Protein AF-A0AAD9E5N6-F1 (afdb_monomer)

Radius of gyration: 44.53 Å; Cα contacts (8 Å, |Δi|>4): 702; chains: 1; bounding box: 110×128×141 Å

Solvent-accessible surface area (backbone atoms only — not comparable to full-atom values): 47507 Å² total; per-residue (Å²): 130,77,87,18,58,93,46,45,48,34,84,58,50,34,49,53,54,46,55,50,48,50,50,35,47,52,30,32,50,51,29,61,43,59,57,91,50,70,55,59,18,37,56,52,35,18,59,31,52,51,59,58,53,55,43,47,52,35,30,52,54,26,56,55,38,31,45,54,27,62,51,44,62,48,45,33,20,45,28,42,34,27,27,60,63,50,24,56,66,78,46,68,76,58,49,74,67,39,30,74,62,33,60,42,58,73,58,40,62,39,76,46,59,68,67,80,68,79,72,92,52,104,54,45,58,60,42,69,66,47,45,66,55,50,76,72,47,68,91,49,98,65,80,85,73,59,65,77,57,57,53,43,66,79,59,60,77,81,59,87,88,46,96,79,74,76,71,83,75,70,80,73,39,66,50,66,26,58,39,91,85,55,32,51,10,40,45,23,26,34,48,62,53,75,42,32,62,66,45,50,43,61,46,21,50,52,46,44,54,51,50,42,52,51,51,49,49,51,53,50,50,49,46,53,50,54,53,49,37,33,75,72,65,78,36,69,71,76,66,47,43,67,47,69,75,40,47,69,61,56,41,53,48,44,49,55,46,54,50,59,59,40,44,44,47,54,45,18,34,28,33,32,46,71,67,50,95,55,42,72,60,56,41,51,53,29,52,53,52,44,48,50,50,51,54,48,54,48,44,52,44,50,47,60,48,43,73,67,55,76,55,40,47,77,46,76,42,85,38,38,36,33,31,30,63,34,60,48,91,84,73,42,83,37,81,34,80,41,47,48,90,73,53,62,96,66,81,71,94,51,61,69,80,50,74,45,86,43,77,43,77,40,83,43,59,74,54,88,84,60,69,52,74,71,69,30,60,73,54,38,75,76,41,31,78,70,28,40,44,32,24,68,92,36,40,66,48,58,49,61,48,51,53,48,39,50,56,49,17,43,29,43,14,50,21,54,91,39,43,67,63,19,43,55,48,42,30,54,49,41,47,53,49,37,57,50,43,62,75,58,59,43,41,42,19,67,66,47,36,43,46,60,42,51,49,47,30,50,42,48,34,50,44,34,55,58,49,56,63,36,36,73,92,64,67,58,55,71,68,62,42,44,52,55,40,50,51,45,51,51,49,51,48,53,44,53,53,51,50,53,54,48,35,55,56,26,39,53,52,33,52,53,63,68,50,66,87,48,87,84,65,65,70,96,48,44,73,55,52,52,56,50,52,54,53,47,56,63,36,65,71,60,58,81,80,76,77,78,78,52,86,85,74,48,76,85,71,72,73,81,68,89,74,81,78,76,89,70,86,79,79,74,84,56,82,78,79,77,74,82,91,77,89,84,85,87,87,83,84,86,86,92,85,82,87,87,87,87,85,91,83,84,91,87,83,82,88,80,85,93,76,90,89,88,86,81,90,79,91,77,82,98,82,87,89,75,87,86,73,83,92,72,87,53,80,65,57,56,64,49,48,55,59,47,64,69,53,71,78,65,88,78,93,85,88,84,88,87,84,84,88,85,88,81,90,88,87,92,80,90,86,93,86,87,86,85,89,82,90,86,84,89,84,89,88,84,90,85,89,88,86,92,88,83,88,88,91,80,90,86,82,86,86,86,88,90,87,87,84,88,82,91,90,84,83,85,90,83,84,89,84,87,84,88,82,90,92,85,89,83,83,85,88,87,79,89,85,91,86,84,85,90,86,84,83,88,83,89,83,90,87,85,88,85,84,90,88,83,85,85,134

Sequence (761 aa):
MRNGNSFSHPAAISSILGVFTLAAILASVATAIYGVSITHIRTHYAHSLSVLVIFETFQTVFFSGALSVDWPSVLPAWWSNFGWAAGMIYSKQMVDSIDGFAGVTGNASQVGGAGSTVINTGGGIVQQIYGRSFDSLSDTPIEVAPLPQIAKLAVRELNTSNPYEYYWSGSPVAPGMPTPGKWIGFAGDLSALGIPAADAFTIGLVWWLVAIGLVAVSITVLKFSLDGMARFKLMNEDRFLYFRNHLGGYLAAGVLRTLLVAFFSLMTLALFQFNIRAPAGPTAIAAIFFLILLVGVGGIAAYACFFRLRLGKYEMGPDTIVFEQGKLLSSVPAVAATRASNLGEKETTAKRYGSMPFFKIRYVDDDPNRTTVHKDEAYIKRFGWLAARYRRTRWWFFACWLGYQFIRACFVGGGARNPLAQVFGLFIWEIIAFLVFIKLNPFEGQRNNSLAIWMLGIAKVATAGFSIAFLPAFAIGRILSTVFGIIIIVVQGFLVVAVLVLIVLGCISSWMSLNRNREQFPEKLDGLRIRYYEHMAAKADDLPPPPKPDPSQLPPREPPQPYFNVTSVRRARKIEDEHEAGEMEDVIRPVNASVVQFAPGTKTRNRANSASSRYSVNSLPRRARANSHRASWSSADFAEWDKQVTRERSGSLTHRNGHQRNGSFRQVSHSESQPDLGRGSNNNTPLPERSASTNELRRIMTPTEEVPEEHIMTPGAMVADEKRDSKSDESTISPIHEGDEDKYFKTKGDVSPIQEKDQKA

InterPro domains:
  IPR010308 TRP, C-terminal [PF06011] (13-523)
  IPR040241 Transient receptor potential channel Flc/Pkd2-like [PTHR31145] (1-692)

pLDDT: mean 70.59, std 23.83, range [27.36, 97.56]

Foldseek 3Di:
DQPQQVQADQVPLLVVLVVLLVLLVVLLVLLCLFDDDNLNSLLSSLQFADSLLSLVLLVLLQLLLLFQFFAFSNSLRNNLNRVVSLLLADDPVVQVVCCVVFLLDDDLLEAFPPDSPPPPDPDHPCCVVCVVVVVVCVVDPDPDDPPVVVVCVVVPDDDPVDPPPDDPDDHGARGQAHHPRGQGGPSNSSVSSSHHLSCSLVSSVVSLVVVLVVQLVVLVVVLVVVVVCVVVVVDDPPGSVVCNVPSVLVSVLRSLLSLSSNLLSNLLSLLQNVVDPTDPRSNVVSVVVNCCSCCVNLVLLVCLVCVVQVQWDWDKDKWKFWFWFDDDPNHRTDTDRDIVVVDDPDDDPTDTPDIDIDIDTDTDGPDPPDDQCSRDPVSCSRCVSQQSFWASVQSSVSNVVSVLSNVLSCLSNNVNVPSVCSLVVQLVSLVVVLVVLVVCLTGLHPLNSCLNRPLSSVLSNLSSVLVVCRHVVNVDDSVVSVVSSVVNSVSSVVSSVSSSVSSVVSSVSSVLVNCVPPPDDPPVCVVVSVVVVVSSVVSRNVDDDDPDPDCVPPDVDPPPPPDPPCPDDDDDDDPVNPPDDDDDDDDDDDDDDDDDDDDDDDDDDDYDDDDDDDDDDDDDDDDDDDDPDDPDDDPVVVVVVVVVVVVVPDDDDDDDDDDDDDYDDDDDDDDDDDDDDDDDDDDDDDDDDDDDDDDDDDDDDDDDDDDDDDDDDDDDDDDDDDDDDDDDDDDDDDDDDDDDDDDDDDDDDDDDDDDDDDDDD

Organism: NCBI:txid1836956

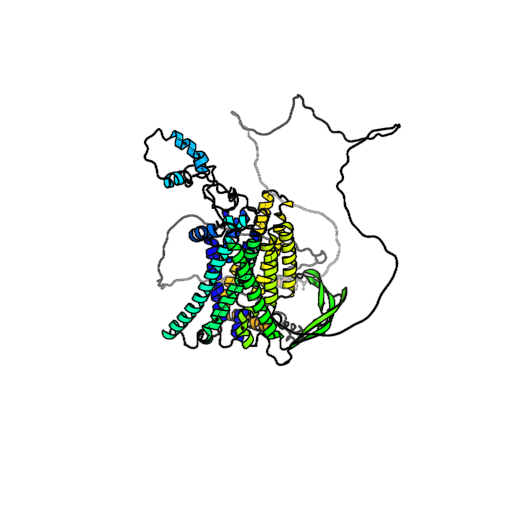Secondary structure (DSSP, 8-state):
--TTGGG--HHHHHHHHHHHHHHHHHHHHHHHH--SSHHHHHHHHHHS--HHHHHHHHHHHHTTTTSSSB--THHHHHHGGGGGGGT----HHHHHHHHHHHT--S-TTS-TT--S----SSS-HHHHHHHHHHTTTTTS------HHHHHHHHT----TT-TT----SPPP--TTPPPTT--BHHHHHHHHHT--TTTHHHHHHHHHHHHHHHHHHHHHHHHHHHHHHHHTTSS-TTTTHHHHH-HHHHHHHHHHHHHHHHHHHHHHHHHHHHHTT--HHHHHHHHHHHHHHHHHHHHHHHHHHHHHHTTEEEEEEEEEEEEEEEEETTTEEEEEEEEGGG--S----SPEEEEEEEEEEEEEESSTTPPPTTT-HHHHHHHHHHHTTB-TT-TTHHHHHHHHHHHHHIIIIITTT-HHHHHHHHHHHHHHHHHHHHHH--BSSHHHHIIIIIIHHHHHHHHHHHHGGGSGGG---HHHHHHHHHHHHHHHHHHHHHHHHHHHHHHHHHHHHHGGG-S---HHHHHHHHHHHHHHHHHHT-PPPPPPPPTTTS------------S---PPPPGGGGS------------------------------------------S---S--------HHHHHHHHHHHTTTTS---------------------------------------------------------------------------------------------------------------

Structure (mmCIF, N/CA/C/O backbone):
data_AF-A0AAD9E5N6-F1
#
_entry.id   AF-A0AAD9E5N6-F1
#
loop_
_atom_site.group_PDB
_atom_site.id
_atom_site.type_symbol
_atom_site.label_atom_id
_atom_site.label_alt_id
_atom_site.label_comp_id
_atom_site.label_asym_id
_atom_site.label_entity_id
_atom_site.label_seq_id
_atom_site.pdbx_PDB_ins_code
_atom_site.Cartn_x
_atom_site.Cartn_y
_atom_site.Cartn_z
_atom_site.occupancy
_atom_site.B_iso_or_equiv
_atom_site.auth_seq_id
_atom_site.auth_comp_id
_atom_site.auth_asym_id
_atom_site.auth_atom_id
_atom_site.pdbx_PDB_model_num
ATOM 1 N N . MET A 1 1 ? 23.806 -15.069 -19.807 1.00 39.00 1 MET A N 1
ATOM 2 C CA . MET A 1 1 ? 24.047 -15.779 -18.526 1.00 39.00 1 ME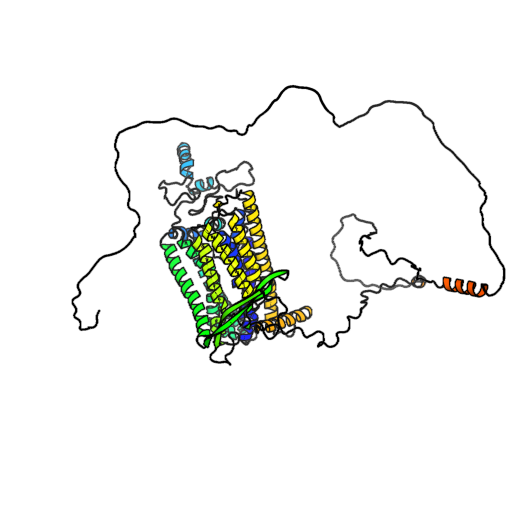T A CA 1
ATOM 3 C C . MET A 1 1 ? 22.965 -15.374 -17.523 1.00 39.00 1 MET A C 1
ATOM 5 O O . MET A 1 1 ? 22.791 -14.178 -17.321 1.00 39.00 1 MET A O 1
ATOM 9 N N . ARG A 1 2 ? 22.196 -16.321 -16.958 1.00 51.62 2 ARG A N 1
ATOM 10 C CA . ARG A 1 2 ? 21.077 -16.061 -16.016 1.00 51.62 2 ARG A CA 1
ATOM 11 C C . ARG A 1 2 ? 21.464 -16.413 -14.568 1.00 51.62 2 ARG A C 1
ATOM 13 O O . ARG A 1 2 ? 20.889 -17.308 -13.959 1.00 51.62 2 ARG A O 1
ATOM 20 N N . ASN A 1 3 ? 22.441 -15.709 -14.000 1.00 54.44 3 ASN A N 1
ATOM 21 C CA . ASN A 1 3 ? 22.979 -16.042 -12.669 1.00 54.44 3 ASN A CA 1
ATOM 22 C C . ASN A 1 3 ? 22.021 -15.688 -11.507 1.00 54.44 3 ASN A C 1
ATOM 24 O O . ASN A 1 3 ? 22.273 -16.079 -10.374 1.00 54.44 3 ASN A O 1
ATOM 28 N N . GLY A 1 4 ? 20.922 -14.971 -11.773 1.00 57.81 4 GLY A N 1
ATOM 29 C CA . GLY A 1 4 ? 19.893 -14.636 -10.780 1.00 57.81 4 GLY A CA 1
ATOM 30 C C . GLY A 1 4 ? 18.869 -15.741 -10.480 1.00 57.81 4 GLY A C 1
ATOM 31 O O . GLY A 1 4 ? 18.026 -15.538 -9.613 1.00 57.81 4 GLY A O 1
ATOM 32 N N . ASN A 1 5 ? 18.907 -16.896 -11.161 1.00 66.94 5 ASN A N 1
ATOM 33 C CA . ASN A 1 5 ? 17.824 -17.893 -11.095 1.00 66.94 5 ASN A CA 1
ATOM 34 C C . ASN A 1 5 ? 17.544 -18.427 -9.672 1.00 66.94 5 ASN A C 1
ATOM 36 O O . ASN A 1 5 ? 16.406 -18.755 -9.361 1.00 66.94 5 ASN A O 1
ATOM 40 N N . SER A 1 6 ? 18.550 -18.439 -8.790 1.00 76.44 6 SER A N 1
ATOM 41 C CA . SER A 1 6 ? 18.428 -18.825 -7.372 1.00 76.44 6 SER A CA 1
ATOM 42 C C . SER A 1 6 ? 17.610 -17.853 -6.505 1.00 76.44 6 SER A C 1
ATOM 44 O O . SER A 1 6 ? 17.355 -18.150 -5.342 1.00 76.44 6 SER A O 1
ATOM 46 N N . PHE A 1 7 ? 17.232 -16.683 -7.035 1.00 84.75 7 PHE A N 1
ATOM 47 C CA . PHE A 1 7 ? 16.397 -15.691 -6.348 1.00 84.75 7 PHE A CA 1
ATOM 48 C C . PHE A 1 7 ? 14.984 -15.563 -6.940 1.00 84.75 7 PHE A C 1
ATOM 50 O O . PHE A 1 7 ? 14.134 -14.942 -6.305 1.00 84.75 7 PHE A O 1
ATOM 57 N N . SER A 1 8 ? 14.705 -16.147 -8.115 1.00 84.69 8 SER A N 1
ATOM 58 C CA . SER A 1 8 ? 13.376 -16.118 -8.746 1.00 84.69 8 SER A CA 1
ATOM 59 C C . SER A 1 8 ? 12.664 -17.454 -8.555 1.00 84.69 8 SER A C 1
ATOM 61 O O . SER A 1 8 ? 12.874 -18.416 -9.296 1.00 84.69 8 SER A O 1
ATOM 63 N N . HIS A 1 9 ? 11.796 -17.512 -7.546 1.00 87.81 9 HIS A N 1
ATOM 64 C CA . HIS A 1 9 ? 10.934 -18.658 -7.270 1.00 87.81 9 HIS A CA 1
ATOM 65 C C . HIS A 1 9 ? 9.471 -18.215 -7.062 1.00 87.81 9 HIS A C 1
ATOM 67 O O . HIS A 1 9 ? 8.864 -18.596 -6.055 1.00 87.81 9 HIS A O 1
ATOM 73 N N . PRO A 1 10 ? 8.870 -17.432 -7.989 1.00 84.12 10 PRO A N 1
ATOM 74 C CA . PRO A 1 10 ? 7.558 -16.816 -7.782 1.00 84.12 10 PRO A CA 1
ATOM 75 C C . PRO A 1 10 ? 6.471 -17.854 -7.480 1.00 84.12 10 PRO A C 1
ATOM 77 O O . PRO A 1 10 ? 5.723 -17.694 -6.521 1.00 84.12 10 PRO A O 1
ATOM 80 N N . ALA A 1 11 ? 6.450 -18.988 -8.188 1.00 85.75 11 ALA A N 1
ATOM 81 C CA . ALA A 1 11 ? 5.481 -20.060 -7.943 1.00 85.75 11 ALA A CA 1
ATOM 82 C C . ALA A 1 11 ? 5.467 -20.572 -6.483 1.00 85.75 11 ALA A C 1
ATOM 84 O O . ALA A 1 11 ? 4.405 -20.922 -5.971 1.00 85.75 11 ALA A O 1
ATOM 85 N N . ALA A 1 12 ? 6.613 -20.577 -5.791 1.00 89.62 12 ALA A N 1
ATOM 86 C CA . ALA A 1 12 ? 6.708 -20.978 -4.388 1.00 89.62 12 ALA A CA 1
ATOM 87 C C . ALA A 1 12 ? 6.556 -19.779 -3.436 1.00 89.62 12 ALA A C 1
ATOM 89 O O . ALA A 1 12 ? 5.706 -19.791 -2.545 1.00 89.62 12 ALA A O 1
ATOM 90 N N . ILE A 1 13 ? 7.353 -18.725 -3.635 1.00 92.12 13 ILE A N 1
ATOM 91 C CA . ILE A 1 13 ? 7.416 -17.576 -2.726 1.00 92.12 13 ILE A CA 1
ATOM 92 C C . ILE A 1 13 ? 6.114 -16.772 -2.786 1.00 92.12 13 ILE A C 1
ATOM 94 O O . ILE A 1 13 ? 5.527 -16.510 -1.738 1.00 92.12 13 ILE A O 1
ATOM 98 N N . SER A 1 14 ? 5.599 -16.441 -3.975 1.00 92.19 14 SER A N 1
ATOM 99 C CA . SER A 1 14 ? 4.329 -15.715 -4.113 1.00 92.19 14 SER A CA 1
ATOM 100 C C . SER A 1 14 ? 3.151 -16.509 -3.544 1.00 92.19 14 SER A C 1
ATOM 102 O O . SER A 1 14 ? 2.292 -15.918 -2.895 1.00 92.19 14 SER A O 1
ATOM 104 N N . SER A 1 15 ? 3.137 -17.840 -3.694 1.00 93.19 15 SER A N 1
ATOM 105 C CA . SER A 1 15 ? 2.105 -18.707 -3.100 1.00 93.19 15 SER A CA 1
ATOM 106 C C . SER A 1 15 ? 2.145 -18.694 -1.570 1.00 93.19 15 SER A C 1
ATOM 108 O O . SER A 1 15 ? 1.108 -18.522 -0.930 1.00 93.19 15 SER A O 1
ATOM 110 N N . ILE A 1 16 ? 3.336 -18.806 -0.967 1.00 94.81 16 ILE A N 1
ATOM 111 C CA . ILE A 1 16 ? 3.508 -18.708 0.491 1.00 94.81 16 ILE A CA 1
ATOM 112 C C . ILE A 1 16 ? 3.058 -17.324 0.979 1.00 94.81 16 ILE A C 1
ATOM 114 O O . ILE A 1 16 ? 2.207 -17.235 1.865 1.00 94.81 16 ILE A O 1
ATOM 118 N N . LEU A 1 17 ? 3.560 -16.242 0.373 1.00 95.88 17 LEU A N 1
ATOM 119 C CA . LEU A 1 17 ? 3.148 -14.874 0.712 1.00 95.88 17 LEU A CA 1
ATOM 120 C C . LEU A 1 17 ? 1.625 -14.699 0.570 1.00 95.88 17 LEU A C 1
ATOM 122 O O . LEU A 1 17 ? 0.993 -14.137 1.463 1.00 95.88 17 LEU A O 1
ATOM 126 N N . GLY A 1 18 ? 1.022 -15.246 -0.489 1.00 94.19 18 GLY A N 1
ATOM 127 C CA . GLY A 1 18 ? -0.420 -15.268 -0.727 1.00 94.19 18 GLY A CA 1
ATOM 128 C C . GLY A 1 18 ? -1.203 -15.917 0.417 1.00 94.19 18 GLY A C 1
ATOM 129 O O . GLY A 1 18 ? -2.089 -15.276 0.981 1.00 94.19 18 GLY A O 1
ATOM 130 N N . VAL A 1 19 ? -0.827 -17.128 0.846 1.00 95.81 19 VAL A N 1
ATOM 131 C CA . VAL A 1 19 ? -1.463 -17.824 1.985 1.00 95.81 19 VAL A CA 1
ATOM 132 C C . VAL A 1 19 ? -1.359 -17.005 3.278 1.00 95.81 19 VAL A C 1
ATOM 134 O O . VAL A 1 19 ? -2.352 -16.850 3.994 1.00 95.81 19 VAL A O 1
ATOM 137 N N . PHE A 1 20 ? -0.196 -16.410 3.561 1.00 96.38 20 PHE A N 1
ATOM 138 C CA . PHE A 1 20 ? -0.029 -15.545 4.733 1.00 96.38 20 PHE A CA 1
ATOM 139 C C . PHE A 1 20 ? -0.855 -14.246 4.631 1.00 96.38 20 PHE A C 1
ATOM 141 O O . PHE A 1 20 ? -1.469 -13.842 5.622 1.00 96.38 20 PHE A O 1
ATOM 148 N N . THR A 1 21 ? -0.956 -13.601 3.461 1.00 95.25 21 THR A N 1
ATOM 149 C CA . THR A 1 21 ? -1.842 -12.426 3.307 1.00 95.25 21 THR A CA 1
ATOM 150 C C . THR A 1 21 ? -3.315 -12.784 3.436 1.00 95.25 21 THR A C 1
ATOM 152 O O . THR A 1 21 ? -4.044 -12.043 4.089 1.00 95.25 21 THR A O 1
ATOM 155 N N . LEU A 1 22 ? -3.751 -13.932 2.912 1.00 95.38 22 LEU A N 1
ATOM 156 C CA . LEU A 1 22 ? -5.118 -14.423 3.066 1.00 95.38 22 LEU A CA 1
ATOM 157 C C . LEU A 1 22 ? -5.449 -14.662 4.546 1.00 95.38 22 LEU A C 1
ATOM 159 O O . LEU A 1 22 ? -6.480 -14.187 5.024 1.00 95.38 22 LEU A O 1
ATOM 163 N N . ALA A 1 23 ? -4.543 -15.281 5.310 1.00 95.69 23 ALA A N 1
ATOM 164 C CA . ALA A 1 23 ? -4.689 -15.417 6.760 1.00 95.69 23 ALA A CA 1
ATOM 165 C C . ALA A 1 23 ? -4.774 -14.049 7.474 1.00 95.69 23 ALA A C 1
ATOM 167 O O . ALA A 1 23 ? -5.629 -13.853 8.340 1.00 95.69 23 ALA A O 1
ATOM 168 N N . ALA A 1 24 ? -3.951 -13.071 7.077 1.00 95.00 24 ALA A N 1
ATOM 169 C CA . ALA A 1 24 ? -3.994 -11.710 7.620 1.00 95.00 24 ALA A CA 1
ATOM 170 C C . ALA A 1 24 ? -5.299 -10.961 7.280 1.00 95.00 24 ALA A C 1
ATOM 172 O O . ALA A 1 24 ? -5.840 -10.243 8.126 1.00 95.00 24 ALA A O 1
ATOM 173 N N . ILE A 1 25 ? -5.821 -11.144 6.062 1.00 94.81 25 ILE A N 1
ATOM 174 C CA . ILE A 1 25 ? -7.108 -10.600 5.614 1.00 94.81 25 ILE A CA 1
ATOM 175 C C . ILE A 1 25 ? -8.233 -11.201 6.454 1.00 94.81 25 ILE A C 1
ATOM 177 O O . ILE A 1 25 ? -8.980 -10.441 7.065 1.00 94.81 25 ILE A O 1
ATOM 181 N N . LEU A 1 26 ? -8.316 -12.531 6.568 1.00 93.69 26 LEU A N 1
ATOM 182 C CA . LEU A 1 26 ? -9.334 -13.206 7.382 1.00 93.69 26 LEU A CA 1
ATOM 183 C C . LEU A 1 26 ? -9.274 -12.768 8.854 1.00 93.69 26 LEU A C 1
ATOM 185 O O . LEU A 1 26 ? -10.305 -12.440 9.438 1.00 93.69 26 LEU A O 1
ATOM 189 N N . ALA A 1 27 ? -8.077 -12.671 9.439 1.00 92.75 27 ALA A N 1
ATOM 190 C CA . ALA A 1 27 ? -7.880 -12.204 10.812 1.00 92.75 27 ALA A CA 1
ATOM 191 C C . ALA A 1 27 ? -8.341 -10.743 11.028 1.00 92.75 27 ALA A C 1
ATOM 193 O O . ALA A 1 27 ? -8.942 -10.415 12.058 1.00 92.75 27 ALA A O 1
ATOM 194 N N . SER A 1 28 ? -8.116 -9.859 10.048 1.00 92.12 28 SER A N 1
ATOM 195 C CA . SER A 1 28 ? -8.554 -8.457 10.121 1.00 92.12 28 SER A CA 1
ATOM 196 C C . SER A 1 28 ? -10.045 -8.271 9.792 1.00 92.12 28 SER A C 1
ATOM 198 O O . SER A 1 28 ? -10.707 -7.420 10.385 1.00 92.12 28 SER A O 1
ATOM 200 N N . VAL A 1 29 ? -10.611 -9.099 8.908 1.00 91.50 29 VAL A N 1
ATOM 201 C CA . VAL A 1 29 ? -12.054 -9.142 8.611 1.00 91.50 29 VAL A CA 1
ATOM 202 C C . VAL A 1 29 ? -12.835 -9.658 9.821 1.00 91.50 29 VAL A C 1
ATOM 204 O O . VAL A 1 29 ? -13.804 -9.024 10.231 1.00 91.50 29 VAL A O 1
ATOM 207 N N . ALA A 1 30 ? -12.378 -10.737 10.464 1.00 90.69 30 ALA A N 1
ATOM 208 C CA . ALA A 1 30 ? -13.019 -11.281 11.659 1.00 90.69 30 ALA A CA 1
ATOM 209 C C . ALA A 1 30 ? -13.045 -10.265 12.819 1.00 90.69 30 ALA A C 1
ATOM 211 O O . ALA A 1 30 ? -14.074 -10.098 13.472 1.00 90.69 30 ALA A O 1
ATOM 212 N N . THR A 1 31 ? -11.957 -9.515 13.033 1.00 89.50 31 THR A N 1
ATOM 213 C CA . THR A 1 31 ? -11.918 -8.437 14.043 1.00 89.50 31 THR A CA 1
ATOM 214 C C . THR A 1 31 ? -12.743 -7.199 13.659 1.00 89.50 31 THR A C 1
ATOM 216 O O . THR A 1 31 ? -13.235 -6.517 14.554 1.00 89.50 31 THR A O 1
ATOM 219 N N . ALA A 1 32 ? -12.981 -6.939 12.367 1.00 87.81 32 ALA A N 1
ATOM 220 C CA . ALA A 1 32 ? -13.887 -5.884 11.885 1.00 87.81 32 ALA A CA 1
ATOM 221 C C . ALA A 1 32 ? -15.388 -6.258 11.923 1.00 87.81 32 ALA A C 1
ATOM 223 O O . ALA A 1 32 ? -16.248 -5.388 11.765 1.00 87.81 32 ALA A O 1
ATOM 224 N N . ILE A 1 33 ? -15.708 -7.542 12.097 1.00 88.31 33 ILE A N 1
ATOM 225 C CA . ILE A 1 33 ? -17.077 -8.086 12.093 1.00 88.31 33 ILE A CA 1
ATOM 226 C C . ILE A 1 33 ? -17.538 -8.499 13.507 1.00 88.31 33 ILE A C 1
ATOM 228 O O . ILE A 1 33 ? -18.735 -8.522 13.790 1.00 88.31 33 ILE A O 1
ATOM 232 N N . TYR A 1 34 ? -16.613 -8.789 14.429 1.00 85.12 34 TYR A N 1
ATOM 233 C CA . TYR A 1 34 ? -16.935 -9.335 15.750 1.00 85.12 34 TYR A CA 1
ATOM 234 C C . TYR A 1 34 ? -17.125 -8.287 16.865 1.00 85.12 34 TYR A C 1
ATOM 236 O O . TYR A 1 34 ? -16.219 -7.990 17.657 1.00 85.12 34 TYR A O 1
ATOM 244 N N . GLY A 1 35 ? -18.353 -7.798 17.034 1.00 79.00 35 GLY A N 1
ATOM 245 C CA . GLY A 1 35 ? -18.732 -7.051 18.234 1.00 79.00 35 GLY A CA 1
ATOM 246 C C . GLY A 1 35 ? -20.197 -6.650 18.311 1.00 79.00 35 GLY A C 1
ATOM 247 O O . GLY A 1 35 ? -20.960 -6.861 17.375 1.00 79.00 35 GLY A O 1
ATOM 248 N N . VAL A 1 36 ? -20.552 -6.089 19.469 1.00 75.25 36 VAL A N 1
ATOM 249 C CA . VAL A 1 36 ? -21.897 -5.579 19.781 1.00 75.25 36 VAL A CA 1
ATOM 250 C C . VAL A 1 36 ? -21.965 -4.069 19.536 1.00 75.25 36 VAL A C 1
ATOM 252 O O . VAL A 1 36 ? -22.881 -3.602 18.871 1.00 75.25 36 VAL A O 1
ATOM 255 N N . SER A 1 37 ? -20.964 -3.310 20.002 1.00 85.06 37 SER A N 1
ATOM 256 C CA . SER A 1 37 ? -20.835 -1.871 19.745 1.00 85.06 37 SER A CA 1
ATOM 257 C C . SER A 1 37 ? -19.704 -1.552 18.767 1.00 85.06 37 SER A C 1
ATOM 259 O O . SER A 1 37 ? -18.645 -2.190 18.741 1.00 85.06 37 SER A O 1
ATOM 261 N N . ILE A 1 38 ? -19.919 -0.515 17.961 1.00 86.44 38 ILE A N 1
ATOM 262 C CA . ILE A 1 38 ? -19.034 -0.134 16.851 1.00 86.44 38 ILE A CA 1
ATOM 263 C C . ILE A 1 38 ? -17.710 0.435 17.363 1.00 86.44 38 ILE A C 1
ATOM 265 O O . ILE A 1 38 ? -16.659 0.231 16.754 1.00 86.44 38 ILE A O 1
ATOM 269 N N . THR A 1 39 ? -17.737 1.082 18.526 1.00 87.44 39 THR A N 1
ATOM 270 C CA . THR A 1 39 ? -16.553 1.597 19.221 1.00 87.44 39 THR A CA 1
ATOM 271 C C . THR A 1 39 ? -15.613 0.478 19.687 1.00 87.44 39 THR A C 1
ATOM 273 O O . THR A 1 39 ? -14.399 0.623 19.536 1.00 87.44 39 THR A O 1
ATOM 276 N N . HIS A 1 40 ? -16.139 -0.664 20.154 1.00 86.12 40 HIS A N 1
ATOM 277 C CA . HIS A 1 40 ? -15.329 -1.855 20.451 1.00 86.12 40 HIS A CA 1
ATOM 278 C C . HIS A 1 40 ? -14.842 -2.564 19.182 1.00 86.12 40 HIS A C 1
ATOM 280 O O . HIS A 1 40 ? -13.688 -2.981 19.122 1.00 86.12 40 HIS A O 1
ATOM 286 N N . ILE A 1 41 ? -15.671 -2.678 18.138 1.00 88.62 41 ILE A N 1
ATOM 287 C CA . ILE A 1 41 ? -15.214 -3.220 16.844 1.00 88.62 41 ILE A CA 1
ATOM 288 C C . ILE A 1 41 ? -14.022 -2.394 16.320 1.00 88.62 41 ILE A C 1
ATOM 290 O O . ILE A 1 41 ? -13.020 -2.959 15.877 1.00 88.62 41 ILE A O 1
ATOM 294 N N . ARG A 1 42 ? -14.081 -1.058 16.453 1.00 91.75 42 ARG A N 1
ATOM 295 C CA . ARG A 1 42 ? -12.997 -0.142 16.070 1.00 91.75 42 ARG A CA 1
ATOM 296 C C . ARG A 1 42 ? -11.685 -0.443 16.802 1.00 91.75 42 ARG A C 1
ATOM 298 O O . ARG A 1 42 ? -10.674 -0.598 16.125 1.00 91.75 42 ARG A O 1
ATOM 305 N N . THR A 1 43 ? -11.677 -0.545 18.137 1.00 89.69 43 THR A N 1
ATOM 306 C CA . THR A 1 43 ? -10.435 -0.778 18.913 1.00 89.69 43 THR A CA 1
ATOM 307 C C . THR A 1 43 ? -9.777 -2.113 18.563 1.00 89.69 43 THR A C 1
ATOM 309 O O . THR A 1 43 ? -8.564 -2.174 18.352 1.00 89.69 43 THR A O 1
ATOM 312 N N . HIS A 1 44 ? -10.562 -3.185 18.427 1.00 89.81 44 HIS A N 1
ATOM 313 C CA . HIS A 1 44 ? -10.028 -4.494 18.049 1.00 89.81 44 HIS A CA 1
ATOM 314 C C . HIS A 1 44 ? -9.474 -4.508 16.613 1.00 89.81 44 HIS A C 1
ATOM 316 O O . HIS A 1 44 ? -8.371 -5.009 16.385 1.00 89.81 44 HIS A O 1
ATOM 322 N N . TYR A 1 45 ? -10.155 -3.866 15.659 1.00 90.25 45 TYR A N 1
ATOM 323 C CA . TYR A 1 45 ? -9.640 -3.687 14.298 1.00 90.25 45 TYR A CA 1
ATOM 324 C C . TYR A 1 45 ? -8.391 -2.778 14.233 1.00 90.25 45 TYR A C 1
ATOM 326 O O . TYR A 1 45 ? -7.484 -3.055 13.442 1.00 90.25 45 TYR A O 1
ATOM 334 N N . ALA A 1 46 ? -8.291 -1.743 15.076 1.00 89.75 46 ALA A N 1
ATOM 335 C CA . ALA A 1 46 ? -7.148 -0.821 15.138 1.00 89.75 46 ALA A CA 1
ATOM 336 C C . ALA A 1 46 ? -5.833 -1.516 15.540 1.00 89.75 46 ALA A C 1
ATOM 338 O O . ALA A 1 46 ? -4.756 -1.189 15.026 1.00 89.75 46 ALA A O 1
ATOM 339 N N . HIS A 1 47 ? -5.937 -2.503 16.435 1.00 89.38 47 HIS A N 1
ATOM 340 C CA . HIS A 1 47 ? -4.827 -3.341 16.891 1.00 89.38 47 HIS A CA 1
ATOM 341 C C . HIS A 1 47 ? -4.623 -4.621 16.054 1.00 89.38 47 HIS A C 1
ATOM 343 O O . HIS A 1 47 ? -3.602 -5.292 16.230 1.00 89.38 47 HIS A O 1
ATOM 349 N N . SER A 1 48 ? -5.533 -4.944 15.124 1.00 90.75 48 SER A N 1
ATOM 350 C CA . SER A 1 48 ? -5.308 -5.968 14.090 1.00 90.75 48 SER A CA 1
ATOM 351 C C . SER A 1 48 ? -4.216 -5.527 13.103 1.00 90.75 48 SER A C 1
ATOM 353 O O . SER A 1 48 ? -3.963 -4.330 12.931 1.00 90.75 48 SER A O 1
ATOM 355 N N . LEU A 1 49 ? -3.545 -6.479 12.446 1.00 91.25 49 LEU A N 1
ATOM 356 C CA . LEU A 1 49 ? -2.462 -6.156 11.513 1.00 91.25 49 LEU A CA 1
ATOM 357 C C . LEU A 1 49 ? -2.999 -5.455 10.253 1.00 91.25 49 LEU A C 1
ATOM 359 O O . LEU A 1 49 ? -3.999 -5.867 9.663 1.00 91.25 49 LEU A O 1
ATOM 363 N N . SER A 1 50 ? -2.328 -4.385 9.826 1.00 92.69 50 SER A N 1
ATOM 364 C CA . SER A 1 50 ? -2.808 -3.556 8.725 1.00 92.69 50 SER A CA 1
ATOM 365 C C . SER A 1 50 ? -2.533 -4.175 7.353 1.00 92.69 50 SER A C 1
ATOM 367 O O . SER A 1 50 ? -1.464 -3.972 6.786 1.00 92.69 50 SER A O 1
ATOM 369 N N . VAL A 1 51 ? -3.541 -4.849 6.785 1.00 93.00 51 VAL A N 1
ATOM 370 C CA . VAL A 1 51 ? -3.541 -5.386 5.403 1.00 93.00 51 VAL A CA 1
ATOM 371 C C . VAL A 1 51 ? -3.001 -4.382 4.375 1.00 93.00 51 VAL A C 1
ATOM 373 O O . VAL A 1 51 ? -2.221 -4.764 3.510 1.00 93.00 51 VAL A O 1
ATOM 376 N N . LEU A 1 52 ? -3.348 -3.095 4.507 1.00 93.62 52 LEU A N 1
ATOM 377 C CA . LEU A 1 52 ? -2.861 -2.038 3.613 1.00 93.62 52 LEU A CA 1
ATOM 378 C C . LEU A 1 52 ? -1.334 -1.943 3.617 1.00 93.62 52 LEU A C 1
ATOM 380 O O . LEU A 1 52 ? -0.730 -1.852 2.557 1.00 93.62 52 LEU A O 1
ATOM 384 N N . VAL A 1 53 ? -0.713 -2.007 4.795 1.00 94.56 53 VAL A N 1
ATOM 385 C CA . VAL A 1 53 ? 0.745 -1.896 4.925 1.00 94.56 53 VAL A CA 1
ATOM 386 C C . VAL A 1 53 ? 1.425 -3.207 4.515 1.00 94.56 53 VAL A C 1
ATOM 388 O O . VAL A 1 53 ? 2.525 -3.171 3.987 1.00 94.56 53 VAL A O 1
ATOM 391 N N . ILE A 1 54 ? 0.768 -4.366 4.667 1.00 96.25 54 ILE A N 1
ATOM 392 C CA . ILE A 1 54 ? 1.285 -5.636 4.125 1.00 96.25 54 ILE A CA 1
ATOM 393 C C . ILE A 1 54 ? 1.425 -5.539 2.599 1.00 96.25 54 ILE A C 1
ATOM 395 O O . ILE A 1 54 ? 2.524 -5.729 2.081 1.00 96.25 54 ILE A O 1
ATOM 399 N N . PHE A 1 55 ? 0.354 -5.166 1.889 1.00 96.25 55 PHE A N 1
ATOM 400 C CA . PHE A 1 55 ? 0.418 -4.958 0.438 1.00 96.25 55 PHE A CA 1
ATOM 401 C C . PHE A 1 55 ? 1.414 -3.861 0.059 1.00 96.25 55 PHE A C 1
ATOM 403 O O . PHE A 1 55 ? 2.204 -4.060 -0.858 1.00 96.25 55 PHE A O 1
ATOM 410 N N . GLU A 1 56 ? 1.459 -2.755 0.804 1.00 95.62 56 GLU A N 1
ATOM 411 C CA . GLU A 1 56 ? 2.447 -1.698 0.587 1.00 95.62 56 GLU A CA 1
ATOM 412 C C . GLU A 1 56 ? 3.895 -2.200 0.734 1.00 95.62 56 GLU A C 1
ATOM 414 O O . GLU A 1 56 ? 4.750 -1.774 -0.040 1.00 95.62 56 GLU A O 1
ATOM 419 N N . THR A 1 57 ? 4.203 -3.111 1.672 1.00 96.31 57 THR A N 1
ATOM 420 C CA . THR A 1 57 ? 5.559 -3.687 1.768 1.00 96.31 57 THR A CA 1
ATOM 421 C C . THR A 1 57 ? 5.925 -4.465 0.507 1.00 96.31 57 THR A C 1
ATOM 423 O O . THR A 1 57 ? 7.018 -4.279 -0.021 1.00 96.31 57 THR A O 1
ATOM 426 N N . PHE A 1 58 ? 5.007 -5.273 -0.030 1.00 96.75 58 PHE A N 1
ATOM 427 C CA . PHE A 1 58 ? 5.265 -6.095 -1.215 1.00 96.75 58 PHE A CA 1
ATOM 428 C C . PHE A 1 58 ? 5.302 -5.254 -2.496 1.00 96.75 58 PHE A C 1
ATOM 430 O O . PHE A 1 58 ? 6.208 -5.419 -3.307 1.00 96.75 58 PHE A O 1
ATOM 437 N N . GLN A 1 59 ? 4.399 -4.280 -2.634 1.00 96.50 59 GLN A N 1
ATOM 438 C CA . GLN A 1 59 ? 4.443 -3.275 -3.700 1.00 96.50 59 GLN A CA 1
ATOM 439 C C . GLN A 1 59 ? 5.718 -2.427 -3.622 1.00 96.50 59 GLN A C 1
ATOM 441 O O . GLN A 1 59 ? 6.304 -2.114 -4.648 1.00 96.50 59 GLN A O 1
ATOM 446 N N . THR A 1 60 ? 6.184 -2.068 -2.424 1.00 95.94 60 THR A N 1
ATOM 447 C CA . THR A 1 60 ? 7.449 -1.340 -2.232 1.00 95.94 60 THR A CA 1
ATOM 448 C C . THR A 1 60 ? 8.648 -2.163 -2.680 1.00 95.94 60 THR A C 1
ATOM 450 O O . THR A 1 60 ? 9.529 -1.615 -3.337 1.00 95.94 60 THR A O 1
ATOM 453 N N . VAL A 1 61 ? 8.680 -3.456 -2.347 1.00 96.56 61 VAL A N 1
ATOM 454 C CA . VAL A 1 61 ? 9.723 -4.374 -2.815 1.00 96.56 61 VAL A CA 1
ATOM 455 C C . VAL A 1 61 ? 9.676 -4.484 -4.340 1.00 96.56 61 VAL A C 1
ATOM 457 O O . VAL A 1 61 ? 10.682 -4.199 -4.972 1.00 96.56 61 VAL A O 1
ATOM 460 N N . PHE A 1 62 ? 8.515 -4.774 -4.935 1.00 96.56 62 PHE A N 1
ATOM 461 C CA . PHE A 1 62 ? 8.367 -4.893 -6.391 1.00 96.56 62 PHE A CA 1
ATOM 462 C C . PHE A 1 62 ? 8.725 -3.597 -7.141 1.00 96.56 62 PHE A C 1
ATOM 464 O O . PHE A 1 62 ? 9.695 -3.555 -7.888 1.00 96.56 62 PHE A O 1
ATOM 471 N N . PHE A 1 63 ? 8.034 -2.486 -6.861 1.00 96.25 63 PHE A N 1
ATOM 472 C CA . PHE A 1 63 ? 8.286 -1.194 -7.514 1.00 96.25 63 PHE A CA 1
ATOM 473 C C . PHE A 1 63 ? 9.648 -0.560 -7.157 1.00 96.25 63 PHE A C 1
ATOM 475 O O . PHE A 1 63 ? 9.950 0.527 -7.646 1.00 96.25 63 PHE A O 1
ATOM 482 N N . SER A 1 64 ? 10.504 -1.224 -6.368 1.00 95.06 64 SER A N 1
ATOM 483 C CA . SER A 1 64 ? 11.932 -0.881 -6.323 1.00 95.06 64 SER A CA 1
ATOM 484 C C . SER A 1 64 ? 12.587 -1.069 -7.696 1.00 95.06 64 SER A C 1
ATOM 486 O O . SER A 1 64 ? 13.405 -0.241 -8.084 1.00 95.06 64 SER A O 1
ATOM 488 N N . GLY A 1 65 ? 12.174 -2.081 -8.470 1.00 92.06 65 GLY A N 1
ATOM 489 C CA . GLY A 1 65 ? 12.674 -2.318 -9.826 1.00 92.06 65 GLY A CA 1
ATOM 490 C C . GLY A 1 65 ? 12.285 -1.253 -10.846 1.00 92.06 65 GLY A C 1
ATOM 491 O O . GLY A 1 65 ? 12.940 -1.133 -11.879 1.00 92.06 65 GLY A O 1
ATOM 492 N N . ALA A 1 66 ? 11.288 -0.419 -10.543 1.00 93.75 66 ALA A N 1
ATOM 493 C CA . ALA A 1 66 ? 10.802 0.603 -11.463 1.00 93.75 66 ALA A CA 1
ATOM 494 C C . ALA A 1 66 ? 11.716 1.839 -11.607 1.00 93.75 66 ALA A C 1
ATOM 496 O O . ALA A 1 66 ? 11.493 2.657 -12.499 1.00 93.75 66 ALA A O 1
ATOM 497 N N . LEU A 1 67 ? 12.759 1.974 -10.778 1.00 94.12 67 LEU A N 1
ATOM 498 C CA . LEU A 1 67 ? 13.758 3.039 -10.927 1.00 94.12 67 LEU A CA 1
ATOM 499 C C . LEU A 1 67 ? 14.621 2.796 -12.171 1.00 94.12 67 LEU A C 1
ATOM 501 O O . LEU A 1 67 ? 15.059 1.677 -12.421 1.00 94.12 67 LEU A O 1
ATOM 505 N N . SER A 1 68 ? 14.892 3.850 -12.937 1.00 91.19 68 SER A N 1
ATOM 506 C CA . SER A 1 68 ? 15.469 3.791 -14.289 1.00 91.19 68 SER A CA 1
ATOM 507 C C . SER A 1 68 ? 16.995 3.661 -14.275 1.00 91.19 68 SER A C 1
ATOM 509 O O . SER A 1 68 ? 17.716 4.513 -14.790 1.00 91.19 68 SER A O 1
ATOM 511 N N . VAL A 1 69 ? 17.481 2.598 -13.638 1.00 91.75 69 VAL A N 1
ATOM 512 C CA . VAL A 1 69 ? 18.901 2.290 -13.420 1.00 91.75 69 VAL A CA 1
ATOM 513 C C . VAL A 1 69 ? 19.276 0.924 -14.006 1.00 91.75 69 VAL A C 1
ATOM 515 O O . VAL A 1 69 ? 18.402 0.115 -14.327 1.00 91.75 69 VAL A O 1
ATOM 518 N N . ASP A 1 70 ? 20.576 0.664 -14.161 1.00 89.38 70 ASP A N 1
ATOM 519 C CA . ASP A 1 70 ? 21.096 -0.599 -14.698 1.00 89.38 70 ASP A CA 1
ATOM 520 C C . ASP A 1 70 ? 21.190 -1.664 -13.591 1.00 89.38 70 ASP A C 1
ATOM 522 O O . ASP A 1 70 ? 22.195 -1.785 -12.881 1.00 89.38 70 ASP A O 1
ATOM 526 N N . TRP A 1 71 ? 20.124 -2.452 -13.420 1.00 90.44 71 TRP A N 1
ATOM 527 C CA . TRP A 1 71 ? 20.048 -3.433 -12.338 1.00 90.44 71 TRP A CA 1
ATOM 528 C C . TRP A 1 71 ? 20.895 -4.699 -12.602 1.00 90.44 71 TRP A C 1
ATOM 530 O O . TRP A 1 71 ? 20.887 -5.259 -13.703 1.00 90.44 71 TRP A O 1
ATOM 540 N N . PRO A 1 72 ? 21.580 -5.255 -11.583 1.00 90.44 72 PRO A N 1
ATOM 541 C CA . PRO A 1 72 ? 22.157 -6.591 -11.655 1.00 90.44 72 PRO A CA 1
ATOM 542 C C . PRO A 1 72 ? 21.041 -7.643 -11.669 1.00 90.44 72 PRO A C 1
ATOM 544 O O . PRO A 1 72 ? 20.093 -7.563 -10.893 1.00 90.44 72 PRO A O 1
ATOM 547 N N . SER A 1 73 ? 21.197 -8.697 -12.479 1.00 87.25 73 SER A N 1
ATOM 548 C CA . SER A 1 73 ? 20.162 -9.731 -12.711 1.00 87.25 73 SER A CA 1
ATOM 549 C C . SER A 1 73 ? 19.606 -10.454 -11.468 1.00 87.25 73 SER A C 1
ATOM 551 O O . SER A 1 73 ? 18.594 -11.139 -11.571 1.00 87.25 73 SER A O 1
ATOM 553 N N . VAL A 1 74 ? 20.247 -10.318 -10.301 1.00 91.25 74 VAL A N 1
ATOM 554 C CA . VAL A 1 74 ? 19.748 -10.850 -9.020 1.00 91.25 74 VAL A CA 1
ATOM 555 C C . VAL A 1 74 ? 18.550 -10.062 -8.475 1.00 91.25 74 VAL A C 1
ATOM 557 O O . VAL A 1 74 ? 17.725 -10.641 -7.775 1.00 91.25 74 VAL A O 1
ATOM 560 N N . LEU A 1 75 ? 18.428 -8.771 -8.806 1.00 93.25 75 LEU A N 1
ATOM 561 C CA . LEU A 1 75 ? 17.380 -7.903 -8.267 1.00 93.25 75 LEU A CA 1
ATOM 562 C C . LEU A 1 75 ? 16.018 -8.094 -8.963 1.00 93.25 75 LEU A C 1
ATOM 564 O O . LEU A 1 75 ? 15.085 -8.461 -8.253 1.00 93.25 75 LEU A O 1
ATOM 568 N N . PRO A 1 76 ? 15.887 -8.014 -10.306 1.00 91.69 76 PRO A N 1
ATOM 569 C CA . PRO A 1 76 ? 14.670 -8.437 -11.015 1.00 91.69 76 PRO A CA 1
ATOM 570 C C . PRO A 1 76 ? 14.232 -9.867 -10.665 1.00 91.69 76 PRO A C 1
ATOM 572 O O . PRO A 1 76 ? 13.050 -10.152 -10.484 1.00 91.69 76 PRO A O 1
ATOM 575 N N . ALA A 1 77 ? 15.197 -10.779 -10.490 1.00 91.25 77 ALA A N 1
ATOM 576 C CA . ALA A 1 77 ? 14.912 -12.138 -10.048 1.00 91.25 77 ALA A CA 1
ATOM 577 C C . ALA A 1 77 ? 14.253 -12.164 -8.655 1.00 91.25 77 ALA A C 1
ATOM 579 O O . ALA A 1 77 ? 13.227 -12.820 -8.482 1.00 91.25 77 ALA A O 1
ATOM 580 N N . TRP A 1 78 ? 14.778 -11.412 -7.685 1.00 94.44 78 TRP A N 1
ATOM 581 C CA . TRP A 1 78 ? 14.179 -11.271 -6.355 1.00 94.44 78 TRP A CA 1
ATOM 582 C C . TRP A 1 78 ? 12.814 -10.556 -6.374 1.00 94.44 78 TRP A C 1
ATOM 584 O O . TRP A 1 78 ? 11.882 -10.994 -5.694 1.00 94.44 78 TRP A O 1
ATOM 594 N N . TRP A 1 79 ? 12.655 -9.496 -7.166 1.00 95.25 79 TRP A N 1
ATOM 595 C CA . TRP A 1 79 ? 11.421 -8.706 -7.237 1.00 95.25 79 TRP A CA 1
ATOM 596 C C . TRP A 1 79 ? 10.274 -9.423 -7.954 1.00 95.25 79 TRP A C 1
ATOM 598 O O . TRP A 1 79 ? 9.123 -9.272 -7.536 1.00 95.25 79 TRP A O 1
ATOM 608 N N . SER A 1 80 ? 10.570 -10.313 -8.910 1.00 92.44 80 SER A N 1
ATOM 609 C CA . SER A 1 80 ? 9.571 -11.170 -9.572 1.00 92.44 80 SER A CA 1
ATOM 610 C C . SER A 1 80 ? 8.667 -11.941 -8.589 1.00 92.44 80 SER A C 1
ATOM 612 O O . SER A 1 80 ? 7.483 -12.140 -8.851 1.00 92.44 80 SER A O 1
ATOM 614 N N . ASN A 1 81 ? 9.161 -12.283 -7.392 1.00 94.50 81 ASN A N 1
ATOM 615 C CA . ASN A 1 81 ? 8.375 -12.959 -6.350 1.00 94.50 81 ASN A CA 1
ATOM 616 C C . ASN A 1 81 ? 7.222 -12.105 -5.764 1.00 94.50 81 ASN A C 1
ATOM 618 O O . ASN A 1 81 ? 6.359 -12.634 -5.054 1.00 94.50 81 ASN A O 1
ATOM 622 N N . PHE A 1 82 ? 7.196 -10.797 -6.040 1.00 95.88 82 PHE A N 1
ATOM 623 C CA . PHE A 1 82 ? 6.269 -9.820 -5.454 1.00 95.88 82 PHE A CA 1
ATOM 624 C C . PHE A 1 82 ? 5.328 -9.159 -6.477 1.00 95.88 82 PHE A C 1
ATOM 626 O O . PHE A 1 82 ? 4.385 -8.484 -6.064 1.00 95.88 82 PHE A O 1
ATOM 633 N N . GLY A 1 83 ? 5.519 -9.387 -7.785 1.00 93.56 83 GLY A N 1
ATOM 634 C CA . GLY A 1 83 ? 4.740 -8.742 -8.858 1.00 93.56 83 GLY A CA 1
ATOM 635 C C . GLY A 1 83 ? 3.220 -8.911 -8.736 1.00 93.56 83 GLY A C 1
ATOM 636 O O . GLY A 1 83 ? 2.461 -7.977 -9.003 1.00 93.56 83 GLY A O 1
ATOM 637 N N . TRP A 1 84 ? 2.765 -10.052 -8.208 1.00 94.12 84 TRP A N 1
ATOM 638 C CA . TRP A 1 84 ? 1.350 -10.322 -7.931 1.00 94.12 84 TRP A CA 1
ATOM 639 C C . TRP A 1 84 ? 0.688 -9.266 -7.023 1.00 94.12 84 TRP A C 1
ATOM 641 O O . TRP A 1 84 ? -0.476 -8.929 -7.227 1.00 94.12 84 TRP A O 1
ATOM 651 N N . ALA A 1 85 ? 1.423 -8.682 -6.067 1.00 94.19 85 ALA A N 1
ATOM 652 C CA . ALA A 1 85 ? 0.907 -7.663 -5.146 1.00 94.19 85 ALA A CA 1
ATOM 653 C C . ALA A 1 85 ? 0.703 -6.283 -5.812 1.00 94.19 85 ALA A C 1
ATOM 655 O O . ALA A 1 85 ? 0.058 -5.401 -5.236 1.00 94.19 85 ALA A O 1
ATOM 656 N N . ALA A 1 86 ? 1.238 -6.108 -7.024 1.00 93.06 86 ALA A N 1
ATOM 657 C CA . ALA A 1 86 ? 1.019 -4.968 -7.909 1.00 93.06 86 ALA A CA 1
ATOM 658 C C . ALA A 1 86 ? 0.051 -5.276 -9.073 1.00 93.06 86 ALA A C 1
ATOM 660 O O . ALA A 1 86 ? -0.211 -4.393 -9.885 1.00 93.06 86 ALA A O 1
ATOM 661 N N . GLY A 1 87 ? -0.474 -6.506 -9.163 1.00 92.75 87 GLY A N 1
ATOM 662 C CA . GLY A 1 87 ? -1.303 -6.979 -10.280 1.00 92.75 87 GLY A CA 1
ATOM 663 C C . GLY A 1 87 ? -0.517 -7.537 -11.474 1.00 92.75 87 GLY A C 1
ATOM 664 O O . GLY A 1 87 ? -1.122 -7.889 -12.482 1.00 92.75 87 GLY A O 1
ATOM 665 N N . MET A 1 88 ? 0.815 -7.647 -11.386 1.00 94.19 88 MET A N 1
ATOM 666 C CA . MET A 1 88 ? 1.656 -8.208 -12.452 1.00 94.19 88 MET A CA 1
ATOM 667 C C . MET A 1 88 ? 1.651 -9.742 -12.372 1.00 94.19 88 MET A C 1
ATOM 669 O O . MET A 1 88 ? 2.587 -10.360 -11.865 1.00 94.19 88 MET A O 1
ATOM 673 N N . ILE A 1 89 ? 0.556 -10.356 -12.825 1.00 92.25 89 ILE A N 1
ATOM 674 C CA . ILE A 1 89 ? 0.385 -11.813 -12.890 1.00 92.25 89 ILE A CA 1
ATOM 675 C C . ILE A 1 89 ? 0.375 -12.224 -14.363 1.00 92.25 89 ILE A C 1
ATOM 677 O O . ILE A 1 89 ? -0.579 -11.941 -15.088 1.00 92.25 89 ILE A O 1
ATOM 681 N N . TYR A 1 90 ? 1.444 -12.886 -14.809 1.00 89.50 90 TYR A N 1
ATOM 682 C CA . TYR A 1 90 ? 1.565 -13.356 -16.187 1.00 89.50 90 TYR A CA 1
ATOM 683 C C . TYR A 1 90 ? 0.537 -14.450 -16.500 1.00 89.50 90 TYR A C 1
ATOM 685 O O . TYR A 1 90 ? 0.422 -15.447 -15.788 1.00 89.50 90 TYR A O 1
ATOM 693 N N . SER A 1 91 ? -0.172 -14.280 -17.613 1.00 89.62 91 SER A N 1
ATOM 694 C CA . SER A 1 91 ? -0.961 -15.323 -18.262 1.00 89.62 91 SER A CA 1
ATOM 695 C C . SER A 1 91 ? -0.830 -15.129 -19.762 1.00 89.62 91 SER A C 1
ATOM 697 O O . SER A 1 91 ? -1.161 -14.054 -20.264 1.00 89.62 91 SER A O 1
ATOM 699 N N . LYS A 1 92 ? -0.359 -16.156 -20.478 1.00 86.06 92 LYS A N 1
ATOM 700 C CA . LYS A 1 92 ? -0.096 -16.061 -21.919 1.00 86.06 92 LYS A CA 1
ATOM 701 C C . LYS A 1 92 ? -1.327 -15.574 -22.693 1.00 86.06 92 LYS A C 1
ATOM 703 O O . LYS A 1 92 ? -1.235 -14.594 -23.409 1.00 86.06 92 LYS A O 1
ATOM 708 N N . GLN A 1 93 ? -2.489 -16.190 -22.467 1.00 88.50 93 GLN A N 1
ATOM 709 C CA . GLN A 1 93 ? -3.747 -15.824 -23.139 1.00 88.50 93 GLN A CA 1
ATOM 710 C C . GLN A 1 93 ? -4.146 -14.355 -22.932 1.00 88.50 93 GLN A C 1
ATOM 712 O O . GLN A 1 93 ? -4.796 -13.772 -23.792 1.00 88.50 93 GLN A O 1
ATOM 717 N N . MET A 1 94 ? -3.778 -13.767 -21.791 1.00 87.94 94 MET A N 1
ATOM 718 C CA . MET A 1 94 ? -4.058 -12.367 -21.482 1.00 87.94 94 MET A CA 1
ATOM 719 C C . MET A 1 94 ? -3.054 -11.439 -22.178 1.00 87.94 94 MET A C 1
ATOM 721 O O . MET A 1 94 ? -3.482 -10.466 -22.786 1.00 87.94 94 MET A O 1
ATOM 725 N N . VAL A 1 95 ? -1.755 -11.756 -22.136 1.00 87.25 95 VAL A N 1
ATOM 726 C CA . VAL A 1 95 ? -0.701 -10.990 -22.834 1.00 87.25 95 VAL A CA 1
ATOM 727 C C . VAL A 1 95 ? -0.951 -11.011 -24.346 1.00 87.25 95 VAL A C 1
ATOM 729 O O . VAL A 1 95 ? -1.201 -9.959 -24.922 1.00 87.25 95 VAL A O 1
ATOM 732 N N . ASP A 1 96 ? -1.092 -12.201 -24.942 1.00 85.31 96 ASP A N 1
ATOM 733 C CA . ASP A 1 96 ? -1.417 -12.404 -26.364 1.00 85.31 96 ASP A CA 1
ATOM 734 C C . ASP A 1 96 ? -2.680 -11.619 -26.818 1.00 85.31 96 ASP A C 1
ATOM 736 O O . ASP A 1 96 ? -2.819 -11.295 -27.997 1.00 85.31 96 ASP A O 1
ATOM 740 N N . SER A 1 97 ? -3.616 -11.315 -25.902 1.00 87.38 97 SER A N 1
ATOM 741 C CA . SER A 1 97 ? -4.839 -10.536 -26.181 1.00 87.38 97 SER A CA 1
ATOM 742 C C . SER A 1 97 ? -4.697 -9.015 -26.014 1.00 87.38 97 SER A C 1
ATOM 744 O O . SER A 1 97 ? -5.529 -8.268 -26.529 1.00 87.38 97 SER A O 1
ATOM 746 N N . ILE A 1 98 ? -3.673 -8.552 -25.290 1.00 86.56 98 ILE A N 1
ATOM 747 C CA . ILE A 1 98 ? -3.429 -7.134 -24.984 1.00 86.56 98 ILE A CA 1
ATOM 748 C C . ILE A 1 98 ? -2.326 -6.564 -25.886 1.00 86.56 98 ILE A C 1
ATOM 750 O O . ILE A 1 98 ? -2.470 -5.417 -26.310 1.00 86.56 98 ILE A O 1
ATOM 754 N N . ASP A 1 99 ? -1.320 -7.361 -26.268 1.00 84.50 99 ASP A N 1
ATOM 755 C CA . ASP A 1 99 ? -0.166 -6.958 -27.089 1.00 84.50 99 ASP A CA 1
ATOM 756 C C . ASP A 1 99 ? -0.571 -6.065 -28.284 1.00 84.50 99 ASP A C 1
ATOM 758 O O . ASP A 1 99 ? -0.064 -4.954 -28.471 1.00 84.50 99 ASP A O 1
ATOM 762 N N . GLY A 1 100 ? -1.567 -6.504 -29.066 1.00 80.31 100 GLY A N 1
ATOM 763 C CA . GLY A 1 100 ? -2.066 -5.773 -30.238 1.00 80.31 100 GLY A CA 1
ATOM 764 C C . GLY A 1 100 ? -2.737 -4.427 -29.919 1.00 80.31 100 GLY A C 1
ATOM 765 O O . GLY A 1 100 ? -2.650 -3.496 -30.718 1.00 80.31 100 GLY A O 1
ATOM 766 N N . PHE A 1 101 ? -3.356 -4.285 -28.743 1.00 83.94 101 PHE A N 1
ATOM 767 C CA . PHE A 1 101 ? -3.902 -3.015 -28.245 1.00 83.94 101 PHE A CA 1
ATOM 768 C C . PHE A 1 101 ? -2.808 -2.116 -27.640 1.00 83.94 101 PHE A C 1
ATOM 770 O O . PHE A 1 101 ? -2.868 -0.890 -27.760 1.00 83.94 101 PHE A O 1
ATOM 777 N N . ALA A 1 102 ? -1.780 -2.716 -27.036 1.00 78.75 102 ALA A N 1
ATOM 778 C CA . ALA A 1 102 ? -0.607 -2.025 -26.510 1.00 78.75 102 ALA A CA 1
ATOM 779 C C . ALA A 1 102 ? 0.414 -1.612 -27.585 1.00 78.75 102 ALA A C 1
ATOM 781 O O . ALA A 1 102 ? 1.365 -0.888 -27.284 1.00 78.75 102 ALA A O 1
ATOM 782 N N . GLY A 1 103 ? 0.215 -2.023 -28.843 1.00 74.50 103 GLY A N 1
ATOM 783 C CA . GLY A 1 103 ? 1.131 -1.755 -29.957 1.00 74.50 103 GLY A CA 1
ATOM 784 C C . GLY A 1 103 ? 2.379 -2.642 -29.957 1.00 74.50 103 GLY A C 1
ATOM 785 O O . GLY A 1 103 ? 3.303 -2.403 -30.739 1.00 74.50 103 GLY A O 1
ATOM 786 N N . VAL A 1 104 ? 2.400 -3.674 -29.111 1.00 75.38 104 VAL A N 1
ATOM 787 C CA . VAL A 1 104 ? 3.419 -4.722 -29.081 1.00 75.38 104 VAL A CA 1
ATOM 788 C C . VAL A 1 104 ? 3.218 -5.595 -30.317 1.00 75.38 104 VAL A C 1
ATOM 790 O O . VAL A 1 104 ? 2.428 -6.530 -30.358 1.00 75.38 104 VAL A O 1
ATOM 793 N N . THR A 1 105 ? 3.906 -5.209 -31.388 1.00 65.94 105 THR A N 1
ATOM 794 C CA . THR A 1 105 ? 3.784 -5.802 -32.720 1.00 65.94 105 THR A CA 1
ATOM 795 C C . THR A 1 105 ? 5.121 -6.405 -33.135 1.00 65.94 105 THR A C 1
ATOM 797 O O . THR A 1 105 ? 6.160 -5.750 -33.084 1.00 65.94 105 THR A O 1
ATOM 800 N N . GLY A 1 106 ? 5.105 -7.681 -33.519 1.00 60.62 106 GLY A N 1
ATOM 801 C CA . GLY A 1 106 ? 6.300 -8.422 -33.918 1.00 60.62 106 GLY A CA 1
ATOM 802 C C . GLY A 1 106 ? 6.077 -9.930 -33.879 1.00 60.62 106 GLY A C 1
ATOM 803 O O . GLY A 1 106 ? 5.059 -10.411 -33.386 1.00 60.62 106 GLY A O 1
ATOM 804 N N . ASN A 1 107 ? 7.041 -10.690 -34.391 1.00 58.03 107 ASN A N 1
ATOM 805 C CA . ASN A 1 107 ? 7.045 -12.148 -34.310 1.00 58.03 107 ASN A CA 1
ATOM 806 C C . ASN A 1 107 ? 8.118 -12.578 -33.299 1.00 58.03 107 ASN A C 1
ATOM 808 O O . ASN A 1 107 ? 9.267 -12.170 -33.426 1.00 58.03 107 ASN A O 1
ATOM 812 N N . ALA A 1 108 ? 7.782 -13.434 -32.327 1.00 54.25 108 ALA A N 1
ATOM 813 C CA . ALA A 1 108 ? 8.721 -13.887 -31.288 1.00 54.25 108 ALA A CA 1
ATOM 814 C C . ALA A 1 108 ? 9.987 -14.600 -31.831 1.00 54.25 108 ALA A C 1
ATOM 816 O O . ALA A 1 108 ? 10.967 -14.756 -31.110 1.00 54.25 108 ALA A O 1
ATOM 817 N N . SER A 1 109 ? 10.005 -15.005 -33.108 1.00 51.28 109 SER A N 1
ATOM 818 C CA . SER A 1 109 ? 11.212 -15.481 -33.814 1.00 51.28 109 SER A CA 1
ATOM 819 C C . SER A 1 109 ? 12.211 -14.372 -34.211 1.00 51.28 109 SER A C 1
ATOM 821 O O . SER A 1 109 ? 13.242 -14.660 -34.825 1.00 51.28 109 SER A O 1
ATOM 823 N N . GLN A 1 110 ? 11.932 -13.109 -33.878 1.00 49.94 110 GLN A N 1
ATOM 824 C CA . GLN A 1 110 ? 12.834 -11.965 -34.032 1.00 49.94 110 GLN A CA 1
ATOM 825 C C . GLN A 1 110 ? 13.539 -11.686 -32.693 1.00 49.94 110 GLN A C 1
ATOM 827 O O . GLN A 1 110 ? 12.905 -11.589 -31.644 1.00 49.94 110 GLN A O 1
ATOM 832 N N . VAL A 1 111 ? 14.871 -11.580 -32.703 1.00 47.97 111 VAL A N 1
ATOM 833 C CA . VAL A 1 111 ? 15.657 -11.480 -31.463 1.00 47.97 111 VAL A CA 1
ATOM 834 C C . VAL A 1 111 ? 15.629 -10.081 -30.841 1.00 47.97 111 VAL A C 1
ATOM 836 O O . VAL A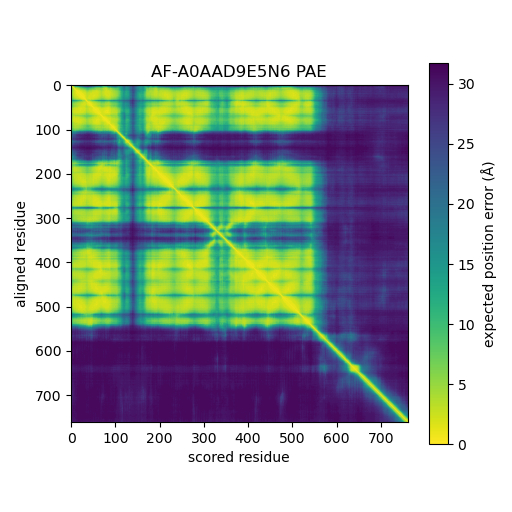 1 111 ? 16.197 -9.137 -31.379 1.00 47.97 111 VAL A O 1
ATOM 839 N N . GLY A 1 112 ? 15.042 -9.999 -29.643 1.00 48.72 112 GLY A N 1
ATOM 840 C CA . GLY A 1 112 ? 15.397 -9.055 -28.577 1.00 48.72 112 GLY A CA 1
ATOM 841 C C . GLY A 1 112 ? 15.408 -7.569 -28.944 1.00 48.72 112 GLY A C 1
ATOM 842 O O . GLY A 1 112 ? 16.472 -6.991 -29.138 1.00 48.72 112 GLY A O 1
ATOM 843 N N . GLY A 1 113 ? 14.243 -6.921 -28.924 1.00 42.62 113 GLY A N 1
ATOM 844 C CA . GLY A 1 113 ? 14.156 -5.457 -28.864 1.00 42.62 113 GLY A CA 1
ATOM 845 C C . GLY A 1 113 ? 14.588 -4.689 -30.120 1.00 42.62 113 GLY A C 1
ATOM 846 O O . GLY A 1 113 ? 14.644 -3.460 -30.071 1.00 42.62 113 GLY A O 1
ATOM 847 N N . ALA A 1 114 ? 14.849 -5.364 -31.246 1.00 39.03 114 ALA A N 1
ATOM 848 C CA . ALA A 1 114 ? 14.751 -4.717 -32.553 1.00 39.03 114 ALA A CA 1
ATOM 849 C C . ALA A 1 114 ? 13.336 -4.116 -32.694 1.00 39.03 114 ALA A C 1
ATOM 851 O O . ALA A 1 114 ? 12.355 -4.747 -32.300 1.00 39.03 114 ALA A O 1
ATOM 852 N N . GLY A 1 115 ? 13.249 -2.864 -33.153 1.00 37.62 115 GLY A N 1
ATOM 853 C CA . GLY A 1 115 ? 12.048 -2.036 -32.988 1.00 37.62 115 GLY A CA 1
ATOM 854 C C . GLY A 1 115 ? 10.822 -2.486 -33.791 1.00 37.62 115 GLY A C 1
ATOM 855 O O . GLY A 1 115 ? 10.896 -3.381 -34.627 1.00 37.62 115 GLY A O 1
ATOM 856 N N . SER A 1 116 ? 9.700 -1.787 -33.585 1.00 35.94 116 SER A N 1
ATOM 857 C CA . SER A 1 116 ? 8.380 -2.022 -34.207 1.00 35.94 116 SER A CA 1
ATOM 858 C C . SER A 1 116 ? 8.309 -1.788 -35.729 1.00 35.94 116 SER A C 1
ATOM 860 O O . SER A 1 116 ? 7.233 -1.592 -36.293 1.00 35.94 116 SER A O 1
ATOM 862 N N . THR A 1 117 ? 9.443 -1.823 -36.427 1.00 36.22 117 THR A N 1
ATOM 863 C CA . THR A 1 117 ? 9.471 -1.991 -37.878 1.00 36.22 117 THR A CA 1
ATOM 864 C C . THR A 1 117 ? 8.994 -3.399 -38.207 1.00 36.22 117 THR A C 1
ATOM 866 O O . THR A 1 117 ? 9.730 -4.368 -38.010 1.00 36.22 117 THR A O 1
ATOM 869 N N . VAL A 1 118 ? 7.781 -3.516 -38.749 1.00 39.59 118 VAL A N 1
ATOM 870 C CA . VAL A 1 118 ? 7.330 -4.750 -39.398 1.00 39.59 118 VAL A CA 1
ATOM 871 C C . VAL A 1 118 ? 8.269 -5.022 -40.573 1.00 39.59 118 VAL A C 1
ATOM 873 O O . VAL A 1 118 ? 8.126 -4.437 -41.646 1.00 39.59 118 VAL A O 1
ATOM 876 N N . ILE A 1 119 ? 9.259 -5.892 -40.361 1.00 39.38 119 ILE A N 1
ATOM 877 C CA . ILE A 1 119 ? 10.105 -6.419 -41.432 1.00 39.38 119 ILE A CA 1
ATOM 878 C C . ILE A 1 119 ? 9.184 -7.263 -42.313 1.00 39.38 119 ILE A C 1
ATOM 880 O O . ILE A 1 119 ? 8.897 -8.416 -41.995 1.00 39.38 119 ILE A O 1
ATOM 884 N N . ASN A 1 120 ? 8.670 -6.657 -43.386 1.00 40.69 120 ASN A N 1
ATOM 885 C CA . ASN A 1 120 ? 7.771 -7.302 -44.335 1.00 40.69 120 ASN A CA 1
ATOM 886 C C . ASN A 1 120 ? 8.570 -8.251 -45.240 1.00 40.69 120 ASN A C 1
ATOM 888 O O . ASN A 1 120 ? 8.888 -7.972 -46.393 1.00 40.69 120 ASN A O 1
ATOM 892 N N . THR A 1 121 ? 8.985 -9.359 -44.646 1.00 41.34 121 THR A N 1
ATOM 893 C CA . THR A 1 121 ? 9.682 -10.477 -45.269 1.00 41.34 121 THR A CA 1
ATOM 894 C C . THR A 1 121 ? 9.127 -11.710 -44.571 1.00 41.34 121 THR A C 1
ATOM 896 O O . THR A 1 121 ? 9.110 -11.748 -43.343 1.00 41.34 121 THR A O 1
ATOM 899 N N . GLY A 1 122 ? 8.597 -12.672 -45.333 1.00 43.03 122 GLY A N 1
ATOM 900 C CA . GLY A 1 122 ? 7.651 -13.704 -44.864 1.00 43.03 122 GLY A CA 1
ATOM 901 C C . GLY A 1 122 ? 8.193 -14.788 -43.919 1.00 43.03 122 GLY A C 1
ATOM 902 O O . GLY A 1 122 ? 7.716 -15.916 -43.957 1.00 43.03 122 GLY A O 1
ATOM 903 N N . GLY A 1 123 ? 9.187 -14.465 -43.097 1.00 45.41 123 GLY A N 1
ATOM 904 C CA . GLY A 1 123 ? 9.802 -15.323 -42.098 1.00 45.41 123 GLY A CA 1
ATOM 905 C C . GLY A 1 123 ? 10.796 -14.526 -41.253 1.00 45.41 123 GLY A C 1
ATOM 906 O O . GLY A 1 123 ? 11.466 -13.626 -41.757 1.00 45.41 123 GLY A O 1
ATOM 907 N N . GLY A 1 124 ? 10.880 -14.837 -39.956 1.00 52.09 124 GLY A N 1
ATOM 908 C CA . GLY A 1 124 ? 11.774 -14.144 -39.021 1.00 52.09 124 GLY A CA 1
ATOM 909 C C . GLY A 1 124 ? 13.262 -14.400 -39.289 1.00 52.09 124 GLY A C 1
ATOM 910 O O . GLY A 1 124 ? 13.643 -15.043 -40.265 1.00 52.09 124 GLY A O 1
ATOM 911 N N . ILE A 1 125 ? 14.127 -13.962 -38.369 1.00 47.22 125 ILE A N 1
ATOM 912 C CA . ILE A 1 125 ? 15.592 -14.112 -38.494 1.00 47.22 125 ILE A CA 1
ATOM 913 C C . ILE A 1 125 ? 16.004 -15.586 -38.677 1.00 47.22 125 ILE A C 1
ATOM 915 O O . ILE A 1 125 ? 16.923 -15.883 -39.436 1.00 47.22 125 ILE A O 1
ATOM 919 N N . VAL A 1 126 ? 15.252 -16.524 -38.090 1.00 48.78 126 VAL A N 1
ATOM 920 C CA . VAL A 1 126 ? 15.396 -17.972 -38.329 1.00 48.78 126 VAL A CA 1
ATOM 921 C C . VAL A 1 126 ? 15.280 -18.322 -39.822 1.00 48.78 126 VAL A C 1
ATOM 923 O O . VAL A 1 126 ? 16.090 -19.088 -40.327 1.00 48.78 126 VAL A O 1
ATOM 926 N N . GLN A 1 127 ? 14.339 -17.736 -40.562 1.00 51.88 127 GLN A N 1
ATOM 927 C CA . GLN A 1 127 ? 14.162 -17.994 -41.997 1.00 51.88 127 GLN A CA 1
ATOM 928 C C . GLN A 1 127 ? 15.138 -17.192 -42.873 1.00 51.88 127 GLN A C 1
ATOM 930 O O . GLN A 1 127 ? 15.442 -17.620 -43.979 1.00 51.88 127 GLN A O 1
ATOM 935 N N . GLN A 1 128 ? 15.707 -16.089 -42.381 1.00 53.34 128 GLN A N 1
ATOM 936 C CA . GLN A 1 128 ? 16.833 -15.427 -43.057 1.00 53.34 128 GLN A CA 1
ATOM 937 C C . GLN A 1 128 ? 18.138 -16.238 -42.940 1.00 53.34 128 GLN A C 1
ATOM 939 O O . GLN A 1 128 ? 18.936 -16.245 -43.875 1.00 53.34 128 GLN A O 1
ATOM 944 N N . ILE A 1 129 ? 18.333 -16.954 -41.826 1.00 53.81 129 ILE A N 1
ATOM 945 C CA . ILE A 1 129 ? 19.486 -17.839 -41.593 1.00 53.81 129 ILE A CA 1
ATOM 946 C C . ILE A 1 129 ? 19.303 -19.188 -42.310 1.00 53.81 129 ILE A C 1
ATOM 948 O O . ILE A 1 129 ? 20.154 -19.582 -43.103 1.00 53.81 129 ILE A O 1
ATOM 952 N N . TYR A 1 130 ? 18.185 -19.882 -42.073 1.00 52.16 130 TYR A N 1
ATOM 953 C CA . TYR A 1 130 ? 17.943 -21.246 -42.568 1.00 52.16 130 TYR A CA 1
ATOM 954 C C . TYR A 1 130 ? 17.157 -21.317 -43.889 1.00 52.16 130 TYR A C 1
ATOM 956 O O . TYR A 1 130 ? 17.080 -22.381 -44.498 1.00 52.16 130 TYR A O 1
ATOM 964 N N . GLY A 1 131 ? 16.595 -20.211 -44.389 1.00 55.03 131 GLY A N 1
ATOM 965 C CA . GLY A 1 131 ? 15.908 -20.196 -45.688 1.00 55.03 131 GLY A CA 1
ATOM 966 C C . GLY A 1 131 ? 16.841 -20.526 -46.855 1.00 55.03 131 GLY A C 1
ATOM 967 O O . GLY A 1 131 ? 16.430 -21.195 -47.794 1.00 55.03 131 GLY A O 1
ATOM 968 N N . ARG A 1 132 ? 18.128 -20.165 -46.752 1.00 50.81 132 ARG A N 1
ATOM 969 C CA . ARG A 1 132 ? 19.146 -20.562 -47.740 1.00 50.81 132 ARG A CA 1
ATOM 970 C C . ARG A 1 132 ? 19.475 -22.056 -47.701 1.00 50.81 132 ARG A C 1
ATOM 972 O O . ARG A 1 132 ? 19.819 -22.606 -48.734 1.00 50.81 132 ARG A O 1
ATOM 979 N N . SER A 1 133 ? 19.346 -22.723 -46.550 1.00 50.22 133 SER A N 1
ATOM 980 C CA . SER A 1 133 ? 19.519 -24.181 -46.474 1.00 50.22 133 SER A CA 1
ATOM 981 C C . SER A 1 133 ? 18.276 -24.957 -46.923 1.00 50.22 133 SER A C 1
ATOM 983 O O . SER A 1 133 ? 18.411 -26.117 -47.290 1.00 50.22 133 SER A O 1
ATOM 985 N N . PHE A 1 134 ? 17.088 -24.338 -46.967 1.00 46.72 134 PHE A N 1
ATOM 986 C CA . PHE A 1 134 ? 15.926 -24.928 -47.651 1.00 46.72 134 PHE A CA 1
ATOM 987 C C . PHE A 1 134 ? 16.158 -25.051 -49.163 1.00 46.72 134 PHE A C 1
ATOM 989 O O . PHE A 1 134 ? 15.865 -26.096 -49.737 1.00 46.72 134 PHE A O 1
ATOM 996 N N . ASP A 1 135 ? 16.782 -24.040 -49.770 1.00 49.31 135 ASP A N 1
ATOM 997 C CA . ASP A 1 135 ? 17.156 -24.003 -51.195 1.00 49.31 135 ASP A CA 1
ATOM 998 C C . ASP A 1 135 ? 18.260 -25.017 -51.578 1.00 49.31 135 ASP A C 1
ATOM 1000 O O . ASP A 1 135 ? 18.613 -25.148 -52.744 1.00 49.31 135 ASP A O 1
ATOM 1004 N N . SER A 1 136 ? 18.826 -25.737 -50.599 1.00 47.28 136 SER A N 1
ATOM 1005 C CA . SER A 1 136 ? 19.784 -26.842 -50.794 1.00 47.28 136 SER A CA 1
ATOM 1006 C C . SER A 1 136 ? 19.291 -28.187 -50.237 1.00 47.28 136 SER A C 1
ATOM 1008 O O . SER A 1 136 ? 20.048 -29.153 -50.207 1.00 47.28 136 SER A O 1
ATOM 1010 N N . LEU A 1 137 ? 18.037 -28.257 -49.777 1.00 47.16 137 LEU A N 1
ATOM 1011 C CA . LEU A 1 137 ? 17.354 -29.496 -49.367 1.00 47.16 137 LEU A CA 1
ATOM 1012 C C . LEU A 1 137 ? 16.231 -29.892 -50.345 1.00 47.16 137 LEU A C 1
ATOM 1014 O O . LEU A 1 137 ? 15.761 -31.030 -50.318 1.00 47.16 137 LEU A O 1
ATOM 1018 N N . SER A 1 138 ? 15.846 -28.970 -51.229 1.00 45.59 138 SER A N 1
ATOM 1019 C CA . SER A 1 138 ? 14.862 -29.111 -52.310 1.00 45.59 138 SER A CA 1
ATOM 1020 C C . SER A 1 138 ? 15.157 -30.244 -53.304 1.00 45.59 138 SER A C 1
ATOM 1022 O O . SER A 1 138 ? 14.214 -30.812 -53.849 1.00 45.59 138 SER A O 1
ATOM 1024 N N . ASP A 1 139 ? 16.424 -30.626 -53.489 1.00 47.59 139 ASP A N 1
ATOM 1025 C CA . ASP A 1 139 ? 16.835 -31.761 -54.337 1.00 47.59 139 ASP A CA 1
ATOM 1026 C C . ASP A 1 139 ? 16.535 -33.147 -53.720 1.00 47.59 139 ASP A C 1
ATOM 1028 O O . ASP A 1 139 ? 16.779 -34.177 -54.352 1.00 47.59 139 ASP A O 1
ATOM 1032 N N . THR A 1 140 ? 15.986 -33.212 -52.498 1.00 48.44 140 THR A N 1
ATOM 1033 C CA . THR A 1 140 ? 15.533 -34.474 -51.887 1.00 48.44 140 THR A CA 1
ATOM 1034 C C . THR A 1 140 ? 14.008 -34.502 -51.721 1.00 48.44 140 THR A C 1
ATOM 1036 O O . THR A 1 140 ? 13.457 -33.617 -51.065 1.00 48.44 140 THR A O 1
ATOM 1039 N N . PRO A 1 141 ? 13.293 -35.514 -52.262 1.00 39.31 141 PRO A N 1
ATOM 1040 C CA . PRO A 1 141 ? 11.833 -35.598 -52.195 1.00 39.31 141 PRO A CA 1
ATOM 1041 C C . PRO A 1 141 ? 11.362 -36.125 -50.829 1.00 39.31 141 PRO A C 1
ATOM 1043 O O . PRO A 1 141 ? 10.796 -37.211 -50.712 1.00 39.31 141 PRO A O 1
ATOM 1046 N N . ILE A 1 142 ? 11.620 -35.348 -49.779 1.00 46.19 142 ILE A N 1
ATOM 1047 C CA . ILE A 1 142 ? 11.057 -35.546 -48.443 1.00 46.19 142 ILE A CA 1
ATOM 1048 C C . ILE A 1 142 ? 9.755 -34.741 -48.372 1.00 46.19 142 ILE A C 1
ATOM 1050 O O . ILE A 1 142 ? 9.721 -33.580 -48.780 1.00 46.19 142 ILE A O 1
ATOM 1054 N N . GLU A 1 143 ? 8.677 -35.351 -47.869 1.00 44.66 143 GLU A N 1
ATOM 1055 C CA . GLU A 1 143 ? 7.383 -34.676 -47.714 1.00 44.66 143 GLU A CA 1
ATOM 1056 C C . GLU A 1 143 ? 7.540 -33.349 -46.958 1.00 44.66 143 GLU A C 1
ATOM 1058 O O . GLU A 1 143 ? 8.250 -33.276 -45.952 1.00 44.66 143 GLU A O 1
ATOM 1063 N N . VAL A 1 144 ? 6.872 -32.294 -47.442 1.00 45.06 144 VAL A N 1
ATOM 1064 C CA . VAL A 1 144 ? 7.028 -30.929 -46.920 1.00 45.06 144 VAL A CA 1
ATOM 1065 C C . VAL A 1 144 ? 6.502 -30.851 -45.485 1.00 45.06 144 VAL A C 1
ATOM 1067 O O . VAL A 1 144 ? 5.322 -30.591 -45.241 1.00 45.06 144 VAL A O 1
ATOM 1070 N N . ALA A 1 145 ? 7.406 -31.073 -44.529 1.00 43.81 145 ALA A N 1
ATOM 1071 C CA . ALA A 1 145 ? 7.137 -31.008 -43.103 1.00 43.81 145 ALA A CA 1
ATOM 1072 C C . ALA A 1 145 ? 6.480 -29.657 -42.766 1.00 43.81 145 ALA A C 1
ATOM 1074 O O . ALA A 1 145 ? 7.087 -28.606 -43.003 1.00 43.81 145 ALA A O 1
ATOM 1075 N N . PRO A 1 146 ? 5.246 -29.634 -42.229 1.00 45.34 146 PRO A N 1
ATOM 1076 C CA . PRO A 1 146 ? 4.525 -28.385 -42.042 1.00 45.34 146 PRO A CA 1
ATOM 1077 C C . PRO A 1 146 ? 5.285 -27.483 -41.066 1.00 45.34 146 PRO A C 1
ATOM 1079 O O . PRO A 1 146 ? 5.680 -27.929 -39.990 1.00 45.34 146 PRO A O 1
ATOM 1082 N N . LEU A 1 147 ? 5.432 -26.201 -41.426 1.00 46.09 147 LEU A N 1
ATOM 1083 C CA . LEU A 1 147 ? 6.096 -25.115 -40.676 1.00 46.09 147 LEU A CA 1
ATOM 1084 C C . LEU A 1 147 ? 6.169 -25.264 -39.132 1.00 46.09 147 LEU A C 1
ATOM 1086 O O . LEU A 1 147 ? 7.268 -25.104 -38.590 1.00 46.09 147 LEU A O 1
ATOM 1090 N N . PRO A 1 148 ? 5.090 -25.598 -38.386 1.00 44.72 148 PRO A N 1
ATOM 1091 C CA . PRO A 1 148 ? 5.165 -25.884 -36.945 1.00 44.72 148 PRO A CA 1
ATOM 1092 C C . PRO A 1 148 ? 6.177 -26.964 -36.505 1.00 44.72 148 PRO A C 1
ATOM 1094 O O . PRO A 1 148 ? 6.627 -26.921 -35.361 1.00 44.72 148 PRO A O 1
ATOM 1097 N N . GLN A 1 149 ? 6.560 -27.926 -37.350 1.00 42.44 149 GLN A N 1
ATOM 1098 C CA . GLN A 1 149 ? 7.612 -28.906 -37.040 1.00 42.44 149 GLN A CA 1
ATOM 1099 C C . GLN A 1 149 ? 9.015 -28.289 -37.141 1.00 42.44 149 GLN A C 1
ATOM 1101 O O . GLN A 1 149 ? 9.848 -28.504 -36.263 1.00 42.44 149 GLN A O 1
ATOM 1106 N N . ILE A 1 150 ? 9.259 -27.445 -38.144 1.00 44.62 150 ILE A N 1
ATOM 1107 C CA . ILE A 1 150 ? 10.536 -26.735 -38.328 1.00 44.62 150 ILE A CA 1
ATOM 1108 C C . ILE A 1 150 ? 10.743 -25.706 -37.204 1.00 44.62 150 ILE A C 1
ATOM 1110 O O . ILE A 1 150 ? 11.842 -25.576 -36.664 1.00 44.62 150 ILE A O 1
ATOM 1114 N N . ALA A 1 151 ? 9.666 -25.056 -36.749 1.00 44.94 151 ALA A N 1
ATOM 1115 C CA . ALA A 1 151 ? 9.694 -24.205 -35.558 1.00 44.94 151 ALA A CA 1
ATOM 1116 C C . ALA A 1 151 ? 10.114 -24.967 -34.280 1.00 44.94 151 ALA A C 1
ATOM 1118 O O . ALA A 1 151 ? 10.804 -24.399 -33.437 1.00 44.94 151 ALA A O 1
ATOM 1119 N N . LYS A 1 152 ? 9.769 -26.259 -34.147 1.00 40.75 152 LYS A N 1
ATOM 1120 C CA . LYS A 1 152 ? 10.240 -27.113 -33.036 1.00 40.75 152 LYS A CA 1
ATOM 1121 C C . LYS A 1 152 ? 11.715 -27.505 -33.161 1.00 40.75 152 LYS A C 1
ATOM 1123 O O . LYS A 1 152 ? 12.367 -27.672 -32.138 1.00 40.75 152 LYS A O 1
ATOM 1128 N N . LEU A 1 153 ? 12.262 -27.609 -34.374 1.00 43.50 153 LEU A N 1
ATOM 1129 C CA . LEU A 1 153 ? 13.704 -27.820 -34.575 1.00 43.50 153 LEU A CA 1
ATOM 1130 C C . LEU A 1 153 ? 14.516 -26.571 -34.188 1.00 43.50 153 LEU A C 1
ATOM 1132 O O . LEU A 1 153 ? 15.584 -26.695 -33.594 1.00 43.50 153 LEU A O 1
ATOM 1136 N N . ALA A 1 154 ? 13.984 -25.373 -34.454 1.00 45.31 154 ALA A N 1
ATOM 1137 C CA . ALA A 1 154 ? 14.582 -24.105 -34.022 1.00 45.31 154 ALA A CA 1
ATOM 1138 C C . ALA A 1 154 ? 14.425 -23.822 -32.510 1.00 45.31 154 ALA A C 1
ATOM 1140 O O . ALA A 1 154 ? 15.191 -23.039 -31.951 1.00 45.31 154 ALA A O 1
ATOM 1141 N N . VAL A 1 155 ? 13.450 -24.453 -31.844 1.00 46.91 155 VAL A N 1
ATOM 1142 C CA . VAL A 1 155 ? 13.208 -24.359 -30.391 1.00 46.91 155 VAL A CA 1
ATOM 1143 C C . VAL A 1 155 ? 13.327 -25.751 -29.763 1.00 46.91 155 VAL A C 1
ATOM 1145 O O . VAL A 1 155 ? 12.404 -26.265 -29.132 1.00 46.91 155 VAL A O 1
ATOM 1148 N N . ARG A 1 156 ? 14.484 -26.386 -29.968 1.00 47.38 156 ARG A N 1
ATOM 1149 C CA . ARG A 1 156 ? 14.806 -27.677 -29.357 1.00 47.38 156 ARG A CA 1
ATOM 1150 C C . ARG A 1 156 ? 15.064 -27.475 -27.862 1.00 47.38 156 ARG A C 1
ATOM 1152 O O . ARG A 1 156 ? 15.998 -26.770 -27.484 1.00 47.38 156 ARG A O 1
ATOM 1159 N N . GLU A 1 157 ? 14.222 -28.064 -27.014 1.00 48.25 157 GLU A N 1
ATOM 1160 C CA . GLU A 1 157 ? 14.413 -28.013 -25.561 1.00 48.25 157 GLU A CA 1
ATOM 1161 C C . GLU A 1 157 ? 15.750 -28.662 -25.176 1.00 48.25 157 GLU A C 1
ATOM 1163 O O . GLU A 1 157 ? 16.144 -29.688 -25.735 1.00 48.25 157 GLU A O 1
ATOM 1168 N N . LEU A 1 158 ? 16.471 -28.029 -24.247 1.00 50.50 158 LEU A N 1
ATOM 1169 C CA . LEU A 1 158 ? 17.851 -28.385 -23.931 1.00 50.50 158 LEU A CA 1
ATOM 1170 C C . LEU A 1 158 ? 17.912 -29.750 -23.235 1.00 50.50 158 LEU A C 1
ATOM 1172 O O . LEU A 1 158 ? 17.587 -29.864 -22.052 1.00 50.50 158 LEU A O 1
ATOM 1176 N N . ASN A 1 159 ? 18.359 -30.778 -23.960 1.00 54.19 159 ASN A N 1
ATOM 1177 C CA . ASN A 1 159 ? 18.529 -32.106 -23.393 1.00 54.19 159 ASN A CA 1
ATOM 1178 C C . ASN A 1 159 ? 19.731 -32.128 -22.437 1.00 54.19 159 ASN A C 1
ATOM 1180 O O . ASN A 1 159 ? 20.883 -32.261 -22.850 1.00 54.19 159 ASN A O 1
ATOM 1184 N N . THR A 1 160 ? 19.451 -32.052 -21.137 1.00 56.88 160 THR A N 1
ATOM 1185 C CA . THR A 1 160 ? 20.458 -32.062 -20.067 1.00 56.88 160 THR A CA 1
ATOM 1186 C C . THR A 1 160 ? 21.291 -33.347 -19.999 1.00 56.88 160 THR A C 1
ATOM 1188 O O . THR A 1 160 ? 22.294 -33.361 -19.287 1.00 56.88 160 THR A O 1
ATOM 1191 N N . SER A 1 161 ? 20.936 -34.405 -20.742 1.00 62.97 161 SER A N 1
ATOM 1192 C CA . SER A 1 161 ? 21.748 -35.622 -20.857 1.00 62.97 161 SER A CA 1
ATOM 1193 C C . SER A 1 161 ? 22.877 -35.536 -21.894 1.00 62.97 161 SER A C 1
ATOM 1195 O O . SER A 1 161 ? 23.705 -36.444 -21.933 1.00 62.97 161 SER A O 1
ATOM 1197 N N . ASN A 1 162 ? 22.911 -34.514 -22.762 1.00 61.19 162 ASN A N 1
ATOM 1198 C CA . ASN A 1 162 ? 23.907 -34.397 -23.832 1.00 61.19 162 ASN A CA 1
ATOM 1199 C C . ASN A 1 162 ? 24.847 -33.193 -23.599 1.00 61.19 162 ASN A C 1
ATOM 1201 O O . ASN A 1 162 ? 24.467 -32.060 -23.900 1.00 61.19 162 ASN A O 1
ATOM 1205 N N . PRO A 1 163 ? 26.093 -33.403 -23.124 1.00 59.22 163 PRO A N 1
ATOM 1206 C CA . PRO A 1 163 ? 27.029 -32.310 -22.843 1.00 59.22 163 PRO A CA 1
ATOM 1207 C C . PRO A 1 163 ? 27.521 -31.562 -24.097 1.00 59.22 163 PRO A C 1
ATOM 1209 O O . PRO A 1 163 ? 28.185 -30.537 -23.956 1.00 59.22 163 PRO A O 1
ATOM 1212 N N . TYR A 1 164 ? 27.197 -32.040 -25.305 1.00 55.19 164 TYR A N 1
ATOM 1213 C CA . TYR A 1 164 ? 27.587 -31.419 -26.574 1.00 55.19 164 TYR A CA 1
ATOM 1214 C C . TYR A 1 164 ? 26.463 -30.609 -27.252 1.00 55.19 164 TYR A C 1
ATOM 1216 O O . TYR A 1 164 ? 26.733 -29.905 -28.223 1.00 55.19 164 TYR A O 1
ATOM 1224 N N . GLU A 1 165 ? 25.221 -30.622 -26.744 1.00 52.72 165 GLU A N 1
ATOM 1225 C CA . GLU A 1 165 ? 24.106 -29.809 -27.280 1.00 52.72 165 GLU A CA 1
ATOM 1226 C C . GLU A 1 165 ? 24.135 -28.349 -26.770 1.00 52.72 165 GLU A C 1
ATOM 1228 O O . GLU A 1 165 ? 23.175 -27.820 -26.206 1.00 52.72 165 GLU A O 1
ATOM 1233 N N . TYR A 1 166 ? 25.267 -27.669 -26.981 1.00 48.28 166 TYR A N 1
ATOM 1234 C CA . TYR A 1 166 ? 25.487 -26.286 -26.548 1.00 48.28 166 TYR A CA 1
ATOM 1235 C C . TYR A 1 166 ? 24.964 -25.259 -27.572 1.00 48.28 166 TYR A C 1
ATOM 1237 O O . TYR A 1 166 ? 25.717 -24.680 -28.357 1.00 48.28 166 TYR A O 1
ATOM 1245 N N . TYR A 1 167 ? 23.654 -25.001 -27.562 1.00 53.88 167 TYR A N 1
ATOM 1246 C CA . TYR A 1 167 ? 23.057 -23.950 -28.394 1.00 53.88 167 TYR A CA 1
ATOM 1247 C C . TYR A 1 167 ? 23.425 -22.541 -27.893 1.00 53.88 167 TYR A C 1
ATOM 1249 O O . TYR A 1 167 ? 22.937 -22.075 -26.864 1.00 53.88 167 TYR A O 1
ATOM 1257 N N . TRP A 1 168 ? 24.252 -21.827 -28.666 1.00 48.16 168 TRP A N 1
ATOM 1258 C CA . TRP A 1 168 ? 24.587 -20.409 -28.440 1.00 48.16 168 TRP A CA 1
ATOM 1259 C C . TRP A 1 168 ? 23.382 -19.471 -28.644 1.00 48.16 168 TRP A C 1
ATOM 1261 O O . TRP A 1 168 ? 23.286 -18.411 -28.022 1.00 48.16 168 TRP A O 1
ATOM 1271 N N . SER A 1 169 ? 22.435 -19.867 -29.498 1.00 48.69 169 SER A N 1
ATOM 1272 C CA . SER A 1 169 ? 21.152 -19.188 -29.680 1.00 48.69 169 SER A CA 1
ATOM 1273 C C . SER A 1 169 ? 20.290 -19.325 -28.422 1.00 48.69 169 SER A C 1
ATOM 1275 O O . SER A 1 169 ? 19.648 -20.353 -28.205 1.00 48.69 169 SER A O 1
ATOM 1277 N N . GLY A 1 170 ? 20.258 -18.278 -27.594 1.00 55.38 170 GLY A N 1
ATOM 1278 C CA . GLY A 1 170 ? 19.306 -18.188 -26.487 1.00 55.38 170 GLY A CA 1
ATOM 1279 C C . GLY A 1 170 ? 17.854 -18.259 -26.974 1.00 55.38 170 GLY A C 1
ATOM 1280 O O . GLY A 1 170 ? 17.556 -17.931 -28.122 1.00 55.38 170 GLY A O 1
ATOM 1281 N N . SER A 1 171 ? 16.946 -18.680 -26.090 1.00 58.53 171 SER A N 1
ATOM 1282 C CA . SER A 1 171 ? 15.530 -18.855 -26.429 1.00 58.53 171 SER A CA 1
ATOM 1283 C C . SER A 1 171 ? 14.901 -17.562 -26.982 1.00 58.53 171 SER A C 1
ATOM 1285 O O . SER A 1 171 ? 15.205 -16.486 -26.450 1.00 58.53 171 SER A O 1
ATOM 1287 N N . PRO A 1 172 ? 13.987 -17.649 -27.970 1.00 59.59 172 PRO A N 1
ATOM 1288 C CA . PRO A 1 172 ? 13.220 -16.497 -28.441 1.00 59.59 172 PRO A CA 1
ATOM 1289 C C . PRO A 1 172 ? 12.519 -15.772 -27.284 1.00 59.59 172 PRO A C 1
ATOM 1291 O O . PRO A 1 172 ? 12.122 -16.385 -26.289 1.00 59.59 172 PRO A O 1
ATOM 1294 N N . VAL A 1 173 ? 12.382 -14.454 -27.416 1.00 65.94 173 VAL A N 1
ATOM 1295 C CA . VAL A 1 173 ? 11.755 -13.576 -26.418 1.00 65.94 173 VAL A CA 1
ATOM 1296 C C . VAL A 1 173 ? 10.453 -13.043 -27.007 1.00 65.94 173 VAL A C 1
ATOM 1298 O O . VAL A 1 173 ? 10.377 -12.815 -28.214 1.00 65.94 173 VAL A O 1
ATOM 1301 N N . ALA A 1 174 ? 9.429 -12.837 -26.177 1.00 70.19 174 ALA A N 1
ATOM 1302 C CA . ALA A 1 174 ? 8.206 -12.175 -26.623 1.00 70.19 174 ALA A CA 1
ATOM 1303 C C . ALA A 1 174 ? 8.508 -10.759 -27.174 1.00 70.19 174 ALA A C 1
ATOM 1305 O O . ALA A 1 174 ? 9.470 -10.125 -26.718 1.00 70.19 174 ALA A O 1
ATOM 1306 N N . PRO A 1 175 ? 7.719 -10.245 -28.138 1.00 69.12 175 PRO A N 1
ATOM 1307 C CA . PRO A 1 175 ? 7.853 -8.870 -28.615 1.00 69.12 175 PRO A CA 1
ATOM 1308 C C . PRO A 1 175 ? 7.725 -7.838 -27.476 1.00 69.12 175 PRO A C 1
ATOM 1310 O O . PRO A 1 175 ? 7.224 -8.133 -26.395 1.00 69.12 175 PRO A O 1
ATOM 1313 N N . GLY A 1 176 ? 8.238 -6.621 -27.683 1.00 73.12 176 GLY A N 1
ATOM 1314 C CA . GLY A 1 176 ? 8.200 -5.546 -26.674 1.00 73.12 176 GLY A CA 1
ATOM 1315 C C . GLY A 1 176 ? 9.118 -5.732 -25.450 1.00 73.12 176 GLY A C 1
ATOM 1316 O O . GLY A 1 176 ? 9.213 -4.832 -24.614 1.00 73.12 176 GLY A O 1
ATOM 1317 N N . MET A 1 177 ? 9.819 -6.864 -25.339 1.00 79.94 177 MET A N 1
ATOM 1318 C CA . MET A 1 177 ? 10.733 -7.181 -24.234 1.00 79.94 177 MET A CA 1
ATOM 1319 C C . MET A 1 177 ? 12.164 -6.650 -24.473 1.00 79.94 177 MET A C 1
ATOM 1321 O O . MET A 1 177 ? 12.613 -6.575 -25.622 1.00 79.94 177 MET A O 1
ATOM 1325 N N . PRO A 1 178 ? 12.925 -6.318 -23.408 1.00 77.88 178 PRO A N 1
ATOM 1326 C CA . PRO A 1 178 ? 14.322 -5.893 -23.520 1.00 77.88 178 PRO A CA 1
ATOM 1327 C C . PRO A 1 178 ? 15.258 -7.021 -23.986 1.00 77.88 178 PRO A C 1
ATOM 1329 O O . PRO A 1 178 ? 14.948 -8.212 -23.897 1.00 77.88 178 PRO A O 1
ATOM 1332 N N . THR A 1 179 ? 16.456 -6.648 -24.447 1.00 72.50 179 THR A N 1
ATOM 1333 C CA . THR A 1 179 ? 17.498 -7.601 -24.852 1.00 72.50 179 THR A CA 1
ATOM 1334 C C . THR A 1 179 ? 17.940 -8.500 -23.684 1.00 72.50 179 THR A C 1
ATOM 1336 O O . THR A 1 179 ? 18.252 -7.991 -22.602 1.00 72.50 179 THR A O 1
ATOM 1339 N N . PRO A 1 180 ? 18.033 -9.836 -23.871 1.00 67.88 180 PRO A N 1
ATOM 1340 C CA . PRO A 1 180 ? 18.438 -10.762 -22.816 1.00 67.88 180 PRO A CA 1
ATOM 1341 C C . PRO A 1 180 ? 19.750 -10.378 -22.121 1.00 67.88 180 PRO A C 1
ATOM 1343 O O . PRO A 1 180 ? 20.829 -10.421 -22.709 1.00 67.88 180 PRO A O 1
ATOM 1346 N N . GLY A 1 181 ? 19.655 -10.056 -20.830 1.00 68.62 181 GLY A N 1
ATOM 1347 C CA . GLY A 1 181 ? 20.793 -9.653 -20.002 1.00 68.62 181 GLY A CA 1
ATOM 1348 C C . GLY A 1 181 ? 20.925 -8.146 -19.760 1.00 68.62 181 GLY A C 1
ATOM 1349 O O . GLY A 1 181 ? 21.764 -7.775 -18.939 1.00 68.62 181 GLY A O 1
ATOM 1350 N N . LYS A 1 182 ? 20.103 -7.296 -20.396 1.00 73.81 182 LYS A N 1
ATOM 1351 C CA . LYS A 1 182 ? 20.055 -5.849 -20.137 1.00 73.81 182 LYS A CA 1
ATOM 1352 C C . LYS A 1 182 ? 18.820 -5.484 -19.303 1.00 73.81 182 LYS A C 1
ATOM 1354 O O . LYS A 1 182 ? 17.711 -5.402 -19.820 1.00 73.81 182 LYS A O 1
ATOM 1359 N N . TRP A 1 183 ? 19.018 -5.254 -18.006 1.00 80.12 183 TRP A N 1
ATOM 1360 C CA . TRP A 1 183 ? 17.938 -5.071 -17.027 1.00 80.12 183 TRP A CA 1
ATOM 1361 C C . TRP A 1 183 ? 17.759 -3.591 -16.641 1.00 80.12 183 TRP A C 1
ATOM 1363 O O . TRP A 1 183 ? 17.942 -3.218 -15.484 1.00 80.12 183 TRP A O 1
ATOM 1373 N N . ILE A 1 184 ? 17.432 -2.736 -17.617 1.00 84.44 184 ILE A N 1
ATOM 1374 C CA . ILE A 1 184 ? 17.166 -1.310 -17.353 1.00 84.44 184 ILE A CA 1
ATOM 1375 C C . ILE A 1 184 ? 15.780 -1.155 -16.722 1.00 84.44 184 ILE A C 1
ATOM 1377 O O . ILE A 1 184 ? 14.766 -1.407 -17.380 1.00 84.44 184 ILE A O 1
ATOM 1381 N N . GLY A 1 185 ? 15.757 -0.688 -15.472 1.00 88.06 185 GLY A N 1
ATOM 1382 C CA . GLY A 1 185 ? 14.559 -0.289 -14.732 1.00 88.06 185 GLY A CA 1
ATOM 1383 C C . GLY A 1 185 ? 13.348 -1.209 -14.884 1.00 88.06 185 GLY A C 1
ATOM 1384 O O . GLY A 1 185 ? 13.480 -2.436 -14.914 1.00 88.06 185 GLY A O 1
ATOM 1385 N N . PHE A 1 186 ? 12.153 -0.615 -14.985 1.00 90.50 186 PHE A N 1
ATOM 1386 C CA . PHE A 1 186 ? 10.909 -1.387 -14.917 1.00 90.50 186 PHE A CA 1
ATOM 1387 C C . PHE A 1 186 ? 10.727 -2.370 -16.080 1.00 90.50 186 PHE A C 1
ATOM 1389 O O . PHE A 1 186 ? 10.178 -3.447 -15.883 1.00 90.50 186 PHE A O 1
ATOM 1396 N N . ALA A 1 187 ? 11.235 -2.052 -17.276 1.00 88.38 187 ALA A N 1
ATOM 1397 C CA . ALA A 1 187 ? 11.226 -2.992 -18.398 1.00 88.38 187 ALA A CA 1
ATOM 1398 C C . ALA A 1 187 ? 12.102 -4.225 -18.109 1.00 88.38 187 ALA A C 1
ATOM 1400 O O . ALA A 1 187 ? 11.728 -5.343 -18.457 1.00 88.38 187 ALA A O 1
ATOM 1401 N N . GLY A 1 188 ? 13.238 -4.040 -17.424 1.00 86.00 188 GLY A N 1
ATOM 1402 C CA . GLY A 1 188 ? 14.053 -5.137 -16.905 1.00 86.00 188 GLY A CA 1
ATOM 1403 C C . GLY A 1 188 ? 13.295 -5.988 -15.884 1.00 86.00 188 GLY A C 1
ATOM 1404 O O . GLY A 1 188 ? 13.254 -7.208 -16.023 1.00 86.00 188 GLY A O 1
ATOM 1405 N N . ASP A 1 189 ? 12.657 -5.357 -14.900 1.00 88.62 189 ASP A N 1
ATOM 1406 C CA . ASP A 1 189 ? 11.900 -6.043 -13.844 1.00 88.62 189 ASP A CA 1
ATOM 1407 C C . ASP A 1 189 ? 10.710 -6.857 -14.395 1.00 88.62 189 ASP A C 1
ATOM 1409 O O . ASP A 1 189 ? 10.613 -8.067 -14.183 1.00 88.62 189 ASP A O 1
ATOM 1413 N N . LEU A 1 190 ? 9.872 -6.235 -15.230 1.00 90.12 190 LEU A N 1
ATOM 1414 C CA . LEU A 1 190 ? 8.759 -6.897 -15.919 1.00 90.12 190 LEU A CA 1
ATOM 1415 C C . LEU A 1 190 ? 9.221 -8.033 -16.847 1.00 90.12 190 LEU A C 1
ATOM 1417 O O . LEU A 1 190 ? 8.537 -9.053 -16.962 1.00 90.12 190 LEU A O 1
ATOM 1421 N N . SER A 1 191 ? 10.413 -7.924 -17.448 1.00 86.25 191 SER A N 1
ATOM 1422 C CA . SER A 1 191 ? 10.954 -8.999 -18.289 1.00 86.25 191 SER A CA 1
ATOM 1423 C C . SER A 1 191 ? 11.309 -10.273 -17.511 1.00 86.25 191 SER A C 1
ATOM 1425 O O . SER A 1 191 ? 11.303 -11.358 -18.093 1.00 86.25 191 SER A O 1
ATOM 1427 N N . ALA A 1 192 ? 11.540 -10.181 -16.193 1.00 85.88 192 ALA A N 1
ATOM 1428 C CA . ALA A 1 192 ? 11.673 -11.351 -15.321 1.00 85.88 192 ALA A CA 1
ATOM 1429 C C . ALA A 1 192 ? 10.320 -12.041 -15.042 1.00 85.88 192 ALA A C 1
ATOM 1431 O O . ALA A 1 192 ? 10.299 -13.219 -14.692 1.00 85.88 192 ALA A O 1
ATOM 1432 N N . LEU A 1 193 ? 9.200 -11.333 -15.239 1.00 87.69 193 LEU A N 1
ATOM 1433 C CA . LEU A 1 193 ? 7.831 -11.863 -15.169 1.00 87.69 193 LEU A CA 1
ATOM 1434 C C . LEU A 1 193 ? 7.274 -12.312 -16.531 1.00 87.69 193 LEU A C 1
ATOM 1436 O O . LEU A 1 193 ? 6.199 -12.903 -16.569 1.00 87.69 193 LEU A O 1
ATOM 1440 N N . GLY A 1 194 ? 7.969 -12.040 -17.640 1.00 86.06 194 GLY A N 1
ATOM 1441 C CA . GLY A 1 194 ? 7.472 -12.331 -18.991 1.00 86.06 194 GLY A CA 1
ATOM 1442 C C . GLY A 1 194 ? 6.435 -11.330 -19.520 1.00 86.06 194 GLY A C 1
ATOM 1443 O O . GLY A 1 194 ? 5.732 -11.649 -20.473 1.00 86.06 194 GLY A O 1
ATOM 1444 N N . ILE A 1 195 ? 6.317 -10.150 -18.902 1.00 89.69 195 ILE A N 1
ATOM 1445 C CA . ILE A 1 195 ? 5.343 -9.108 -19.264 1.00 89.69 195 ILE A CA 1
ATOM 1446 C C . ILE A 1 195 ? 6.071 -7.988 -20.034 1.00 89.69 195 ILE A C 1
ATOM 1448 O O . ILE A 1 195 ? 7.068 -7.477 -19.516 1.00 89.69 195 ILE A O 1
ATOM 1452 N N . PRO A 1 196 ? 5.613 -7.564 -21.229 1.00 88.44 196 PRO A N 1
ATOM 1453 C CA . PRO A 1 196 ? 6.206 -6.420 -21.914 1.00 88.44 196 PRO A CA 1
ATOM 1454 C C . PRO A 1 196 ? 5.844 -5.094 -21.221 1.00 88.44 196 PRO A C 1
ATOM 1456 O O . PRO A 1 196 ? 4.838 -4.964 -20.519 1.00 88.44 196 PRO A O 1
ATOM 1459 N N . ALA A 1 197 ? 6.686 -4.074 -21.400 1.00 87.94 197 ALA A N 1
ATOM 1460 C CA . ALA A 1 197 ? 6.569 -2.827 -20.637 1.00 87.94 197 ALA A CA 1
ATOM 1461 C C . ALA A 1 197 ? 5.334 -1.974 -20.993 1.00 87.94 197 ALA A C 1
ATOM 1463 O O . ALA A 1 197 ? 4.925 -1.145 -20.182 1.00 87.94 197 ALA A O 1
ATOM 1464 N N . ALA A 1 198 ? 4.746 -2.161 -22.180 1.00 85.69 198 ALA A N 1
ATOM 1465 C CA . ALA A 1 198 ? 3.573 -1.412 -22.637 1.00 85.69 198 ALA A CA 1
ATOM 1466 C C . ALA A 1 198 ? 2.253 -1.941 -22.042 1.00 85.69 198 ALA A C 1
ATOM 1468 O O . ALA A 1 198 ? 1.309 -1.170 -21.864 1.00 85.69 198 ALA A O 1
ATOM 1469 N N . ASP A 1 199 ? 2.205 -3.230 -21.702 1.00 89.06 199 ASP A N 1
ATOM 1470 C CA . ASP A 1 199 ? 1.015 -3.957 -21.243 1.00 89.06 199 ASP A CA 1
ATOM 1471 C C . ASP A 1 199 ? 0.836 -3.909 -19.725 1.00 89.06 199 ASP A C 1
ATOM 1473 O O . ASP A 1 199 ? -0.248 -4.198 -19.213 1.00 89.06 199 ASP A O 1
ATOM 1477 N N . ALA A 1 200 ? 1.890 -3.537 -18.994 1.00 91.62 200 ALA A N 1
ATOM 1478 C CA . ALA A 1 200 ? 1.932 -3.552 -17.536 1.00 91.62 200 ALA A CA 1
ATOM 1479 C C . ALA A 1 200 ? 0.769 -2.776 -16.896 1.00 91.62 200 ALA A C 1
ATOM 1481 O O . ALA A 1 200 ? 0.139 -3.269 -15.961 1.00 91.62 200 ALA A O 1
ATOM 1482 N N . PHE A 1 201 ? 0.424 -1.593 -17.419 1.00 93.44 201 PHE A N 1
ATOM 1483 C CA . PHE A 1 201 ? -0.720 -0.832 -16.913 1.00 93.44 201 PHE A CA 1
ATOM 1484 C C . PHE A 1 201 ? -2.054 -1.565 -17.134 1.00 93.44 201 PHE A C 1
ATOM 1486 O O . PHE A 1 201 ? -2.835 -1.722 -16.195 1.00 93.44 201 PHE A O 1
ATOM 1493 N N . THR A 1 202 ? -2.312 -2.045 -18.352 1.00 92.69 202 THR A N 1
ATOM 1494 C CA . THR A 1 202 ? -3.558 -2.739 -18.716 1.00 92.69 202 THR A CA 1
ATOM 1495 C C . THR A 1 202 ? -3.721 -4.064 -17.971 1.00 92.69 202 THR A C 1
ATOM 1497 O O . THR A 1 202 ? -4.795 -4.336 -17.440 1.00 92.69 202 THR A O 1
ATOM 1500 N N . ILE A 1 203 ? -2.646 -4.844 -17.835 1.00 93.38 203 ILE A N 1
ATOM 1501 C CA . ILE A 1 203 ? -2.612 -6.094 -17.063 1.00 93.38 203 ILE A CA 1
ATOM 1502 C C . ILE A 1 203 ? -2.883 -5.828 -15.576 1.00 93.38 203 ILE A C 1
ATOM 1504 O O . ILE A 1 203 ? -3.727 -6.493 -14.971 1.00 93.38 203 ILE A O 1
ATOM 1508 N N . GLY A 1 204 ? -2.221 -4.823 -14.989 1.00 93.81 204 GLY A N 1
ATOM 1509 C CA . GLY A 1 204 ? -2.432 -4.441 -13.590 1.00 93.81 204 GLY A CA 1
ATOM 1510 C C . GLY A 1 204 ? -3.855 -3.957 -13.308 1.00 93.81 204 GLY A C 1
ATOM 1511 O O . GLY A 1 204 ? -4.429 -4.297 -12.273 1.00 93.81 204 GLY A O 1
ATOM 1512 N N . LEU A 1 205 ? -4.451 -3.216 -14.247 1.00 94.62 205 LEU A N 1
ATOM 1513 C CA . LEU A 1 205 ? -5.838 -2.760 -14.176 1.00 94.62 205 LEU A CA 1
ATOM 1514 C C . LEU A 1 205 ? -6.828 -3.933 -14.237 1.00 94.62 205 LEU A C 1
ATOM 1516 O O . LEU A 1 205 ? -7.739 -3.993 -13.410 1.00 94.62 205 LEU A O 1
ATOM 1520 N N . VAL A 1 206 ? -6.635 -4.889 -15.154 1.00 94.69 206 VAL A N 1
ATOM 1521 C CA . VAL A 1 206 ? -7.485 -6.090 -15.276 1.00 94.69 206 VAL A CA 1
ATOM 1522 C C . VAL A 1 206 ? -7.448 -6.914 -13.986 1.00 94.69 206 VAL A C 1
ATOM 1524 O O . VAL A 1 206 ? -8.500 -7.189 -13.403 1.00 94.69 206 VAL A O 1
ATOM 1527 N N . TRP A 1 207 ? -6.257 -7.242 -13.473 1.00 94.31 207 TRP A N 1
ATOM 1528 C CA . TRP A 1 207 ? -6.131 -8.003 -12.224 1.00 94.31 207 TRP A CA 1
ATOM 1529 C C . TRP A 1 207 ? -6.659 -7.254 -10.999 1.00 94.31 207 TRP A C 1
ATOM 1531 O O . TRP A 1 207 ? -7.185 -7.881 -10.078 1.00 94.31 207 TRP A O 1
ATOM 1541 N N . TRP A 1 208 ? -6.593 -5.922 -10.987 1.00 94.00 208 TRP A N 1
ATOM 1542 C CA . TRP A 1 208 ? -7.205 -5.125 -9.928 1.00 94.00 208 TRP A CA 1
ATOM 1543 C C . TRP A 1 208 ? -8.742 -5.141 -9.969 1.00 94.00 208 TRP A C 1
ATOM 1545 O O . TRP A 1 208 ? -9.374 -5.297 -8.921 1.00 94.00 208 TRP A O 1
ATOM 1555 N N . LEU A 1 209 ? -9.358 -5.049 -11.153 1.00 95.00 209 LEU A N 1
ATOM 1556 C CA . LEU A 1 209 ? -10.812 -5.197 -11.300 1.00 95.00 209 LEU A CA 1
ATOM 1557 C C . LEU A 1 209 ? -11.274 -6.596 -10.855 1.00 95.00 209 LEU A C 1
ATOM 1559 O O . LEU A 1 209 ? -12.252 -6.716 -10.111 1.00 95.00 209 LEU A O 1
ATOM 1563 N N . VAL A 1 210 ? -10.520 -7.642 -11.214 1.00 95.56 210 VAL A N 1
ATOM 1564 C CA . VAL A 1 210 ? -10.734 -9.013 -10.716 1.00 95.56 210 VAL A CA 1
ATOM 1565 C C . VAL A 1 210 ? -10.611 -9.074 -9.187 1.00 95.56 210 VAL A C 1
ATOM 1567 O O . VAL A 1 210 ? -11.454 -9.691 -8.537 1.00 95.56 210 VAL A O 1
ATOM 1570 N N . ALA A 1 211 ? -9.630 -8.395 -8.584 1.00 94.44 211 ALA A N 1
ATOM 1571 C CA . ALA A 1 211 ? -9.459 -8.353 -7.130 1.00 94.44 211 ALA A CA 1
ATOM 1572 C C . ALA A 1 211 ? -10.619 -7.644 -6.400 1.00 94.44 211 ALA A C 1
ATOM 1574 O O . ALA A 1 211 ? -11.040 -8.111 -5.338 1.00 94.44 211 ALA A O 1
ATOM 1575 N N . ILE A 1 212 ? -11.185 -6.567 -6.964 1.00 94.88 212 ILE A N 1
ATOM 1576 C CA . ILE A 1 212 ? -12.416 -5.945 -6.439 1.00 94.88 212 ILE A CA 1
ATOM 1577 C C . ILE A 1 212 ? -13.577 -6.941 -6.486 1.00 94.88 212 ILE A C 1
ATOM 1579 O O . ILE A 1 212 ? -14.257 -7.137 -5.474 1.00 94.88 212 ILE A O 1
ATOM 1583 N N 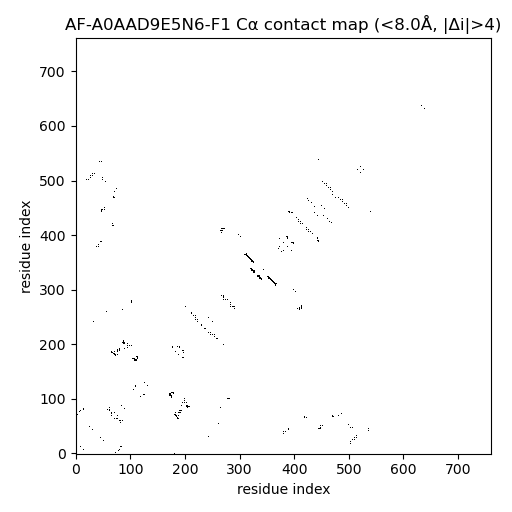. GLY A 1 213 ? -13.793 -7.580 -7.642 1.00 95.88 213 GLY A N 1
ATOM 1584 C CA . GLY A 1 213 ? -14.856 -8.568 -7.829 1.00 95.88 213 GLY A CA 1
ATOM 1585 C C . GLY A 1 213 ? -14.742 -9.719 -6.830 1.00 95.88 213 GLY A C 1
ATOM 1586 O O . GLY A 1 213 ? -15.701 -10.026 -6.124 1.00 95.88 213 GLY A O 1
ATOM 1587 N N . LEU A 1 214 ? -13.540 -10.281 -6.682 1.00 95.25 214 LEU A N 1
ATOM 1588 C CA . LEU A 1 214 ? -13.236 -11.347 -5.730 1.00 95.25 214 LEU A CA 1
ATOM 1589 C C . LEU A 1 214 ? -13.522 -10.928 -4.281 1.00 95.25 214 LEU A C 1
ATOM 1591 O O . LEU A 1 214 ? -14.089 -11.719 -3.528 1.00 95.25 214 LEU A O 1
ATOM 1595 N N . VAL A 1 215 ? -13.197 -9.696 -3.875 1.00 94.88 215 VAL A N 1
ATOM 1596 C CA . VAL A 1 215 ? -13.493 -9.200 -2.518 1.00 94.88 215 VAL A CA 1
ATOM 1597 C C . VAL A 1 215 ? -14.994 -8.969 -2.302 1.00 94.88 215 VAL A C 1
ATOM 1599 O O . VAL A 1 215 ? -15.512 -9.342 -1.247 1.00 94.88 215 VAL A O 1
ATOM 1602 N N . ALA A 1 216 ? -15.722 -8.436 -3.286 1.00 95.31 216 ALA A N 1
ATOM 1603 C CA . ALA A 1 216 ? -17.177 -8.279 -3.201 1.00 95.31 216 ALA A CA 1
ATOM 1604 C C . ALA A 1 216 ? -17.904 -9.641 -3.125 1.00 95.31 216 ALA A C 1
ATOM 1606 O O . ALA A 1 216 ? -18.785 -9.836 -2.279 1.00 95.31 216 ALA A O 1
ATOM 1607 N N . VAL A 1 217 ? -17.482 -10.614 -3.940 1.00 95.75 217 VAL A N 1
ATOM 1608 C CA . VAL A 1 217 ? -17.960 -12.006 -3.879 1.00 95.75 217 VAL A CA 1
ATOM 1609 C C . VAL A 1 217 ? -17.600 -12.642 -2.533 1.00 95.75 217 VAL A C 1
ATOM 1611 O O . VAL A 1 217 ? -18.464 -13.219 -1.884 1.00 95.75 217 VAL A O 1
ATOM 1614 N N . SER A 1 218 ? -16.376 -12.465 -2.031 1.00 94.31 218 SER A N 1
ATOM 1615 C CA . SER A 1 218 ? -15.959 -13.024 -0.734 1.00 94.31 218 SER A CA 1
ATOM 1616 C C . SER A 1 218 ? -16.797 -12.496 0.439 1.00 94.31 218 SER A C 1
ATOM 1618 O O . SER A 1 218 ? -17.179 -13.263 1.320 1.00 94.31 218 SER A O 1
ATOM 1620 N N . ILE A 1 219 ? -17.126 -11.198 0.454 1.00 94.00 219 ILE A N 1
ATOM 1621 C CA . ILE A 1 219 ? -17.948 -10.582 1.512 1.00 94.00 219 ILE A CA 1
ATOM 1622 C C . ILE A 1 219 ? -19.405 -11.071 1.444 1.00 94.00 219 ILE A C 1
ATOM 1624 O O . ILE A 1 219 ? -20.011 -11.348 2.483 1.00 94.00 219 ILE A O 1
ATOM 1628 N N . THR A 1 220 ? -19.969 -11.213 0.242 1.00 93.62 220 THR A N 1
ATOM 1629 C CA . THR A 1 220 ? -21.342 -11.719 0.061 1.00 93.62 220 THR A CA 1
ATOM 1630 C C . THR A 1 220 ? -21.447 -13.212 0.380 1.00 93.62 220 THR A C 1
ATOM 1632 O O . THR A 1 220 ? -22.326 -13.600 1.150 1.00 93.62 220 THR A O 1
ATOM 1635 N N . VAL A 1 221 ? -20.507 -14.038 -0.093 1.00 94.81 221 VAL A N 1
ATOM 1636 C CA . VAL A 1 221 ? -20.406 -15.469 0.251 1.00 94.81 221 VAL A CA 1
ATOM 1637 C C . VAL A 1 221 ? -20.237 -15.664 1.759 1.00 94.81 221 VAL A C 1
ATOM 1639 O O . VAL A 1 221 ? -20.926 -16.508 2.334 1.00 94.81 221 VAL A O 1
ATOM 1642 N N . LEU A 1 222 ? -19.414 -14.852 2.438 1.00 92.38 222 LEU A N 1
ATOM 1643 C CA . LEU A 1 222 ? -19.283 -14.889 3.901 1.00 92.38 222 LEU A CA 1
ATOM 1644 C C . LEU A 1 222 ? -20.626 -14.616 4.598 1.00 92.38 222 LEU A C 1
ATOM 1646 O O . LEU A 1 222 ? -20.999 -15.345 5.515 1.00 92.38 222 LEU A O 1
ATOM 1650 N N . LYS A 1 223 ? -21.388 -13.613 4.144 1.00 91.19 223 LYS A N 1
ATOM 1651 C CA . LYS A 1 223 ? -22.719 -13.301 4.690 1.00 91.19 223 LYS A CA 1
ATOM 1652 C C . LYS A 1 223 ? -23.697 -14.465 4.510 1.00 91.19 223 LYS A C 1
ATOM 1654 O O . LYS A 1 223 ? -24.316 -14.877 5.489 1.00 91.19 223 LYS A O 1
ATOM 1659 N N . PHE A 1 224 ? -23.799 -15.033 3.307 1.00 91.69 224 PHE A N 1
ATOM 1660 C CA . PHE A 1 224 ? -24.667 -16.192 3.059 1.00 91.69 224 PHE A CA 1
ATOM 1661 C C . PHE A 1 224 ? -24.232 -17.438 3.847 1.00 91.69 224 PHE A C 1
ATOM 1663 O O . PHE A 1 224 ? -25.083 -18.163 4.357 1.00 91.69 224 PHE A O 1
ATOM 1670 N N . SER A 1 225 ? -22.925 -17.645 4.032 1.00 90.94 225 SER A N 1
ATOM 1671 C CA . SER A 1 225 ? -22.377 -18.744 4.840 1.00 90.94 225 SER A CA 1
ATOM 1672 C C . SER A 1 225 ? -22.756 -18.620 6.319 1.00 90.94 225 SER A C 1
ATOM 1674 O O . SER A 1 225 ? -23.144 -19.608 6.940 1.00 90.94 225 SER A O 1
ATOM 1676 N N . LEU A 1 226 ? -22.697 -17.409 6.888 1.00 89.25 226 LEU A N 1
ATOM 1677 C CA . LEU A 1 226 ? -23.096 -17.154 8.278 1.00 89.25 226 LEU A CA 1
ATOM 1678 C C . LEU A 1 226 ? -24.618 -17.291 8.477 1.00 89.25 226 LEU A C 1
ATOM 1680 O O . LEU A 1 226 ? -25.045 -17.842 9.490 1.00 89.25 226 LEU A O 1
ATOM 1684 N N . ASP A 1 227 ? -25.433 -16.860 7.508 1.00 88.06 227 ASP A N 1
ATOM 1685 C CA . ASP A 1 227 ? -26.887 -17.085 7.533 1.00 88.06 227 ASP A CA 1
ATOM 1686 C C . ASP A 1 227 ? -27.253 -18.572 7.416 1.00 88.06 227 ASP A C 1
ATOM 1688 O O . ASP A 1 227 ? -28.131 -19.046 8.138 1.00 88.06 227 ASP A O 1
ATOM 1692 N N . GLY A 1 228 ? -26.568 -19.325 6.549 1.00 87.75 228 GLY A N 1
ATOM 1693 C CA . GLY A 1 228 ? -26.731 -20.777 6.442 1.00 87.75 228 GLY A CA 1
ATOM 1694 C C . GLY A 1 228 ? -26.361 -21.489 7.745 1.00 87.75 228 GLY A C 1
ATOM 1695 O O . GLY A 1 228 ? -27.138 -22.292 8.253 1.00 87.75 228 GLY A O 1
ATOM 1696 N N . MET A 1 229 ? -25.221 -21.134 8.342 1.00 88.56 229 MET A N 1
ATOM 1697 C CA . MET A 1 229 ? -24.758 -21.680 9.623 1.00 88.56 229 MET A CA 1
ATOM 1698 C C . MET A 1 229 ? -25.754 -21.432 10.770 1.00 88.56 229 MET A C 1
ATOM 1700 O O . MET A 1 229 ? -25.964 -22.322 11.595 1.00 88.56 229 MET A O 1
ATOM 1704 N N . ALA A 1 230 ? -26.399 -20.260 10.803 1.00 85.88 230 ALA A N 1
ATOM 1705 C CA . ALA A 1 230 ? -27.468 -19.967 11.757 1.00 85.88 230 ALA A CA 1
ATOM 1706 C C . ALA A 1 230 ? -28.720 -20.829 11.495 1.00 85.88 230 ALA A C 1
ATOM 1708 O O . ALA A 1 230 ? -29.229 -21.464 12.415 1.00 85.88 230 ALA A O 1
ATOM 1709 N N . ARG A 1 231 ? -29.169 -20.943 10.232 1.00 86.00 231 ARG A N 1
ATOM 1710 C CA . ARG A 1 231 ? -30.317 -21.792 9.841 1.00 86.00 231 ARG A CA 1
ATOM 1711 C C . ARG A 1 231 ? -30.118 -23.272 10.188 1.00 86.00 231 ARG A C 1
ATOM 1713 O O . ARG A 1 231 ? -31.057 -23.920 10.635 1.00 86.00 231 ARG A O 1
ATOM 1720 N N . PHE A 1 232 ? -28.898 -23.792 10.043 1.00 88.31 232 PHE A N 1
ATOM 1721 C CA . PHE A 1 232 ? -28.533 -25.155 10.454 1.00 88.31 232 PHE A CA 1
ATOM 1722 C C . PHE A 1 232 ? -28.280 -25.307 11.969 1.00 88.31 232 PHE A C 1
ATOM 1724 O O . PHE A 1 232 ? -27.814 -26.356 12.404 1.00 88.31 232 PHE A O 1
ATOM 1731 N N . LYS A 1 233 ? -28.559 -24.278 12.787 1.00 83.31 233 LYS A N 1
ATOM 1732 C CA . LYS A 1 233 ? -28.352 -24.241 14.251 1.00 83.31 233 LYS A CA 1
ATOM 1733 C C . LYS A 1 233 ? -26.916 -24.539 14.720 1.00 83.31 233 LYS A C 1
ATOM 1735 O O . LYS A 1 233 ? -26.679 -24.723 15.910 1.00 83.31 233 LYS A O 1
ATOM 1740 N N . LEU A 1 234 ? -25.935 -24.479 13.815 1.00 79.75 234 LEU A N 1
ATOM 1741 C CA . LEU A 1 234 ? -24.500 -24.563 14.127 1.00 79.75 234 LEU A CA 1
ATOM 1742 C C . LEU A 1 234 ? -24.001 -23.317 14.889 1.00 79.75 234 LEU A C 1
ATOM 1744 O O . LEU A 1 234 ? -22.881 -23.291 15.405 1.00 79.75 234 LEU A O 1
ATOM 1748 N N . MET A 1 235 ? -24.815 -22.259 14.949 1.00 79.00 235 MET A N 1
ATOM 1749 C CA . MET A 1 235 ? -24.485 -21.003 15.606 1.00 79.00 235 MET A CA 1
ATOM 1750 C C . MET A 1 235 ? -25.722 -20.285 16.155 1.00 79.00 235 MET A C 1
ATOM 1752 O O . MET A 1 235 ? -26.701 -20.113 15.436 1.00 79.00 235 MET A O 1
ATOM 1756 N N . ASN A 1 236 ? -25.629 -19.800 17.401 1.00 76.94 236 ASN A N 1
ATOM 1757 C CA . ASN A 1 236 ? -26.599 -18.890 18.019 1.00 76.94 236 ASN A CA 1
ATOM 1758 C C . ASN A 1 236 ? -26.837 -17.665 17.121 1.00 76.94 236 ASN A C 1
ATOM 1760 O O . ASN A 1 236 ? -25.872 -17.063 16.640 1.00 76.94 236 ASN A O 1
ATOM 1764 N N . GLU A 1 237 ? -28.096 -17.270 16.942 1.00 73.25 237 GLU A N 1
ATOM 1765 C CA . GLU A 1 237 ? -28.493 -16.271 15.942 1.00 73.25 237 GLU A CA 1
ATOM 1766 C C . GLU A 1 237 ? -27.906 -14.871 16.200 1.00 73.25 237 GLU A C 1
ATOM 1768 O O . GLU A 1 237 ? -27.600 -14.152 15.245 1.00 73.25 237 GLU A O 1
ATOM 1773 N N . ASP A 1 238 ? -27.641 -14.531 17.466 1.00 72.69 238 ASP A N 1
ATOM 1774 C CA . ASP A 1 238 ? -27.031 -13.264 17.895 1.00 72.69 238 ASP A CA 1
ATOM 1775 C C . ASP A 1 238 ? -25.611 -13.052 17.343 1.00 72.69 238 ASP A C 1
ATOM 1777 O O . ASP A 1 238 ? -25.127 -11.918 17.227 1.00 72.69 238 ASP A O 1
ATOM 1781 N N . ARG A 1 239 ? -24.894 -14.135 17.006 1.00 76.75 239 ARG A N 1
ATOM 1782 C CA . ARG A 1 239 ? -23.505 -14.027 16.549 1.00 76.75 239 ARG A CA 1
ATOM 1783 C C . ARG A 1 239 ? -23.445 -13.363 15.172 1.00 76.75 239 ARG A C 1
ATOM 1785 O O . ARG A 1 239 ? -24.037 -13.817 14.195 1.00 76.75 239 ARG A O 1
ATOM 1792 N N . PHE A 1 240 ? -22.668 -12.279 15.109 1.00 80.44 240 PHE A N 1
ATOM 1793 C CA . PHE A 1 240 ? -22.443 -11.446 13.920 1.00 80.44 240 PHE A CA 1
ATOM 1794 C C . PHE A 1 240 ? -23.688 -10.721 13.369 1.00 80.44 240 PHE A C 1
ATOM 1796 O O . PHE A 1 240 ? -23.653 -10.230 12.239 1.00 80.44 240 PHE A O 1
ATOM 1803 N N . LEU A 1 241 ? -24.759 -10.591 14.161 1.00 82.25 241 LEU A N 1
ATOM 1804 C CA . LEU A 1 241 ? -26.031 -9.971 13.760 1.00 82.25 241 LEU A CA 1
ATOM 1805 C C . LEU A 1 241 ? -25.856 -8.572 13.129 1.00 82.25 241 LEU A C 1
ATOM 1807 O O . LEU A 1 241 ? -26.450 -8.286 12.089 1.00 82.25 241 LEU A O 1
ATOM 1811 N N . TYR A 1 242 ? -24.960 -7.733 13.666 1.00 82.75 242 TYR A N 1
ATOM 1812 C CA . TYR A 1 242 ? -24.666 -6.412 13.089 1.00 82.75 242 TYR A CA 1
ATOM 1813 C C . TYR A 1 242 ? -24.143 -6.483 11.639 1.00 82.75 242 TYR A C 1
ATOM 1815 O O . TYR A 1 242 ? -24.589 -5.709 10.793 1.00 82.75 242 TYR A O 1
ATOM 1823 N N . PHE A 1 243 ? -23.240 -7.422 11.328 1.00 86.31 243 PHE A N 1
ATOM 1824 C CA . PHE A 1 243 ? -22.708 -7.627 9.972 1.00 86.31 243 PHE A CA 1
ATOM 1825 C C . PHE A 1 243 ? -23.765 -8.205 9.027 1.00 86.31 243 PHE A C 1
ATOM 1827 O O . PHE A 1 243 ? -23.928 -7.707 7.914 1.00 86.31 243 PHE A O 1
ATOM 1834 N N . ARG A 1 244 ? -24.515 -9.215 9.493 1.00 85.12 244 ARG A N 1
ATOM 1835 C CA . ARG A 1 244 ? -25.573 -9.889 8.720 1.00 85.12 244 ARG A CA 1
ATOM 1836 C C . ARG A 1 244 ? -26.634 -8.893 8.227 1.00 85.12 244 ARG A C 1
ATOM 1838 O O . ARG A 1 244 ? -27.067 -8.996 7.079 1.00 85.12 244 ARG A O 1
ATOM 1845 N N . ASN A 1 245 ? -26.953 -7.889 9.049 1.00 87.38 245 ASN A N 1
ATOM 1846 C CA . ASN A 1 245 ? -27.937 -6.844 8.746 1.00 87.38 245 ASN A CA 1
ATOM 1847 C C . ASN A 1 245 ? -27.380 -5.666 7.913 1.00 87.38 245 ASN A C 1
ATOM 1849 O O . ASN A 1 245 ? -28.151 -5.001 7.229 1.00 87.38 245 ASN A O 1
ATOM 1853 N N . HIS A 1 246 ? -26.065 -5.400 7.925 1.00 88.88 246 HIS A N 1
ATOM 1854 C CA . HIS A 1 246 ? -25.456 -4.209 7.293 1.00 88.88 246 HIS A CA 1
ATOM 1855 C C . HIS A 1 246 ? -24.513 -4.525 6.114 1.00 88.88 246 HIS A C 1
ATOM 1857 O O . HIS A 1 246 ? -23.556 -3.787 5.858 1.00 88.88 246 HIS A O 1
ATOM 1863 N N . LEU A 1 247 ? -24.786 -5.605 5.370 1.00 89.19 247 LEU A N 1
ATOM 1864 C CA . LEU A 1 247 ? -23.951 -6.106 4.266 1.00 89.19 247 LEU A CA 1
ATOM 1865 C C . LEU A 1 247 ? -23.461 -5.010 3.300 1.00 89.19 247 LEU A C 1
ATOM 1867 O O . LEU A 1 247 ? -22.271 -4.960 3.001 1.00 89.19 247 LEU A O 1
ATOM 1871 N N . GLY A 1 248 ? -24.341 -4.109 2.846 1.00 89.31 248 GLY A N 1
ATOM 1872 C CA . GLY A 1 248 ? -23.981 -3.057 1.883 1.00 89.31 248 GLY A CA 1
ATOM 1873 C C . GLY A 1 248 ? -22.888 -2.103 2.383 1.00 89.31 248 GLY A C 1
ATOM 1874 O O . GLY A 1 248 ? -21.984 -1.751 1.628 1.00 89.31 248 GLY A O 1
ATOM 1875 N N . GLY A 1 249 ? -22.905 -1.754 3.675 1.00 89.44 249 GLY A N 1
ATOM 1876 C CA . GLY A 1 249 ? -21.867 -0.920 4.288 1.00 89.44 249 GLY A CA 1
ATOM 1877 C C . GLY A 1 249 ? -20.517 -1.635 4.367 1.00 89.44 249 GLY A C 1
ATOM 1878 O O . GLY A 1 249 ? -19.481 -1.039 4.075 1.00 89.44 249 GLY A O 1
ATOM 1879 N N . TYR A 1 250 ? -20.524 -2.931 4.688 1.00 91.06 250 TYR A N 1
ATOM 1880 C CA . TYR A 1 250 ? -19.313 -3.755 4.701 1.00 91.06 250 TYR A CA 1
ATOM 1881 C C . TYR A 1 250 ? -18.758 -4.025 3.296 1.00 91.06 250 TYR A C 1
ATOM 1883 O O . TYR A 1 250 ? -17.541 -4.011 3.126 1.00 91.06 250 TYR A O 1
ATOM 1891 N N . LEU A 1 251 ? -19.622 -4.209 2.292 1.00 92.88 251 LEU A N 1
ATOM 1892 C CA . LEU A 1 251 ? -19.236 -4.380 0.889 1.00 92.88 251 LEU A CA 1
ATOM 1893 C C . LEU A 1 251 ? -18.580 -3.101 0.354 1.00 92.88 251 LEU A C 1
ATOM 1895 O O . LEU A 1 251 ? -17.439 -3.155 -0.106 1.00 92.88 251 LEU A O 1
ATOM 1899 N N . ALA A 1 252 ? -19.231 -1.942 0.504 1.00 93.00 252 ALA A N 1
ATOM 1900 C CA . ALA A 1 252 ? -18.664 -0.650 0.111 1.00 93.00 252 ALA A CA 1
ATOM 1901 C C . ALA A 1 252 ? -17.326 -0.378 0.822 1.00 93.00 252 ALA A C 1
ATOM 1903 O O . ALA A 1 252 ? -16.330 -0.042 0.183 1.00 93.00 252 ALA A O 1
ATOM 1904 N N . ALA A 1 253 ? -17.257 -0.615 2.136 1.00 91.88 253 ALA A N 1
ATOM 1905 C CA . ALA A 1 253 ? -16.026 -0.480 2.911 1.00 91.88 253 ALA A CA 1
ATOM 1906 C C . ALA A 1 253 ? -14.954 -1.542 2.571 1.00 91.88 253 ALA A C 1
ATOM 1908 O O . ALA A 1 253 ? -13.792 -1.371 2.946 1.00 91.88 253 ALA A O 1
ATOM 1909 N N . GLY A 1 254 ? -15.309 -2.639 1.898 1.00 92.69 254 GLY A N 1
ATOM 1910 C CA . GLY A 1 254 ? -14.375 -3.606 1.319 1.00 92.69 254 GLY A CA 1
ATOM 1911 C C . GLY A 1 254 ? -13.775 -3.079 0.017 1.00 92.69 254 GLY A C 1
ATOM 1912 O O . GLY A 1 254 ? -12.560 -2.914 -0.073 1.00 92.69 254 GLY A O 1
ATOM 1913 N N . VAL A 1 255 ? -14.636 -2.714 -0.939 1.00 93.81 255 VAL A N 1
ATOM 1914 C CA . VAL A 1 255 ? -14.254 -2.165 -2.254 1.00 93.81 255 VAL A CA 1
ATOM 1915 C C . VAL A 1 255 ? -13.397 -0.900 -2.112 1.00 93.81 255 VAL A C 1
ATOM 1917 O O . VAL A 1 255 ? -12.350 -0.772 -2.749 1.00 93.81 255 VAL A O 1
ATOM 1920 N N . LEU A 1 256 ? -13.773 0.005 -1.206 1.00 93.50 256 LEU A N 1
ATOM 1921 C CA . LEU A 1 256 ? -13.014 1.225 -0.917 1.00 93.50 256 LEU A CA 1
ATOM 1922 C C . LEU A 1 256 ? -11.645 0.944 -0.259 1.00 93.50 256 LEU A C 1
ATOM 1924 O O . LEU A 1 256 ? -10.698 1.703 -0.460 1.00 93.50 256 LEU A O 1
ATOM 1928 N N . ARG A 1 257 ? -11.479 -0.174 0.467 1.00 93.62 257 ARG A N 1
ATOM 1929 C CA . ARG A 1 257 ? -10.155 -0.608 0.955 1.00 93.62 257 ARG A CA 1
ATOM 1930 C C . ARG A 1 257 ? -9.297 -1.201 -0.164 1.00 93.62 257 ARG A C 1
ATOM 1932 O O . ARG A 1 257 ? -8.113 -0.885 -0.211 1.00 93.62 257 ARG A O 1
ATOM 1939 N N . THR A 1 258 ? -9.852 -2.008 -1.073 1.00 93.38 258 THR A N 1
ATOM 1940 C CA . THR A 1 258 ? -9.105 -2.500 -2.253 1.00 93.38 258 THR A CA 1
ATOM 1941 C C . THR A 1 258 ? -8.698 -1.368 -3.199 1.00 93.38 258 THR A C 1
ATOM 1943 O O . THR A 1 258 ? -7.622 -1.420 -3.789 1.00 93.38 258 THR A O 1
ATOM 1946 N N . LEU A 1 259 ? -9.510 -0.310 -3.283 1.00 93.69 259 LEU A N 1
ATOM 1947 C CA . LEU A 1 259 ? -9.198 0.930 -3.995 1.00 93.69 259 LEU A CA 1
ATOM 1948 C C . LEU A 1 259 ? -7.984 1.655 -3.376 1.00 93.69 259 LEU A C 1
ATOM 1950 O O . LEU A 1 259 ? -7.062 2.018 -4.099 1.00 93.69 259 LEU A O 1
ATOM 1954 N N . LEU A 1 260 ? -7.918 1.790 -2.041 1.00 93.56 260 LEU A N 1
ATOM 1955 C CA . LEU A 1 260 ? -6.735 2.340 -1.351 1.00 93.56 260 LEU A CA 1
ATOM 1956 C C . LEU A 1 260 ? -5.478 1.479 -1.522 1.00 93.56 260 LEU A C 1
ATOM 1958 O O . LEU A 1 260 ? -4.389 2.019 -1.687 1.00 93.56 260 LEU A O 1
ATOM 1962 N N . VAL A 1 261 ? -5.617 0.153 -1.449 1.00 94.62 261 VAL A N 1
ATOM 1963 C CA . VAL A 1 261 ? -4.487 -0.788 -1.562 1.00 94.62 261 VAL A CA 1
ATOM 1964 C C . VAL A 1 261 ? -3.842 -0.737 -2.948 1.00 94.62 261 VAL A C 1
ATOM 1966 O O . VAL A 1 261 ? -2.628 -0.881 -3.056 1.00 94.62 261 VAL A O 1
ATOM 1969 N N . ALA A 1 262 ? -4.626 -0.494 -3.997 1.00 94.19 262 ALA A N 1
ATOM 1970 C CA . ALA A 1 262 ? -4.121 -0.359 -5.360 1.00 94.19 262 ALA A CA 1
ATOM 1971 C C . ALA A 1 262 ? -3.801 1.086 -5.773 1.00 94.19 262 ALA A C 1
ATOM 1973 O O . ALA A 1 262 ? -3.270 1.297 -6.861 1.00 94.19 262 ALA A O 1
ATOM 1974 N N . PHE A 1 263 ? -4.097 2.087 -4.932 1.00 95.19 263 PHE A N 1
ATOM 1975 C CA . PHE A 1 263 ? -3.868 3.496 -5.264 1.00 95.19 263 PHE A CA 1
ATOM 1976 C C . PHE A 1 263 ? -2.405 3.751 -5.643 1.00 95.19 263 PHE A C 1
ATOM 1978 O O . PHE A 1 263 ? -2.144 4.304 -6.704 1.00 95.19 263 PHE A O 1
ATOM 1985 N N . PHE A 1 264 ? -1.443 3.286 -4.835 1.00 95.50 264 PHE A N 1
ATOM 1986 C CA . PHE A 1 264 ? -0.017 3.452 -5.142 1.00 95.50 264 PHE A CA 1
ATOM 1987 C C . PHE A 1 264 ? 0.397 2.728 -6.435 1.00 95.50 264 PHE A C 1
ATOM 1989 O O . PHE A 1 264 ? 1.076 3.321 -7.276 1.00 95.50 264 PHE A O 1
ATOM 1996 N N . SER A 1 265 ? -0.016 1.468 -6.618 1.00 95.31 265 SER A N 1
ATOM 1997 C CA . SER A 1 265 ? 0.397 0.660 -7.771 1.00 95.31 265 SER A CA 1
ATOM 1998 C C . SER A 1 265 ? -0.187 1.180 -9.084 1.00 95.31 265 SER A C 1
ATOM 2000 O O . SER A 1 265 ? 0.559 1.385 -10.036 1.00 95.31 265 SER A O 1
ATOM 2002 N N . LEU A 1 266 ? -1.490 1.469 -9.136 1.00 95.56 266 LEU A N 1
ATOM 2003 C CA . LEU A 1 266 ? -2.148 1.975 -10.345 1.00 95.56 266 LEU A CA 1
ATOM 2004 C C . LEU A 1 266 ? -1.710 3.403 -10.687 1.00 95.56 266 LEU A C 1
ATOM 2006 O O . LEU A 1 266 ? -1.526 3.705 -11.862 1.00 95.56 266 LEU A O 1
ATOM 2010 N N . MET A 1 267 ? -1.473 4.259 -9.686 1.00 96.25 267 MET A N 1
ATOM 2011 C CA . MET A 1 267 ? -0.911 5.597 -9.905 1.00 96.25 267 MET A CA 1
ATOM 2012 C C . MET A 1 267 ? 0.494 5.514 -10.517 1.00 96.25 267 MET A C 1
ATOM 2014 O O . MET A 1 267 ? 0.790 6.209 -11.485 1.00 96.25 267 MET A O 1
ATOM 2018 N N . THR A 1 268 ? 1.339 4.618 -9.995 1.00 95.56 268 THR A N 1
ATOM 2019 C CA . THR A 1 268 ? 2.699 4.384 -10.506 1.00 95.56 268 THR A CA 1
ATOM 2020 C C . THR A 1 268 ? 2.670 3.837 -11.935 1.00 95.56 268 THR A C 1
ATOM 2022 O O . THR A 1 268 ? 3.380 4.355 -12.794 1.00 95.56 268 THR A O 1
ATOM 2025 N N . LEU A 1 269 ? 1.813 2.847 -12.217 1.00 95.19 269 LEU A N 1
ATOM 2026 C CA . LEU A 1 269 ? 1.660 2.262 -13.553 1.00 95.19 269 LEU A CA 1
ATOM 2027 C C . LEU A 1 269 ? 1.099 3.264 -14.576 1.00 95.19 269 LEU A C 1
ATOM 2029 O O . LEU A 1 269 ? 1.596 3.314 -15.696 1.00 95.19 269 LEU A O 1
ATOM 2033 N N . ALA A 1 270 ? 0.118 4.096 -14.210 1.00 95.00 270 ALA A N 1
ATOM 2034 C CA . ALA A 1 270 ? -0.430 5.111 -15.115 1.00 95.00 270 ALA A CA 1
ATOM 2035 C C . ALA A 1 270 ? 0.605 6.202 -15.449 1.00 95.00 270 ALA A C 1
ATOM 2037 O O . ALA A 1 270 ? 0.800 6.536 -16.616 1.00 95.00 270 ALA A O 1
ATOM 2038 N N . LEU A 1 271 ? 1.334 6.699 -14.441 1.00 94.31 271 LEU A N 1
ATOM 2039 C CA . LEU A 1 271 ? 2.423 7.665 -14.634 1.00 94.31 271 LEU A CA 1
ATOM 2040 C C . LEU A 1 271 ? 3.580 7.091 -15.468 1.00 94.31 271 LEU A C 1
ATOM 2042 O O . LEU A 1 271 ? 4.189 7.813 -16.258 1.00 94.31 271 LEU A O 1
ATOM 2046 N N . PHE A 1 272 ? 3.857 5.793 -15.335 1.00 92.12 272 PHE A N 1
ATOM 2047 C CA . PHE A 1 272 ? 4.802 5.078 -16.191 1.00 92.12 272 PHE A CA 1
ATOM 2048 C C . PHE A 1 272 ? 4.286 4.957 -17.640 1.00 92.12 272 PHE A C 1
ATOM 2050 O O . PHE A 1 272 ? 5.041 5.216 -18.580 1.00 92.12 272 PHE A O 1
ATOM 2057 N N . GLN A 1 273 ? 2.990 4.684 -17.837 1.00 91.94 273 GLN A N 1
ATOM 2058 C CA . GLN A 1 273 ? 2.363 4.631 -19.164 1.00 91.94 273 GLN A CA 1
ATOM 2059 C C . GLN A 1 273 ? 2.451 5.972 -19.912 1.00 91.94 273 GLN A C 1
ATOM 2061 O O . GLN A 1 273 ? 2.669 5.978 -21.120 1.00 91.94 273 GLN A O 1
ATOM 2066 N N . PHE A 1 274 ? 2.343 7.110 -19.211 1.00 91.00 274 PHE A N 1
ATOM 2067 C CA . PHE A 1 274 ? 2.537 8.447 -19.804 1.00 91.00 274 PHE A CA 1
ATOM 2068 C C . PHE A 1 274 ? 4.001 8.741 -20.181 1.00 91.00 274 PHE A C 1
ATOM 2070 O O . PHE A 1 274 ? 4.277 9.644 -20.980 1.00 91.00 274 PHE A O 1
ATOM 2077 N N . ASN A 1 275 ? 4.956 8.007 -19.600 1.00 86.44 275 ASN A N 1
ATOM 2078 C CA . ASN A 1 275 ? 6.376 8.156 -19.897 1.00 86.44 275 ASN A CA 1
ATOM 2079 C C . ASN A 1 275 ? 6.811 7.365 -21.139 1.00 86.44 275 ASN A C 1
ATOM 2081 O O . ASN A 1 275 ? 7.608 7.894 -21.925 1.00 86.44 275 ASN A O 1
ATOM 2085 N N . ILE A 1 276 ? 6.269 6.161 -21.351 1.00 81.81 276 ILE A N 1
ATOM 2086 C CA . ILE A 1 276 ? 6.481 5.372 -22.576 1.00 81.81 276 ILE A CA 1
ATOM 2087 C C . ILE A 1 276 ? 5.803 6.060 -23.774 1.00 81.81 276 ILE A C 1
ATOM 2089 O O .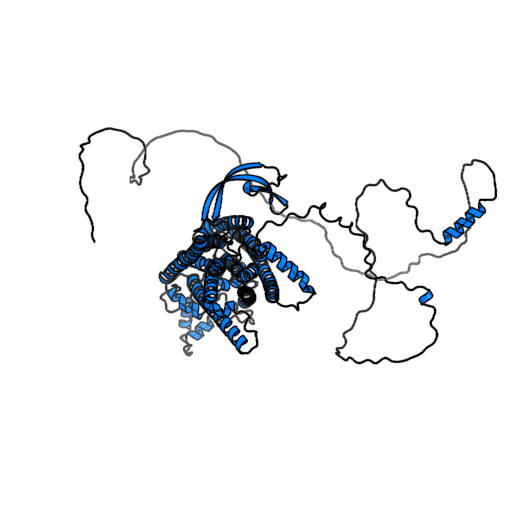 ILE A 1 276 ? 4.737 6.657 -23.651 1.00 81.81 276 ILE A O 1
ATOM 2093 N N . ARG A 1 277 ? 6.389 5.934 -24.972 1.00 66.38 277 ARG A N 1
ATOM 2094 C CA . ARG A 1 277 ? 5.731 6.278 -26.250 1.00 66.38 277 ARG A CA 1
ATOM 2095 C C . ARG A 1 277 ? 4.734 5.182 -26.676 1.00 66.38 277 ARG A C 1
ATOM 2097 O O . ARG A 1 277 ? 4.872 4.605 -27.750 1.00 66.38 277 ARG A O 1
ATOM 2104 N N . ALA A 1 278 ? 3.791 4.844 -25.799 1.00 66.94 278 ALA A N 1
ATOM 2105 C CA . ALA A 1 278 ? 2.775 3.821 -26.048 1.00 66.94 278 ALA A CA 1
ATOM 2106 C C . ALA A 1 278 ? 1.625 4.373 -26.925 1.00 66.94 278 ALA A C 1
ATOM 2108 O O . ALA A 1 278 ? 1.453 5.593 -26.996 1.00 66.94 278 ALA A O 1
ATOM 2109 N N . PRO A 1 279 ? 0.818 3.517 -27.585 1.00 79.62 279 PRO A N 1
ATOM 2110 C CA . PRO A 1 279 ? -0.305 3.964 -28.407 1.00 79.62 279 PRO A CA 1
ATOM 2111 C C . PRO A 1 279 ? -1.371 4.748 -27.630 1.00 79.62 279 PRO A C 1
ATOM 2113 O O . PRO A 1 279 ? -1.484 4.665 -26.403 1.00 79.62 279 PRO A O 1
ATOM 2116 N N . ALA A 1 280 ? -2.216 5.462 -28.378 1.00 84.50 280 ALA A N 1
ATOM 2117 C CA . ALA A 1 280 ? -3.299 6.285 -27.837 1.00 84.50 280 ALA A CA 1
ATOM 2118 C C . ALA A 1 280 ? -4.318 5.498 -26.983 1.00 84.50 280 ALA A C 1
ATOM 2120 O O . ALA A 1 280 ? -4.883 6.052 -26.046 1.00 84.50 280 ALA A O 1
ATOM 2121 N N . GLY A 1 281 ? -4.538 4.207 -27.267 1.00 86.38 281 GLY A N 1
ATOM 2122 C CA . GLY A 1 281 ? -5.494 3.361 -26.538 1.00 86.38 281 GLY A CA 1
ATOM 2123 C C . GLY A 1 281 ? -5.142 3.179 -25.052 1.00 86.38 281 GLY A C 1
ATOM 2124 O O . GLY A 1 281 ? -5.856 3.703 -24.192 1.00 86.38 281 GLY A O 1
ATOM 2125 N N . PRO A 1 282 ? -4.042 2.477 -24.712 1.00 88.75 282 PRO A N 1
ATOM 2126 C CA . PRO A 1 282 ? -3.635 2.271 -23.321 1.00 88.75 282 PRO A CA 1
ATOM 2127 C C . PRO A 1 282 ? -3.382 3.578 -22.563 1.00 88.75 282 PRO A C 1
ATOM 2129 O O . PRO A 1 282 ? -3.688 3.668 -21.376 1.00 88.75 282 PRO A O 1
ATOM 2132 N N . THR A 1 283 ? -2.842 4.598 -23.238 1.00 90.81 283 THR A N 1
ATOM 2133 C CA . THR A 1 283 ? -2.548 5.904 -22.626 1.00 90.81 283 THR A CA 1
ATOM 2134 C C . THR A 1 283 ? -3.819 6.692 -22.294 1.00 90.81 283 THR A C 1
ATOM 2136 O O . THR A 1 283 ? -3.887 7.287 -21.219 1.00 90.81 283 THR A O 1
ATOM 2139 N N . ALA A 1 284 ? -4.866 6.630 -23.127 1.00 92.38 284 ALA A N 1
ATOM 2140 C CA . ALA A 1 284 ? -6.173 7.209 -22.809 1.00 92.38 284 ALA A CA 1
ATOM 2141 C C . ALA A 1 284 ? -6.858 6.495 -21.630 1.00 92.38 284 ALA A C 1
ATOM 2143 O O . ALA A 1 284 ? -7.372 7.162 -20.730 1.00 92.38 284 ALA A O 1
ATOM 2144 N N . ILE A 1 285 ? -6.815 5.155 -21.570 1.00 93.25 285 ILE A N 1
ATOM 2145 C CA . ILE A 1 285 ? -7.336 4.407 -20.409 1.00 93.25 285 ILE A CA 1
ATOM 2146 C C . ILE A 1 285 ? -6.548 4.784 -19.144 1.00 93.25 285 ILE A C 1
ATOM 2148 O O . ILE A 1 285 ? -7.155 5.052 -18.104 1.00 93.25 285 ILE A O 1
ATOM 2152 N N . ALA A 1 286 ? -5.218 4.884 -19.231 1.00 94.25 286 ALA A N 1
ATOM 2153 C CA . ALA A 1 286 ? -4.380 5.341 -18.125 1.00 94.25 286 ALA A CA 1
ATOM 2154 C C . ALA A 1 286 ? -4.752 6.754 -17.653 1.00 94.25 286 ALA A C 1
ATOM 2156 O O . ALA A 1 286 ? -4.863 6.965 -16.449 1.00 94.25 286 ALA A O 1
ATOM 2157 N N . ALA A 1 287 ? -5.026 7.696 -18.561 1.00 94.69 287 ALA A N 1
ATOM 2158 C CA . ALA A 1 287 ? -5.447 9.055 -18.214 1.00 94.69 287 ALA A CA 1
ATOM 2159 C C . ALA A 1 287 ? -6.803 9.080 -17.486 1.00 94.69 287 ALA A C 1
ATOM 2161 O O . ALA A 1 287 ? -6.939 9.727 -16.446 1.00 94.69 287 ALA A O 1
ATOM 2162 N N . ILE A 1 288 ? -7.788 8.325 -17.984 1.00 95.06 288 ILE A N 1
ATOM 2163 C CA . ILE A 1 288 ? -9.123 8.226 -17.378 1.00 95.06 288 ILE A CA 1
ATOM 2164 C C . ILE A 1 288 ? -9.034 7.623 -15.969 1.00 95.06 288 ILE A C 1
ATOM 2166 O O . ILE A 1 288 ? -9.537 8.213 -15.011 1.00 95.06 288 ILE A O 1
ATOM 2170 N N . PHE A 1 289 ? -8.354 6.484 -15.807 1.00 94.88 289 PHE A N 1
ATOM 2171 C CA . PHE A 1 289 ? -8.230 5.834 -14.499 1.00 94.88 289 PHE A CA 1
ATOM 2172 C C . PHE A 1 289 ? -7.327 6.612 -13.531 1.00 94.88 289 PHE A C 1
ATOM 2174 O O . PHE A 1 289 ? -7.632 6.652 -12.341 1.00 94.88 289 PHE A O 1
ATOM 2181 N N . PHE A 1 290 ? -6.282 7.294 -14.009 1.00 95.75 290 PHE A N 1
ATOM 2182 C CA . PHE A 1 290 ? -5.478 8.223 -13.207 1.00 95.75 290 PHE A CA 1
ATOM 2183 C C . PHE A 1 290 ? -6.351 9.326 -12.596 1.00 95.75 290 PHE A C 1
ATOM 2185 O O . PHE A 1 290 ? -6.315 9.528 -11.382 1.00 95.75 290 PHE A O 1
ATOM 2192 N N . LEU A 1 291 ? -7.188 9.989 -13.404 1.00 95.69 291 LEU A N 1
ATOM 2193 C CA . LEU A 1 291 ? -8.092 11.039 -12.927 1.00 95.69 291 LEU A CA 1
ATOM 2194 C C . LEU A 1 291 ? -9.161 10.490 -11.971 1.00 95.69 291 LEU A C 1
ATOM 2196 O O . LEU A 1 291 ? -9.374 11.071 -10.907 1.00 95.69 291 LEU A O 1
ATOM 2200 N N . ILE A 1 292 ? -9.785 9.349 -12.291 1.00 94.88 292 ILE A N 1
ATOM 2201 C CA . ILE A 1 292 ? -10.781 8.700 -11.419 1.00 94.88 292 ILE A CA 1
ATOM 2202 C C . ILE A 1 292 ? -10.169 8.312 -10.066 1.00 94.88 292 ILE A C 1
ATOM 2204 O O . ILE A 1 292 ? -10.794 8.531 -9.028 1.00 94.88 292 ILE A O 1
ATOM 2208 N N . LEU A 1 293 ? -8.947 7.773 -10.039 1.00 94.50 293 LEU A N 1
ATOM 2209 C CA . LEU A 1 293 ? -8.267 7.418 -8.792 1.00 94.50 293 LEU A CA 1
ATOM 2210 C C . LEU A 1 293 ? -7.835 8.659 -8.008 1.00 94.50 293 LEU A C 1
ATOM 2212 O O . LEU A 1 293 ? -8.073 8.724 -6.803 1.00 94.50 293 LEU A O 1
ATOM 2216 N N . LEU A 1 294 ? -7.236 9.652 -8.667 1.00 95.12 294 LEU A N 1
ATOM 2217 C CA . LEU A 1 294 ? -6.736 10.861 -8.014 1.00 95.12 294 LEU A CA 1
ATOM 2218 C C . LEU A 1 294 ? -7.878 11.703 -7.427 1.00 95.12 294 LEU A C 1
ATOM 2220 O O . LEU A 1 294 ? -7.867 12.012 -6.235 1.00 95.12 294 LEU A O 1
ATOM 2224 N N . VAL A 1 295 ? -8.889 12.020 -8.240 1.00 95.38 295 VAL A N 1
ATOM 2225 C CA . VAL A 1 295 ? -10.038 12.845 -7.837 1.00 95.38 295 VAL A CA 1
ATOM 2226 C C . VAL A 1 295 ? -11.017 12.045 -6.977 1.00 95.38 295 VAL A C 1
ATOM 2228 O O . VAL A 1 295 ? -11.529 12.573 -5.995 1.00 95.38 295 VAL A O 1
ATOM 2231 N N . GLY A 1 296 ? -11.242 10.762 -7.273 1.00 93.62 296 GLY A N 1
ATOM 2232 C CA . GLY A 1 296 ? -12.138 9.905 -6.494 1.00 93.62 296 GLY A CA 1
ATOM 2233 C C . GLY A 1 296 ? -11.590 9.584 -5.103 1.00 93.62 296 GLY A C 1
ATOM 2234 O O . GLY A 1 296 ? -12.231 9.895 -4.101 1.00 93.62 296 GLY A O 1
ATOM 2235 N N . VAL A 1 297 ? -10.389 9.004 -5.005 1.00 93.31 297 VAL A N 1
ATOM 2236 C CA . VAL A 1 297 ? -9.797 8.637 -3.703 1.00 93.31 297 VAL A CA 1
ATOM 2237 C C . VAL A 1 297 ? -9.387 9.884 -2.919 1.00 93.31 297 VAL A C 1
ATOM 2239 O O . VAL A 1 297 ? -9.669 9.974 -1.721 1.00 93.31 297 VAL A O 1
ATOM 2242 N N . GLY A 1 298 ? -8.785 10.873 -3.590 1.00 94.00 298 GLY A N 1
ATOM 2243 C CA . GLY A 1 298 ? -8.435 12.160 -2.988 1.00 94.00 298 GLY A CA 1
ATOM 2244 C C . GLY A 1 298 ? -9.665 12.941 -2.521 1.00 94.00 298 GLY A C 1
ATOM 2245 O O . GLY A 1 298 ? -9.686 13.423 -1.391 1.00 94.00 298 GLY A O 1
ATOM 2246 N N . GLY A 1 299 ? -10.724 12.994 -3.333 1.00 94.31 299 GLY A N 1
ATOM 2247 C CA . GLY A 1 299 ? -11.992 13.643 -2.997 1.00 94.31 299 GLY A CA 1
ATOM 2248 C C . GLY A 1 299 ? -12.729 12.962 -1.845 1.00 94.31 299 GLY A C 1
ATOM 2249 O O . GLY A 1 299 ? -13.207 13.644 -0.942 1.00 94.31 299 GLY A O 1
ATOM 2250 N N . ILE A 1 300 ? -12.753 11.625 -1.794 1.00 93.88 300 ILE A N 1
ATOM 2251 C CA . ILE A 1 300 ? -13.319 10.873 -0.661 1.00 93.88 300 ILE A CA 1
ATOM 2252 C C . ILE A 1 300 ? -12.520 11.131 0.627 1.00 93.88 300 ILE A C 1
ATOM 2254 O O . ILE A 1 300 ? -13.117 11.313 1.690 1.00 93.88 300 ILE A O 1
ATOM 2258 N N . ALA A 1 301 ? -11.187 11.202 0.553 1.00 94.06 301 ALA A N 1
ATOM 2259 C CA . ALA A 1 301 ? -10.345 11.545 1.699 1.00 94.06 301 ALA A CA 1
ATOM 2260 C C . ALA A 1 301 ? -10.553 13.003 2.159 1.00 94.06 301 ALA A C 1
ATOM 2262 O O . ALA A 1 301 ? -10.725 13.255 3.353 1.00 94.06 301 ALA A O 1
ATOM 2263 N N . ALA A 1 302 ? -10.614 13.957 1.227 1.00 93.44 302 ALA A N 1
ATOM 2264 C CA . ALA A 1 302 ? -10.915 15.356 1.517 1.00 93.44 302 ALA A CA 1
ATOM 2265 C C . ALA A 1 302 ? -12.312 15.517 2.142 1.00 93.44 302 ALA A C 1
ATOM 2267 O O . ALA A 1 302 ? -12.457 16.205 3.152 1.00 93.44 302 ALA A O 1
ATOM 2268 N N . TYR A 1 303 ? -13.320 14.812 1.620 1.00 94.00 303 TYR A N 1
ATOM 2269 C CA . TYR A 1 303 ? -14.678 14.787 2.167 1.00 94.00 303 TYR A CA 1
ATOM 2270 C C . TYR A 1 303 ? -14.736 14.164 3.570 1.00 94.00 303 TYR A C 1
ATOM 2272 O O . TYR A 1 303 ? -15.427 14.691 4.440 1.00 94.00 303 TYR A O 1
ATOM 2280 N N . ALA A 1 304 ? -13.971 13.099 3.838 1.00 92.19 304 ALA A N 1
ATOM 2281 C CA . ALA A 1 304 ? -13.858 12.504 5.173 1.00 92.19 304 ALA A CA 1
ATOM 2282 C C . ALA A 1 304 ? -13.251 13.476 6.202 1.00 92.19 304 ALA A C 1
ATOM 2284 O O . ALA A 1 304 ? -13.682 13.503 7.358 1.00 92.19 304 ALA A O 1
ATOM 2285 N N . CYS A 1 305 ? -12.275 14.292 5.789 1.00 90.62 305 CYS A N 1
ATOM 2286 C CA . CYS A 1 305 ? -11.730 15.375 6.605 1.00 90.62 305 CYS A CA 1
ATOM 2287 C C . CYS A 1 305 ? -12.763 16.497 6.810 1.00 90.62 305 CYS A C 1
ATOM 2289 O O . CYS A 1 305 ? -13.107 16.818 7.950 1.00 90.62 305 CYS A O 1
ATOM 2291 N N . PHE A 1 306 ? -13.313 17.039 5.721 1.00 90.62 306 PHE A N 1
ATOM 2292 C CA . PHE A 1 306 ? -14.306 18.117 5.731 1.00 90.62 306 PHE A CA 1
ATOM 2293 C C . PHE A 1 306 ? -15.541 17.773 6.574 1.00 90.62 306 PHE A C 1
ATOM 2295 O O . PHE A 1 306 ? -15.967 18.576 7.400 1.00 90.62 306 PHE A O 1
ATOM 2302 N N . PHE A 1 307 ? -16.086 16.558 6.450 1.00 89.62 307 PHE A N 1
ATOM 2303 C CA . PHE A 1 307 ? -17.277 16.132 7.188 1.00 89.62 307 PHE A CA 1
ATOM 2304 C C . PHE A 1 307 ? -17.126 16.276 8.711 1.00 89.62 307 PHE A C 1
ATOM 2306 O O . PHE A 1 307 ? -18.107 16.608 9.386 1.00 89.62 307 PHE A O 1
ATOM 2313 N N . ARG A 1 308 ? -15.915 16.052 9.250 1.00 85.50 308 ARG A N 1
ATOM 2314 C CA . ARG A 1 308 ? -15.615 16.225 10.679 1.00 85.50 308 ARG A CA 1
ATOM 2315 C C . ARG A 1 308 ? -15.243 17.668 11.034 1.00 85.50 308 ARG A C 1
ATOM 2317 O O . ARG A 1 308 ? -15.711 18.127 12.075 1.00 85.50 308 ARG A O 1
ATOM 2324 N N . LEU A 1 309 ? -14.447 18.332 10.188 1.00 85.88 309 LEU A N 1
ATOM 2325 C CA . LEU A 1 309 ? -13.837 19.656 10.417 1.00 85.88 309 LEU A CA 1
ATOM 2326 C C . LEU A 1 309 ? -14.756 20.854 10.102 1.00 85.88 309 LEU A C 1
ATOM 2328 O O . LEU A 1 309 ? -14.453 21.970 10.493 1.00 85.88 309 LEU A O 1
ATOM 2332 N N . ARG A 1 310 ? -15.889 20.650 9.422 1.00 84.19 310 ARG A N 1
ATOM 2333 C CA . ARG A 1 310 ? -16.875 21.704 9.091 1.00 84.19 310 ARG A CA 1
ATOM 2334 C C . ARG A 1 310 ? -17.723 22.221 10.274 1.00 84.19 310 ARG A C 1
ATOM 2336 O O . ARG A 1 310 ? -18.692 22.929 10.032 1.00 84.19 310 ARG A O 1
ATOM 2343 N N . LEU A 1 311 ? -17.443 21.786 11.506 1.00 79.25 311 LEU A N 1
ATOM 2344 C CA . LEU A 1 311 ? -18.224 22.077 12.727 1.00 79.25 311 LEU A CA 1
ATOM 2345 C C . LEU A 1 311 ? -17.311 22.609 13.848 1.00 79.25 311 LEU A C 1
ATOM 2347 O O . LEU A 1 311 ? -17.415 22.213 15.010 1.00 79.25 311 LEU A O 1
ATOM 2351 N N . GLY A 1 312 ? -16.340 23.426 13.457 1.00 75.94 312 GLY A N 1
ATOM 2352 C CA . GLY A 1 312 ? -15.356 24.007 14.349 1.00 75.94 312 GLY A CA 1
ATOM 2353 C C . GLY A 1 312 ? -14.483 25.024 13.633 1.00 75.94 312 GLY A C 1
ATOM 2354 O O . GLY A 1 312 ? -14.462 25.111 12.402 1.00 75.94 312 GLY A O 1
ATOM 2355 N N . LYS A 1 313 ? -13.752 25.803 14.424 1.00 79.44 313 LYS A N 1
ATOM 2356 C CA . LYS 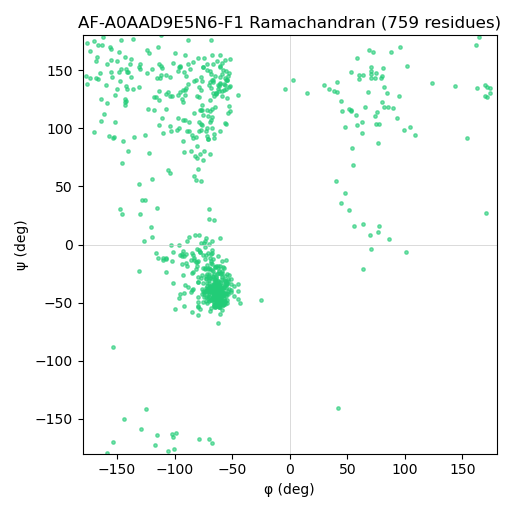A 1 313 ? -12.945 26.935 13.970 1.00 79.44 313 LYS A CA 1
ATOM 2357 C C . LYS A 1 313 ? -11.455 26.634 14.122 1.00 79.44 313 LYS A C 1
ATOM 2359 O O . LYS A 1 313 ? -11.036 25.866 14.990 1.00 79.44 313 LYS A O 1
ATOM 2364 N N . TYR A 1 314 ? -10.648 27.254 13.266 1.00 79.00 314 TYR A N 1
ATOM 2365 C CA . TYR A 1 314 ? -9.192 27.215 13.362 1.00 79.00 314 TYR A CA 1
ATOM 2366 C C . TYR A 1 314 ? -8.697 28.459 14.099 1.00 79.00 314 TYR A C 1
ATOM 2368 O O . TYR A 1 314 ? -8.598 29.537 13.520 1.00 79.00 314 TYR A O 1
ATOM 2376 N N . GLU A 1 315 ? -8.379 28.304 15.379 1.00 77.25 315 GLU A N 1
ATOM 2377 C CA . GLU A 1 315 ? -7.706 29.336 16.161 1.00 77.25 315 GLU A CA 1
ATOM 2378 C C . GLU A 1 315 ? -6.218 29.364 15.796 1.00 77.25 315 GLU A C 1
ATOM 2380 O O . GLU A 1 315 ? -5.560 28.321 15.767 1.00 77.25 315 GLU A O 1
ATOM 2385 N N . MET A 1 316 ? -5.667 30.552 15.550 1.00 75.12 316 MET A N 1
ATOM 2386 C CA . MET A 1 316 ? -4.228 30.755 15.368 1.00 75.12 316 MET A CA 1
ATOM 2387 C C . MET A 1 316 ? -3.674 31.515 16.571 1.00 75.12 316 MET A C 1
ATOM 2389 O O . MET A 1 316 ? -3.763 32.737 16.636 1.00 75.12 316 MET A O 1
ATOM 2393 N N . GLY A 1 317 ? -3.125 30.780 17.539 1.00 75.25 317 GLY A N 1
ATOM 2394 C CA . GLY A 1 317 ? -2.476 31.363 18.717 1.00 75.25 317 GLY A CA 1
ATOM 2395 C C . GLY A 1 317 ? -0.955 31.474 18.550 1.00 75.25 317 GLY A C 1
ATOM 2396 O O . GLY A 1 317 ? -0.366 30.651 17.842 1.00 75.25 317 GLY A O 1
ATOM 2397 N N . PRO A 1 318 ? -0.285 32.432 19.212 1.00 80.06 318 PRO A N 1
ATOM 2398 C CA . PRO A 1 318 ? 1.169 32.413 19.338 1.00 80.06 318 PRO A CA 1
ATOM 2399 C C . PRO A 1 318 ? 1.619 31.218 20.200 1.00 80.06 318 PRO A C 1
ATOM 2401 O O . PRO A 1 318 ? 0.993 30.881 21.203 1.00 80.06 318 PRO A O 1
ATOM 2404 N N . ASP A 1 319 ? 2.713 30.570 19.808 1.00 77.12 319 ASP A N 1
ATOM 2405 C CA . ASP A 1 319 ? 3.371 29.478 20.539 1.00 77.12 319 ASP A CA 1
ATOM 2406 C C . ASP A 1 319 ? 4.875 29.554 20.253 1.00 77.12 319 ASP A C 1
ATOM 2408 O O . ASP A 1 319 ? 5.279 29.973 19.170 1.00 77.12 319 ASP A O 1
ATOM 2412 N N . THR A 1 320 ? 5.732 29.163 21.190 1.00 79.50 320 THR A N 1
ATOM 2413 C CA . THR A 1 320 ? 7.186 29.211 20.979 1.00 79.50 320 THR A CA 1
ATOM 2414 C C . THR A 1 320 ? 7.742 27.812 20.757 1.00 79.50 320 THR A C 1
ATOM 2416 O O . THR A 1 320 ? 7.459 26.870 21.497 1.00 79.50 320 THR A O 1
ATOM 2419 N N . ILE A 1 321 ? 8.549 27.653 19.710 1.00 78.50 321 ILE A N 1
ATOM 2420 C CA . ILE A 1 321 ? 9.356 26.451 19.509 1.00 78.50 321 ILE A CA 1
ATOM 2421 C C . ILE A 1 321 ? 10.625 26.634 20.334 1.00 78.50 321 ILE A C 1
ATOM 2423 O O . ILE A 1 321 ? 11.436 27.507 20.036 1.00 78.50 321 ILE A O 1
ATOM 2427 N N . VAL A 1 322 ? 10.788 25.820 21.372 1.00 80.31 322 VAL A N 1
ATOM 2428 C CA . VAL A 1 322 ? 11.990 25.767 22.203 1.00 80.31 322 VAL A CA 1
ATOM 2429 C C . VAL A 1 322 ? 12.917 24.696 21.635 1.00 80.31 322 VAL A C 1
ATOM 2431 O O . VAL A 1 322 ? 12.494 23.583 21.322 1.00 80.31 322 VAL A O 1
ATOM 2434 N N . PHE A 1 323 ? 14.194 25.030 21.490 1.00 79.25 323 PHE A N 1
ATOM 2435 C CA . PHE A 1 323 ? 15.227 24.100 21.050 1.00 79.25 323 PHE A CA 1
ATOM 2436 C C . PHE A 1 323 ? 15.963 23.551 22.275 1.00 79.25 323 PHE A C 1
ATOM 2438 O O . PHE A 1 323 ? 16.851 24.206 22.816 1.00 79.25 323 PHE A O 1
ATOM 2445 N N . GLU A 1 324 ? 15.591 22.356 22.734 1.00 77.75 324 GLU A N 1
ATOM 2446 C CA . GLU A 1 324 ? 16.184 21.714 23.917 1.00 77.75 324 GLU A CA 1
ATOM 2447 C C . GLU A 1 324 ? 17.211 20.636 23.535 1.00 77.75 324 GLU A C 1
ATOM 2449 O O . GLU A 1 324 ? 17.167 20.059 22.443 1.00 77.75 324 GLU A O 1
ATOM 2454 N N . GLN A 1 325 ? 18.150 20.335 24.436 1.00 67.94 325 GLN A N 1
ATOM 2455 C CA . GLN A 1 325 ? 19.116 19.250 24.256 1.00 67.94 325 GLN A CA 1
ATOM 2456 C C . GLN A 1 325 ? 18.439 17.873 24.382 1.00 67.94 325 GLN A C 1
ATOM 2458 O O . GLN A 1 325 ? 18.344 17.293 25.464 1.00 67.94 325 GLN A O 1
ATOM 2463 N N . GLY A 1 326 ? 17.969 17.337 23.256 1.00 63.47 326 GLY A N 1
ATOM 2464 C CA . GLY A 1 326 ? 17.361 16.015 23.163 1.00 63.47 326 GLY A CA 1
ATOM 2465 C C . GLY A 1 326 ? 18.359 14.885 22.898 1.00 63.47 326 GLY A C 1
ATOM 2466 O O . GLY A 1 326 ? 19.554 15.092 22.664 1.00 63.47 326 GLY A O 1
ATOM 2467 N N . LYS A 1 327 ? 17.833 13.655 22.890 1.00 63.12 327 LYS A N 1
ATOM 2468 C CA . LYS A 1 327 ? 18.549 12.455 22.438 1.00 63.12 327 LYS A CA 1
ATOM 2469 C C . LYS A 1 327 ? 17.776 11.763 21.320 1.00 63.12 327 LYS A C 1
ATOM 2471 O O . LYS A 1 327 ? 16.675 11.258 21.543 1.00 63.12 327 LYS A O 1
ATOM 2476 N N . LEU A 1 328 ? 18.366 11.701 20.132 1.00 46.41 328 LEU A N 1
ATOM 2477 C CA . LEU A 1 328 ? 17.900 10.852 19.042 1.00 46.41 328 LEU A CA 1
ATOM 2478 C C . LEU A 1 328 ? 18.366 9.410 19.308 1.00 46.41 328 LEU A C 1
ATOM 2480 O O . LEU A 1 328 ? 19.507 9.185 19.709 1.00 46.41 328 LEU A O 1
ATOM 2484 N N . LEU A 1 329 ? 17.472 8.431 19.120 1.00 49.94 329 LEU A N 1
ATOM 2485 C CA . LEU A 1 329 ? 17.763 6.997 19.306 1.00 49.94 329 LEU A CA 1
ATOM 2486 C C . LEU A 1 329 ? 18.486 6.671 20.635 1.00 49.94 329 LEU A C 1
ATOM 2488 O O . LEU A 1 329 ? 19.441 5.905 20.674 1.00 49.94 329 LEU A O 1
ATOM 2492 N N . SER A 1 330 ? 18.020 7.270 21.739 1.00 49.94 330 SER A N 1
ATOM 2493 C CA . SER A 1 330 ? 18.525 7.112 23.121 1.00 49.94 330 SER A CA 1
ATOM 2494 C C . SER A 1 330 ? 19.966 7.574 23.404 1.00 49.94 330 SER A C 1
ATOM 2496 O O . SER A 1 330 ? 20.278 7.844 24.567 1.00 49.94 330 SER A O 1
ATOM 2498 N N . SER A 1 331 ? 20.823 7.694 22.389 1.00 56.31 331 SER A N 1
ATOM 2499 C CA . SER A 1 331 ? 22.280 7.815 22.563 1.00 56.31 331 SER A CA 1
ATOM 2500 C C . SER A 1 331 ? 22.926 8.956 21.774 1.00 56.31 331 SER A C 1
ATOM 2502 O O . SER A 1 331 ? 23.992 9.416 22.170 1.00 56.31 331 SER A O 1
ATOM 2504 N N . VAL A 1 332 ? 22.305 9.445 20.696 1.00 61.47 332 VAL A N 1
ATOM 2505 C CA . VAL A 1 332 ? 22.868 10.523 19.864 1.00 61.47 332 VAL A CA 1
ATOM 2506 C C . VAL A 1 332 ? 22.354 11.878 20.368 1.00 61.47 332 VAL A C 1
ATOM 2508 O O . VAL A 1 332 ? 21.136 12.063 20.414 1.00 61.47 332 VAL A O 1
ATOM 2511 N N . PRO A 1 333 ? 23.216 12.842 20.748 1.00 60.28 333 PRO A N 1
ATOM 2512 C CA . PRO A 1 333 ? 22.765 14.184 21.112 1.00 60.28 333 PRO A CA 1
ATOM 2513 C C . PRO A 1 333 ? 22.169 14.883 19.883 1.00 60.28 333 PRO A C 1
ATOM 2515 O O . PRO A 1 333 ? 22.796 14.931 18.827 1.00 60.28 333 PRO A O 1
ATOM 2518 N N . ALA A 1 334 ? 20.952 15.411 20.007 1.00 69.19 334 ALA A N 1
ATOM 2519 C CA . ALA A 1 334 ? 20.245 16.053 18.901 1.00 69.19 334 ALA A CA 1
ATOM 2520 C C . ALA A 1 334 ? 19.355 17.190 19.409 1.00 69.19 334 ALA A C 1
ATOM 2522 O O . ALA A 1 334 ? 18.697 17.056 20.441 1.00 69.19 334 ALA A O 1
ATOM 2523 N N . VAL A 1 335 ? 19.293 18.300 18.671 1.00 71.56 335 VAL A N 1
ATOM 2524 C CA . VAL A 1 335 ? 18.443 19.438 19.041 1.00 71.56 335 VAL A CA 1
ATOM 2525 C C . VAL A 1 335 ? 16.971 19.054 18.871 1.00 71.56 335 VAL A C 1
ATOM 2527 O O . VAL A 1 335 ? 16.497 18.793 17.763 1.00 71.56 335 VAL A O 1
ATOM 2530 N N . ALA A 1 336 ? 16.237 19.006 19.979 1.00 65.94 336 ALA A N 1
ATOM 2531 C CA . ALA A 1 336 ? 14.816 18.710 20.003 1.00 65.94 336 ALA A CA 1
ATOM 2532 C C . ALA A 1 336 ? 14.018 20.015 19.955 1.00 65.94 336 ALA A C 1
ATOM 2534 O O . ALA A 1 336 ? 13.934 20.739 20.941 1.00 65.94 336 ALA A O 1
ATOM 2535 N N . ALA A 1 337 ? 13.405 20.290 18.804 1.00 69.69 337 ALA A N 1
ATOM 2536 C CA . ALA A 1 337 ? 12.389 21.328 18.667 1.00 69.69 337 ALA A CA 1
ATOM 2537 C C . ALA A 1 337 ? 11.086 20.869 19.352 1.00 69.69 337 ALA A C 1
ATOM 2539 O O . ALA A 1 337 ? 10.278 20.150 18.752 1.00 69.69 337 ALA A O 1
ATOM 2540 N N . THR A 1 338 ? 10.903 21.244 20.616 1.00 65.38 338 THR A N 1
ATOM 2541 C CA . THR A 1 338 ? 9.662 21.065 21.380 1.00 65.38 338 THR A CA 1
ATOM 2542 C C . THR A 1 338 ? 8.824 22.343 21.300 1.00 65.38 338 THR A C 1
ATOM 2544 O O . THR A 1 338 ? 9.341 23.431 21.072 1.00 65.38 338 THR A O 1
ATOM 2547 N N . ARG A 1 339 ? 7.498 22.237 21.434 1.00 66.94 339 ARG A N 1
ATOM 2548 C CA . ARG A 1 339 ? 6.635 23.423 21.574 1.00 66.94 339 ARG A CA 1
ATOM 2549 C C . ARG A 1 339 ? 6.492 23.743 23.051 1.00 66.94 339 ARG A C 1
ATOM 2551 O O . ARG A 1 339 ? 6.195 22.823 23.814 1.00 66.94 339 ARG A O 1
ATOM 2558 N N . ALA A 1 340 ? 6.629 25.009 23.432 1.00 64.44 340 ALA A N 1
ATOM 2559 C CA . ALA A 1 340 ? 6.386 25.465 24.795 1.00 64.44 340 ALA A CA 1
ATOM 2560 C C . ALA A 1 340 ? 4.985 25.055 25.257 1.00 64.44 340 ALA A C 1
ATOM 2562 O O . ALA A 1 340 ? 4.849 24.484 26.326 1.00 64.44 340 ALA A O 1
ATOM 2563 N N . SER A 1 341 ? 3.962 25.173 24.403 1.00 65.81 341 SER A N 1
ATOM 2564 C CA . SER A 1 341 ? 2.601 24.730 24.740 1.00 65.81 341 SER A CA 1
ATOM 2565 C C . SER A 1 341 ? 2.378 23.203 24.837 1.00 65.81 341 SER A C 1
ATOM 2567 O O . SER A 1 341 ? 1.250 22.775 25.089 1.00 65.81 341 SER A O 1
ATOM 2569 N N . ASN A 1 342 ? 3.414 22.380 24.619 1.00 62.00 342 ASN A N 1
ATOM 2570 C CA . ASN A 1 342 ? 3.446 20.945 24.948 1.00 62.00 342 ASN A CA 1
ATOM 2571 C C . ASN A 1 342 ? 4.355 20.640 26.158 1.00 62.00 342 ASN A C 1
ATOM 2573 O O . ASN A 1 342 ? 4.314 19.526 26.686 1.00 62.00 342 ASN A O 1
ATOM 2577 N N . LEU A 1 343 ? 5.173 21.603 26.589 1.00 60.00 343 LEU A N 1
ATOM 2578 C CA . LEU A 1 343 ? 5.806 21.615 27.901 1.00 60.00 343 LEU A CA 1
ATOM 2579 C C . LEU A 1 343 ? 4.721 22.040 28.903 1.00 60.00 343 LEU A C 1
ATOM 2581 O O . LEU A 1 343 ? 4.323 23.199 28.957 1.00 60.00 343 LEU A O 1
ATOM 2585 N N . GLY A 1 344 ? 4.191 21.084 29.667 1.00 54.66 344 GLY A N 1
ATOM 2586 C CA . GLY A 1 344 ? 3.405 21.425 30.857 1.00 54.66 344 GLY A CA 1
ATOM 2587 C C . GLY A 1 344 ? 4.304 22.005 31.955 1.00 54.66 344 GLY A C 1
ATOM 2588 O O . GLY A 1 344 ? 5.491 22.232 31.740 1.00 54.66 344 GLY A O 1
ATOM 2589 N N . GLU A 1 345 ? 3.780 22.111 33.175 1.00 51.94 345 GLU A N 1
ATOM 2590 C CA . GLU A 1 345 ? 4.477 22.593 34.390 1.00 51.94 345 GLU A CA 1
ATOM 2591 C C . GLU A 1 345 ? 5.718 21.764 34.806 1.00 51.94 345 GLU A C 1
ATOM 2593 O O . GLU A 1 345 ? 6.317 21.983 35.854 1.00 51.94 345 GLU A O 1
ATOM 2598 N N . LYS A 1 346 ? 6.126 20.784 33.993 1.00 51.28 346 LYS A N 1
ATOM 2599 C CA . LYS A 1 346 ? 7.341 19.995 34.183 1.00 51.28 346 LYS A CA 1
ATOM 2600 C C . LYS A 1 346 ? 8.524 20.733 33.578 1.00 51.28 346 LYS A C 1
ATOM 2602 O O . LYS A 1 346 ? 8.816 20.570 32.393 1.00 51.28 346 LYS A O 1
ATOM 2607 N N . GLU A 1 347 ? 9.218 21.497 34.414 1.00 54.00 347 GLU A N 1
ATOM 2608 C CA . GLU A 1 347 ? 10.510 22.084 34.072 1.00 54.00 347 GLU A CA 1
ATOM 2609 C C . GLU A 1 347 ? 11.481 21.002 33.579 1.00 54.00 347 GLU A C 1
ATOM 2611 O O . GLU A 1 347 ? 11.895 20.100 34.312 1.00 54.00 347 GLU A O 1
ATOM 2616 N N . THR A 1 348 ? 11.841 21.069 32.300 1.00 55.69 348 THR A N 1
ATOM 2617 C CA . THR A 1 348 ? 12.850 20.198 31.708 1.00 55.69 348 THR A CA 1
ATOM 2618 C C . THR A 1 348 ? 14.237 20.685 32.115 1.00 55.69 348 THR A C 1
ATOM 2620 O O . THR A 1 348 ? 14.688 21.746 31.695 1.00 55.69 348 THR A O 1
ATOM 2623 N N . THR A 1 349 ? 14.973 19.874 32.877 1.00 54.09 349 THR A N 1
ATOM 2624 C CA . THR A 1 349 ? 16.371 20.129 33.288 1.00 54.09 349 THR A CA 1
ATOM 2625 C C . THR A 1 349 ? 17.391 20.021 32.136 1.00 54.09 349 THR A C 1
ATOM 2627 O O . THR A 1 349 ? 18.584 19.805 32.352 1.00 54.09 349 THR A O 1
ATOM 2630 N N . ALA A 1 350 ? 16.936 20.162 30.888 1.00 62.22 350 ALA A N 1
ATOM 2631 C CA . ALA A 1 350 ? 17.752 20.124 29.683 1.00 62.22 350 ALA A CA 1
ATOM 2632 C C . ALA A 1 350 ? 18.251 21.529 29.317 1.00 62.22 350 ALA A C 1
ATOM 2634 O O . ALA A 1 350 ? 17.533 22.519 29.455 1.00 62.22 350 ALA A O 1
ATOM 2635 N N . LYS A 1 351 ? 19.473 21.629 28.780 1.00 65.56 351 LYS A N 1
ATOM 2636 C CA . LYS A 1 351 ? 19.973 22.906 28.254 1.00 65.56 351 LYS A CA 1
ATOM 2637 C C . LYS A 1 351 ? 19.126 23.348 27.056 1.00 65.56 351 LYS A C 1
ATOM 2639 O O . LYS A 1 351 ? 18.916 22.574 26.120 1.00 65.56 351 LYS A O 1
ATOM 2644 N N . ARG A 1 352 ? 18.664 24.599 27.092 1.00 73.81 352 ARG A N 1
ATOM 2645 C CA . ARG A 1 352 ? 17.959 25.271 25.993 1.00 73.81 352 ARG A CA 1
ATOM 2646 C C . ARG A 1 352 ? 18.977 26.008 25.124 1.00 73.81 352 ARG A C 1
ATOM 2648 O O . ARG A 1 352 ? 19.793 26.759 25.647 1.00 73.81 352 ARG A O 1
ATOM 2655 N N . TYR A 1 353 ? 18.927 25.784 23.815 1.00 71.88 353 TYR A N 1
ATOM 2656 C CA . TYR A 1 353 ? 19.790 26.430 22.818 1.00 71.88 353 TYR A CA 1
ATOM 2657 C C . TYR A 1 353 ? 19.157 27.683 22.195 1.00 71.88 353 TYR A C 1
ATOM 2659 O O . TYR A 1 353 ? 19.862 28.487 21.597 1.00 71.88 353 TYR A O 1
ATOM 2667 N N . GLY A 1 354 ? 17.840 27.861 22.329 1.00 76.31 354 GLY A N 1
ATOM 2668 C CA . GLY A 1 354 ? 17.123 29.043 21.855 1.00 76.31 354 GLY A CA 1
ATOM 2669 C C . GLY A 1 354 ? 15.613 28.822 21.798 1.00 76.31 354 GLY A C 1
ATOM 2670 O O . GLY A 1 354 ? 15.122 27.722 22.069 1.00 76.31 354 GLY A O 1
ATOM 2671 N N . SER A 1 355 ? 14.877 29.862 21.411 1.00 81.00 355 SER A N 1
ATOM 2672 C CA . SER A 1 355 ? 13.433 29.799 21.169 1.00 81.00 355 SER A CA 1
ATOM 2673 C C . SER A 1 355 ? 13.039 30.637 19.956 1.00 81.00 355 SER A C 1
ATOM 2675 O O . SER A 1 355 ? 13.457 31.787 19.852 1.00 81.00 355 SER A O 1
ATOM 2677 N N . MET A 1 356 ? 12.205 30.086 19.075 1.00 82.06 356 MET A N 1
ATOM 2678 C CA . MET A 1 356 ? 11.668 30.769 17.894 1.00 82.06 356 MET A CA 1
ATOM 2679 C C . MET A 1 356 ? 10.149 30.968 18.043 1.00 82.06 356 MET A C 1
ATOM 2681 O O . MET A 1 356 ? 9.456 30.007 18.394 1.00 82.06 356 MET A O 1
ATOM 2685 N N . PRO A 1 357 ? 9.601 32.171 17.785 1.00 80.81 357 PRO A N 1
ATOM 2686 C CA . PRO A 1 357 ? 8.156 32.383 17.752 1.00 80.81 357 PRO A CA 1
ATOM 2687 C C . PRO A 1 357 ? 7.522 31.638 16.570 1.00 80.81 357 PRO A C 1
ATOM 2689 O O . PRO A 1 357 ? 8.094 31.560 15.483 1.00 80.81 357 PRO A O 1
ATOM 2692 N N . PHE A 1 358 ? 6.335 31.077 16.785 1.00 80.69 358 PHE A N 1
ATOM 2693 C CA . PHE A 1 358 ? 5.606 30.276 15.808 1.00 80.69 358 PHE A CA 1
ATOM 2694 C C . PHE A 1 358 ? 4.087 30.437 15.993 1.00 80.69 358 PHE A C 1
ATOM 2696 O O . PHE A 1 358 ? 3.613 30.914 17.024 1.00 80.69 358 PHE A O 1
ATOM 2703 N N . PHE A 1 359 ? 3.302 30.012 15.001 1.00 73.56 359 PHE A N 1
ATOM 2704 C CA . PHE A 1 359 ? 1.840 30.077 15.051 1.00 73.56 359 PHE A CA 1
ATOM 2705 C C . PHE A 1 359 ? 1.235 28.681 15.240 1.00 73.56 359 PHE A C 1
ATOM 2707 O O . PHE A 1 359 ? 1.366 27.783 14.403 1.00 73.56 359 PHE A O 1
ATOM 2714 N N . LYS A 1 360 ? 0.555 28.480 16.369 1.00 77.62 360 LYS A N 1
ATOM 2715 C CA . LYS A 1 360 ? -0.176 27.257 16.698 1.00 77.62 360 LYS A CA 1
ATOM 2716 C C . LYS A 1 360 ? -1.587 27.344 16.136 1.00 77.62 360 LYS A C 1
ATOM 2718 O O . LYS A 1 360 ? -2.489 27.880 16.773 1.00 77.62 360 LYS A O 1
ATOM 2723 N N . ILE A 1 361 ? -1.776 26.733 14.969 1.00 77.00 361 ILE A N 1
ATOM 2724 C CA . ILE A 1 361 ? -3.106 26.391 14.463 1.00 77.00 361 ILE A CA 1
ATOM 2725 C C . ILE A 1 361 ? -3.698 25.306 15.378 1.00 77.00 361 ILE A C 1
ATOM 2727 O O . ILE A 1 361 ? -3.157 24.198 15.472 1.00 77.00 361 ILE A O 1
ATOM 2731 N N . ARG A 1 362 ? -4.804 25.620 16.054 1.00 71.94 362 ARG A N 1
ATOM 2732 C CA . ARG A 1 362 ? -5.621 24.699 16.851 1.00 71.94 362 ARG A CA 1
ATOM 2733 C C . ARG A 1 362 ? -7.003 24.601 16.212 1.00 71.94 362 ARG A C 1
ATOM 2735 O O . ARG A 1 362 ? -7.659 25.612 16.007 1.00 71.94 362 ARG A O 1
ATOM 2742 N N . TYR A 1 363 ? -7.462 23.384 15.938 1.00 75.94 363 TYR A N 1
ATOM 2743 C CA . TYR A 1 363 ? -8.878 23.154 15.659 1.00 75.94 363 TYR A CA 1
ATOM 2744 C C . TYR A 1 363 ? -9.648 23.092 16.983 1.00 75.94 363 TYR A C 1
ATOM 2746 O O . TYR A 1 363 ? -9.275 22.321 17.876 1.00 75.94 363 TYR A O 1
ATOM 2754 N N . VAL A 1 364 ? -10.706 23.887 17.094 1.00 74.56 364 VAL A N 1
ATOM 2755 C CA . VAL A 1 364 ? -11.663 23.886 18.204 1.00 74.56 364 VAL A CA 1
ATOM 2756 C C . VAL A 1 364 ? -13.026 23.514 17.624 1.00 74.56 364 VAL A C 1
ATOM 2758 O O . VAL A 1 364 ? -13.537 24.231 16.771 1.00 74.56 364 VAL A O 1
ATOM 2761 N N . ASP A 1 365 ? -13.583 22.371 18.042 1.00 77.38 365 ASP A N 1
ATOM 2762 C CA . ASP A 1 365 ? -14.977 22.005 17.734 1.00 77.38 365 ASP A CA 1
ATOM 2763 C C . ASP A 1 365 ? -15.904 23.053 18.380 1.00 77.38 365 ASP A C 1
ATOM 2765 O O . ASP A 1 365 ? -15.674 23.435 19.527 1.00 77.38 365 ASP A O 1
ATOM 2769 N N . ASP A 1 366 ? -16.943 23.503 17.667 1.00 78.44 366 ASP A N 1
ATOM 2770 C CA . ASP A 1 366 ? -17.886 24.512 18.188 1.00 78.44 366 ASP A CA 1
ATOM 2771 C C . ASP A 1 366 ? -18.671 23.997 19.415 1.00 78.44 366 ASP A C 1
ATOM 2773 O O . ASP A 1 366 ? -19.039 24.769 20.298 1.00 78.44 366 ASP A O 1
ATOM 2777 N N . ASP A 1 367 ? -18.863 22.676 19.497 1.00 79.12 367 ASP A N 1
ATOM 2778 C CA . ASP A 1 367 ? -19.451 21.962 20.632 1.00 79.12 367 ASP A CA 1
ATOM 2779 C C . ASP A 1 367 ? -18.351 21.386 21.558 1.00 79.12 367 ASP A C 1
ATOM 2781 O O . ASP A 1 367 ? -17.740 20.363 21.215 1.00 79.12 367 ASP A O 1
ATOM 2785 N N . PRO A 1 368 ? -18.123 21.920 22.776 1.00 74.19 368 PRO A N 1
ATOM 2786 C CA . PRO A 1 368 ? -17.081 21.412 23.681 1.00 74.19 368 PRO A CA 1
ATOM 2787 C C . PRO A 1 368 ? -17.356 19.989 24.200 1.00 74.19 368 PRO A C 1
ATOM 2789 O O . PRO A 1 368 ? -16.426 19.267 24.556 1.00 74.19 368 PRO A O 1
ATOM 2792 N N . ASN A 1 369 ? -18.622 19.557 24.197 1.00 80.88 369 ASN A N 1
ATOM 2793 C CA . ASN A 1 369 ? -19.048 18.214 24.610 1.00 80.88 369 ASN A CA 1
ATOM 2794 C C . ASN A 1 369 ? -19.053 17.187 23.456 1.00 80.88 369 ASN A C 1
ATOM 2796 O O . ASN A 1 369 ? -19.470 16.041 23.649 1.00 80.88 369 ASN A O 1
ATOM 2800 N N . ARG A 1 370 ? -18.624 17.564 22.240 1.00 80.38 370 ARG A N 1
ATOM 2801 C CA . ARG A 1 370 ? -18.720 16.702 21.051 1.00 80.38 370 ARG A CA 1
ATOM 2802 C C . ARG A 1 370 ? -17.868 15.441 21.194 1.00 80.38 370 ARG A C 1
ATOM 2804 O O . ARG A 1 370 ? -16.670 15.489 21.471 1.00 80.38 370 ARG A O 1
ATOM 2811 N N . THR A 1 371 ? -18.465 14.281 20.924 1.00 83.25 371 THR A N 1
ATOM 2812 C CA . THR A 1 371 ? -17.750 13.001 21.007 1.00 83.25 371 THR A CA 1
ATOM 2813 C C . THR A 1 371 ? -16.574 12.954 20.027 1.00 83.25 371 THR A C 1
ATOM 2815 O O . THR A 1 371 ? -16.664 13.369 18.867 1.00 83.25 371 THR A O 1
ATOM 2818 N N . THR A 1 372 ? -15.429 12.451 20.499 1.00 84.81 372 THR A N 1
ATOM 2819 C CA . THR A 1 372 ? -14.216 12.299 19.677 1.00 84.81 372 THR A CA 1
ATOM 2820 C C . THR A 1 372 ? -14.460 11.360 18.492 1.00 84.81 372 THR A C 1
ATOM 2822 O O . THR A 1 372 ? -15.250 10.428 18.617 1.00 84.81 372 THR A O 1
ATOM 2825 N N . VAL A 1 373 ? -13.705 11.519 17.400 1.00 85.81 373 VAL A N 1
ATOM 2826 C CA . VAL A 1 373 ? -13.779 10.709 16.158 1.00 85.81 373 VAL A CA 1
ATOM 2827 C C . VAL A 1 373 ? -13.870 9.189 16.399 1.00 85.81 373 VAL A C 1
ATOM 2829 O O . VAL A 1 373 ? -14.570 8.480 15.685 1.00 85.81 373 VAL A O 1
ATOM 2832 N N . HIS A 1 374 ? -13.212 8.691 17.449 1.00 87.38 374 HIS A N 1
ATOM 2833 C CA . HIS A 1 374 ? -13.164 7.271 17.826 1.00 87.38 374 HIS A CA 1
ATOM 2834 C C . HIS A 1 374 ? -14.334 6.770 18.691 1.00 87.38 374 HIS A C 1
ATOM 2836 O O . HIS A 1 374 ? -14.427 5.564 18.940 1.00 87.38 374 HIS A O 1
ATOM 2842 N N . LYS A 1 375 ? -15.207 7.678 19.144 1.00 88.19 375 LYS A N 1
ATOM 2843 C CA . LYS A 1 375 ? -16.457 7.421 19.887 1.00 88.19 375 LYS A CA 1
ATOM 2844 C C . LYS A 1 375 ? -17.713 7.842 19.087 1.00 88.19 375 LYS A C 1
ATOM 2846 O O . LYS A 1 375 ? -18.817 7.459 19.451 1.00 88.19 375 LYS A O 1
ATOM 2851 N N . ASP A 1 376 ? -17.540 8.582 17.990 1.00 89.56 376 ASP A N 1
ATOM 2852 C CA . ASP A 1 376 ? -18.571 9.012 17.035 1.00 89.56 376 ASP A CA 1
ATOM 2853 C C . ASP A 1 376 ? -18.969 7.859 16.087 1.00 89.56 376 ASP A C 1
ATOM 2855 O O . ASP A 1 376 ? -18.287 7.570 15.099 1.00 89.56 376 ASP A O 1
ATOM 2859 N N . GLU A 1 377 ? -20.077 7.167 16.380 1.00 89.75 377 GLU A N 1
ATOM 2860 C CA . GLU A 1 377 ? -20.533 6.043 15.549 1.00 89.75 377 GLU A CA 1
ATOM 2861 C C . GLU A 1 377 ? -20.875 6.441 14.109 1.00 89.75 377 GLU A C 1
ATOM 2863 O O . GLU A 1 377 ? -20.665 5.643 13.194 1.00 89.75 377 GLU A O 1
ATOM 2868 N N . ALA A 1 378 ? -21.414 7.643 13.886 1.00 89.62 378 ALA A N 1
ATOM 2869 C CA . ALA A 1 378 ? -21.818 8.089 12.555 1.00 89.62 378 ALA A CA 1
ATOM 2870 C C . ALA A 1 378 ? -20.591 8.297 11.657 1.00 89.62 378 ALA A C 1
ATOM 2872 O O . ALA A 1 378 ? -20.599 7.895 10.489 1.00 89.62 378 ALA A O 1
ATOM 2873 N N . TYR A 1 379 ? -19.510 8.842 12.222 1.00 90.44 379 TYR A N 1
ATOM 2874 C CA . TYR A 1 379 ? -18.219 8.922 11.552 1.00 90.44 379 TYR A CA 1
ATOM 2875 C C . TYR A 1 379 ? -17.613 7.534 11.307 1.00 90.44 379 TYR A C 1
ATOM 2877 O O . TYR A 1 379 ? -17.202 7.241 10.183 1.00 90.44 379 TYR A O 1
ATOM 2885 N N . ILE A 1 380 ? -17.597 6.642 12.307 1.00 90.81 380 ILE A N 1
ATOM 2886 C CA . ILE A 1 380 ? -16.996 5.303 12.160 1.00 90.81 380 ILE A CA 1
ATOM 2887 C C . ILE A 1 380 ? -17.747 4.460 11.113 1.00 90.81 380 ILE A C 1
ATOM 2889 O O . ILE A 1 380 ? -17.095 3.818 10.288 1.00 90.81 380 ILE A O 1
ATOM 2893 N N . LYS A 1 381 ? -19.090 4.514 11.072 1.00 88.94 381 LYS A N 1
ATOM 2894 C CA . LYS A 1 381 ? -19.920 3.836 10.052 1.00 88.94 381 LYS A CA 1
ATOM 2895 C C . LYS A 1 381 ? -19.553 4.257 8.621 1.00 88.94 381 LYS A C 1
ATOM 2897 O O . LYS A 1 381 ? -19.571 3.416 7.728 1.00 88.94 381 LYS A O 1
ATOM 2902 N N . ARG A 1 382 ? -19.208 5.534 8.396 1.00 90.50 382 ARG A N 1
ATOM 2903 C CA . ARG A 1 382 ? -18.914 6.098 7.060 1.00 90.50 382 ARG A CA 1
ATOM 2904 C C . ARG A 1 382 ? -17.434 6.044 6.669 1.00 90.50 382 ARG A C 1
ATOM 2906 O O . ARG A 1 382 ? -17.115 5.732 5.526 1.00 90.50 382 ARG A O 1
ATOM 2913 N N . PHE A 1 383 ? -16.531 6.339 7.604 1.00 92.44 383 PHE A N 1
ATOM 2914 C CA . PHE A 1 383 ? -15.107 6.593 7.340 1.00 92.44 383 PHE A CA 1
ATOM 2915 C C . PHE A 1 383 ? -14.151 5.727 8.172 1.00 92.44 383 PHE A C 1
ATOM 2917 O O . PHE A 1 383 ? -12.933 5.841 8.033 1.00 92.44 383 PHE A O 1
ATOM 2924 N N . GLY A 1 384 ? -14.658 4.804 8.998 1.00 87.38 384 GLY A N 1
ATOM 2925 C CA . GLY A 1 384 ? -13.826 3.888 9.787 1.00 87.38 384 GLY A CA 1
ATOM 2926 C C . GLY A 1 384 ? -12.900 3.001 8.941 1.00 87.38 384 GLY A C 1
ATOM 2927 O O . GLY A 1 384 ? -11.858 2.565 9.419 1.00 87.38 384 GLY A O 1
ATOM 2928 N N . TRP A 1 385 ? -13.214 2.775 7.663 1.00 90.75 385 TRP A N 1
ATOM 2929 C CA . TRP A 1 385 ? -12.335 2.054 6.736 1.00 90.75 385 TRP A CA 1
ATOM 2930 C C . TRP A 1 385 ? -11.030 2.806 6.414 1.00 90.75 385 TRP A C 1
ATOM 2932 O O . TRP A 1 385 ? -10.009 2.144 6.226 1.00 90.75 385 TRP A O 1
ATOM 2942 N N . LEU A 1 386 ? -11.050 4.148 6.443 1.00 91.31 386 LEU A N 1
ATOM 2943 C CA . LEU A 1 386 ? -9.874 5.029 6.399 1.00 91.31 386 LEU A CA 1
ATOM 2944 C C . LEU A 1 386 ? -9.275 5.232 7.799 1.00 91.31 386 LEU A C 1
ATOM 2946 O O . LEU A 1 386 ? -8.105 4.941 8.036 1.00 91.31 386 LEU A O 1
ATOM 2950 N N . ALA A 1 387 ? -10.077 5.742 8.738 1.00 90.81 387 ALA A N 1
ATOM 2951 C CA . ALA A 1 387 ? -9.564 6.362 9.960 1.00 90.81 387 ALA A CA 1
ATOM 2952 C C . ALA A 1 387 ? -9.255 5.384 11.111 1.00 90.81 387 ALA A C 1
ATOM 2954 O O . ALA A 1 387 ? -8.430 5.696 11.969 1.00 90.81 387 ALA A O 1
ATOM 2955 N N . ALA A 1 388 ? -9.886 4.203 11.167 1.00 89.50 388 ALA A N 1
ATOM 2956 C CA . ALA A 1 388 ? -9.941 3.405 12.402 1.00 89.50 388 ALA A CA 1
ATOM 2957 C C . ALA A 1 388 ? -8.610 2.793 12.879 1.00 89.50 388 ALA A C 1
ATOM 2959 O O . ALA A 1 388 ? -8.555 2.339 14.014 1.00 89.50 388 ALA A O 1
ATOM 2960 N N . ARG A 1 389 ? -7.553 2.745 12.052 1.00 91.50 389 ARG A N 1
ATOM 2961 C CA . ARG A 1 389 ? -6.220 2.246 12.468 1.00 91.50 389 ARG A CA 1
ATOM 2962 C C . ARG A 1 389 ? -5.285 3.343 12.991 1.00 91.50 389 ARG A C 1
ATOM 2964 O O . ARG A 1 389 ? -4.215 3.029 13.524 1.00 91.50 389 ARG A O 1
ATOM 2971 N N . TYR A 1 390 ? -5.669 4.606 12.832 1.00 92.62 390 TYR A N 1
ATOM 2972 C CA . TYR A 1 390 ? -4.898 5.758 13.284 1.00 92.62 390 TYR A CA 1
ATOM 2973 C C . TYR A 1 390 ? -5.372 6.222 14.659 1.00 92.62 390 TYR A C 1
ATOM 2975 O O . TYR A 1 390 ? -6.521 6.018 15.036 1.00 92.62 390 TYR A O 1
ATOM 2983 N N . ARG A 1 391 ? -4.470 6.845 15.414 1.00 91.00 391 ARG A N 1
ATOM 2984 C CA . ARG A 1 391 ? -4.729 7.369 16.758 1.00 91.00 391 ARG A CA 1
ATOM 2985 C C . ARG A 1 391 ? -5.816 8.438 16.772 1.00 91.00 391 ARG A C 1
ATOM 2987 O O . ARG A 1 391 ? -5.938 9.225 15.832 1.00 91.00 391 ARG A O 1
ATOM 2994 N N . ARG A 1 392 ? -6.498 8.562 17.913 1.00 87.94 392 ARG A N 1
ATOM 2995 C CA . ARG A 1 392 ? -7.552 9.557 18.170 1.00 87.94 392 ARG A CA 1
ATOM 2996 C C . ARG A 1 392 ? -7.133 10.997 17.832 1.00 87.94 392 ARG A C 1
ATOM 2998 O O . ARG A 1 392 ? -7.943 11.734 17.281 1.00 87.94 392 ARG A O 1
ATOM 3005 N N . THR A 1 393 ? -5.888 11.400 18.109 1.00 84.31 393 THR A N 1
ATOM 3006 C CA . THR A 1 393 ? -5.382 12.754 17.781 1.00 84.31 393 THR A CA 1
ATOM 3007 C C . THR A 1 393 ? -4.927 12.937 16.324 1.00 84.31 393 THR A C 1
ATOM 3009 O O . THR A 1 393 ? -4.740 14.067 15.875 1.00 84.31 393 THR A O 1
ATOM 3012 N N . ARG A 1 394 ? -4.733 11.845 15.569 1.00 89.44 394 ARG A N 1
ATOM 3013 C CA . ARG A 1 394 ? -4.075 11.823 14.242 1.00 89.44 394 ARG A CA 1
ATOM 3014 C C . ARG A 1 394 ? -4.900 11.076 13.192 1.00 89.44 394 ARG A C 1
ATOM 3016 O O . ARG A 1 394 ? -4.362 10.561 12.216 1.00 89.44 394 ARG A O 1
ATOM 3023 N N . TRP A 1 395 ? -6.216 11.037 13.392 1.00 89.00 395 TRP A N 1
ATOM 3024 C CA . TRP A 1 395 ? -7.190 10.359 12.534 1.00 89.00 395 TRP A CA 1
ATOM 3025 C C . TRP A 1 395 ? -7.098 10.784 11.058 1.00 89.00 395 TRP A C 1
ATOM 3027 O O . TRP A 1 395 ? -7.322 9.960 10.181 1.00 89.00 395 TRP A O 1
ATOM 3037 N N . TRP A 1 396 ? -6.709 12.036 10.793 1.00 90.62 396 TRP A N 1
ATOM 3038 C CA . TRP A 1 396 ? -6.519 12.639 9.466 1.00 90.62 396 TRP A CA 1
ATOM 3039 C C . TRP A 1 396 ? -5.289 12.125 8.698 1.00 90.62 396 TRP A C 1
ATOM 3041 O O . TRP A 1 396 ? -5.123 12.455 7.523 1.00 90.62 396 TRP A O 1
ATOM 3051 N N . PHE A 1 397 ? -4.418 11.317 9.317 1.00 93.00 397 PHE A N 1
ATOM 3052 C CA . PHE A 1 397 ? -3.163 10.877 8.696 1.00 93.00 397 PHE A CA 1
ATOM 3053 C C . PHE A 1 397 ? -3.365 10.120 7.371 1.00 93.00 397 PHE A C 1
ATOM 3055 O O . PHE A 1 397 ? -2.479 10.165 6.521 1.00 93.00 397 PHE A O 1
ATOM 3062 N N . PHE A 1 398 ? -4.530 9.499 7.133 1.00 93.44 398 PHE A N 1
ATOM 3063 C CA . PHE A 1 398 ? -4.843 8.870 5.842 1.00 93.44 398 PHE A CA 1
ATOM 3064 C C . PHE A 1 398 ? -4.721 9.833 4.645 1.00 93.44 398 PHE A C 1
ATOM 3066 O O . PHE A 1 398 ? -4.357 9.399 3.555 1.00 93.44 398 PHE A O 1
ATOM 3073 N N . ALA A 1 399 ? -4.987 11.132 4.829 1.00 94.06 399 ALA A N 1
ATOM 3074 C CA . ALA A 1 399 ? -4.893 12.122 3.758 1.00 94.06 399 ALA A CA 1
ATOM 3075 C C . ALA A 1 399 ? -3.425 12.446 3.431 1.00 94.06 399 ALA A C 1
ATOM 3077 O O . ALA A 1 399 ? -3.020 12.408 2.270 1.00 94.06 399 ALA A O 1
ATOM 3078 N N . CYS A 1 400 ? -2.597 12.662 4.458 1.00 94.00 400 CYS A N 1
ATOM 3079 C CA . CYS A 1 400 ? -1.149 12.833 4.294 1.00 94.00 400 CYS A CA 1
ATOM 3080 C C . CYS A 1 400 ? -0.479 11.567 3.745 1.00 94.00 400 CYS A C 1
ATOM 3082 O O . CYS A 1 400 ? 0.469 11.655 2.971 1.00 94.00 400 CYS A O 1
ATOM 3084 N N . TRP A 1 401 ? -0.995 10.392 4.105 1.00 94.19 401 TRP A N 1
ATOM 3085 C CA . TRP A 1 401 ? -0.562 9.109 3.570 1.00 94.19 401 TRP A CA 1
ATOM 3086 C C . TRP A 1 401 ? -0.867 8.961 2.075 1.00 94.19 401 TRP A C 1
ATOM 3088 O O . TRP A 1 401 ? 0.012 8.566 1.316 1.00 94.19 401 TRP A O 1
ATOM 3098 N N . LEU A 1 402 ? -2.075 9.327 1.632 1.00 95.1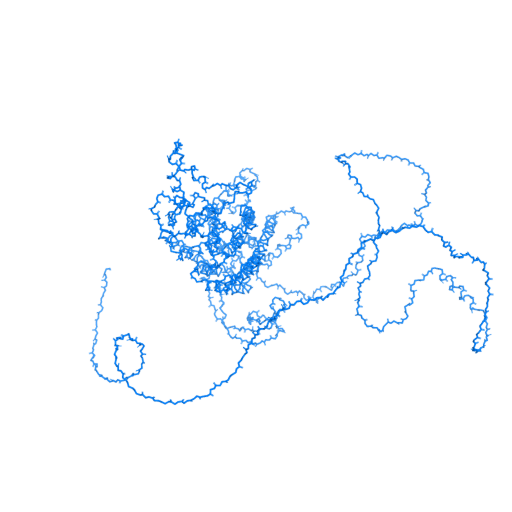9 402 LEU A N 1
ATOM 3099 C CA . LEU A 1 402 ? -2.431 9.350 0.208 1.00 95.19 402 LEU A CA 1
ATOM 3100 C C . LEU A 1 402 ? -1.565 10.340 -0.579 1.00 95.19 402 LEU A C 1
ATOM 3102 O O . LEU A 1 402 ? -1.026 9.970 -1.620 1.00 95.19 402 LEU A O 1
ATOM 3106 N N . GLY A 1 403 ? -1.354 11.551 -0.051 1.00 95.81 403 GLY A N 1
ATOM 3107 C CA . GLY A 1 403 ? -0.424 12.522 -0.637 1.00 95.81 403 GLY A CA 1
ATOM 3108 C C . GLY A 1 403 ? 1.007 11.981 -0.739 1.00 95.81 403 GLY A C 1
ATOM 3109 O O . GLY A 1 403 ? 1.656 12.140 -1.769 1.00 95.81 403 GLY A O 1
ATOM 3110 N N . TYR A 1 404 ? 1.474 11.258 0.284 1.00 96.00 404 TYR A N 1
ATOM 3111 C CA . TYR A 1 404 ? 2.774 10.589 0.263 1.00 96.00 404 TYR A CA 1
ATOM 3112 C C . TYR A 1 404 ? 2.874 9.502 -0.813 1.00 96.00 404 TYR A C 1
ATOM 3114 O O . TYR A 1 404 ? 3.847 9.504 -1.566 1.00 96.00 404 TYR A O 1
ATOM 3122 N N . GLN A 1 405 ? 1.876 8.619 -0.938 1.00 96.19 405 GLN A N 1
ATOM 3123 C CA . GLN A 1 405 ? 1.871 7.592 -1.987 1.00 96.19 405 GLN A CA 1
ATOM 3124 C C . GLN A 1 405 ? 1.769 8.209 -3.391 1.00 96.19 405 GLN A C 1
ATOM 3126 O O . GLN A 1 405 ? 2.391 7.696 -4.317 1.00 96.19 405 GLN A O 1
ATOM 3131 N N . PHE A 1 406 ? 1.047 9.323 -3.555 1.00 96.88 406 PHE A N 1
ATOM 3132 C CA . PHE A 1 406 ? 0.975 10.052 -4.823 1.00 96.88 406 PHE A CA 1
ATOM 3133 C C . PHE A 1 406 ? 2.332 10.658 -5.214 1.00 96.88 406 PHE A C 1
ATOM 3135 O O . PHE A 1 406 ? 2.841 10.356 -6.287 1.00 96.88 406 PHE A O 1
ATOM 3142 N N . ILE A 1 407 ? 2.976 11.426 -4.326 1.00 96.88 407 ILE A N 1
ATOM 3143 C CA . ILE A 1 407 ? 4.307 12.012 -4.586 1.00 96.88 407 ILE A CA 1
ATOM 3144 C C . ILE A 1 407 ? 5.347 10.908 -4.844 1.00 96.88 407 ILE A C 1
ATOM 3146 O O . ILE A 1 407 ? 6.180 11.022 -5.743 1.00 96.88 407 ILE A O 1
ATOM 3150 N N . ARG A 1 408 ? 5.258 9.791 -4.116 1.00 96.69 408 ARG A N 1
ATOM 3151 C CA . ARG A 1 408 ? 6.090 8.605 -4.336 1.00 96.69 408 ARG A CA 1
ATOM 3152 C C . ARG A 1 408 ? 5.867 7.987 -5.721 1.00 96.69 408 ARG A C 1
ATOM 3154 O O . ARG A 1 408 ? 6.843 7.665 -6.391 1.00 96.69 408 ARG A O 1
ATOM 3161 N N . ALA A 1 409 ? 4.620 7.870 -6.181 1.00 96.44 409 ALA A N 1
ATOM 3162 C CA . ALA A 1 409 ? 4.297 7.422 -7.537 1.00 96.44 409 ALA A CA 1
ATOM 3163 C C . ALA A 1 409 ? 4.797 8.408 -8.615 1.00 96.44 409 ALA A C 1
ATOM 3165 O O . ALA A 1 409 ? 5.276 7.973 -9.663 1.00 96.44 409 ALA A O 1
ATOM 3166 N N . CYS A 1 410 ? 4.784 9.719 -8.344 1.00 95.69 410 CYS A N 1
ATOM 3167 C CA . CYS A 1 410 ? 5.385 10.733 -9.217 1.00 95.69 410 CYS A CA 1
ATOM 3168 C C . CYS A 1 410 ? 6.897 10.539 -9.391 1.00 95.69 410 CYS A C 1
ATOM 3170 O O . CYS A 1 410 ? 7.380 10.652 -10.513 1.00 95.69 410 CYS A O 1
ATOM 3172 N N . PHE A 1 411 ? 7.644 10.166 -8.347 1.00 95.69 411 PHE A N 1
ATOM 3173 C CA . PHE A 1 411 ? 9.052 9.788 -8.519 1.00 95.69 411 PHE A CA 1
ATOM 3174 C C . PHE A 1 411 ? 9.209 8.431 -9.222 1.00 95.69 411 PHE A C 1
ATOM 3176 O O . PHE A 1 411 ? 9.941 8.334 -10.205 1.00 95.69 411 PHE A O 1
ATOM 3183 N N . VAL A 1 412 ? 8.520 7.383 -8.762 1.00 95.00 412 VAL A N 1
ATOM 3184 C CA . VAL A 1 412 ? 8.748 5.999 -9.225 1.00 95.00 412 VAL A CA 1
ATOM 3185 C C . VAL A 1 412 ? 8.233 5.749 -10.651 1.00 95.00 412 VAL A C 1
ATOM 3187 O O . VAL A 1 412 ? 8.955 5.176 -11.457 1.00 95.00 412 VAL A O 1
ATOM 3190 N N . GLY A 1 413 ? 7.023 6.199 -10.991 1.00 92.12 413 GLY A N 1
ATOM 3191 C CA . GLY A 1 413 ? 6.453 6.064 -12.340 1.00 92.12 413 GLY A CA 1
ATOM 3192 C C . GLY A 1 413 ? 6.672 7.305 -13.207 1.00 92.12 413 GLY A C 1
ATOM 3193 O O . GLY A 1 413 ? 7.038 7.198 -14.377 1.00 92.12 413 GLY A O 1
ATOM 3194 N N . GLY A 1 414 ? 6.488 8.495 -12.626 1.00 91.31 414 GLY A N 1
ATOM 3195 C CA . GLY A 1 414 ? 6.595 9.777 -13.337 1.00 91.31 414 GLY A CA 1
ATOM 3196 C C . GLY A 1 414 ? 8.033 10.226 -13.634 1.00 91.31 414 GLY A C 1
ATOM 3197 O O . GLY A 1 414 ? 8.264 10.904 -14.632 1.00 91.31 414 GLY A O 1
ATOM 3198 N N . GLY A 1 415 ? 9.017 9.803 -12.836 1.00 89.56 415 GLY A N 1
ATOM 3199 C CA . GLY A 1 415 ? 10.423 10.193 -12.992 1.00 89.56 415 GLY A CA 1
ATOM 3200 C C . GLY A 1 415 ? 11.196 9.461 -14.097 1.00 89.56 415 GLY A C 1
ATOM 3201 O O . GLY A 1 415 ? 12.348 9.806 -14.346 1.00 89.56 415 GLY A O 1
ATOM 3202 N N . ALA A 1 416 ? 10.596 8.475 -14.774 1.00 86.50 416 ALA A N 1
ATOM 3203 C CA . ALA A 1 416 ? 11.318 7.484 -15.584 1.00 86.50 416 ALA A CA 1
ATOM 3204 C C . ALA A 1 416 ? 12.153 8.044 -16.763 1.00 86.50 416 ALA A C 1
ATOM 3206 O O . ALA A 1 416 ? 13.054 7.373 -17.258 1.00 86.50 416 ALA A O 1
ATOM 3207 N N . ARG A 1 417 ? 11.897 9.282 -17.210 1.00 87.06 417 ARG A N 1
ATOM 3208 C CA . ARG A 1 417 ? 12.703 9.960 -18.247 1.00 87.06 417 ARG A CA 1
ATOM 3209 C C . ARG A 1 417 ? 14.007 10.585 -17.729 1.00 87.06 417 ARG A C 1
ATOM 3211 O O . ARG A 1 417 ? 14.861 10.920 -18.542 1.00 87.06 417 ARG A O 1
ATOM 3218 N N . ASN A 1 418 ? 14.177 10.758 -16.416 1.00 91.44 418 ASN A N 1
ATOM 3219 C CA . ASN A 1 418 ? 15.383 11.336 -15.813 1.00 91.44 418 ASN A CA 1
ATOM 3220 C C . ASN A 1 418 ? 15.820 10.510 -14.583 1.00 91.44 418 ASN A C 1
ATOM 3222 O O . ASN A 1 418 ? 15.368 10.789 -13.468 1.00 91.44 418 ASN A O 1
ATOM 3226 N N . PRO A 1 419 ? 16.724 9.523 -14.761 1.00 91.69 419 PRO A N 1
ATOM 3227 C CA . PRO A 1 419 ? 17.200 8.658 -13.681 1.00 91.69 419 PRO A CA 1
ATOM 3228 C C . PRO A 1 419 ? 17.760 9.412 -12.469 1.00 91.69 419 PRO A C 1
ATOM 3230 O O . PRO A 1 419 ? 17.484 9.033 -11.333 1.00 91.69 419 PRO A O 1
ATOM 3233 N N . LEU A 1 420 ? 18.508 10.500 -12.694 1.00 92.56 420 LEU A N 1
ATOM 3234 C CA . LEU A 1 420 ? 19.121 11.293 -11.623 1.00 92.56 420 LEU A CA 1
ATOM 3235 C C . LEU A 1 420 ? 18.044 11.942 -10.743 1.00 92.56 420 LEU A C 1
ATOM 3237 O O . LEU A 1 420 ? 18.042 11.754 -9.526 1.00 92.56 420 LEU A O 1
ATOM 3241 N N . ALA A 1 421 ? 17.095 12.653 -11.359 1.00 92.94 421 ALA A N 1
ATOM 3242 C CA . ALA A 1 421 ? 15.997 13.302 -10.642 1.00 92.94 421 ALA A CA 1
ATOM 3243 C C . ALA A 1 421 ? 15.065 12.282 -9.963 1.00 92.94 421 ALA A C 1
ATOM 3245 O O . ALA A 1 421 ? 14.611 12.515 -8.843 1.00 92.94 421 ALA A O 1
ATOM 3246 N N . GLN A 1 422 ? 14.823 11.136 -10.606 1.00 95.19 422 GLN A N 1
ATOM 3247 C CA . GLN A 1 422 ? 14.040 10.035 -10.049 1.00 95.19 422 GLN A CA 1
ATOM 3248 C C . GLN A 1 422 ? 14.674 9.460 -8.775 1.00 95.19 422 GLN A C 1
ATOM 3250 O O . GLN A 1 422 ? 14.006 9.377 -7.745 1.00 95.19 422 GLN A O 1
ATOM 3255 N N . VAL A 1 423 ? 15.950 9.070 -8.829 1.00 95.62 423 VAL A N 1
ATOM 3256 C CA . VAL A 1 423 ? 16.615 8.349 -7.733 1.00 95.62 423 VAL A CA 1
ATOM 3257 C C . VAL A 1 423 ? 16.961 9.277 -6.567 1.00 95.62 423 VAL A C 1
ATOM 3259 O O . VAL A 1 423 ? 16.594 8.982 -5.429 1.00 95.62 423 VAL A O 1
ATOM 3262 N N . PHE A 1 424 ? 17.600 10.426 -6.823 1.00 95.62 424 PHE A N 1
ATOM 3263 C CA . PHE A 1 424 ? 17.916 11.380 -5.751 1.00 95.62 424 PHE A CA 1
ATOM 3264 C C . PHE A 1 424 ? 16.651 12.018 -5.165 1.00 95.62 424 PHE A C 1
ATOM 3266 O O . PHE A 1 424 ? 16.551 12.161 -3.945 1.00 95.62 424 PHE A O 1
ATOM 3273 N N . GLY A 1 425 ? 15.659 12.337 -6.005 1.00 95.81 425 GLY A N 1
ATOM 3274 C CA . GLY A 1 425 ? 14.370 12.865 -5.561 1.00 95.81 425 GLY A CA 1
ATOM 3275 C C . GLY A 1 425 ? 13.620 11.888 -4.656 1.00 95.81 425 GLY A C 1
ATOM 3276 O O . GLY A 1 425 ? 13.184 12.277 -3.572 1.00 95.81 425 GLY A O 1
ATOM 3277 N N . LEU A 1 426 ? 13.556 10.603 -5.029 1.00 96.88 426 LEU A N 1
ATOM 3278 C CA . LEU A 1 426 ? 12.961 9.568 -4.182 1.00 96.88 426 LEU A CA 1
ATOM 3279 C C . LEU A 1 426 ? 13.735 9.372 -2.871 1.00 96.88 426 LEU A C 1
ATOM 3281 O O . LEU A 1 426 ? 13.112 9.256 -1.821 1.00 96.88 426 LEU A O 1
ATOM 3285 N N . PHE A 1 427 ? 15.071 9.357 -2.898 1.00 97.56 427 PHE A N 1
ATOM 3286 C CA . PHE A 1 427 ? 15.881 9.194 -1.685 1.00 97.56 427 PHE A CA 1
ATOM 3287 C C . PHE A 1 427 ? 15.652 10.332 -0.678 1.00 97.56 427 PHE A C 1
ATOM 3289 O O . PHE A 1 427 ? 15.392 10.075 0.500 1.00 97.56 427 PHE A O 1
ATOM 3296 N N . ILE A 1 428 ? 15.658 11.584 -1.149 1.00 97.06 428 ILE A N 1
ATOM 3297 C CA . ILE A 1 428 ? 15.340 12.763 -0.331 1.00 97.06 428 ILE A CA 1
ATOM 3298 C C . ILE A 1 428 ? 13.894 12.682 0.186 1.00 97.06 428 ILE A C 1
ATOM 3300 O O . ILE A 1 428 ? 13.649 12.921 1.371 1.00 97.06 428 ILE A O 1
ATOM 3304 N N . TRP A 1 429 ? 12.942 12.294 -0.669 1.00 97.19 429 TRP A N 1
ATOM 3305 C CA . TRP A 1 429 ? 11.533 12.158 -0.297 1.00 97.19 429 TRP A CA 1
ATOM 3306 C C . TRP A 1 429 ? 11.302 11.111 0.798 1.00 97.19 429 TRP A C 1
ATOM 3308 O O . TRP A 1 429 ? 10.632 11.401 1.790 1.00 97.19 429 TRP A O 1
ATOM 3318 N N . GLU A 1 430 ? 11.889 9.918 0.670 1.00 97.31 430 GLU A N 1
ATOM 3319 C CA . GLU A 1 430 ? 11.743 8.843 1.657 1.00 97.31 430 GLU A CA 1
ATOM 3320 C C . GLU A 1 430 ? 12.415 9.208 2.995 1.00 97.31 430 GLU A C 1
ATOM 3322 O O . GLU A 1 430 ? 11.865 8.887 4.048 1.00 97.31 430 GLU A O 1
ATOM 3327 N N . ILE A 1 431 ? 13.536 9.950 2.996 1.00 97.00 431 ILE A N 1
ATOM 3328 C CA . ILE A 1 431 ? 14.148 10.483 4.231 1.00 97.00 431 ILE A CA 1
ATOM 3329 C C . ILE A 1 431 ? 13.208 11.475 4.929 1.00 97.00 431 ILE A C 1
ATOM 3331 O O . ILE A 1 431 ? 12.962 11.352 6.133 1.00 97.00 431 ILE A O 1
ATOM 3335 N N . ILE A 1 432 ? 12.667 12.450 4.191 1.00 96.12 432 ILE A N 1
ATOM 3336 C CA . ILE A 1 432 ? 11.753 13.460 4.746 1.00 96.12 432 ILE A CA 1
ATOM 3337 C C . ILE A 1 432 ? 10.489 12.779 5.288 1.00 96.12 432 ILE A C 1
ATOM 3339 O O . ILE A 1 432 ? 10.101 13.024 6.434 1.00 96.12 432 ILE A O 1
ATOM 3343 N N . ALA A 1 433 ? 9.887 11.873 4.513 1.00 95.44 433 ALA A N 1
ATOM 3344 C CA . ALA A 1 433 ? 8.712 11.110 4.920 1.00 95.44 433 ALA A CA 1
ATOM 3345 C C . ALA A 1 433 ? 8.983 10.258 6.171 1.00 95.44 433 ALA A C 1
ATOM 3347 O O . ALA A 1 433 ? 8.196 10.297 7.115 1.00 95.44 433 ALA A O 1
ATOM 3348 N N . PHE A 1 434 ? 10.117 9.553 6.239 1.00 95.88 434 PHE A N 1
ATOM 3349 C CA . PHE A 1 434 ? 10.513 8.747 7.397 1.00 95.88 434 PHE A CA 1
ATOM 3350 C C . PHE A 1 434 ? 10.660 9.593 8.673 1.00 95.88 434 PHE A C 1
ATOM 3352 O O . PHE A 1 434 ? 10.079 9.254 9.708 1.00 95.88 434 PHE A O 1
ATOM 3359 N N . LEU A 1 435 ? 11.349 10.739 8.603 1.00 93.69 435 LEU A N 1
ATOM 3360 C CA . LEU A 1 435 ? 11.501 11.660 9.738 1.00 93.69 435 LEU A CA 1
ATOM 3361 C C . LEU A 1 435 ? 10.157 12.256 10.195 1.00 93.69 435 LEU A C 1
ATOM 3363 O O . LEU A 1 435 ? 9.900 12.364 11.400 1.00 93.69 435 LEU A O 1
ATOM 3367 N N . VAL A 1 436 ? 9.279 12.607 9.251 1.00 92.00 436 VAL A N 1
ATOM 3368 C CA . VAL A 1 436 ? 7.918 13.088 9.536 1.00 92.00 436 VAL A CA 1
ATOM 3369 C C . VAL A 1 436 ? 7.071 11.984 10.175 1.00 92.00 436 VAL A C 1
ATOM 3371 O O . VAL A 1 436 ? 6.420 12.226 11.193 1.00 92.00 436 VAL A O 1
ATOM 3374 N N . PHE A 1 437 ? 7.110 10.754 9.659 1.00 92.81 437 PHE A N 1
ATOM 3375 C CA . PHE A 1 437 ? 6.331 9.631 10.186 1.00 92.81 437 PHE A CA 1
ATOM 3376 C C . PHE A 1 437 ? 6.816 9.178 11.571 1.00 92.81 437 PHE A C 1
ATOM 3378 O O . PHE A 1 437 ? 5.977 8.881 12.423 1.00 92.81 437 PHE A O 1
ATOM 3385 N N . ILE A 1 438 ? 8.126 9.217 11.857 1.00 91.62 438 ILE A N 1
ATOM 3386 C CA . ILE A 1 438 ? 8.665 9.001 13.214 1.00 91.62 438 ILE A CA 1
ATOM 3387 C C . ILE A 1 438 ? 8.066 10.008 14.203 1.00 91.62 438 ILE A C 1
ATOM 3389 O O . ILE A 1 438 ? 7.566 9.602 15.255 1.00 91.62 438 ILE A O 1
ATOM 3393 N N . LYS A 1 439 ? 8.077 11.308 13.865 1.00 87.25 439 LYS A N 1
ATOM 3394 C CA . LYS A 1 439 ? 7.506 12.362 14.724 1.00 87.25 439 LYS A CA 1
ATOM 3395 C C . LYS A 1 439 ? 5.987 12.236 14.868 1.00 87.25 439 LYS A C 1
ATOM 3397 O O . LYS A 1 439 ? 5.463 12.463 15.957 1.00 87.25 439 LYS A O 1
ATOM 3402 N N . LEU A 1 440 ? 5.279 11.861 13.801 1.00 86.50 440 LEU A N 1
ATOM 3403 C CA . LEU A 1 440 ? 3.822 11.723 13.821 1.00 86.50 440 LEU A CA 1
ATOM 3404 C C . LEU A 1 440 ? 3.341 10.458 14.541 1.00 86.50 440 LEU A C 1
ATOM 3406 O O . LEU A 1 440 ? 2.284 10.521 15.156 1.00 86.50 440 LEU A O 1
ATOM 3410 N N . ASN A 1 441 ? 4.062 9.329 14.498 1.00 88.75 441 ASN A N 1
ATOM 3411 C CA . ASN A 1 441 ? 3.680 8.069 15.167 1.00 88.75 441 ASN A CA 1
ATOM 3412 C C . ASN A 1 441 ? 2.154 7.775 15.054 1.00 88.75 441 ASN A C 1
ATOM 3414 O O . ASN A 1 441 ? 1.463 7.738 16.075 1.00 88.75 441 ASN A O 1
ATOM 3418 N N . PRO A 1 442 ? 1.568 7.740 13.838 1.00 90.88 442 PRO A N 1
ATOM 3419 C CA . PRO A 1 442 ? 0.121 7.877 13.641 1.00 90.88 442 PRO A CA 1
ATOM 3420 C C . PRO A 1 442 ? -0.718 6.642 13.993 1.00 90.88 442 PRO A C 1
ATOM 3422 O O . PRO A 1 442 ? -1.921 6.790 14.187 1.00 90.88 442 PRO A O 1
ATOM 3425 N N . PHE A 1 443 ? -0.144 5.438 14.059 1.00 91.19 443 PHE A N 1
ATOM 3426 C CA . PHE A 1 443 ? -0.915 4.204 14.268 1.00 91.19 443 PHE A CA 1
ATOM 3427 C C . PHE A 1 443 ? -1.252 3.963 15.749 1.00 91.19 443 PHE A C 1
ATOM 3429 O O . PHE A 1 443 ? -0.422 4.192 16.629 1.00 91.19 443 PHE A O 1
ATOM 3436 N N . GLU A 1 444 ? -2.464 3.465 16.015 1.00 90.06 444 GLU A N 1
ATOM 3437 C CA . GLU A 1 444 ? -2.948 3.129 17.368 1.00 90.06 444 GLU A CA 1
ATOM 3438 C C . GLU A 1 444 ? -2.261 1.850 17.894 1.00 90.06 444 GLU A C 1
ATOM 3440 O O . GLU A 1 444 ? -1.665 1.832 18.973 1.00 90.06 444 GLU A O 1
ATOM 3445 N N . GLY A 1 445 ? -2.233 0.794 17.072 1.00 86.62 445 GLY A N 1
ATOM 3446 C CA . GLY A 1 445 ? -1.520 -0.446 17.376 1.00 86.62 445 GLY A CA 1
ATOM 3447 C C . GLY A 1 445 ? 0.001 -0.338 17.190 1.00 86.62 445 GLY A C 1
ATOM 3448 O O . GLY A 1 445 ? 0.485 -0.170 16.069 1.00 86.62 445 GLY A O 1
ATOM 3449 N N . GLN A 1 446 ? 0.774 -0.563 18.263 1.00 87.25 446 GLN A N 1
ATOM 3450 C CA . GLN A 1 446 ? 2.252 -0.538 18.265 1.00 87.25 446 GLN A CA 1
ATOM 3451 C C . GLN A 1 446 ? 2.891 -1.403 17.160 1.00 87.25 446 GLN A C 1
ATOM 3453 O O . GLN A 1 446 ? 3.929 -1.040 16.611 1.00 87.25 446 GLN A O 1
ATOM 3458 N N . ARG A 1 447 ? 2.267 -2.531 16.806 1.00 90.06 447 ARG A N 1
ATOM 3459 C CA . ARG A 1 447 ? 2.755 -3.454 15.768 1.00 90.06 447 ARG A CA 1
ATOM 3460 C C . ARG A 1 447 ? 2.598 -2.892 14.352 1.00 90.06 447 ARG A C 1
ATOM 3462 O O . ARG A 1 447 ? 3.528 -3.001 13.560 1.00 90.06 447 ARG A O 1
ATOM 3469 N N . ASN A 1 448 ? 1.484 -2.210 14.072 1.00 91.88 448 ASN A N 1
ATOM 3470 C CA . ASN A 1 448 ? 1.304 -1.448 12.832 1.00 91.88 448 ASN A CA 1
ATOM 3471 C C . ASN A 1 448 ? 2.307 -0.286 12.766 1.00 91.88 448 ASN A C 1
ATOM 3473 O O . ASN A 1 448 ? 2.934 -0.077 11.735 1.00 91.88 448 ASN A O 1
ATOM 3477 N N . ASN A 1 449 ? 2.531 0.406 13.889 1.00 92.12 449 ASN A N 1
ATOM 3478 C CA . ASN A 1 449 ? 3.510 1.491 13.989 1.00 92.12 449 ASN A CA 1
ATOM 3479 C C . ASN A 1 449 ? 4.962 1.019 13.754 1.00 92.12 449 ASN A C 1
ATOM 3481 O O . ASN A 1 449 ? 5.745 1.711 13.111 1.00 92.12 449 ASN A O 1
ATOM 3485 N N . SER A 1 450 ? 5.328 -0.158 14.270 1.00 92.25 450 SER A N 1
ATOM 3486 C CA . SER A 1 450 ? 6.644 -0.775 14.055 1.00 92.25 450 SER A CA 1
ATOM 3487 C C . SER A 1 450 ? 6.853 -1.165 12.589 1.00 92.25 450 SER A C 1
ATOM 3489 O O . SER A 1 450 ? 7.855 -0.767 12.001 1.00 92.25 450 SER A O 1
ATOM 3491 N N . LEU A 1 451 ? 5.892 -1.870 11.984 1.00 94.50 451 LEU A N 1
ATOM 3492 C CA . LEU A 1 451 ? 5.983 -2.336 10.599 1.00 94.50 451 LEU A CA 1
ATOM 3493 C C . LEU A 1 451 ? 5.993 -1.163 9.604 1.00 94.50 451 LEU A C 1
ATOM 3495 O O . LEU A 1 451 ? 6.908 -1.066 8.792 1.00 94.50 451 LEU A O 1
ATOM 3499 N N . ALA A 1 452 ? 5.016 -0.254 9.696 1.00 93.31 452 ALA A N 1
ATOM 3500 C CA . ALA A 1 452 ? 4.806 0.810 8.712 1.00 93.31 452 ALA A CA 1
ATOM 3501 C C . ALA A 1 452 ? 5.866 1.919 8.744 1.00 93.31 452 ALA A C 1
ATOM 3503 O O . ALA A 1 452 ? 6.202 2.474 7.703 1.00 93.31 452 ALA A O 1
ATOM 3504 N N . ILE A 1 453 ? 6.367 2.270 9.933 1.00 92.50 453 ILE A N 1
ATOM 3505 C CA . ILE A 1 453 ? 7.268 3.420 10.098 1.00 92.50 453 ILE A CA 1
ATOM 3506 C C . ILE A 1 453 ? 8.711 2.954 10.182 1.00 92.50 453 ILE A C 1
ATOM 3508 O O . ILE A 1 453 ? 9.541 3.407 9.406 1.00 92.50 453 ILE A O 1
ATOM 3512 N N . TRP A 1 454 ? 9.017 2.048 11.113 1.00 94.25 454 TRP A N 1
ATOM 3513 C CA . TRP A 1 454 ? 10.397 1.653 11.377 1.00 94.25 454 TRP A CA 1
ATOM 3514 C C . TRP A 1 454 ? 10.891 0.646 10.344 1.00 94.25 454 TRP A C 1
ATOM 3516 O O . TRP A 1 454 ? 11.820 0.955 9.608 1.00 94.25 454 TRP A O 1
ATOM 3526 N N . MET A 1 455 ? 10.254 -0.523 10.237 1.00 95.50 455 MET A N 1
ATOM 3527 C CA . MET A 1 455 ? 10.743 -1.591 9.355 1.00 95.50 455 MET A CA 1
ATOM 3528 C C . MET A 1 455 ? 10.673 -1.170 7.882 1.00 95.50 455 MET A C 1
ATOM 3530 O O . MET A 1 455 ? 11.680 -1.207 7.177 1.00 95.50 455 MET A O 1
ATOM 3534 N N . LEU A 1 456 ? 9.500 -0.717 7.427 1.00 96.06 456 LEU A N 1
ATOM 3535 C CA . LEU A 1 456 ? 9.295 -0.299 6.043 1.00 96.06 456 LEU A CA 1
ATOM 3536 C C . LEU A 1 456 ? 10.015 1.016 5.709 1.00 96.06 456 LEU A C 1
ATOM 3538 O O . LEU A 1 456 ? 10.589 1.121 4.630 1.00 96.06 456 LEU A O 1
ATOM 3542 N N . GLY A 1 457 ? 10.028 2.000 6.614 1.00 95.56 457 GLY A N 1
ATOM 3543 C CA . GLY A 1 457 ? 10.710 3.278 6.379 1.00 95.56 457 GLY A CA 1
ATOM 3544 C C . GLY A 1 457 ? 12.227 3.128 6.262 1.00 95.56 457 GLY A C 1
ATOM 3545 O O . GLY A 1 457 ? 12.814 3.635 5.309 1.00 95.56 457 GLY A O 1
ATOM 3546 N N . ILE A 1 458 ? 12.857 2.349 7.154 1.00 95.94 458 ILE A N 1
ATOM 3547 C CA . ILE A 1 458 ? 14.290 2.024 7.050 1.00 95.94 458 ILE A CA 1
ATOM 3548 C C . ILE A 1 458 ? 14.567 1.263 5.749 1.00 95.94 458 ILE A C 1
ATOM 3550 O O . ILE A 1 458 ? 15.497 1.619 5.030 1.00 95.94 458 ILE A O 1
ATOM 3554 N N . ALA A 1 459 ? 13.753 0.259 5.404 1.00 97.19 459 ALA A N 1
ATOM 3555 C CA . ALA A 1 459 ? 13.940 -0.512 4.175 1.00 97.19 459 ALA A CA 1
ATOM 3556 C C . ALA A 1 459 ? 13.793 0.342 2.900 1.00 97.19 459 ALA A C 1
ATOM 3558 O O . ALA A 1 459 ? 14.561 0.153 1.957 1.00 97.19 459 ALA A O 1
ATOM 3559 N N . LYS A 1 460 ? 12.861 1.307 2.878 1.00 96.50 460 LYS A N 1
ATOM 3560 C CA . LYS A 1 460 ? 12.692 2.281 1.785 1.00 96.50 460 LYS A CA 1
ATOM 3561 C C . LYS A 1 460 ? 13.900 3.201 1.651 1.00 96.50 460 LYS A C 1
ATOM 3563 O O . LYS A 1 460 ? 14.492 3.254 0.578 1.00 96.50 460 LYS A O 1
ATOM 3568 N N . VAL A 1 461 ? 14.303 3.866 2.738 1.00 97.31 461 VAL A N 1
ATOM 3569 C CA . VAL A 1 461 ? 15.459 4.781 2.746 1.00 97.31 461 VAL A CA 1
ATOM 3570 C C . VAL A 1 461 ? 16.750 4.044 2.374 1.00 97.31 461 VAL A C 1
ATOM 3572 O O . VAL A 1 461 ? 17.523 4.549 1.565 1.00 97.31 461 VAL A O 1
ATOM 3575 N N . ALA A 1 462 ? 16.964 2.830 2.890 1.00 97.12 462 ALA A N 1
ATOM 3576 C CA . ALA A 1 462 ? 18.120 2.008 2.541 1.00 97.12 462 ALA A CA 1
ATOM 3577 C C . ALA A 1 462 ? 18.091 1.551 1.072 1.00 97.12 462 ALA A C 1
ATOM 3579 O O . ALA A 1 462 ? 19.098 1.685 0.383 1.00 97.12 462 ALA A O 1
ATOM 3580 N N . THR A 1 463 ? 16.950 1.065 0.564 1.00 96.56 463 THR A N 1
ATOM 3581 C CA . THR A 1 463 ? 16.822 0.662 -0.852 1.00 96.56 463 THR A CA 1
ATOM 3582 C C . THR A 1 463 ? 17.069 1.851 -1.781 1.00 96.56 463 THR A C 1
ATOM 3584 O O . THR A 1 463 ? 17.857 1.735 -2.716 1.00 96.56 463 THR A O 1
ATOM 3587 N N . ALA A 1 464 ? 16.458 3.008 -1.506 1.00 96.00 464 ALA A N 1
ATOM 3588 C CA . ALA A 1 464 ? 16.664 4.222 -2.291 1.00 96.00 464 ALA A CA 1
ATOM 3589 C C . ALA A 1 464 ? 18.125 4.709 -2.213 1.00 96.00 464 ALA A C 1
ATOM 3591 O O . ALA A 1 464 ? 18.713 5.034 -3.241 1.00 96.00 464 ALA A O 1
ATOM 3592 N N . GLY A 1 465 ? 18.749 4.665 -1.031 1.00 95.75 465 GLY A N 1
ATOM 3593 C CA . GLY A 1 465 ? 20.159 5.020 -0.847 1.00 95.75 465 GLY A CA 1
ATOM 3594 C C . GLY A 1 465 ? 21.112 4.119 -1.634 1.00 95.75 465 GLY A C 1
ATOM 3595 O O . GLY A 1 465 ? 21.974 4.619 -2.350 1.00 95.75 465 GLY A O 1
ATOM 3596 N N . PHE A 1 466 ? 20.925 2.796 -1.586 1.00 95.38 466 PHE A N 1
ATOM 3597 C CA . PHE A 1 466 ? 21.718 1.873 -2.405 1.00 95.38 466 PHE A CA 1
ATOM 3598 C C . PHE A 1 466 ? 21.383 1.968 -3.902 1.00 95.38 466 PHE A C 1
ATOM 3600 O O . PHE A 1 466 ? 22.267 1.726 -4.720 1.00 95.38 466 PHE A O 1
ATOM 3607 N N . SER A 1 467 ? 20.167 2.378 -4.290 1.00 94.12 467 SER A N 1
ATOM 3608 C CA . SER A 1 467 ? 19.803 2.564 -5.706 1.00 94.12 467 SER A CA 1
ATOM 3609 C C . SER A 1 467 ? 20.625 3.656 -6.413 1.00 94.12 467 SER A C 1
ATOM 3611 O O . SER A 1 467 ? 20.862 3.550 -7.615 1.00 94.12 467 SER A O 1
ATOM 3613 N N . ILE A 1 468 ? 21.155 4.637 -5.665 1.00 94.44 468 ILE A N 1
ATOM 3614 C CA . ILE A 1 468 ? 22.075 5.673 -6.174 1.00 94.44 468 ILE A CA 1
ATOM 3615 C C . ILE A 1 468 ? 23.304 5.041 -6.845 1.00 94.44 468 ILE A C 1
ATOM 3617 O O . ILE A 1 468 ? 23.738 5.518 -7.889 1.00 94.44 468 ILE A O 1
ATOM 3621 N N . ALA A 1 469 ? 23.828 3.933 -6.307 1.00 92.44 469 ALA A N 1
ATOM 3622 C CA . ALA A 1 469 ? 25.012 3.255 -6.840 1.00 92.44 469 ALA A CA 1
ATOM 3623 C C . ALA A 1 469 ? 24.807 2.657 -8.250 1.00 92.44 469 ALA A C 1
ATOM 3625 O O . ALA A 1 469 ? 25.779 2.398 -8.955 1.00 92.44 469 ALA A O 1
ATOM 3626 N N . PHE A 1 470 ? 23.559 2.451 -8.680 1.00 92.44 470 PHE A N 1
ATOM 3627 C CA . PHE A 1 470 ? 23.220 1.877 -9.989 1.00 92.44 470 PHE A CA 1
ATOM 3628 C C . PHE A 1 470 ? 22.919 2.941 -11.055 1.00 92.44 470 PHE A C 1
ATOM 3630 O O . PHE A 1 470 ? 22.630 2.597 -12.202 1.00 92.44 470 PHE A O 1
ATOM 3637 N N . LEU A 1 471 ? 22.988 4.232 -10.705 1.00 91.88 471 LEU A N 1
ATOM 3638 C CA . LEU A 1 471 ? 22.845 5.315 -11.676 1.00 91.88 471 LEU A CA 1
ATOM 3639 C C . LEU A 1 471 ? 23.919 5.191 -12.775 1.00 91.88 471 LEU A C 1
ATOM 3641 O O . LEU A 1 471 ? 25.102 5.076 -12.438 1.00 91.88 471 LEU A O 1
ATOM 3645 N N . PRO A 1 472 ? 23.553 5.292 -14.072 1.00 85.50 472 PRO A N 1
ATOM 3646 C CA . PRO A 1 472 ? 24.493 5.098 -15.182 1.00 85.50 472 PRO A CA 1
ATOM 3647 C C . PRO A 1 472 ? 25.760 5.966 -15.107 1.00 85.50 472 PRO A C 1
ATOM 3649 O O . PRO A 1 472 ? 26.828 5.539 -15.537 1.00 85.50 472 PRO A O 1
ATOM 3652 N N . ALA A 1 473 ? 25.662 7.152 -14.495 1.00 86.19 473 ALA A N 1
ATOM 3653 C CA . ALA A 1 473 ? 26.772 8.084 -14.293 1.00 86.19 473 ALA A CA 1
ATOM 3654 C C . ALA A 1 473 ? 27.930 7.536 -13.431 1.00 86.19 473 ALA A C 1
ATOM 3656 O O . ALA A 1 473 ? 29.046 8.032 -13.554 1.00 86.19 473 ALA A O 1
ATOM 3657 N N . PHE A 1 474 ? 27.700 6.529 -12.576 1.00 86.38 474 PHE A N 1
ATOM 3658 C CA . PHE A 1 474 ? 28.757 5.922 -11.753 1.00 86.38 474 PHE A CA 1
ATOM 3659 C C . PHE A 1 474 ? 29.410 4.685 -12.390 1.00 86.38 474 PHE A C 1
ATOM 3661 O O . PHE A 1 474 ? 30.412 4.207 -11.863 1.00 86.38 474 PHE A O 1
ATOM 3668 N N . ALA A 1 475 ? 28.852 4.158 -13.491 1.00 83.69 475 ALA A N 1
ATOM 3669 C CA . ALA A 1 475 ? 29.412 3.066 -14.302 1.00 83.69 475 ALA A CA 1
ATOM 3670 C C . ALA A 1 475 ? 29.981 1.861 -13.504 1.00 83.69 475 ALA A C 1
ATOM 3672 O O . ALA A 1 475 ? 30.991 1.263 -13.884 1.00 83.69 475 ALA A O 1
ATOM 3673 N N . ILE A 1 476 ? 29.354 1.507 -12.372 1.00 86.44 476 ILE A N 1
ATOM 3674 C CA . ILE A 1 476 ? 29.956 0.608 -11.377 1.00 86.44 476 ILE A CA 1
ATOM 3675 C C . ILE A 1 476 ? 30.192 -0.804 -11.935 1.00 86.44 476 ILE A C 1
ATOM 3677 O O . ILE A 1 476 ? 29.290 -1.464 -12.456 1.00 86.44 476 ILE A O 1
ATOM 3681 N N . GLY A 1 477 ? 31.417 -1.304 -11.743 1.00 86.62 477 GLY A N 1
ATOM 3682 C CA . GLY A 1 477 ? 31.837 -2.634 -12.180 1.00 86.62 477 GLY A CA 1
ATOM 3683 C C . GLY A 1 477 ? 30.928 -3.762 -11.673 1.00 86.62 477 GLY A C 1
ATOM 3684 O O . GLY A 1 477 ? 30.485 -3.772 -10.521 1.00 86.62 477 GLY A O 1
ATOM 3685 N N . ARG A 1 478 ? 30.687 -4.758 -12.539 1.00 85.19 478 ARG A N 1
ATOM 3686 C CA . ARG A 1 478 ? 29.684 -5.830 -12.359 1.00 85.19 478 ARG A CA 1
ATOM 3687 C C . ARG A 1 478 ? 29.729 -6.525 -10.989 1.00 85.19 478 ARG A C 1
ATOM 3689 O O . ARG A 1 478 ? 28.676 -6.860 -10.459 1.00 85.19 478 ARG A O 1
ATOM 3696 N N . ILE A 1 479 ? 30.919 -6.712 -10.413 1.00 86.56 479 ILE A N 1
ATOM 3697 C CA . ILE A 1 479 ? 31.111 -7.339 -9.094 1.00 86.56 479 ILE A CA 1
ATOM 3698 C C . ILE A 1 479 ? 30.489 -6.475 -7.984 1.00 86.56 479 ILE A C 1
ATOM 3700 O O . ILE A 1 479 ? 29.630 -6.953 -7.243 1.00 86.56 479 ILE A O 1
ATOM 3704 N N . LEU A 1 480 ? 30.855 -5.191 -7.904 1.00 89.25 480 LEU A N 1
ATOM 3705 C CA . LEU A 1 480 ? 30.314 -4.254 -6.911 1.00 89.25 480 LEU A CA 1
ATOM 3706 C C . LEU A 1 480 ? 28.801 -4.060 -7.090 1.00 89.25 480 LEU A C 1
ATOM 3708 O O . LEU A 1 480 ? 28.065 -4.082 -6.106 1.00 89.25 480 LEU A O 1
ATOM 3712 N N . SER A 1 481 ? 28.329 -3.983 -8.339 1.00 89.12 481 SER A N 1
ATOM 3713 C CA . SER A 1 481 ? 26.898 -3.984 -8.672 1.00 89.12 481 SER A CA 1
ATOM 3714 C C . SER A 1 481 ? 26.176 -5.203 -8.066 1.00 89.12 481 SER A C 1
ATOM 3716 O O . SER A 1 481 ? 25.181 -5.044 -7.356 1.00 89.12 481 SER A O 1
ATOM 3718 N N . THR A 1 482 ? 26.711 -6.424 -8.218 1.00 90.12 482 THR A N 1
ATOM 3719 C CA . THR A 1 482 ? 26.118 -7.611 -7.570 1.00 90.12 482 THR A CA 1
ATOM 3720 C C . THR A 1 482 ? 26.187 -7.590 -6.039 1.00 90.12 482 THR A C 1
ATOM 3722 O O . THR A 1 482 ? 25.240 -8.049 -5.404 1.00 90.12 482 THR A O 1
ATOM 3725 N N . VAL A 1 483 ? 27.237 -7.021 -5.431 1.00 92.12 483 VAL A N 1
ATOM 3726 C CA . VAL A 1 483 ? 27.349 -6.897 -3.964 1.00 92.12 483 VAL A CA 1
ATOM 3727 C C . VAL A 1 483 ? 26.281 -5.951 -3.407 1.00 92.12 483 VAL A C 1
ATOM 3729 O O . VAL A 1 483 ? 25.541 -6.341 -2.503 1.00 92.12 483 VAL A O 1
ATOM 3732 N N . PHE A 1 484 ? 26.123 -4.752 -3.976 1.00 93.38 484 PHE A N 1
ATOM 3733 C CA . PHE A 1 484 ? 25.049 -3.833 -3.577 1.00 93.38 484 PHE A CA 1
ATOM 3734 C C . PHE A 1 484 ? 23.655 -4.426 -3.837 1.00 93.38 484 PHE A C 1
ATOM 3736 O O . PHE A 1 484 ? 22.746 -4.234 -3.028 1.00 93.38 484 PHE A O 1
ATOM 3743 N N . GLY A 1 485 ? 23.496 -5.217 -4.905 1.00 93.44 485 GLY A N 1
ATOM 3744 C CA . GLY A 1 485 ? 22.257 -5.946 -5.180 1.00 93.44 485 GLY A CA 1
ATOM 3745 C C . GLY A 1 485 ? 21.908 -6.946 -4.077 1.00 93.44 485 GLY A C 1
ATOM 3746 O O . GLY A 1 485 ? 20.784 -6.949 -3.581 1.00 93.44 485 GLY A O 1
ATOM 3747 N N . ILE A 1 486 ? 22.881 -7.739 -3.619 1.00 94.50 486 ILE A N 1
ATOM 3748 C CA . ILE A 1 486 ? 22.695 -8.678 -2.501 1.00 94.50 486 ILE A CA 1
ATOM 3749 C C . ILE A 1 486 ? 22.360 -7.932 -1.198 1.00 94.50 486 ILE A C 1
ATOM 3751 O O . ILE A 1 486 ? 21.492 -8.384 -0.454 1.00 94.50 486 ILE A O 1
ATOM 3755 N N . ILE A 1 487 ? 22.968 -6.769 -0.935 1.00 96.25 487 ILE A N 1
ATOM 3756 C CA . ILE A 1 487 ? 22.641 -5.948 0.247 1.00 96.25 487 ILE A CA 1
ATOM 3757 C C . ILE A 1 487 ? 21.171 -5.492 0.217 1.00 96.25 487 ILE A C 1
ATOM 3759 O O . ILE A 1 487 ? 20.476 -5.616 1.228 1.00 96.25 487 ILE A O 1
ATOM 3763 N N . ILE A 1 488 ? 20.661 -5.039 -0.936 1.00 96.62 488 ILE A N 1
ATOM 3764 C CA . ILE A 1 488 ? 19.238 -4.693 -1.104 1.00 96.62 488 ILE A CA 1
ATOM 3765 C C . ILE A 1 488 ? 18.342 -5.923 -0.859 1.00 96.62 488 ILE A C 1
ATOM 3767 O O . ILE A 1 488 ? 17.368 -5.818 -0.111 1.00 96.62 488 ILE A O 1
ATOM 3771 N N . ILE A 1 489 ? 18.691 -7.096 -1.407 1.00 95.94 489 ILE A N 1
ATOM 3772 C CA . ILE A 1 489 ? 17.948 -8.352 -1.180 1.00 95.94 489 ILE A CA 1
ATOM 3773 C C . ILE A 1 489 ? 17.912 -8.713 0.313 1.00 95.94 489 ILE A C 1
ATOM 3775 O O . ILE A 1 489 ? 16.857 -9.087 0.817 1.00 95.94 489 ILE A O 1
ATOM 3779 N N . VAL A 1 490 ? 19.014 -8.555 1.054 1.00 96.94 490 VAL A N 1
ATOM 3780 C CA . VAL A 1 490 ? 19.061 -8.834 2.503 1.00 96.94 490 VAL A CA 1
ATOM 3781 C C . VAL A 1 490 ? 18.170 -7.870 3.296 1.00 96.94 490 VAL A C 1
ATOM 3783 O O . VAL A 1 490 ? 17.398 -8.314 4.149 1.00 96.94 490 VAL A O 1
ATOM 3786 N N . VAL A 1 491 ? 18.212 -6.567 2.994 1.00 97.50 491 VAL A N 1
ATOM 3787 C CA . VAL A 1 491 ? 17.356 -5.552 3.642 1.00 97.50 491 VAL A CA 1
ATOM 3788 C C . VAL A 1 491 ? 15.871 -5.835 3.390 1.00 97.50 491 VAL A C 1
ATOM 3790 O O . VAL A 1 491 ? 15.059 -5.809 4.319 1.00 97.50 491 VAL A O 1
ATOM 3793 N N . GLN A 1 492 ? 15.507 -6.146 2.146 1.00 97.50 492 GLN A N 1
ATOM 3794 C CA . GLN A 1 492 ? 14.126 -6.435 1.760 1.00 97.50 492 GLN A CA 1
ATOM 3795 C C . GLN A 1 492 ? 13.653 -7.806 2.269 1.00 97.50 492 GLN A C 1
ATOM 3797 O O . GLN A 1 492 ? 12.523 -7.930 2.738 1.00 97.50 492 GLN A O 1
ATOM 3802 N N . GLY A 1 493 ? 14.517 -8.821 2.266 1.00 96.31 493 GLY A N 1
ATOM 3803 C CA . GLY A 1 493 ? 14.239 -10.140 2.831 1.00 96.31 493 GLY A CA 1
ATOM 3804 C C . GLY A 1 493 ? 13.959 -10.079 4.333 1.00 96.31 493 GLY A C 1
ATOM 3805 O O . GLY A 1 493 ? 12.980 -10.663 4.798 1.00 96.31 493 GLY A O 1
ATOM 3806 N N . PHE A 1 494 ? 14.738 -9.299 5.091 1.00 97.06 494 PHE A N 1
ATOM 3807 C CA . PHE A 1 494 ? 14.486 -9.072 6.517 1.00 97.06 494 PHE A CA 1
ATOM 3808 C C . PHE A 1 494 ? 13.137 -8.379 6.772 1.00 97.06 494 PHE A C 1
ATOM 3810 O O . PHE A 1 494 ? 12.392 -8.799 7.661 1.00 97.06 494 PHE A O 1
ATOM 3817 N N . LEU A 1 495 ? 12.774 -7.375 5.960 1.00 97.44 495 LEU A N 1
ATOM 3818 C CA . LEU A 1 495 ? 11.443 -6.757 6.002 1.00 97.44 495 LEU A CA 1
ATOM 3819 C C . LEU A 1 495 ? 10.335 -7.798 5.769 1.00 97.44 495 LEU A C 1
ATOM 3821 O O . LEU A 1 495 ? 9.390 -7.866 6.552 1.00 97.44 495 LEU A O 1
ATOM 3825 N N . VAL A 1 496 ? 10.453 -8.628 4.729 1.00 96.69 496 VAL A N 1
ATOM 3826 C CA . VAL A 1 496 ? 9.440 -9.636 4.367 1.00 96.69 496 VAL A CA 1
ATOM 3827 C C . VAL A 1 496 ? 9.299 -10.714 5.449 1.00 96.69 496 VAL A C 1
ATOM 3829 O O . VAL A 1 496 ? 8.178 -11.048 5.835 1.00 96.69 496 VAL A O 1
ATOM 3832 N N . VAL A 1 497 ? 10.404 -11.199 6.024 1.00 96.75 497 VAL A N 1
ATOM 3833 C CA . VAL A 1 497 ? 10.374 -12.132 7.165 1.00 96.75 497 VAL A CA 1
ATOM 3834 C C . VAL A 1 497 ? 9.708 -11.488 8.388 1.00 96.75 497 VAL A C 1
ATOM 3836 O O . VAL A 1 497 ? 8.872 -12.121 9.036 1.00 96.75 497 VAL A O 1
ATOM 3839 N N . ALA A 1 498 ? 9.993 -10.217 8.682 1.00 96.19 498 ALA A N 1
ATOM 3840 C CA . ALA A 1 498 ? 9.339 -9.501 9.776 1.00 96.19 498 ALA A CA 1
ATOM 3841 C C . ALA A 1 498 ? 7.829 -9.299 9.541 1.00 96.19 498 ALA A C 1
ATOM 3843 O O . ALA A 1 498 ? 7.044 -9.419 10.485 1.00 96.19 498 ALA A O 1
ATOM 3844 N N . VAL A 1 499 ? 7.404 -9.050 8.295 1.00 96.69 499 VAL A N 1
ATOM 3845 C CA . VAL A 1 499 ? 5.984 -9.015 7.903 1.00 96.69 499 VAL A CA 1
ATOM 3846 C C . VAL A 1 499 ? 5.325 -10.372 8.169 1.00 96.69 499 VAL A C 1
ATOM 3848 O O . VAL A 1 499 ? 4.279 -10.409 8.813 1.00 96.69 499 VAL A O 1
ATOM 3851 N N . LEU A 1 500 ? 5.950 -11.487 7.772 1.00 96.62 500 LEU A N 1
ATOM 3852 C CA . LEU A 1 500 ? 5.432 -12.844 8.010 1.00 96.62 500 LEU A CA 1
ATOM 3853 C C . LEU A 1 500 ? 5.296 -13.177 9.507 1.00 96.62 500 LEU A C 1
ATOM 3855 O O . LEU A 1 500 ? 4.233 -13.621 9.947 1.00 96.62 500 LEU A O 1
ATOM 3859 N N . VAL A 1 501 ? 6.318 -12.889 10.319 1.00 96.19 501 VAL A N 1
ATOM 3860 C CA . VAL A 1 501 ? 6.255 -13.061 11.786 1.00 96.19 501 VAL A CA 1
ATOM 3861 C C . VAL A 1 501 ? 5.135 -12.206 12.389 1.00 96.19 501 VAL A C 1
ATOM 3863 O O . VAL A 1 501 ? 4.374 -12.668 13.245 1.00 96.19 501 VAL A O 1
ATOM 3866 N N . LEU A 1 502 ? 4.970 -10.968 11.915 1.00 95.31 502 LEU A N 1
ATOM 3867 C CA . LEU A 1 502 ? 3.886 -10.099 12.364 1.00 95.31 502 LEU A CA 1
ATOM 3868 C C . LEU A 1 502 ? 2.505 -10.576 11.894 1.00 95.31 502 LEU A C 1
ATOM 3870 O O . LEU A 1 502 ? 1.549 -10.353 12.637 1.00 95.31 502 LEU A O 1
ATOM 3874 N N . ILE A 1 503 ? 2.379 -11.268 10.757 1.00 95.94 503 ILE A N 1
ATOM 3875 C CA . ILE A 1 503 ? 1.134 -11.930 10.328 1.00 95.94 503 ILE A CA 1
ATOM 3876 C C . ILE A 1 503 ? 0.760 -13.061 11.291 1.00 95.94 503 ILE A C 1
ATOM 3878 O O . ILE A 1 503 ? -0.378 -13.082 11.765 1.00 95.94 503 ILE A O 1
ATOM 3882 N N . VAL A 1 504 ? 1.701 -13.938 11.665 1.00 95.62 504 VAL A N 1
ATOM 3883 C CA . VAL A 1 504 ? 1.457 -15.021 12.646 1.00 95.62 504 VAL A CA 1
ATOM 3884 C C . VAL A 1 504 ? 0.980 -14.444 13.978 1.00 95.62 504 VAL A C 1
ATOM 3886 O O . VAL A 1 504 ? -0.102 -14.783 14.465 1.00 95.62 504 VAL A O 1
ATOM 3889 N N . LEU A 1 505 ? 1.720 -13.474 14.524 1.00 92.94 505 LEU A N 1
ATOM 3890 C CA . LEU A 1 505 ? 1.324 -12.748 15.734 1.00 92.94 505 LEU A CA 1
ATOM 3891 C C . LEU A 1 505 ? -0.020 -12.014 15.563 1.00 92.94 505 LEU A C 1
ATOM 3893 O O . LEU A 1 505 ? -0.699 -11.726 16.545 1.00 92.94 505 LEU A O 1
ATOM 3897 N N . GLY A 1 506 ? -0.407 -11.662 14.330 1.00 91.88 506 GLY A N 1
ATOM 3898 C CA . GLY A 1 506 ? -1.659 -10.982 13.978 1.00 91.88 506 GLY A CA 1
ATOM 3899 C C . GLY A 1 506 ? -2.860 -11.913 14.054 1.00 91.88 506 GLY A C 1
ATOM 3900 O O . GLY A 1 506 ? -3.893 -11.548 14.623 1.00 91.88 506 GLY A O 1
ATOM 3901 N N . CYS A 1 507 ? -2.686 -13.135 13.556 1.00 93.56 507 CYS A N 1
ATOM 3902 C CA . CYS A 1 507 ? -3.655 -14.216 13.668 1.00 93.56 507 CYS A CA 1
ATOM 3903 C C . CYS A 1 507 ? -3.859 -14.602 15.141 1.00 93.56 507 CYS A C 1
ATOM 3905 O O . CYS A 1 507 ? -4.998 -14.642 15.598 1.00 93.56 507 CYS A O 1
ATOM 3907 N N . ILE A 1 508 ? -2.776 -14.749 15.918 1.00 90.75 508 ILE A N 1
ATOM 3908 C CA . ILE A 1 508 ? -2.840 -15.041 17.363 1.00 90.75 508 ILE A CA 1
ATOM 3909 C C . ILE A 1 508 ? -3.578 -13.926 18.126 1.00 90.75 508 ILE A C 1
ATOM 3911 O O . ILE A 1 508 ? -4.495 -14.211 18.896 1.00 90.75 508 ILE A O 1
ATOM 3915 N N . SER A 1 509 ? -3.253 -12.648 17.886 1.00 87.56 509 SER A N 1
ATOM 3916 C CA . SER A 1 509 ? -3.966 -11.534 18.534 1.00 87.56 509 SER A CA 1
ATOM 3917 C C . SER A 1 509 ? -5.441 -11.446 18.130 1.00 87.56 509 SER A C 1
ATOM 3919 O O . SER A 1 509 ? -6.286 -11.130 18.966 1.00 87.56 509 SER A O 1
ATOM 3921 N N . SER A 1 510 ? -5.774 -11.780 16.880 1.00 89.00 510 SER A N 1
ATOM 3922 C CA . SER A 1 510 ? -7.167 -11.814 16.415 1.00 89.00 510 SER A CA 1
ATOM 3923 C C . SER A 1 510 ? -7.936 -12.982 17.038 1.00 89.00 510 SER A C 1
ATOM 3925 O O . SER A 1 510 ? -9.062 -12.794 17.481 1.00 89.00 510 SER A O 1
ATOM 3927 N N . TRP A 1 511 ? -7.318 -14.158 17.178 1.00 89.31 511 TRP A N 1
ATOM 3928 C CA . TRP A 1 511 ? -7.895 -15.310 17.879 1.00 89.31 511 TRP A CA 1
ATOM 3929 C C . TRP A 1 511 ? -8.180 -15.005 19.358 1.00 89.31 511 TRP A C 1
ATOM 3931 O O . TRP A 1 511 ? -9.289 -15.260 19.829 1.00 89.31 511 TRP A O 1
ATOM 3941 N N . MET A 1 512 ? -7.246 -14.359 20.070 1.00 84.94 512 MET A N 1
ATOM 3942 C CA . MET A 1 512 ? -7.500 -13.862 21.433 1.00 84.94 512 MET A CA 1
ATOM 3943 C C . MET A 1 512 ? -8.652 -12.845 21.456 1.00 84.94 512 MET A C 1
ATOM 3945 O O . MET A 1 512 ? -9.552 -12.959 22.283 1.00 84.94 512 MET A O 1
ATOM 3949 N N . SER A 1 513 ? -8.687 -11.911 20.498 1.00 84.50 513 SER A N 1
ATOM 3950 C CA . SER A 1 513 ? -9.758 -10.914 20.365 1.00 84.50 513 SER A CA 1
ATOM 3951 C C . SER A 1 513 ? -11.144 -11.516 20.084 1.00 84.50 513 SER A C 1
ATOM 3953 O O . SER A 1 513 ? -12.147 -10.937 20.503 1.00 84.50 513 SER A O 1
ATOM 3955 N N . LEU A 1 514 ? -11.221 -12.645 19.373 1.00 83.94 514 LEU A N 1
ATOM 3956 C CA . LEU A 1 514 ? -12.467 -13.375 19.111 1.00 83.94 514 LEU A CA 1
ATOM 3957 C C . LEU A 1 514 ? -12.914 -14.160 20.355 1.00 83.94 514 LEU A C 1
ATOM 3959 O O . LEU A 1 514 ? -14.078 -14.111 20.751 1.00 83.94 514 LEU A O 1
ATOM 3963 N N . ASN A 1 515 ? -11.979 -14.808 21.048 1.00 82.81 515 ASN A N 1
ATOM 3964 C CA . ASN A 1 515 ? -12.264 -15.562 22.270 1.00 82.81 515 ASN A CA 1
ATOM 3965 C C . ASN A 1 515 ? -12.547 -14.684 23.504 1.00 82.81 515 ASN A C 1
ATOM 3967 O O . ASN A 1 515 ? -12.780 -15.227 24.579 1.00 82.81 515 ASN A O 1
ATOM 3971 N N . ARG A 1 516 ? -12.582 -13.344 23.387 1.00 76.44 516 ARG A N 1
ATOM 3972 C CA . ARG A 1 516 ? -12.770 -12.435 24.536 1.00 76.44 516 ARG A CA 1
ATOM 3973 C C . ARG A 1 516 ? -14.029 -12.730 25.370 1.00 76.44 516 ARG A C 1
ATOM 3975 O O . ARG A 1 516 ? -13.964 -12.560 26.579 1.00 76.44 516 ARG A O 1
ATOM 3982 N N . ASN A 1 517 ? -15.112 -13.193 24.732 1.00 75.38 517 ASN A N 1
ATOM 3983 C CA . ASN A 1 517 ? -16.402 -13.538 25.347 1.00 75.38 517 ASN A CA 1
ATOM 3984 C C . ASN A 1 517 ? -16.467 -14.997 25.866 1.00 75.38 517 ASN A C 1
ATOM 3986 O O . ASN A 1 517 ? -17.548 -15.454 26.222 1.00 75.38 517 ASN A O 1
ATOM 3990 N N . ARG A 1 518 ? -15.364 -15.762 25.856 1.00 76.94 518 ARG A N 1
ATOM 3991 C CA . ARG A 1 518 ? -15.323 -17.118 26.427 1.00 76.94 518 ARG A CA 1
ATOM 3992 C C . ARG A 1 518 ? -14.802 -17.074 27.862 1.00 76.94 518 ARG A C 1
ATOM 3994 O O . ARG A 1 518 ? -13.752 -16.481 28.123 1.00 76.94 518 ARG A O 1
ATOM 4001 N N . GLU A 1 519 ? -15.534 -17.742 28.747 1.00 69.06 519 GLU A N 1
ATOM 4002 C CA . GLU A 1 519 ? -15.162 -17.994 30.144 1.00 69.06 519 GLU A CA 1
ATOM 4003 C C . GLU A 1 519 ? -14.006 -19.001 30.213 1.00 69.06 519 GLU A C 1
ATOM 4005 O O . GLU A 1 519 ? -12.973 -18.735 30.818 1.00 69.06 519 GLU A O 1
ATOM 4010 N N . GLN A 1 520 ? -14.133 -20.121 29.494 1.00 71.56 520 GLN A N 1
ATOM 4011 C CA . GLN A 1 520 ? -13.069 -21.113 29.354 1.00 71.56 520 GLN A CA 1
ATOM 4012 C C . GLN A 1 520 ? -11.979 -20.608 28.394 1.00 71.56 520 GLN A C 1
ATOM 4014 O O . GLN A 1 520 ? -12.186 -20.506 27.179 1.00 71.56 520 GLN A O 1
ATOM 4019 N N . PHE A 1 521 ? -10.798 -20.319 28.941 1.00 78.12 521 PHE A N 1
ATOM 4020 C CA . PHE A 1 521 ? -9.593 -19.933 28.205 1.00 78.12 521 PHE A CA 1
ATOM 4021 C C . PHE A 1 521 ? -8.352 -20.593 28.841 1.00 78.12 521 PHE A C 1
ATOM 4023 O O . PHE A 1 521 ? -8.355 -20.815 30.051 1.00 78.12 521 PHE A O 1
ATOM 4030 N N . PRO A 1 522 ? -7.288 -20.936 28.084 1.00 82.31 522 PRO A N 1
ATOM 4031 C CA . PRO A 1 522 ? -6.121 -21.604 28.661 1.00 82.31 522 PRO A CA 1
ATOM 4032 C C . PRO A 1 522 ? -5.383 -20.706 29.665 1.00 82.31 522 PRO A C 1
ATOM 4034 O O . PRO A 1 522 ? -4.825 -19.680 29.279 1.00 82.31 522 PRO A O 1
ATOM 4037 N N . GLU A 1 523 ? -5.311 -21.129 30.930 1.00 80.25 523 GLU A N 1
ATOM 4038 C CA . GLU A 1 523 ? -4.731 -20.371 32.059 1.00 80.25 523 GLU A CA 1
ATOM 4039 C C . GLU A 1 523 ? -3.350 -19.773 31.743 1.00 80.25 523 GLU A C 1
ATOM 4041 O O . GLU A 1 523 ? -3.096 -18.591 31.973 1.00 80.25 523 GLU A O 1
ATOM 4046 N N . LYS A 1 524 ? -2.474 -20.572 31.113 1.00 83.81 524 LYS A N 1
ATOM 4047 C CA . LYS A 1 524 ? -1.110 -20.183 30.697 1.00 83.81 524 LYS A CA 1
ATOM 4048 C C . LYS A 1 524 ? -1.064 -18.969 29.757 1.00 83.81 524 LYS A C 1
ATOM 4050 O O . LYS A 1 524 ? -0.007 -18.361 29.605 1.00 83.81 524 LYS A O 1
ATOM 4055 N N . LEU A 1 525 ? -2.177 -18.635 29.102 1.00 83.75 525 LEU A N 1
ATOM 4056 C CA . LEU A 1 525 ? -2.316 -17.496 28.197 1.00 83.75 525 LEU A CA 1
ATOM 4057 C C . LEU A 1 525 ? -3.154 -16.356 28.789 1.00 83.75 525 LEU A C 1
ATOM 4059 O O . LEU A 1 525 ? -3.151 -15.265 28.219 1.00 83.75 525 LEU A O 1
ATOM 4063 N N . ASP A 1 526 ? -3.866 -16.548 29.901 1.00 83.12 526 ASP A N 1
ATOM 4064 C CA . ASP A 1 526 ? -4.825 -15.542 30.371 1.00 83.12 526 ASP A CA 1
ATOM 4065 C C . ASP A 1 526 ? -4.124 -14.280 30.906 1.00 83.12 526 ASP A C 1
ATOM 4067 O O . ASP A 1 526 ? -4.447 -13.161 30.510 1.00 83.12 526 ASP A O 1
ATOM 4071 N N . GLY A 1 527 ? -3.015 -14.447 31.635 1.00 84.50 527 GLY A N 1
ATOM 4072 C CA . GLY A 1 527 ? -2.132 -13.334 32.014 1.00 84.50 527 GLY A CA 1
ATOM 4073 C C . GLY A 1 527 ? -1.478 -12.596 30.828 1.00 84.50 527 GLY A C 1
ATOM 4074 O O . GLY A 1 527 ? -1.040 -11.456 30.983 1.00 84.50 527 GLY A O 1
ATOM 4075 N N . LEU A 1 528 ? -1.424 -13.203 29.633 1.00 85.06 528 LEU A N 1
ATOM 4076 C CA . LEU A 1 528 ? -1.020 -12.529 28.387 1.00 85.06 528 LEU A CA 1
ATOM 4077 C C . LEU A 1 528 ? -2.207 -11.795 27.736 1.00 85.06 528 LEU A C 1
ATOM 4079 O O . LEU A 1 528 ? -2.035 -10.680 27.242 1.00 85.06 528 LEU A O 1
ATOM 4083 N N . ARG A 1 529 ? -3.407 -12.390 27.773 1.00 85.62 529 ARG A N 1
ATOM 4084 C CA . ARG A 1 529 ? -4.679 -11.823 27.287 1.00 85.62 529 ARG A CA 1
ATOM 4085 C C . ARG A 1 529 ? -5.073 -10.559 28.057 1.00 85.62 529 ARG A C 1
ATOM 4087 O O . ARG A 1 529 ? -5.383 -9.555 27.419 1.00 85.62 529 ARG A O 1
ATOM 4094 N N . ILE A 1 530 ? -4.989 -10.574 29.389 1.00 86.69 530 ILE A N 1
ATOM 4095 C CA . ILE A 1 530 ? -5.272 -9.414 30.253 1.00 86.69 530 ILE A CA 1
ATOM 4096 C C . ILE A 1 530 ? -4.345 -8.246 29.888 1.00 86.69 530 ILE A C 1
ATOM 4098 O O . ILE A 1 530 ? -4.820 -7.200 29.447 1.00 86.69 530 ILE A O 1
ATOM 4102 N N . ARG A 1 531 ? -3.021 -8.463 29.923 1.00 88.06 531 ARG A N 1
ATOM 4103 C CA . ARG A 1 531 ? -2.007 -7.454 29.549 1.00 88.06 531 ARG A CA 1
ATOM 4104 C C . ARG A 1 531 ? -2.187 -6.909 28.130 1.00 88.06 531 ARG A C 1
ATOM 4106 O O . ARG A 1 531 ? -1.900 -5.741 27.870 1.00 88.06 531 ARG A O 1
ATOM 4113 N N . TYR A 1 532 ? -2.645 -7.745 27.196 1.00 86.81 532 TYR A N 1
ATOM 4114 C CA . TYR A 1 532 ? -2.960 -7.320 25.834 1.00 86.81 532 TYR A CA 1
ATOM 4115 C C . TYR A 1 532 ? -4.157 -6.356 25.806 1.00 86.81 532 TYR A C 1
ATOM 4117 O O . TYR A 1 532 ? -4.047 -5.292 25.198 1.00 86.81 532 TYR A O 1
ATOM 4125 N N . TYR A 1 533 ? -5.257 -6.665 26.500 1.00 88.19 533 TYR A N 1
ATOM 4126 C CA . TYR A 1 533 ? -6.427 -5.780 26.573 1.00 88.19 533 TYR A CA 1
ATOM 4127 C C . TYR A 1 533 ? -6.155 -4.484 27.350 1.00 88.19 533 TYR A C 1
ATOM 4129 O O . TYR A 1 533 ? -6.557 -3.418 26.885 1.00 88.19 533 TYR A O 1
ATOM 4137 N N . GLU A 1 534 ? -5.422 -4.542 28.465 1.00 88.19 534 GLU A N 1
ATOM 4138 C CA . GLU A 1 534 ? -4.960 -3.357 29.207 1.00 88.19 534 GLU A CA 1
ATOM 4139 C C . GLU A 1 534 ? -4.157 -2.417 28.298 1.00 88.19 534 GLU A C 1
ATOM 4141 O O . GLU A 1 534 ? -4.436 -1.218 28.214 1.00 88.19 534 GLU A O 1
ATOM 4146 N N . HIS A 1 535 ? -3.197 -2.969 27.545 1.00 87.38 535 HIS A N 1
ATOM 4147 C CA . HIS A 1 535 ? -2.409 -2.196 26.589 1.00 87.38 535 HIS A CA 1
ATOM 4148 C C . HIS A 1 535 ? -3.280 -1.620 25.463 1.00 87.38 535 HIS A C 1
ATOM 4150 O O . HIS A 1 535 ? -3.046 -0.491 25.041 1.00 87.38 535 HIS A O 1
ATOM 4156 N N . MET A 1 536 ? -4.283 -2.352 24.966 1.00 87.31 536 MET A N 1
ATOM 4157 C CA . MET A 1 536 ? -5.219 -1.827 23.964 1.00 87.31 536 MET A CA 1
ATOM 4158 C C . MET A 1 536 ? -6.034 -0.648 24.501 1.00 87.31 536 MET A C 1
ATOM 4160 O O . MET A 1 536 ? -6.082 0.396 23.854 1.00 87.31 536 MET A O 1
ATOM 4164 N N . ALA A 1 537 ? -6.628 -0.779 25.690 1.00 86.12 537 ALA A N 1
ATOM 4165 C CA . ALA A 1 537 ? -7.405 0.288 26.318 1.00 86.12 537 ALA A CA 1
ATOM 4166 C C . ALA A 1 537 ? -6.548 1.549 26.528 1.00 86.12 537 ALA A C 1
ATOM 4168 O O . ALA A 1 537 ? -6.906 2.631 26.061 1.00 86.12 537 ALA A O 1
ATOM 4169 N N . ALA A 1 538 ? -5.351 1.390 27.101 1.00 85.06 538 ALA A N 1
ATOM 4170 C CA . ALA A 1 538 ? -4.404 2.483 27.322 1.00 85.06 538 ALA A CA 1
ATOM 4171 C C . ALA A 1 538 ? -3.881 3.145 26.026 1.00 85.06 538 ALA A C 1
ATOM 4173 O O . ALA A 1 538 ? -3.365 4.263 26.076 1.00 85.06 538 ALA A O 1
ATOM 4174 N N . LYS A 1 539 ? -3.987 2.489 24.859 1.00 85.69 539 LYS A N 1
ATOM 4175 C CA . LYS A 1 539 ? -3.670 3.092 23.547 1.00 85.69 539 LYS A CA 1
ATOM 4176 C C . LYS A 1 539 ? -4.874 3.751 22.881 1.00 85.69 539 LYS A C 1
ATOM 4178 O O . LYS A 1 539 ? -4.692 4.784 22.241 1.00 85.69 539 LYS A O 1
ATOM 4183 N N . ALA A 1 540 ? -6.076 3.205 23.054 1.00 83.44 540 ALA A N 1
ATOM 4184 C CA . ALA A 1 540 ? -7.299 3.707 22.428 1.00 83.44 540 ALA A CA 1
ATOM 4185 C C . ALA A 1 540 ? -7.671 5.138 22.864 1.00 83.44 540 ALA A C 1
ATOM 4187 O O . ALA A 1 540 ? -8.226 5.896 22.064 1.00 83.44 540 ALA A O 1
ATOM 4188 N N . ASP A 1 541 ? -7.348 5.525 24.103 1.00 78.19 541 ASP A N 1
ATOM 4189 C CA . ASP A 1 541 ? -7.561 6.893 24.594 1.00 78.19 541 ASP A CA 1
ATOM 4190 C C . ASP A 1 541 ? -6.437 7.881 24.227 1.00 78.19 541 ASP A C 1
ATOM 4192 O O . ASP A 1 541 ? -6.629 9.082 24.391 1.00 78.19 541 ASP A O 1
ATOM 4196 N N . ASP A 1 542 ? -5.305 7.428 23.671 1.00 80.19 542 ASP A N 1
ATOM 4197 C CA . ASP A 1 542 ? -4.230 8.281 23.119 1.00 80.19 542 ASP A CA 1
ATOM 4198 C C . ASP A 1 542 ? -3.717 9.388 24.078 1.00 80.19 542 ASP A C 1
ATOM 4200 O O . ASP A 1 542 ? -3.277 10.457 23.652 1.00 80.19 542 ASP A O 1
ATOM 4204 N N . LEU A 1 543 ? -3.789 9.132 25.388 1.00 75.38 543 LEU A N 1
ATOM 4205 C CA . LEU A 1 543 ? -3.275 9.999 26.450 1.00 75.38 543 LEU A CA 1
ATOM 4206 C C . LEU A 1 543 ? -1.771 9.746 26.692 1.00 75.38 543 LEU A C 1
ATOM 4208 O O . LEU A 1 543 ? -1.265 8.662 26.370 1.00 75.38 543 LEU A O 1
ATOM 4212 N N . PRO A 1 544 ? -1.025 10.712 27.266 1.00 70.56 544 PRO A N 1
ATOM 4213 C CA . PRO A 1 544 ? 0.308 10.426 27.788 1.00 70.56 544 PRO A CA 1
ATOM 4214 C C . PRO A 1 544 ? 0.221 9.334 28.871 1.00 70.56 544 PRO A C 1
ATOM 4216 O O . PRO A 1 544 ? -0.766 9.295 29.610 1.00 70.56 544 PRO A O 1
ATOM 4219 N N . PRO A 1 545 ? 1.234 8.456 29.009 1.00 69.25 545 PRO A N 1
ATOM 4220 C CA . PRO A 1 545 ? 1.286 7.532 30.136 1.00 69.25 545 PRO A CA 1
ATOM 4221 C C . PRO A 1 545 ? 1.210 8.310 31.458 1.00 69.25 545 PRO A C 1
ATOM 4223 O O . PRO A 1 545 ? 1.839 9.373 31.550 1.00 69.25 545 PRO A O 1
ATOM 4226 N N . PRO A 1 546 ? 0.503 7.800 32.484 1.00 69.19 546 PRO A N 1
ATOM 4227 C CA . PRO A 1 546 ? 0.583 8.390 33.813 1.00 69.19 546 PRO A CA 1
ATOM 4228 C C . PRO A 1 546 ? 2.053 8.428 34.267 1.00 69.19 546 PRO A C 1
ATOM 4230 O O . PRO A 1 546 ? 2.845 7.566 33.855 1.00 69.19 546 PRO A O 1
ATOM 4233 N N . PRO A 1 547 ? 2.453 9.415 35.092 1.00 70.69 547 PRO A N 1
ATOM 4234 C CA . PRO A 1 547 ? 3.770 9.378 35.710 1.00 70.69 547 PRO A CA 1
ATOM 4235 C C . PRO A 1 547 ? 3.939 8.043 36.443 1.00 70.69 547 PRO A C 1
ATOM 4237 O O . PRO A 1 547 ? 2.980 7.503 36.999 1.00 70.69 547 PRO A O 1
ATOM 4240 N N . LYS A 1 548 ? 5.160 7.499 36.445 1.00 71.81 548 LYS A N 1
ATOM 4241 C CA . LYS A 1 548 ? 5.470 6.406 37.372 1.00 71.81 548 LYS A CA 1
ATOM 4242 C C . LYS A 1 548 ? 5.193 6.939 38.787 1.00 71.81 548 LYS A C 1
ATOM 4244 O O . LYS A 1 548 ? 5.639 8.056 39.047 1.00 71.81 548 LYS A O 1
ATOM 4249 N N . PRO A 1 549 ? 4.482 6.201 39.658 1.00 65.69 549 PRO A N 1
ATOM 4250 C CA . PRO A 1 549 ? 4.309 6.627 41.041 1.00 65.69 549 PRO A CA 1
ATOM 4251 C C . PRO A 1 549 ? 5.689 6.817 41.668 1.00 65.69 549 PRO A C 1
ATOM 4253 O O . PRO A 1 549 ? 6.598 6.017 41.405 1.00 65.69 549 PRO A O 1
ATOM 4256 N N . ASP A 1 550 ? 5.854 7.884 42.446 1.00 61.75 550 ASP A N 1
ATOM 4257 C CA . ASP A 1 550 ? 7.151 8.193 43.034 1.00 61.75 550 ASP A CA 1
ATOM 4258 C C . ASP A 1 550 ? 7.609 7.047 43.951 1.00 61.75 550 ASP A C 1
ATOM 4260 O O . ASP A 1 550 ? 6.780 6.441 44.641 1.00 61.75 550 ASP A O 1
ATOM 4264 N N . PRO A 1 551 ? 8.919 6.731 44.008 1.00 59.88 551 PRO A N 1
ATOM 4265 C CA . PRO A 1 551 ? 9.430 5.655 44.860 1.00 59.88 551 PRO A CA 1
ATOM 4266 C C . PRO A 1 551 ? 9.085 5.809 46.351 1.00 59.88 551 PRO A C 1
ATOM 4268 O O . PRO A 1 551 ? 9.111 4.822 47.077 1.00 59.88 551 PRO A O 1
ATOM 4271 N N . SER A 1 552 ? 8.756 7.029 46.786 1.00 58.75 552 SER A N 1
ATOM 4272 C CA . SER A 1 552 ? 8.300 7.400 48.130 1.00 58.75 552 SER A CA 1
ATOM 4273 C C . SER A 1 552 ? 6.789 7.248 48.370 1.00 58.75 552 SER A C 1
ATOM 4275 O O . SER A 1 552 ? 6.364 7.307 49.519 1.00 58.75 552 SER A O 1
ATOM 4277 N N . GLN A 1 553 ? 5.976 7.075 47.320 1.00 56.56 553 GLN A N 1
ATOM 4278 C CA . GLN A 1 553 ? 4.517 6.882 47.408 1.00 56.56 553 GLN A CA 1
ATOM 4279 C C . GLN A 1 553 ? 4.089 5.420 47.232 1.00 56.56 553 GLN A C 1
ATOM 4281 O O . GLN A 1 553 ? 2.950 5.060 47.527 1.00 56.56 553 GLN A O 1
ATOM 4286 N N . LEU A 1 554 ? 4.989 4.559 46.753 1.00 56.19 554 LEU A N 1
ATOM 4287 C CA . LEU A 1 554 ? 4.802 3.116 46.858 1.00 56.19 554 LEU A CA 1
ATOM 4288 C C . LEU A 1 554 ? 4.880 2.712 48.343 1.00 56.19 554 LEU A C 1
ATOM 4290 O O . LEU A 1 554 ? 5.745 3.235 49.050 1.00 56.19 554 LEU A O 1
ATOM 4294 N N . PRO A 1 555 ? 4.051 1.762 48.828 1.00 65.19 555 PRO A N 1
ATOM 4295 C CA . PRO A 1 555 ? 4.292 1.158 50.137 1.00 65.19 555 PRO A CA 1
ATOM 4296 C C . PRO A 1 555 ? 5.724 0.603 50.155 1.00 65.19 555 PRO A C 1
ATOM 4298 O O . PRO A 1 555 ? 6.165 0.099 49.113 1.00 65.19 555 PRO A O 1
ATOM 4301 N N . PRO A 1 556 ? 6.462 0.718 51.278 1.00 58.16 556 PRO A N 1
ATOM 4302 C CA . PRO A 1 556 ? 7.891 0.433 51.330 1.00 58.16 556 PRO A CA 1
ATOM 4303 C C . PRO A 1 556 ? 8.144 -0.983 50.832 1.00 58.16 556 PRO A C 1
ATOM 4305 O O . PRO A 1 556 ? 7.849 -1.971 51.503 1.00 58.16 556 PRO A O 1
ATOM 4308 N N . ARG A 1 557 ? 8.636 -1.065 49.595 1.00 54.59 557 ARG A N 1
ATOM 4309 C CA . ARG A 1 557 ? 8.827 -2.326 48.896 1.00 54.59 557 ARG A CA 1
ATOM 4310 C C . ARG A 1 557 ? 9.928 -3.053 49.640 1.00 54.59 557 ARG A C 1
ATOM 4312 O O . ARG A 1 557 ? 11.067 -2.590 49.586 1.00 54.59 557 ARG A O 1
ATOM 4319 N N . GLU A 1 558 ? 9.569 -4.127 50.345 1.00 60.94 558 GLU A N 1
ATOM 4320 C CA . GLU A 1 558 ? 10.526 -4.899 51.135 1.00 60.94 558 GLU A CA 1
ATOM 4321 C C . GLU A 1 558 ? 11.798 -5.118 50.308 1.00 60.94 558 GLU A C 1
ATOM 4323 O O . GLU A 1 558 ? 11.690 -5.523 49.138 1.00 60.94 558 GLU A O 1
ATOM 4328 N N . PRO A 1 559 ? 12.990 -4.797 50.854 1.00 60.88 559 PRO A N 1
ATOM 4329 C CA . PRO A 1 559 ? 14.232 -5.014 50.130 1.00 60.88 559 PRO A CA 1
ATOM 4330 C C . PRO A 1 559 ? 14.241 -6.489 49.732 1.00 60.88 559 PRO A C 1
ATOM 4332 O O . PRO A 1 559 ? 13.994 -7.320 50.608 1.00 60.88 559 PRO A O 1
ATOM 4335 N N . PRO A 1 560 ? 14.426 -6.822 48.438 1.00 57.34 560 PRO A N 1
ATOM 4336 C CA . PRO A 1 560 ? 14.109 -8.145 47.916 1.00 57.34 560 PRO A CA 1
ATOM 4337 C C . PRO A 1 560 ? 14.866 -9.186 48.728 1.00 57.34 560 PRO A C 1
ATOM 4339 O O . PRO A 1 560 ? 16.088 -9.296 48.603 1.00 57.34 560 PRO A O 1
ATOM 4342 N N . GLN A 1 561 ? 14.132 -9.879 49.608 1.00 52.84 561 GLN A N 1
ATOM 4343 C CA . GLN A 1 561 ? 14.739 -10.736 50.616 1.00 52.84 561 GLN A CA 1
ATOM 4344 C C . GLN A 1 561 ? 15.624 -11.752 49.883 1.00 52.84 561 GLN A C 1
ATOM 4346 O O . GLN A 1 561 ? 15.198 -12.237 48.830 1.00 52.84 561 GLN A O 1
ATOM 4351 N N . PRO A 1 562 ? 16.845 -12.057 50.361 1.00 59.09 562 PRO A N 1
ATOM 4352 C CA . PRO A 1 562 ? 17.756 -12.977 49.684 1.00 59.09 562 PRO A CA 1
ATOM 4353 C C . PRO A 1 562 ? 17.210 -14.412 49.758 1.00 59.09 562 PRO A C 1
ATOM 4355 O O . PRO A 1 562 ? 17.631 -15.230 50.574 1.00 59.09 562 PRO A O 1
ATOM 4358 N N . TYR A 1 563 ? 16.221 -14.698 48.911 1.00 64.25 563 TYR A N 1
ATOM 4359 C CA . TYR A 1 563 ? 15.430 -15.915 48.945 1.00 64.25 563 TYR A CA 1
ATOM 4360 C C . TYR A 1 563 ? 16.256 -17.069 48.374 1.00 64.25 563 TYR A C 1
ATOM 4362 O O . TYR A 1 563 ? 16.456 -17.216 47.167 1.00 64.25 563 TYR A O 1
ATOM 4370 N N . PHE A 1 564 ? 16.773 -17.899 49.273 1.00 64.12 564 PHE A N 1
ATOM 4371 C CA . PHE A 1 564 ? 17.523 -19.095 48.922 1.00 64.12 564 PHE A CA 1
ATOM 4372 C C . PHE A 1 564 ? 16.559 -20.183 48.424 1.00 64.12 564 PHE A C 1
ATOM 4374 O O . PHE A 1 564 ? 16.139 -21.062 49.173 1.00 64.12 564 PHE A O 1
ATOM 4381 N N . ASN A 1 565 ? 16.156 -20.092 47.153 1.00 66.75 565 ASN A N 1
ATOM 4382 C CA . ASN A 1 565 ? 15.259 -21.066 46.534 1.00 66.75 565 ASN A CA 1
ATOM 4383 C C . ASN A 1 565 ? 15.991 -22.391 46.270 1.00 66.75 565 ASN A C 1
ATOM 4385 O O . ASN A 1 565 ? 16.685 -22.546 45.262 1.00 66.75 565 ASN A O 1
ATOM 4389 N N . VAL A 1 566 ? 15.829 -23.353 47.179 1.00 63.69 566 VAL A N 1
ATOM 4390 C CA . VAL A 1 566 ? 16.436 -24.682 47.065 1.00 63.69 566 VAL A CA 1
ATOM 4391 C C . VAL A 1 566 ? 15.610 -25.564 46.130 1.00 63.69 566 VAL A C 1
ATOM 4393 O O . VAL A 1 566 ? 14.787 -26.367 46.561 1.00 63.69 566 VAL A O 1
ATOM 4396 N N . THR A 1 567 ? 15.866 -25.443 44.828 1.00 65.12 567 THR A N 1
ATOM 4397 C CA . THR A 1 567 ? 15.184 -26.226 43.783 1.00 65.12 567 THR A CA 1
ATOM 4398 C C . THR A 1 567 ? 15.423 -27.738 43.882 1.00 65.12 567 THR A C 1
ATOM 4400 O O . THR A 1 567 ? 14.620 -28.510 43.362 1.00 65.12 567 THR A O 1
ATOM 4403 N N . SER A 1 568 ? 16.486 -28.184 44.563 1.00 65.75 568 SER A N 1
ATOM 4404 C CA . SER A 1 568 ? 16.678 -29.592 44.938 1.00 65.75 568 SER A CA 1
ATOM 4405 C C . SER A 1 568 ? 17.649 -29.761 46.114 1.00 65.75 568 SER A C 1
ATOM 4407 O O . SER A 1 568 ? 18.825 -29.413 45.995 1.00 65.75 568 SER A O 1
ATOM 4409 N N . VAL A 1 569 ? 17.206 -30.386 47.212 1.00 67.44 569 VAL A N 1
ATOM 4410 C CA . VAL A 1 569 ? 18.109 -30.932 48.243 1.00 67.44 569 VAL A CA 1
ATOM 4411 C C . VAL A 1 569 ? 18.501 -32.350 47.841 1.00 67.44 569 VAL A C 1
ATOM 4413 O O . VAL A 1 569 ? 17.714 -33.283 47.992 1.00 67.44 569 VAL A O 1
ATOM 4416 N N . ARG A 1 570 ? 19.732 -32.546 47.359 1.00 55.28 570 ARG A N 1
ATOM 4417 C CA . ARG A 1 570 ? 20.277 -33.893 47.152 1.00 55.28 570 ARG A CA 1
ATOM 4418 C C . ARG A 1 570 ? 20.972 -34.348 48.434 1.00 55.28 570 ARG A C 1
ATOM 4420 O O . ARG A 1 570 ? 22.117 -33.975 48.670 1.00 55.28 570 ARG A O 1
ATOM 4427 N N . ARG A 1 571 ? 20.277 -35.131 49.268 1.00 69.56 571 ARG A N 1
ATOM 4428 C CA . ARG A 1 571 ? 20.907 -35.789 50.425 1.00 69.56 571 ARG A CA 1
ATOM 4429 C C . ARG A 1 571 ? 22.047 -36.683 49.922 1.00 69.56 571 ARG A C 1
ATOM 4431 O O . ARG A 1 571 ? 21.836 -37.493 49.020 1.00 69.56 571 ARG A O 1
ATOM 4438 N N . ALA A 1 572 ? 23.239 -36.527 50.493 1.00 60.03 572 ALA A N 1
ATOM 4439 C CA . ALA A 1 572 ? 24.226 -37.600 50.475 1.00 60.03 572 ALA A CA 1
ATOM 4440 C C . ALA A 1 572 ? 23.716 -38.731 51.382 1.00 60.03 572 ALA A C 1
ATOM 4442 O O . ALA A 1 572 ? 23.006 -38.449 52.351 1.00 60.03 572 ALA A O 1
ATOM 4443 N N . ARG A 1 573 ? 24.067 -39.985 51.073 1.00 47.75 573 ARG A N 1
ATOM 4444 C CA . ARG A 1 573 ? 23.832 -41.100 52.000 1.00 47.75 573 ARG A CA 1
ATOM 4445 C C . ARG A 1 573 ? 24.589 -40.845 53.301 1.00 47.75 573 ARG A C 1
ATOM 4447 O O . ARG A 1 573 ? 25.731 -40.378 53.264 1.00 47.75 573 ARG A O 1
ATOM 4454 N N . LYS A 1 574 ? 23.960 -41.149 54.430 1.00 59.69 574 LYS A N 1
ATOM 4455 C CA . LYS A 1 574 ? 24.646 -41.321 55.711 1.00 59.69 574 LYS A CA 1
ATOM 4456 C C . LYS A 1 574 ? 25.360 -42.674 55.682 1.00 59.69 574 LYS A C 1
ATOM 4458 O O . LYS A 1 574 ? 24.923 -43.591 54.998 1.00 59.69 574 LYS A O 1
ATOM 4463 N N . ILE A 1 575 ? 26.445 -42.810 56.440 1.00 55.66 575 ILE A N 1
ATOM 4464 C CA . ILE A 1 575 ? 27.171 -44.091 56.555 1.00 55.66 575 ILE A CA 1
ATOM 4465 C C . ILE A 1 575 ? 26.286 -45.150 57.248 1.00 55.66 575 ILE A C 1
ATOM 4467 O O . ILE A 1 575 ? 26.403 -46.338 56.973 1.00 55.66 575 ILE A O 1
ATOM 4471 N N . GLU A 1 576 ? 25.327 -44.702 58.063 1.00 56.59 576 GLU A N 1
ATOM 4472 C CA . GLU A 1 576 ? 24.257 -45.526 58.640 1.00 56.59 576 GLU A CA 1
ATOM 4473 C C . GLU A 1 576 ? 23.338 -46.181 57.582 1.00 56.59 576 GLU A C 1
ATOM 4475 O O . GLU A 1 576 ? 22.769 -47.231 57.859 1.00 56.59 576 GLU A O 1
ATOM 4480 N N . ASP A 1 577 ? 23.223 -45.625 56.366 1.00 54.59 577 ASP A N 1
ATOM 4481 C CA . ASP A 1 577 ? 22.320 -46.127 55.312 1.00 54.59 577 ASP A CA 1
ATOM 4482 C C . ASP A 1 577 ? 22.858 -47.388 54.584 1.00 54.59 577 ASP A C 1
ATOM 4484 O O . ASP A 1 577 ? 22.239 -47.853 53.624 1.00 54.59 577 ASP A O 1
ATOM 4488 N N . GLU A 1 578 ? 24.026 -47.923 54.970 1.00 57.25 578 GLU A N 1
ATOM 4489 C CA . GLU A 1 578 ? 24.687 -49.062 54.298 1.00 57.25 578 GLU A CA 1
ATOM 4490 C C . GLU A 1 578 ? 24.914 -50.282 55.220 1.00 57.25 578 GLU A C 1
ATOM 4492 O O . GLU A 1 578 ? 25.688 -51.180 54.882 1.00 57.25 578 GLU A O 1
ATOM 4497 N N . HIS A 1 579 ? 24.246 -50.340 56.382 1.00 47.84 579 HIS A N 1
ATOM 4498 C CA . HIS A 1 579 ? 24.456 -51.370 57.416 1.00 47.84 579 HIS A CA 1
ATOM 4499 C C . HIS A 1 579 ? 23.192 -52.135 57.853 1.00 47.84 579 HIS A C 1
ATOM 4501 O O . HIS A 1 579 ? 23.079 -52.532 59.007 1.00 47.84 579 HIS A O 1
ATOM 4507 N N . GLU A 1 580 ? 22.289 -52.441 56.918 1.00 46.56 580 GLU A N 1
ATOM 4508 C CA . GLU A 1 580 ? 21.329 -53.539 57.107 1.00 46.56 580 GLU A CA 1
ATOM 4509 C C . GLU A 1 580 ? 21.050 -54.248 55.770 1.00 46.56 580 GLU A C 1
ATOM 4511 O O . GLU A 1 580 ? 20.185 -53.874 54.982 1.00 46.56 580 GLU A O 1
ATOM 4516 N N . ALA A 1 581 ? 21.873 -55.261 55.483 1.00 46.00 581 ALA A N 1
ATOM 4517 C CA . ALA A 1 581 ? 21.737 -56.160 54.340 1.00 46.00 581 ALA A CA 1
ATOM 4518 C C . ALA A 1 581 ? 21.631 -57.595 54.872 1.00 46.00 581 ALA A C 1
ATOM 4520 O O . ALA A 1 581 ? 22.617 -58.331 54.910 1.00 46.00 581 ALA A O 1
ATOM 4521 N N . GLY A 1 582 ? 20.435 -57.954 55.341 1.00 41.41 582 GLY A N 1
ATOM 4522 C CA . GLY A 1 582 ? 20.140 -59.241 55.958 1.00 41.41 582 GLY A CA 1
ATOM 4523 C C . GLY A 1 582 ? 18.753 -59.742 55.568 1.00 41.41 582 GLY A C 1
ATOM 4524 O O . GLY A 1 582 ? 17.762 -59.070 55.822 1.00 41.41 582 GLY A O 1
ATOM 4525 N N . GLU A 1 583 ? 18.736 -60.946 54.997 1.00 38.12 583 GLU A N 1
ATOM 4526 C CA . GLU A 1 583 ? 17.555 -61.780 54.729 1.00 38.12 583 GLU A CA 1
ATOM 4527 C C . GLU A 1 583 ? 16.574 -61.275 53.648 1.00 38.12 583 GLU A C 1
ATOM 4529 O O . GLU A 1 583 ? 16.730 -60.209 53.052 1.00 38.12 583 GLU A O 1
ATOM 4534 N N . MET A 1 584 ? 15.665 -62.169 53.254 1.00 38.75 584 MET A N 1
ATOM 4535 C CA . MET A 1 584 ? 14.892 -62.121 52.007 1.00 38.75 584 MET A CA 1
ATOM 4536 C C . MET A 1 584 ? 13.399 -62.053 52.318 1.00 38.75 584 MET A C 1
ATOM 4538 O O . MET A 1 584 ? 12.972 -62.701 53.265 1.00 38.75 584 MET A O 1
ATOM 4542 N N . GLU A 1 585 ? 12.605 -61.431 51.442 1.00 33.56 585 GLU A N 1
ATOM 4543 C CA . GLU A 1 585 ? 11.443 -62.122 50.862 1.00 33.56 585 GLU A CA 1
ATOM 4544 C C . GLU A 1 585 ? 10.924 -61.426 49.588 1.00 33.56 585 GLU A C 1
ATOM 4546 O O . GLU A 1 585 ? 11.516 -60.465 49.092 1.00 33.56 585 GLU A O 1
ATOM 4551 N N . ASP A 1 586 ? 9.893 -62.023 48.996 1.00 33.66 586 ASP A N 1
ATOM 4552 C CA . ASP A 1 586 ? 9.551 -61.962 47.573 1.00 33.66 586 ASP A CA 1
ATOM 4553 C C . ASP A 1 586 ? 8.436 -60.940 47.220 1.00 33.66 586 ASP A C 1
ATOM 4555 O O . ASP A 1 586 ? 8.045 -60.093 48.020 1.00 33.66 586 ASP A O 1
ATOM 4559 N N . VAL A 1 587 ? 7.843 -61.125 46.028 1.00 34.91 587 VAL A N 1
ATOM 4560 C CA . VAL A 1 587 ? 6.419 -60.861 45.690 1.00 34.91 587 VAL A CA 1
ATOM 4561 C C . VAL A 1 587 ? 6.111 -59.657 44.764 1.00 34.91 587 VAL A C 1
ATOM 4563 O O . VAL A 1 587 ? 5.798 -58.545 45.171 1.00 34.91 587 VAL A O 1
ATOM 4566 N N . ILE A 1 588 ? 6.009 -60.006 43.470 1.00 34.53 588 ILE A N 1
ATOM 4567 C CA . ILE A 1 588 ? 5.072 -59.485 42.444 1.00 34.53 588 ILE A CA 1
ATOM 4568 C C . ILE A 1 588 ? 5.302 -58.070 41.859 1.00 34.53 588 ILE A C 1
ATOM 4570 O O . ILE A 1 588 ? 4.937 -57.031 42.402 1.00 34.53 588 ILE A O 1
ATOM 4574 N N . ARG A 1 589 ? 5.697 -58.075 40.575 1.00 34.66 589 ARG A N 1
ATOM 4575 C CA . ARG A 1 589 ? 5.151 -57.165 39.547 1.00 34.66 589 ARG A CA 1
ATOM 4576 C C . ARG A 1 589 ? 3.908 -57.794 38.907 1.00 34.66 589 ARG A C 1
ATOM 4578 O O . ARG A 1 589 ? 3.900 -59.006 38.699 1.00 34.66 589 ARG A O 1
ATOM 4585 N N . PRO A 1 590 ? 3.003 -56.971 38.359 1.00 39.44 590 PRO A N 1
ATOM 4586 C CA . PRO A 1 590 ? 2.568 -57.207 36.982 1.00 39.44 590 PRO A CA 1
ATOM 4587 C C . PRO A 1 590 ? 2.976 -56.062 36.043 1.00 39.44 590 PRO A C 1
ATOM 4589 O O . PRO A 1 590 ? 2.969 -54.885 36.397 1.00 39.44 590 PRO A O 1
ATOM 4592 N N . VAL A 1 591 ? 3.333 -56.426 34.814 1.00 36.47 591 VAL A N 1
ATOM 4593 C CA . VAL A 1 591 ? 3.544 -55.519 33.674 1.00 36.47 591 VAL A CA 1
ATOM 4594 C C . VAL A 1 591 ? 2.333 -55.651 32.754 1.00 36.47 591 VAL A C 1
ATOM 4596 O O . VAL A 1 591 ? 1.859 -56.770 32.597 1.00 36.47 591 VAL A O 1
ATOM 4599 N N . ASN A 1 592 ? 1.874 -54.565 32.115 1.00 31.38 592 ASN A N 1
ATOM 4600 C CA . ASN A 1 592 ? 1.273 -54.625 30.769 1.00 31.38 592 ASN A CA 1
ATOM 4601 C C . ASN A 1 592 ? 1.052 -53.233 30.142 1.00 31.38 592 ASN A C 1
ATOM 4603 O O . ASN A 1 592 ? 0.032 -52.586 30.356 1.00 31.38 592 ASN A O 1
ATOM 4607 N N . ALA A 1 593 ? 2.004 -52.810 29.308 1.00 33.44 593 ALA A N 1
ATOM 4608 C CA . ALA A 1 593 ? 1.803 -51.875 28.197 1.00 33.44 593 ALA A CA 1
ATOM 4609 C C . ALA A 1 593 ? 2.872 -52.200 27.138 1.00 33.44 593 ALA A C 1
ATOM 4611 O O . ALA A 1 593 ? 4.045 -52.362 27.483 1.00 33.44 593 ALA A O 1
ATOM 4612 N N . SER A 1 594 ? 2.475 -52.396 25.881 1.00 35.38 594 SER A N 1
ATOM 4613 C CA . SER A 1 594 ? 3.245 -53.183 24.910 1.00 35.38 594 SER A CA 1
ATOM 4614 C C . SER A 1 594 ? 3.828 -52.380 23.739 1.00 35.38 594 SER A C 1
ATOM 4616 O O . SER A 1 594 ? 3.180 -51.505 23.183 1.00 35.38 594 SER A O 1
ATOM 4618 N N . VAL A 1 595 ? 5.041 -52.787 23.337 1.00 32.53 595 VAL A N 1
ATOM 4619 C CA . VAL A 1 595 ? 5.555 -52.853 21.950 1.00 32.53 595 VAL A CA 1
ATOM 4620 C C . VAL A 1 595 ? 5.469 -51.594 21.067 1.00 32.53 595 VAL A C 1
ATOM 4622 O O . VAL A 1 595 ? 4.423 -51.272 20.521 1.00 32.53 595 VAL A O 1
ATOM 4625 N N . VAL A 1 596 ? 6.646 -51.060 20.710 1.00 33.19 596 VAL A N 1
ATOM 4626 C CA . VAL A 1 596 ? 7.144 -51.097 19.314 1.00 33.19 596 VAL A CA 1
ATOM 4627 C C . VAL A 1 596 ? 8.633 -51.471 19.350 1.00 33.19 596 VAL A C 1
ATOM 4629 O O . VAL A 1 596 ? 9.389 -50.932 20.155 1.00 33.19 596 VAL A O 1
ATOM 4632 N N . GLN A 1 597 ? 9.059 -52.403 18.495 1.00 33.84 597 GLN A N 1
ATOM 4633 C CA . GLN A 1 597 ? 10.468 -52.772 18.297 1.00 33.84 597 GLN A CA 1
ATOM 4634 C C . GLN A 1 597 ? 11.055 -52.042 17.085 1.00 33.84 597 GLN A C 1
ATOM 4636 O O . GLN A 1 597 ? 10.358 -51.891 16.091 1.00 33.84 597 GLN A O 1
ATOM 4641 N N . PHE A 1 598 ? 12.358 -51.748 17.114 1.00 31.52 598 PHE A N 1
ATOM 4642 C CA . PHE A 1 598 ? 13.271 -52.020 15.992 1.00 31.52 598 PHE A CA 1
ATOM 4643 C C . PHE A 1 598 ? 14.688 -52.292 16.535 1.00 31.52 598 PHE A C 1
ATOM 4645 O O . PHE A 1 598 ? 14.983 -51.973 17.687 1.00 31.52 598 PHE A O 1
ATOM 4652 N N . ALA A 1 599 ? 15.518 -52.989 15.751 1.00 35.16 599 ALA A N 1
ATOM 4653 C CA . ALA A 1 599 ? 16.702 -53.719 16.233 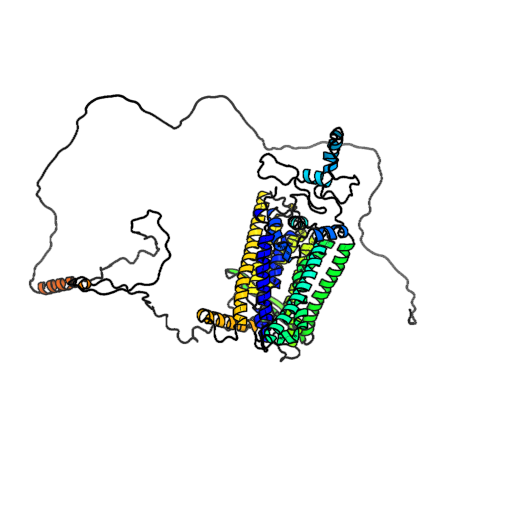1.00 35.16 599 ALA A CA 1
ATOM 4654 C C . ALA A 1 599 ? 18.044 -53.136 15.676 1.00 35.16 599 ALA A C 1
ATOM 4656 O O . ALA A 1 599 ? 18.058 -51.952 15.340 1.00 35.16 599 ALA A O 1
ATOM 4657 N N . PRO A 1 600 ? 19.221 -53.810 15.713 1.00 39.62 600 PRO A N 1
ATOM 4658 C CA . PRO A 1 600 ? 20.383 -53.231 16.401 1.00 39.62 600 PRO A CA 1
ATOM 4659 C C . PRO A 1 600 ? 21.574 -52.847 15.493 1.00 39.62 600 PRO A C 1
ATOM 4661 O O . PRO A 1 600 ? 21.785 -53.439 14.440 1.00 39.62 600 PRO A O 1
ATOM 4664 N N . GLY A 1 601 ? 22.407 -51.890 15.944 1.00 31.27 601 GLY A N 1
ATOM 4665 C CA . GLY A 1 601 ? 23.399 -51.220 15.077 1.00 31.27 601 GLY A CA 1
ATOM 4666 C C . GLY A 1 601 ? 24.738 -50.760 15.688 1.00 31.27 601 GLY A C 1
ATOM 4667 O O . GLY A 1 601 ? 25.319 -49.816 15.176 1.00 31.27 601 GLY A O 1
ATOM 4668 N N . THR A 1 602 ? 25.278 -51.440 16.708 1.00 31.97 602 THR A N 1
ATOM 4669 C CA . THR A 1 602 ? 26.702 -51.379 17.161 1.00 31.97 602 THR A CA 1
ATOM 4670 C C . THR A 1 602 ? 27.329 -50.067 17.715 1.00 31.97 602 THR A C 1
ATOM 4672 O O . THR A 1 602 ? 27.125 -48.970 17.223 1.00 31.97 602 THR A O 1
ATOM 4675 N N . LYS A 1 603 ? 28.250 -50.251 18.684 1.00 33.09 603 LYS A N 1
ATOM 4676 C CA . LYS A 1 603 ? 29.373 -49.359 19.085 1.00 33.09 603 LYS A CA 1
ATOM 4677 C C . LYS A 1 603 ? 29.074 -47.948 19.643 1.00 33.09 603 LYS A C 1
ATOM 4679 O O . LYS A 1 603 ? 29.163 -46.945 18.944 1.00 33.09 603 LYS A O 1
ATOM 4684 N N . THR A 1 604 ? 29.035 -47.848 20.975 1.00 31.38 604 THR A N 1
ATOM 4685 C CA . THR A 1 604 ? 29.940 -46.962 21.758 1.00 31.38 604 THR A CA 1
ATOM 4686 C C . THR A 1 604 ? 29.913 -47.346 23.244 1.00 31.38 604 THR A C 1
ATOM 4688 O O . THR A 1 604 ? 28.892 -47.814 23.745 1.00 31.38 604 THR A O 1
ATOM 4691 N N . ARG A 1 605 ? 31.032 -47.188 23.969 1.00 34.38 605 ARG A N 1
ATOM 4692 C CA . ARG A 1 605 ? 31.106 -47.405 25.429 1.00 34.38 605 ARG A CA 1
ATOM 4693 C C . ARG A 1 605 ? 32.260 -46.594 26.039 1.00 34.38 605 ARG A C 1
ATOM 4695 O O . ARG A 1 605 ? 33.299 -46.476 25.405 1.00 34.38 605 ARG A O 1
ATOM 4702 N N . ASN A 1 606 ? 32.077 -46.158 27.292 1.00 36.03 606 ASN A N 1
ATOM 4703 C CA . ASN A 1 606 ? 33.053 -45.548 28.219 1.00 36.03 606 ASN A CA 1
ATOM 4704 C C . ASN A 1 606 ? 33.481 -44.073 28.000 1.00 36.03 606 ASN A C 1
ATOM 4706 O O . ASN A 1 606 ? 34.188 -43.766 27.056 1.00 36.03 606 ASN A O 1
ATOM 4710 N N . ARG A 1 607 ? 33.102 -43.225 28.985 1.00 34.47 607 ARG A N 1
ATOM 4711 C CA . ARG A 1 607 ? 33.959 -42.467 29.950 1.00 34.47 607 ARG A CA 1
ATOM 4712 C C . ARG A 1 607 ? 35.112 -41.567 29.415 1.00 34.47 607 ARG A C 1
ATOM 4714 O O . ARG A 1 607 ? 35.775 -41.917 28.460 1.00 34.47 607 ARG A O 1
ATOM 4721 N N . ALA A 1 608 ? 35.478 -40.445 30.059 1.00 31.75 608 ALA A N 1
ATOM 4722 C CA . ALA A 1 608 ? 35.075 -39.889 31.368 1.00 31.75 608 ALA A CA 1
ATOM 4723 C C . ALA A 1 608 ? 35.417 -38.381 31.540 1.00 31.75 608 ALA A C 1
ATOM 4725 O O . ALA A 1 608 ? 36.156 -37.808 30.753 1.00 31.75 608 ALA A O 1
ATOM 4726 N N . ASN A 1 609 ? 34.915 -37.806 32.645 1.00 35.38 609 ASN A N 1
ATOM 4727 C CA . ASN A 1 609 ? 35.462 -36.695 33.449 1.00 35.38 609 ASN A CA 1
ATOM 4728 C C . ASN A 1 609 ? 35.958 -35.413 32.746 1.00 35.38 609 ASN A C 1
ATOM 4730 O O . ASN A 1 609 ? 37.119 -35.294 32.366 1.00 35.38 609 ASN A O 1
ATOM 4734 N N . SER A 1 610 ? 35.128 -34.368 32.779 1.00 31.75 610 SER A N 1
ATOM 4735 C CA . SER A 1 610 ? 35.559 -32.976 32.600 1.00 31.75 610 SER A CA 1
ATOM 4736 C C . SER A 1 610 ? 36.184 -32.406 33.883 1.00 31.75 610 SER A C 1
ATOM 4738 O O . SER A 1 610 ? 35.533 -32.399 34.931 1.00 31.75 610 SER A O 1
ATOM 4740 N N . ALA A 1 611 ? 37.397 -31.856 33.793 1.00 33.88 611 ALA A N 1
ATOM 4741 C CA . ALA A 1 611 ? 38.054 -31.124 34.875 1.00 33.88 611 ALA A CA 1
ATOM 4742 C C . ALA A 1 611 ? 38.604 -29.771 34.389 1.00 33.88 611 ALA A C 1
ATOM 4744 O O . ALA A 1 611 ? 38.990 -29.624 33.234 1.00 33.88 611 ALA A O 1
ATOM 4745 N N . SER A 1 612 ? 38.701 -28.817 35.320 1.00 34.16 612 SER A N 1
ATOM 4746 C CA . SER A 1 612 ? 39.277 -27.468 35.173 1.00 34.16 612 SER A CA 1
ATOM 4747 C C . SER A 1 612 ? 38.574 -26.479 34.220 1.00 34.16 612 SER A C 1
ATOM 4749 O O . SER A 1 612 ? 38.555 -26.626 33.005 1.00 34.16 612 SER A O 1
ATOM 4751 N N . SER A 1 613 ? 38.105 -25.369 34.797 1.00 32.97 613 SER A N 1
ATOM 4752 C CA . SER A 1 613 ? 37.974 -24.077 34.112 1.00 32.97 613 SER A CA 1
ATOM 4753 C C . SER A 1 613 ? 38.074 -22.946 35.147 1.00 32.97 613 SER A C 1
ATOM 4755 O O . SER A 1 613 ? 37.087 -22.567 35.777 1.00 32.97 613 SER A O 1
ATOM 4757 N N . ARG A 1 614 ? 39.285 -22.422 35.369 1.00 33.00 614 ARG A N 1
ATOM 4758 C CA . ARG A 1 614 ? 39.531 -21.221 36.188 1.00 33.00 614 ARG A CA 1
ATOM 4759 C C . ARG A 1 614 ? 40.331 -20.205 35.376 1.00 33.00 614 ARG A C 1
ATOM 4761 O O . ARG A 1 614 ? 41.552 -20.255 35.399 1.00 33.00 614 ARG A O 1
ATOM 4768 N N . TYR A 1 615 ? 39.647 -19.267 34.725 1.00 30.75 615 TYR A N 1
ATOM 4769 C CA . TYR A 1 615 ? 40.248 -18.000 34.297 1.00 30.75 615 TYR A CA 1
ATOM 4770 C C . TYR A 1 615 ? 39.191 -16.891 34.241 1.00 30.75 615 TYR A C 1
ATOM 4772 O O . TYR A 1 615 ? 38.372 -16.834 33.332 1.00 30.75 615 TYR A O 1
ATOM 4780 N N . SER A 1 616 ? 39.233 -15.996 35.227 1.00 36.81 616 SER A N 1
ATOM 4781 C CA . SER A 1 616 ? 38.558 -14.694 35.204 1.00 36.81 616 SER A CA 1
ATOM 4782 C C . SER A 1 616 ? 39.333 -13.751 36.129 1.00 36.81 616 SER A C 1
ATOM 4784 O O . SER A 1 616 ? 39.138 -13.746 37.347 1.00 36.81 616 SER A O 1
ATOM 4786 N N . VAL A 1 617 ? 40.290 -13.016 35.565 1.00 33.12 617 VAL A N 1
ATOM 4787 C CA . VAL A 1 617 ? 41.120 -12.060 36.308 1.00 33.12 617 VAL A CA 1
ATOM 4788 C C . VAL A 1 617 ? 40.347 -10.762 36.542 1.00 33.12 617 VAL A C 1
ATOM 4790 O O . VAL A 1 617 ? 40.197 -9.961 35.629 1.00 33.12 617 VAL A O 1
ATOM 4793 N N . ASN A 1 618 ? 39.886 -10.537 37.776 1.00 33.38 618 ASN A N 1
ATOM 4794 C CA . ASN A 1 618 ? 39.356 -9.238 38.199 1.00 33.38 618 ASN A CA 1
ATOM 4795 C C . ASN A 1 618 ? 40.459 -8.399 38.857 1.00 33.38 618 ASN A C 1
ATOM 4797 O O . ASN A 1 618 ? 41.103 -8.828 39.817 1.00 33.38 618 ASN A O 1
ATOM 4801 N N . SER A 1 619 ? 40.658 -7.187 38.346 1.00 40.72 619 SER A N 1
ATOM 4802 C CA . SER A 1 619 ? 41.697 -6.249 38.770 1.00 40.72 619 SER A CA 1
ATOM 4803 C C . SER A 1 619 ? 41.213 -5.316 39.886 1.00 40.72 619 SER A C 1
ATOM 4805 O O . SER A 1 619 ? 40.470 -4.374 39.614 1.00 40.72 619 SER A O 1
ATOM 4807 N N . LEU A 1 620 ? 41.676 -5.523 41.125 1.00 44.09 620 LEU A N 1
ATOM 4808 C CA . LEU A 1 620 ? 41.551 -4.553 42.225 1.00 44.09 620 LEU A CA 1
ATOM 4809 C C . LEU A 1 620 ? 42.852 -4.469 43.062 1.00 44.09 620 LEU A C 1
ATOM 4811 O O . LEU A 1 620 ? 43.642 -5.418 43.045 1.00 44.09 620 LEU A O 1
ATOM 4815 N N . PRO A 1 621 ? 43.129 -3.343 43.759 1.00 37.81 621 PRO A N 1
ATOM 4816 C CA . PRO A 1 621 ? 44.491 -3.017 44.201 1.00 37.81 621 PRO A CA 1
ATOM 4817 C C . PRO A 1 621 ? 45.035 -3.804 45.406 1.00 37.81 621 PRO A C 1
ATOM 4819 O O . PRO A 1 621 ? 44.326 -4.222 46.321 1.00 37.81 621 PRO A O 1
ATOM 4822 N N . ARG A 1 622 ? 46.366 -3.938 45.440 1.00 42.41 622 ARG A N 1
ATOM 4823 C CA . ARG A 1 622 ? 47.145 -4.693 46.437 1.00 42.41 622 ARG A CA 1
ATOM 4824 C C . ARG A 1 622 ? 47.302 -3.923 47.766 1.00 42.41 622 ARG A C 1
ATOM 4826 O O . ARG A 1 622 ? 48.375 -3.386 48.026 1.00 42.41 622 ARG A O 1
ATOM 4833 N N . ARG A 1 623 ? 46.275 -3.886 48.632 1.00 38.81 623 ARG A N 1
ATOM 4834 C CA . ARG A 1 623 ? 46.427 -3.336 50.008 1.00 38.81 623 ARG A CA 1
ATOM 4835 C C . ARG A 1 623 ? 45.602 -3.990 51.135 1.00 38.81 623 ARG A C 1
ATOM 4837 O O . ARG A 1 623 ? 45.350 -3.350 52.146 1.00 38.81 623 ARG A O 1
ATOM 4844 N N . ALA A 1 624 ? 45.230 -5.267 50.997 1.00 38.34 624 ALA A N 1
ATOM 4845 C CA . ALA A 1 624 ? 44.540 -6.032 52.049 1.00 38.34 624 ALA A CA 1
ATOM 4846 C C . ALA A 1 624 ? 44.948 -7.524 52.058 1.00 38.34 624 ALA A C 1
ATOM 4848 O O . ALA A 1 624 ? 44.177 -8.397 51.664 1.00 38.34 624 ALA A O 1
ATOM 4849 N N . ARG A 1 625 ? 46.191 -7.828 52.463 1.00 37.31 625 ARG A N 1
ATOM 4850 C CA . ARG A 1 625 ? 46.655 -9.206 52.734 1.00 37.31 625 ARG A CA 1
ATOM 4851 C C . ARG A 1 625 ? 47.568 -9.268 53.960 1.00 37.31 625 ARG A C 1
ATOM 4853 O O . ARG A 1 625 ? 48.784 -9.353 53.838 1.00 37.31 625 ARG A O 1
ATOM 4860 N N . ALA A 1 626 ? 46.934 -9.274 55.124 1.00 30.86 626 ALA A N 1
ATOM 4861 C CA . ALA A 1 626 ? 47.454 -9.867 56.349 1.00 30.86 626 ALA A CA 1
ATOM 4862 C C . ALA A 1 626 ? 46.347 -10.765 56.932 1.00 30.86 626 ALA A C 1
ATOM 4864 O O . ALA A 1 626 ? 45.168 -10.495 56.712 1.00 30.86 626 ALA A O 1
ATOM 4865 N N . ASN A 1 627 ? 46.733 -11.820 57.650 1.00 32.72 627 ASN A N 1
ATOM 4866 C CA . ASN A 1 627 ? 45.872 -12.646 58.508 1.00 32.72 627 ASN A CA 1
ATOM 4867 C C . ASN A 1 627 ? 44.621 -13.266 57.845 1.00 32.72 627 ASN A C 1
ATOM 4869 O O . ASN A 1 627 ? 43.489 -12.981 58.226 1.00 32.72 627 ASN A O 1
ATOM 4873 N N . SER A 1 628 ? 44.817 -14.220 56.928 1.00 34.78 628 SER A N 1
ATOM 4874 C CA . SER A 1 628 ? 43.773 -15.195 56.566 1.00 34.78 628 SER A CA 1
ATOM 4875 C C . SER A 1 628 ? 43.894 -16.459 57.433 1.00 34.78 628 SER A C 1
ATOM 4877 O O . SER A 1 628 ? 44.459 -17.463 56.994 1.00 34.78 628 SER A O 1
ATOM 4879 N N . HIS A 1 629 ? 43.395 -16.409 58.674 1.00 38.16 629 HIS A N 1
ATOM 4880 C CA . HIS A 1 629 ? 43.292 -17.604 59.526 1.00 38.16 629 HIS A CA 1
ATOM 4881 C C . HIS A 1 629 ? 42.303 -18.626 58.937 1.00 38.16 629 HIS A C 1
ATOM 4883 O O . HIS A 1 629 ? 41.295 -18.274 58.322 1.00 38.16 629 HIS A O 1
ATOM 4889 N N . ARG A 1 630 ? 42.605 -19.916 59.120 1.00 39.00 630 ARG A N 1
ATOM 4890 C CA . ARG A 1 630 ? 41.857 -21.045 58.550 1.00 39.00 630 ARG A CA 1
ATOM 4891 C C . ARG A 1 630 ? 40.617 -21.356 59.398 1.00 39.00 630 ARG A C 1
ATOM 4893 O O . ARG A 1 630 ? 40.694 -22.110 60.361 1.00 39.00 630 ARG A O 1
ATOM 4900 N N . ALA A 1 631 ? 39.479 -20.759 59.050 1.00 45.22 631 ALA A N 1
ATOM 4901 C CA . ALA A 1 631 ? 38.232 -20.868 59.811 1.00 45.22 631 ALA A CA 1
ATOM 4902 C C . ALA A 1 631 ? 37.457 -22.177 59.540 1.00 45.22 631 ALA A C 1
ATOM 4904 O O . ALA A 1 631 ? 36.433 -22.178 58.861 1.00 45.22 631 ALA A O 1
ATOM 4905 N N . SER A 1 632 ? 37.944 -23.294 60.085 1.00 49.09 632 SER A N 1
ATOM 4906 C CA . SER A 1 632 ? 37.186 -24.550 60.206 1.00 49.09 632 SER A CA 1
ATOM 4907 C C . SER A 1 632 ? 37.773 -25.405 61.335 1.00 49.09 632 SER A C 1
ATOM 4909 O O . SER A 1 632 ? 38.739 -26.135 61.108 1.00 49.09 632 SER A O 1
ATOM 4911 N N . TRP A 1 633 ? 37.221 -25.284 62.544 1.00 57.91 633 TRP A N 1
ATOM 4912 C CA . TRP A 1 633 ? 37.586 -26.123 63.690 1.00 57.91 633 TRP A CA 1
ATOM 4913 C C . TRP A 1 633 ? 36.813 -27.445 63.628 1.00 57.91 633 TRP A C 1
ATOM 4915 O O . TRP A 1 633 ? 35.632 -27.463 63.277 1.00 57.91 633 TRP A O 1
ATOM 4925 N N . SER A 1 634 ? 37.476 -28.542 63.972 1.00 68.88 634 SER A N 1
ATOM 4926 C CA . SER A 1 634 ? 36.891 -29.867 64.165 1.00 68.88 634 SER A CA 1
ATOM 4927 C C . SER A 1 634 ? 36.674 -30.154 65.655 1.00 68.88 634 SER A C 1
ATOM 4929 O O . SER A 1 634 ? 37.248 -29.500 66.524 1.00 68.88 634 SER A O 1
ATOM 4931 N N . SER A 1 635 ? 35.872 -31.170 65.975 1.00 60.16 635 SER A N 1
ATOM 4932 C CA . SER A 1 635 ? 35.680 -31.626 67.359 1.00 60.16 635 SER A CA 1
ATOM 4933 C C . SER A 1 635 ? 36.954 -32.201 67.999 1.00 60.16 635 SER A C 1
ATOM 4935 O O . SER A 1 635 ? 37.045 -32.236 69.224 1.00 60.16 635 SER A O 1
ATOM 4937 N N . ALA A 1 636 ? 37.949 -32.607 67.202 1.00 61.09 636 ALA A N 1
ATOM 4938 C CA . ALA A 1 636 ? 39.245 -33.054 67.707 1.00 61.09 636 ALA A CA 1
ATOM 4939 C C . ALA A 1 636 ? 40.088 -31.885 68.249 1.00 61.09 636 ALA A C 1
ATOM 4941 O O . ALA A 1 636 ? 40.717 -32.032 69.295 1.00 61.09 636 ALA A O 1
ATOM 4942 N N . ASP A 1 637 ? 40.039 -30.716 67.598 1.00 71.06 637 ASP A N 1
ATOM 4943 C CA . ASP A 1 637 ? 40.824 -29.535 67.989 1.00 71.06 637 ASP A CA 1
ATOM 4944 C C . ASP A 1 637 ? 40.431 -29.030 69.395 1.00 71.06 637 ASP A C 1
ATOM 4946 O O . ASP A 1 637 ? 41.287 -28.628 70.181 1.00 71.06 637 ASP A O 1
ATOM 4950 N N . PHE A 1 638 ? 39.147 -29.131 69.765 1.00 68.94 638 PHE A N 1
ATOM 4951 C CA . PHE A 1 638 ? 38.671 -28.825 71.124 1.00 68.94 638 PHE A CA 1
ATOM 4952 C C . PHE A 1 638 ? 39.220 -29.799 72.179 1.00 68.94 638 PHE A C 1
ATOM 4954 O O . PHE A 1 638 ? 39.626 -29.377 73.261 1.00 68.94 638 PHE A O 1
ATOM 4961 N N . ALA A 1 639 ? 39.283 -31.095 71.860 1.00 70.31 639 ALA A N 1
ATOM 4962 C CA . ALA A 1 639 ? 39.821 -32.113 72.763 1.00 70.31 639 ALA A CA 1
ATOM 4963 C C . ALA A 1 639 ? 41.353 -32.036 72.919 1.00 70.31 639 ALA A C 1
ATOM 4965 O O . ALA A 1 639 ? 41.903 -32.615 73.858 1.00 70.31 639 ALA A O 1
ATOM 4966 N N . GLU A 1 640 ? 42.051 -31.354 72.007 1.00 66.44 640 GLU A N 1
ATOM 4967 C CA . GLU A 1 640 ? 43.476 -31.035 72.128 1.00 66.44 640 GLU A CA 1
ATOM 4968 C C . GLU A 1 640 ? 43.702 -29.709 72.877 1.00 66.44 640 GLU A C 1
ATOM 4970 O O . GLU A 1 640 ? 44.595 -29.638 73.722 1.00 66.44 640 GLU A O 1
ATOM 4975 N N . TRP A 1 641 ? 42.832 -28.711 72.678 1.00 72.38 641 TRP A N 1
ATOM 4976 C CA . TRP A 1 641 ? 42.824 -27.456 73.439 1.00 72.38 641 TRP A CA 1
ATOM 4977 C C . TRP A 1 641 ? 42.661 -27.681 74.952 1.00 72.38 641 TRP A C 1
ATOM 4979 O O . TRP A 1 641 ? 43.500 -27.225 75.730 1.00 72.38 641 TRP A O 1
ATOM 4989 N N . ASP A 1 642 ? 41.661 -28.455 75.391 1.00 69.94 642 ASP A N 1
ATOM 4990 C CA . ASP A 1 642 ? 41.461 -28.758 76.823 1.00 69.94 642 ASP A CA 1
ATOM 4991 C C . ASP A 1 642 ? 42.659 -29.502 77.442 1.00 69.94 642 ASP A C 1
ATOM 4993 O O . ASP A 1 642 ? 43.025 -29.256 78.596 1.00 69.94 642 ASP A O 1
ATOM 4997 N N . LYS A 1 643 ? 43.326 -30.375 76.673 1.00 62.53 643 LYS A N 1
ATOM 4998 C CA . LYS A 1 643 ? 44.560 -31.069 77.094 1.00 62.53 643 LYS A CA 1
ATOM 4999 C C . LYS A 1 643 ? 45.773 -30.144 77.201 1.00 62.53 643 LYS A C 1
ATOM 5001 O O . LYS A 1 643 ? 46.697 -30.465 77.944 1.00 62.53 643 LYS A O 1
ATOM 5006 N N . GLN A 1 644 ? 45.800 -29.027 76.476 1.00 59.81 644 GLN A N 1
ATOM 5007 C CA . GLN A 1 644 ? 46.828 -27.995 76.641 1.00 59.81 644 GLN A CA 1
ATOM 5008 C C . GLN A 1 644 ? 46.512 -27.108 77.855 1.00 59.81 644 GLN A C 1
ATOM 5010 O O . GLN A 1 644 ? 47.348 -26.984 78.750 1.00 59.81 644 GLN A O 1
ATOM 5015 N N . VAL A 1 645 ? 45.278 -26.602 77.973 1.00 67.06 645 VAL A N 1
ATOM 5016 C CA . VAL A 1 645 ? 44.852 -25.712 79.075 1.00 67.06 645 VAL A CA 1
ATOM 5017 C C . VAL A 1 645 ? 44.974 -26.376 80.455 1.00 67.06 645 VAL A C 1
ATOM 5019 O O . VAL A 1 645 ? 45.382 -25.732 81.423 1.00 67.06 645 VAL A O 1
ATOM 5022 N N . THR A 1 646 ? 44.679 -27.675 80.566 1.00 54.03 646 THR A N 1
ATOM 5023 C CA . THR A 1 646 ? 44.886 -28.439 81.813 1.00 54.03 646 THR A CA 1
ATOM 5024 C C . THR A 1 646 ? 46.360 -28.699 82.141 1.00 54.03 646 THR A C 1
ATOM 5026 O O . THR A 1 646 ? 46.684 -28.919 83.308 1.00 54.03 646 THR A O 1
ATOM 5029 N N . ARG A 1 647 ? 47.267 -28.638 81.157 1.00 51.41 647 ARG A N 1
ATOM 5030 C CA . ARG A 1 647 ? 48.699 -28.945 81.318 1.00 51.41 647 ARG A CA 1
ATOM 5031 C C . ARG A 1 647 ? 49.555 -27.718 81.644 1.00 51.41 647 ARG A C 1
ATOM 5033 O O . ARG A 1 647 ? 50.576 -27.861 82.308 1.00 51.41 647 ARG A O 1
ATOM 5040 N N . GLU A 1 648 ? 49.129 -26.519 81.248 1.00 50.59 648 GLU A N 1
ATOM 5041 C CA . GLU A 1 648 ? 49.837 -25.261 81.550 1.00 50.59 648 GLU A CA 1
ATOM 5042 C C . GLU A 1 648 ? 49.619 -24.741 82.986 1.00 50.59 648 GLU A C 1
ATOM 5044 O O . GLU A 1 648 ? 50.281 -23.797 83.413 1.00 50.59 648 GLU A O 1
ATOM 5049 N N . ARG A 1 649 ? 48.736 -25.365 83.781 1.00 47.66 649 ARG A N 1
ATOM 5050 C CA . ARG A 1 649 ? 48.471 -24.964 85.179 1.00 47.66 649 ARG A CA 1
ATOM 5051 C C . ARG A 1 649 ? 49.465 -25.497 86.224 1.00 47.66 649 ARG A C 1
ATOM 5053 O O . ARG A 1 649 ? 49.242 -25.293 87.416 1.00 47.66 649 ARG A O 1
ATOM 5060 N N . SER A 1 650 ? 50.566 -26.133 85.817 1.00 40.16 650 SER A N 1
ATOM 5061 C CA . SER A 1 650 ? 51.596 -26.650 86.734 1.00 40.16 650 SER A CA 1
ATOM 5062 C C . SER A 1 650 ? 53.021 -26.514 86.182 1.00 40.16 650 SER A C 1
ATOM 5064 O O . SER A 1 650 ? 53.352 -27.141 85.179 1.00 40.16 650 SER A O 1
ATOM 5066 N N . GLY A 1 651 ? 53.884 -25.776 86.890 1.00 39.38 651 GLY A N 1
ATOM 5067 C CA . GLY A 1 651 ? 55.318 -25.633 86.583 1.00 39.38 651 GLY A CA 1
ATOM 5068 C C . GLY A 1 651 ? 55.744 -24.173 86.395 1.00 39.38 651 GLY A C 1
ATOM 5069 O O . GLY A 1 651 ? 55.012 -23.380 85.811 1.00 39.38 651 GLY A O 1
ATOM 5070 N N . SER A 1 652 ? 56.908 -23.790 86.925 1.00 34.47 652 SER A N 1
ATOM 5071 C CA . SER A 1 652 ? 57.333 -22.388 87.038 1.00 34.47 652 SER A CA 1
ATOM 5072 C C . SER A 1 652 ? 58.812 -22.171 86.682 1.00 34.47 652 SER A C 1
ATOM 5074 O O . SER A 1 652 ? 59.612 -23.092 86.775 1.00 34.47 652 SER A O 1
ATOM 5076 N N . LEU A 1 653 ? 59.155 -20.915 86.347 1.00 35.12 653 LEU A N 1
ATOM 5077 C CA . LEU A 1 653 ? 60.495 -20.297 86.446 1.00 35.12 653 LEU A CA 1
ATOM 5078 C C . LEU A 1 653 ? 61.679 -20.958 85.685 1.00 35.12 653 LEU A C 1
ATOM 5080 O O . LEU A 1 653 ? 62.246 -21.936 86.155 1.00 35.12 653 LEU A O 1
ATOM 5084 N N . THR A 1 654 ? 62.213 -20.308 84.631 1.00 37.06 654 THR A N 1
ATOM 5085 C CA . THR A 1 654 ? 63.531 -19.592 84.664 1.00 37.06 654 THR A CA 1
ATOM 5086 C C . THR A 1 654 ? 64.095 -19.128 83.290 1.00 37.06 654 THR A C 1
ATOM 5088 O O . THR A 1 654 ? 64.258 -19.890 82.352 1.00 37.06 654 THR A O 1
ATOM 5091 N N . HIS A 1 655 ? 64.441 -17.833 83.231 1.00 33.94 655 HIS A N 1
ATOM 5092 C CA . HIS A 1 655 ? 65.679 -17.184 82.729 1.00 33.94 655 HIS A CA 1
ATOM 5093 C C . HIS A 1 655 ? 66.428 -17.542 81.395 1.00 33.94 655 HIS A C 1
ATOM 5095 O O . HIS A 1 655 ? 67.075 -18.572 81.278 1.00 33.94 655 HIS A O 1
ATOM 5101 N N . ARG A 1 656 ? 66.587 -16.485 80.563 1.00 32.62 656 ARG A N 1
ATOM 5102 C CA . ARG A 1 656 ? 67.796 -16.001 79.815 1.00 32.62 656 ARG A CA 1
ATOM 5103 C C . ARG A 1 656 ? 68.288 -16.579 78.456 1.00 32.62 656 ARG A C 1
ATOM 5105 O O . ARG A 1 656 ? 68.480 -17.765 78.260 1.00 32.62 656 ARG A O 1
ATOM 5112 N N . ASN A 1 657 ? 68.627 -15.605 77.593 1.00 32.75 657 ASN A N 1
ATOM 5113 C CA . ASN A 1 657 ? 69.561 -15.495 76.448 1.00 32.75 657 ASN A CA 1
ATOM 5114 C C . ASN A 1 657 ? 70.396 -16.698 75.940 1.00 32.75 657 ASN A C 1
ATOM 5116 O O . ASN A 1 657 ? 71.115 -17.335 76.702 1.00 32.75 657 ASN A O 1
ATOM 5120 N N . GLY A 1 658 ? 70.537 -16.779 74.605 1.00 31.75 658 GLY A N 1
ATOM 5121 C CA . GLY A 1 658 ? 71.626 -17.490 73.910 1.00 31.75 658 GLY A CA 1
ATOM 5122 C C . GLY A 1 658 ? 71.710 -17.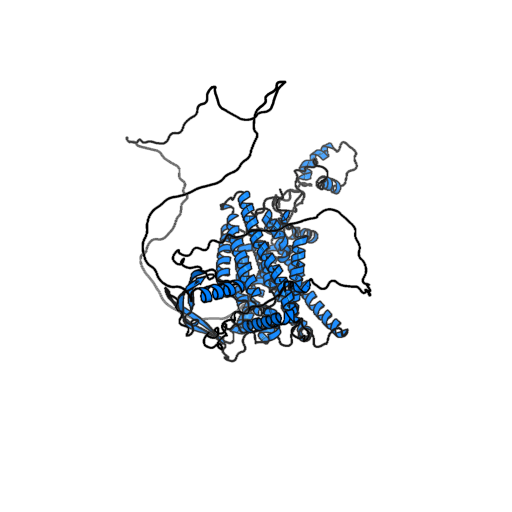179 72.400 1.00 31.75 658 GLY A C 1
ATOM 5123 O O . GLY A 1 658 ? 70.735 -16.739 71.791 1.00 31.75 658 GLY A O 1
ATOM 5124 N N . HIS A 1 659 ? 72.878 -17.392 71.784 1.00 39.16 659 HIS A N 1
ATOM 5125 C CA . HIS A 1 659 ? 73.126 -17.272 70.335 1.00 39.16 659 HIS A CA 1
ATOM 5126 C C . HIS A 1 659 ? 74.111 -18.368 69.870 1.00 39.16 659 HIS A C 1
ATOM 5128 O O . HIS A 1 659 ? 74.890 -18.859 70.677 1.00 39.16 659 HIS A O 1
ATOM 5134 N N . GLN A 1 660 ? 74.137 -18.623 68.552 1.00 35.41 660 GLN A N 1
ATOM 5135 C CA . GLN A 1 660 ? 75.109 -19.422 67.765 1.00 35.41 660 GLN A CA 1
ATOM 5136 C C . GLN A 1 660 ? 74.893 -20.947 67.551 1.00 35.41 660 GLN A C 1
ATOM 5138 O O . GLN A 1 660 ? 74.958 -21.758 68.460 1.00 35.41 660 GLN A O 1
ATOM 5143 N N . ARG A 1 661 ? 74.729 -21.278 66.255 1.00 34.56 661 ARG A N 1
ATOM 5144 C CA . ARG A 1 661 ? 75.377 -22.312 65.403 1.00 34.56 661 ARG A CA 1
ATOM 5145 C C . ARG A 1 661 ? 75.699 -23.758 65.875 1.00 34.56 661 ARG A C 1
ATOM 5147 O O . ARG A 1 661 ? 76.417 -23.981 66.835 1.00 34.56 661 ARG A O 1
ATOM 5154 N N . ASN A 1 662 ? 75.438 -24.653 64.902 1.00 34.56 662 ASN A N 1
ATOM 5155 C CA . ASN A 1 662 ? 76.181 -25.861 64.468 1.00 34.56 662 ASN A CA 1
ATOM 5156 C C . ASN A 1 662 ? 75.852 -27.265 65.039 1.00 34.56 662 ASN A C 1
ATOM 5158 O O . ASN A 1 662 ? 76.360 -27.663 66.077 1.00 34.56 662 ASN A O 1
ATOM 5162 N N . GLY A 1 663 ? 75.244 -28.092 64.168 1.00 32.62 663 GLY A N 1
ATOM 5163 C CA . GLY A 1 663 ? 75.552 -29.527 63.999 1.00 32.62 663 GLY A CA 1
ATOM 5164 C C . GLY A 1 663 ? 74.820 -30.548 64.893 1.00 32.62 663 GLY A C 1
ATOM 5165 O O . GLY A 1 663 ? 74.222 -30.175 65.889 1.00 32.62 663 GLY A O 1
ATOM 5166 N N . SER A 1 664 ? 74.843 -31.860 64.595 1.00 37.03 664 SER A N 1
ATOM 5167 C CA . SER A 1 664 ? 75.133 -32.563 63.319 1.00 37.03 664 SER A CA 1
ATOM 5168 C C . SER A 1 664 ? 74.804 -34.080 63.408 1.00 37.03 664 SER A C 1
ATOM 5170 O O . SER A 1 664 ? 74.554 -34.577 64.499 1.00 37.03 664 SER A O 1
ATOM 5172 N N . PHE A 1 665 ? 74.925 -34.802 62.279 1.00 34.69 665 PHE A N 1
ATOM 5173 C CA . PHE A 1 665 ? 75.026 -36.277 62.117 1.00 34.69 665 PHE A CA 1
ATOM 5174 C C . PHE A 1 665 ? 73.778 -37.184 62.359 1.00 34.69 665 PHE A C 1
ATOM 5176 O O . PHE A 1 665 ? 72.830 -36.749 62.996 1.00 34.69 665 PHE A O 1
ATOM 5183 N N . ARG A 1 666 ? 73.729 -38.482 61.951 1.00 36.75 666 ARG A N 1
ATOM 5184 C CA . ARG A 1 666 ? 74.090 -39.207 60.679 1.00 36.75 666 ARG A CA 1
ATOM 5185 C C . ARG A 1 666 ? 73.947 -40.745 60.841 1.00 36.75 666 ARG A C 1
ATOM 5187 O O . ARG A 1 666 ? 74.583 -41.273 61.739 1.00 36.75 666 ARG A O 1
ATOM 5194 N N . GLN A 1 667 ? 73.267 -41.449 59.918 1.00 33.84 667 GLN A N 1
ATOM 5195 C CA . GLN A 1 667 ? 73.488 -42.858 59.455 1.00 33.84 667 GLN A CA 1
ATOM 5196 C C . GLN A 1 667 ? 72.302 -43.268 58.537 1.00 33.84 667 GLN A C 1
ATOM 5198 O O . GLN A 1 667 ? 71.184 -42.888 58.861 1.00 33.84 667 GLN A O 1
ATOM 5203 N N . VAL A 1 668 ? 72.372 -43.916 57.356 1.00 35.84 668 VAL A N 1
ATOM 5204 C CA . VAL A 1 668 ? 73.395 -44.579 56.493 1.00 35.84 668 VAL A CA 1
ATOM 5205 C C . VAL A 1 668 ? 73.495 -46.119 56.564 1.00 35.84 668 VAL A C 1
ATOM 5207 O O . VAL A 1 668 ? 74.220 -46.660 57.390 1.00 35.84 668 VAL A O 1
ATOM 5210 N N . SER A 1 669 ? 72.855 -46.792 55.594 1.00 32.50 669 SER A N 1
ATOM 5211 C CA . SER A 1 669 ? 73.246 -48.022 54.844 1.00 32.50 669 SER A CA 1
ATOM 5212 C C . SER A 1 669 ? 72.318 -48.065 53.599 1.00 32.50 669 SER A C 1
ATOM 5214 O O . SER A 1 669 ? 71.142 -47.762 53.767 1.00 32.50 669 SER A O 1
ATOM 5216 N N . HIS A 1 670 ? 72.732 -48.154 52.324 1.00 38.41 670 HIS A N 1
ATOM 5217 C CA . HIS A 1 670 ? 73.496 -49.181 51.577 1.00 38.41 670 HIS A CA 1
ATOM 5218 C C . HIS A 1 670 ? 72.732 -50.512 51.389 1.00 38.41 670 HIS A C 1
ATOM 5220 O O . HIS A 1 670 ? 72.185 -51.012 52.365 1.00 38.41 670 HIS A O 1
ATOM 5226 N N . SER A 1 671 ? 72.651 -51.111 50.185 1.00 34.12 671 SER A N 1
ATOM 5227 C CA . SER A 1 671 ? 73.270 -50.806 48.859 1.00 34.12 671 SER A CA 1
ATOM 5228 C C . SER A 1 671 ? 72.383 -51.352 47.678 1.00 34.12 671 SER A C 1
ATOM 5230 O O . SER A 1 671 ? 71.226 -51.664 47.936 1.00 34.12 671 SER A O 1
ATOM 5232 N N . GLU A 1 672 ? 72.724 -51.431 46.369 1.00 30.52 672 GLU A N 1
ATOM 5233 C CA . GLU A 1 672 ? 74.036 -51.323 45.689 1.00 30.52 672 GLU A CA 1
ATOM 5234 C C . GLU A 1 672 ? 74.085 -50.846 44.202 1.00 30.52 672 GLU A C 1
ATOM 5236 O O . GLU A 1 672 ? 74.342 -49.669 43.965 1.00 30.52 672 GLU A O 1
ATOM 5241 N N . SER A 1 673 ? 73.966 -51.750 43.215 1.00 35.81 673 SER A N 1
ATOM 5242 C CA . SER A 1 673 ? 74.559 -51.696 41.851 1.00 35.81 673 SER A CA 1
ATOM 5243 C C . SER A 1 673 ? 73.549 -52.116 40.742 1.00 35.81 673 SER A C 1
ATOM 5245 O O . SER A 1 673 ? 72.411 -52.440 41.068 1.00 35.81 673 SER A O 1
ATOM 5247 N N . GLN A 1 674 ? 73.816 -52.092 39.418 1.00 32.88 674 GLN A N 1
ATOM 5248 C CA . GLN A 1 674 ? 75.077 -52.116 38.640 1.00 32.88 674 GLN A CA 1
ATOM 5249 C C . GLN A 1 674 ? 74.926 -51.462 37.225 1.00 32.88 674 GLN A C 1
ATOM 5251 O O . GLN A 1 674 ? 73.796 -51.401 36.737 1.00 32.88 674 GLN A O 1
ATOM 5256 N N . PRO A 1 675 ? 76.009 -50.995 36.546 1.00 56.12 675 PRO A N 1
ATOM 5257 C CA . PRO A 1 675 ? 75.928 -50.331 35.226 1.00 56.12 675 PRO A CA 1
ATOM 5258 C C . PRO A 1 675 ? 76.771 -50.933 34.057 1.00 56.12 675 PRO A C 1
ATOM 5260 O O . PRO A 1 675 ? 77.729 -51.664 34.281 1.00 56.12 675 PRO A O 1
ATOM 5263 N N . ASP A 1 676 ? 76.457 -50.451 32.840 1.00 31.69 676 ASP A N 1
ATOM 5264 C CA . ASP A 1 676 ? 77.330 -50.126 31.675 1.00 31.69 676 ASP A CA 1
ATOM 5265 C C . ASP A 1 676 ? 77.932 -51.154 30.659 1.00 31.69 676 ASP A C 1
ATOM 5267 O O . ASP A 1 676 ? 78.438 -52.210 31.014 1.00 31.69 676 ASP A O 1
ATOM 5271 N N . LEU A 1 677 ? 77.973 -50.693 29.383 1.00 33.50 677 LEU A N 1
ATOM 5272 C CA . LEU A 1 677 ? 78.869 -51.006 28.222 1.00 33.50 677 LEU A CA 1
ATOM 5273 C C . LEU A 1 677 ? 78.988 -52.444 27.615 1.00 33.50 677 LEU A C 1
ATOM 5275 O O . LEU A 1 677 ? 79.083 -53.427 28.334 1.00 33.50 677 LEU A O 1
ATOM 5279 N N . GLY A 1 678 ? 79.117 -52.586 26.264 1.00 30.94 678 GLY A N 1
ATOM 5280 C CA . GLY A 1 678 ? 79.444 -53.918 25.661 1.00 30.94 678 GLY A CA 1
ATOM 5281 C C . GLY A 1 678 ? 79.404 -54.256 24.134 1.00 30.94 678 GLY A C 1
ATOM 5282 O O . GLY A 1 678 ? 79.189 -55.416 23.815 1.00 30.94 678 GLY A O 1
ATOM 5283 N N . ARG A 1 679 ? 79.585 -53.318 23.185 1.00 29.94 679 ARG A N 1
ATOM 5284 C CA . ARG A 1 679 ? 79.860 -53.470 21.707 1.00 29.94 679 ARG A CA 1
ATOM 5285 C C . ARG A 1 679 ? 80.067 -54.881 21.049 1.00 29.94 679 ARG A C 1
ATOM 5287 O O . ARG A 1 679 ? 80.989 -55.596 21.426 1.00 29.94 679 ARG A O 1
ATOM 5294 N N . GLY A 1 680 ? 79.421 -55.154 19.890 1.00 27.98 680 GLY A N 1
ATOM 5295 C CA . GLY A 1 680 ? 79.748 -56.279 18.964 1.00 27.98 680 GLY A CA 1
ATOM 5296 C C . GLY A 1 680 ? 79.244 -56.130 17.497 1.00 27.98 680 GLY A C 1
ATOM 5297 O O . GLY A 1 680 ? 78.136 -55.668 17.276 1.00 27.98 680 GLY A O 1
ATOM 5298 N N . SER A 1 681 ? 80.080 -56.484 16.509 1.00 33.50 681 SER A N 1
ATOM 5299 C CA . SER A 1 681 ? 80.081 -56.145 15.056 1.00 33.50 681 SER A CA 1
ATOM 5300 C C . SER A 1 681 ? 78.942 -56.576 14.084 1.00 33.50 681 SER A C 1
ATOM 5302 O O . SER A 1 681 ? 78.387 -57.657 14.222 1.00 33.50 681 SER A O 1
ATOM 5304 N N . ASN A 1 682 ? 78.846 -55.821 12.961 1.00 33.22 682 ASN A N 1
ATOM 5305 C CA . ASN A 1 682 ? 78.480 -56.209 11.564 1.00 33.22 682 ASN A CA 1
ATOM 5306 C C . ASN A 1 682 ? 77.007 -56.616 11.229 1.00 33.22 682 ASN A C 1
ATOM 5308 O O . ASN A 1 682 ? 76.343 -57.246 12.035 1.00 33.22 682 ASN A O 1
ATOM 5312 N N . ASN A 1 683 ? 76.433 -56.343 10.035 1.00 32.38 683 ASN A N 1
ATOM 5313 C CA . ASN A 1 683 ? 76.911 -55.584 8.856 1.00 32.38 683 ASN A CA 1
ATOM 5314 C C . ASN A 1 683 ? 75.768 -55.032 7.950 1.00 32.38 683 ASN A C 1
ATOM 5316 O O . ASN A 1 683 ? 74.634 -55.488 8.035 1.00 32.38 683 ASN A O 1
ATOM 5320 N N . ASN A 1 684 ? 76.155 -54.170 6.994 1.00 30.08 684 ASN A N 1
ATOM 5321 C CA . ASN A 1 684 ? 75.458 -53.720 5.765 1.00 30.08 684 ASN A CA 1
ATOM 5322 C C . ASN A 1 684 ? 74.355 -52.623 5.843 1.00 30.08 684 ASN A C 1
ATOM 5324 O O . ASN A 1 684 ? 73.327 -52.742 6.499 1.00 30.08 684 ASN A O 1
ATOM 5328 N N . THR A 1 685 ? 74.614 -51.555 5.076 1.00 35.50 685 THR A N 1
ATOM 5329 C CA . THR A 1 685 ? 73.846 -50.321 4.767 1.00 35.50 685 THR A CA 1
ATOM 5330 C C . THR A 1 685 ? 73.176 -50.425 3.370 1.00 35.50 685 THR A C 1
ATOM 5332 O O . THR A 1 685 ? 73.239 -51.516 2.798 1.00 35.50 685 THR A O 1
ATOM 5335 N N . PRO A 1 686 ? 72.655 -49.351 2.709 1.00 45.09 686 PRO A N 1
ATOM 5336 C CA . PRO A 1 686 ? 72.073 -48.041 3.118 1.00 45.09 686 PRO A CA 1
ATOM 5337 C C . PRO A 1 686 ? 70.552 -47.942 2.740 1.00 45.09 686 PRO A C 1
ATOM 5339 O O . PRO A 1 686 ? 70.040 -48.856 2.108 1.00 45.09 686 PRO A O 1
ATOM 5342 N N . LEU A 1 687 ? 69.689 -46.981 3.133 1.00 35.03 687 LEU A N 1
ATOM 5343 C CA . LEU A 1 687 ? 69.720 -45.502 3.325 1.00 35.03 687 LEU A CA 1
ATOM 5344 C C . LEU A 1 687 ? 69.531 -44.671 2.001 1.00 35.03 687 LEU A C 1
ATOM 5346 O O . LEU A 1 687 ? 69.786 -45.223 0.935 1.00 35.03 687 LEU A O 1
ATOM 5350 N N . PRO A 1 688 ? 68.979 -43.422 2.008 1.00 58.66 688 PRO A N 1
ATOM 5351 C CA . PRO A 1 688 ? 67.519 -43.201 1.898 1.00 58.66 688 PRO A CA 1
ATOM 5352 C C . PRO A 1 688 ? 67.115 -41.925 1.082 1.00 58.66 688 PRO A C 1
ATOM 5354 O O . PRO A 1 688 ? 67.827 -41.476 0.190 1.00 58.66 688 PRO A O 1
ATOM 5357 N N . GLU A 1 689 ? 65.965 -41.323 1.420 1.00 41.34 689 GLU A N 1
ATOM 5358 C CA . GLU A 1 689 ? 65.479 -39.986 1.023 1.00 41.34 689 GLU A CA 1
ATOM 5359 C C . GLU A 1 689 ? 66.476 -38.830 1.279 1.00 41.34 689 GLU A C 1
ATOM 5361 O O . GLU A 1 689 ? 67.240 -38.889 2.246 1.00 41.34 689 GLU A O 1
ATOM 5366 N N . ARG A 1 690 ? 66.297 -37.682 0.587 1.00 30.52 690 ARG A N 1
ATOM 5367 C CA . ARG A 1 690 ? 66.007 -36.403 1.286 1.00 30.52 690 ARG A CA 1
ATOM 5368 C C . ARG A 1 690 ? 65.506 -35.244 0.406 1.00 30.52 690 ARG A C 1
ATOM 5370 O O . ARG A 1 690 ? 65.497 -35.308 -0.816 1.00 30.52 690 ARG A O 1
ATOM 5377 N N . SER A 1 691 ? 65.090 -34.180 1.095 1.00 35.25 691 SER A N 1
ATOM 5378 C CA . SER A 1 691 ? 64.576 -32.895 0.604 1.00 35.25 691 SER A CA 1
ATOM 5379 C C . SER A 1 691 ? 65.531 -31.716 0.891 1.00 35.25 691 SER A C 1
ATOM 5381 O O . SER A 1 691 ? 66.502 -31.879 1.629 1.00 35.25 691 SER A O 1
ATOM 5383 N N . ALA A 1 692 ? 65.117 -30.510 0.465 1.00 29.88 692 ALA A N 1
ATOM 5384 C CA . ALA A 1 692 ? 65.610 -29.164 0.831 1.00 29.88 692 ALA A CA 1
ATOM 5385 C C . ALA A 1 692 ? 66.653 -28.498 -0.101 1.00 29.88 692 ALA A C 1
ATOM 5387 O O . ALA A 1 692 ? 67.116 -29.076 -1.077 1.00 29.88 692 ALA A O 1
ATOM 5388 N N . SER A 1 693 ? 66.903 -27.210 0.160 1.00 33.59 693 SER A N 1
ATOM 5389 C CA . SER A 1 693 ? 67.347 -26.175 -0.790 1.00 33.59 693 SER A CA 1
ATOM 5390 C C . SER A 1 693 ? 68.648 -25.466 -0.394 1.00 33.59 693 SER A C 1
ATOM 5392 O O . SER A 1 693 ? 68.766 -25.140 0.786 1.00 33.59 693 SER A O 1
ATOM 5394 N N . THR A 1 694 ? 69.480 -25.048 -1.368 1.00 30.14 694 THR A N 1
ATOM 5395 C CA . THR A 1 694 ? 70.229 -23.759 -1.334 1.00 30.14 694 THR A CA 1
ATOM 5396 C C . THR A 1 694 ? 70.897 -23.354 -2.672 1.00 30.14 694 THR A C 1
ATOM 5398 O O . THR A 1 694 ? 71.412 -24.186 -3.406 1.00 30.14 694 THR A O 1
ATOM 5401 N N . ASN A 1 695 ? 70.870 -22.040 -2.924 1.00 29.09 695 ASN A N 1
ATOM 5402 C CA . ASN A 1 695 ? 71.690 -21.105 -3.729 1.00 29.09 695 ASN A CA 1
ATOM 5403 C C . ASN A 1 695 ? 72.726 -21.531 -4.821 1.00 29.09 695 ASN A C 1
ATOM 5405 O O . ASN A 1 695 ? 73.748 -22.142 -4.533 1.00 29.09 695 ASN A O 1
ATOM 5409 N N . GLU A 1 696 ? 72.561 -20.868 -5.986 1.00 32.16 696 GLU A N 1
ATOM 5410 C CA . GLU A 1 696 ? 73.544 -20.020 -6.729 1.00 32.16 696 GLU A CA 1
ATOM 5411 C C . GLU A 1 696 ? 74.356 -20.455 -7.986 1.00 32.16 696 GLU A C 1
ATOM 5413 O O . GLU A 1 696 ? 74.709 -21.606 -8.208 1.00 32.16 696 GLU A O 1
ATOM 5418 N N . LEU A 1 697 ? 74.698 -19.399 -8.764 1.00 30.92 697 LEU A N 1
ATOM 5419 C CA . LEU A 1 697 ? 75.757 -19.227 -9.789 1.00 30.92 697 LEU A CA 1
ATOM 5420 C C . LEU A 1 697 ? 75.617 -19.817 -11.221 1.00 30.92 697 LEU A C 1
ATOM 5422 O O . LEU A 1 697 ? 76.282 -20.793 -11.562 1.00 30.92 697 LEU A O 1
ATOM 5426 N N . ARG A 1 698 ? 74.988 -19.052 -12.148 1.00 31.98 698 ARG A N 1
ATOM 5427 C CA . ARG A 1 698 ? 75.682 -18.221 -13.192 1.00 31.98 698 ARG A CA 1
ATOM 5428 C C . ARG A 1 698 ? 74.746 -17.602 -14.273 1.00 31.98 698 ARG A C 1
ATOM 5430 O O . ARG A 1 698 ? 74.051 -18.335 -14.956 1.00 31.98 698 ARG A O 1
ATOM 5437 N N . ARG A 1 699 ? 74.848 -16.265 -14.453 1.00 29.84 699 ARG A N 1
ATOM 5438 C CA . ARG A 1 699 ? 74.999 -15.438 -15.702 1.00 29.84 699 ARG A CA 1
ATOM 5439 C C . ARG A 1 699 ? 74.296 -15.915 -17.017 1.00 29.84 699 ARG A C 1
ATOM 5441 O O . ARG A 1 699 ? 74.499 -17.052 -17.408 1.00 29.84 699 ARG A O 1
ATOM 5448 N N . ILE A 1 700 ? 73.580 -15.098 -17.821 1.00 29.38 700 ILE A N 1
ATOM 5449 C CA . ILE A 1 700 ? 73.902 -13.758 -18.399 1.00 29.38 700 ILE A CA 1
ATOM 5450 C C . ILE A 1 700 ? 72.634 -12.902 -18.736 1.00 29.38 700 ILE A C 1
ATOM 5452 O O . ILE A 1 700 ? 71.654 -13.443 -19.226 1.00 29.38 700 ILE A O 1
ATOM 5456 N N . MET A 1 701 ? 72.744 -11.571 -18.539 1.00 28.81 701 MET A N 1
ATOM 5457 C CA . MET A 1 701 ? 71.986 -10.402 -19.085 1.00 28.81 701 MET A CA 1
ATOM 5458 C C . MET A 1 701 ? 70.442 -10.279 -19.024 1.00 28.81 701 MET A C 1
ATOM 5460 O O . MET A 1 701 ? 69.707 -10.888 -19.794 1.00 28.81 701 MET A O 1
ATOM 5464 N N . THR A 1 702 ? 70.003 -9.264 -18.267 1.00 38.91 702 THR A N 1
ATOM 5465 C CA . THR A 1 702 ? 69.136 -8.157 -18.753 1.00 38.91 702 THR A CA 1
ATOM 5466 C C . THR A 1 702 ? 70.020 -6.906 -19.030 1.00 38.91 702 THR A C 1
ATOM 5468 O O . THR A 1 702 ? 71.249 -7.059 -18.956 1.00 38.91 702 THR A O 1
ATOM 5471 N N . PRO A 1 703 ? 69.490 -5.715 -19.411 1.00 44.44 703 PRO A N 1
ATOM 5472 C CA . PRO A 1 703 ? 68.924 -4.784 -18.413 1.00 44.44 703 PRO A CA 1
ATOM 5473 C C . PRO A 1 703 ? 67.707 -3.931 -18.869 1.00 44.44 703 PRO A C 1
ATOM 5475 O O . PRO A 1 703 ? 67.276 -3.975 -20.019 1.00 44.44 703 PRO A O 1
ATOM 5478 N N . THR A 1 704 ? 67.180 -3.171 -17.905 1.00 33.50 704 THR A N 1
ATOM 5479 C CA . THR A 1 704 ? 66.273 -1.997 -17.957 1.00 33.50 704 THR A CA 1
ATOM 5480 C C . THR A 1 704 ? 67.075 -0.707 -18.318 1.00 33.50 704 THR A C 1
ATOM 5482 O O . THR A 1 704 ? 68.194 -0.854 -18.808 1.00 33.50 704 THR A O 1
ATOM 5485 N N . GLU A 1 705 ? 66.668 0.575 -18.234 1.00 33.25 705 GLU A N 1
ATOM 5486 C CA . GLU A 1 705 ? 65.613 1.356 -17.525 1.00 33.25 705 GLU A CA 1
ATOM 5487 C C . GLU A 1 705 ? 64.753 2.173 -18.552 1.00 33.25 705 GLU A C 1
ATOM 5489 O O . GLU A 1 705 ? 64.439 1.588 -19.585 1.00 33.25 705 GLU A O 1
ATOM 5494 N N . GLU A 1 706 ? 64.240 3.415 -18.441 1.00 31.92 706 GLU A N 1
ATOM 5495 C CA . GLU A 1 706 ? 64.335 4.558 -17.499 1.00 31.92 706 GLU A CA 1
ATOM 5496 C C . GLU A 1 706 ? 63.090 5.498 -17.649 1.00 31.92 706 GLU A C 1
ATOM 5498 O O . GLU A 1 706 ? 62.217 5.242 -18.480 1.00 31.92 706 GLU A O 1
ATOM 5503 N N . VAL A 1 707 ? 63.003 6.600 -16.883 1.00 38.56 707 VAL A N 1
ATOM 5504 C CA . VAL A 1 707 ? 62.007 7.708 -16.974 1.00 38.56 707 VAL A CA 1
ATOM 5505 C C . VAL A 1 707 ? 62.727 9.048 -16.709 1.00 38.56 707 VAL A C 1
ATOM 5507 O O . VAL A 1 707 ? 63.645 9.042 -15.892 1.00 38.56 707 VAL A O 1
ATOM 5510 N N . PRO A 1 708 ? 62.312 10.193 -17.297 1.00 45.25 708 PRO A N 1
ATOM 5511 C CA . PRO A 1 708 ? 62.709 11.509 -16.769 1.00 45.25 708 PRO A CA 1
ATOM 5512 C C . PRO A 1 708 ? 61.558 12.522 -16.542 1.00 45.25 708 PRO A C 1
ATOM 5514 O O . PRO A 1 708 ? 60.521 12.477 -17.205 1.00 45.25 708 PRO A O 1
ATOM 5517 N N . GLU A 1 709 ? 61.792 13.471 -15.625 1.00 33.62 709 GLU A N 1
ATOM 5518 C CA . GLU A 1 709 ? 60.949 14.651 -15.338 1.00 33.62 709 GLU A CA 1
ATOM 5519 C C . GLU A 1 709 ? 61.525 15.956 -15.967 1.00 33.62 709 GLU A C 1
ATOM 5521 O O . GLU A 1 709 ? 62.321 15.915 -16.904 1.00 33.62 709 GLU A O 1
ATOM 5526 N N . GLU A 1 710 ? 61.059 17.124 -15.509 1.00 32.75 710 GLU A N 1
ATOM 5527 C CA . GLU A 1 710 ? 61.210 18.456 -16.125 1.00 32.75 710 GLU A CA 1
ATOM 5528 C C . GLU A 1 710 ? 62.606 19.117 -16.021 1.00 32.75 710 GLU A C 1
ATOM 5530 O O . GLU A 1 710 ? 63.335 18.877 -15.063 1.00 32.75 710 GLU A O 1
ATOM 5535 N N . HIS A 1 711 ? 62.890 20.108 -16.894 1.00 30.02 711 HIS A N 1
ATOM 5536 C CA . HIS A 1 711 ? 63.036 21.520 -16.459 1.00 30.02 711 HIS A CA 1
ATOM 5537 C C . HIS A 1 711 ? 63.272 22.560 -17.592 1.00 30.02 711 HIS A C 1
ATOM 5539 O O . HIS A 1 711 ? 64.090 22.366 -18.482 1.00 30.02 711 HIS A O 1
ATOM 5545 N N . ILE A 1 712 ? 62.583 23.709 -17.462 1.00 29.14 712 ILE A N 1
ATOM 5546 C CA . ILE A 1 712 ? 63.015 25.113 -17.702 1.00 29.14 712 ILE A CA 1
ATOM 5547 C C . ILE A 1 712 ? 63.807 25.466 -18.993 1.00 29.14 712 ILE A C 1
ATOM 5549 O O . ILE A 1 712 ? 64.999 25.197 -19.071 1.00 29.14 712 ILE A O 1
ATOM 5553 N N . MET A 1 713 ? 63.221 26.293 -19.887 1.00 28.98 713 MET A N 1
ATOM 5554 C CA . MET A 1 713 ? 63.733 27.652 -20.228 1.00 28.98 713 MET A CA 1
ATOM 5555 C C . MET A 1 713 ? 62.857 28.445 -21.232 1.00 28.98 713 MET A C 1
ATOM 5557 O O . MET A 1 713 ? 62.320 27.912 -22.196 1.00 28.98 713 MET A O 1
ATOM 5561 N N . THR A 1 714 ? 62.806 29.767 -21.028 1.00 32.47 714 THR A N 1
ATOM 5562 C CA . THR A 1 714 ? 62.342 30.844 -21.941 1.00 32.47 714 THR A CA 1
ATOM 5563 C C . THR A 1 714 ? 63.354 31.997 -21.803 1.00 32.47 714 THR A C 1
ATOM 5565 O O . THR A 1 714 ? 63.785 32.182 -20.658 1.00 32.47 714 THR A O 1
ATOM 5568 N N . PRO A 1 715 ? 63.733 32.793 -22.841 1.00 41.75 715 PRO A N 1
ATOM 5569 C CA . PRO A 1 715 ? 62.804 33.800 -23.410 1.00 41.75 715 PRO A CA 1
ATOM 5570 C C . PRO A 1 715 ? 63.041 34.343 -24.859 1.00 41.75 715 PRO A C 1
ATOM 5572 O O . PRO A 1 715 ? 64.168 34.506 -25.302 1.00 41.75 715 PRO A O 1
ATOM 5575 N N . GLY A 1 716 ? 61.957 34.818 -25.498 1.00 28.77 716 GLY A N 1
ATOM 5576 C CA . GLY A 1 716 ? 61.817 36.213 -25.993 1.00 28.77 716 GLY A CA 1
ATOM 5577 C C . GLY A 1 716 ? 62.440 36.720 -27.324 1.00 28.77 716 GLY A C 1
ATOM 5578 O O . GLY A 1 716 ? 63.594 36.459 -27.629 1.00 28.77 716 GLY A O 1
ATOM 5579 N N . ALA A 1 717 ? 61.685 37.633 -27.977 1.00 29.16 717 ALA A N 1
ATOM 5580 C CA . ALA A 1 717 ? 62.081 38.605 -29.034 1.00 29.16 717 ALA A CA 1
ATOM 5581 C C . ALA A 1 717 ? 62.321 38.031 -30.470 1.00 29.16 717 ALA A C 1
ATOM 5583 O O . ALA A 1 717 ? 62.729 36.885 -30.591 1.00 29.16 717 ALA A O 1
ATOM 5584 N N . MET A 1 718 ? 62.068 38.699 -31.620 1.00 27.36 718 MET A N 1
ATOM 5585 C CA . MET A 1 718 ? 61.611 40.067 -32.003 1.00 27.36 718 MET A CA 1
ATOM 5586 C C . MET A 1 718 ? 60.645 40.007 -33.240 1.00 27.36 718 MET A C 1
ATOM 5588 O O . MET A 1 718 ? 60.835 39.143 -34.084 1.00 27.36 718 MET A O 1
ATOM 5592 N N . VAL A 1 719 ? 59.513 40.745 -33.289 1.00 29.17 719 VAL A N 1
ATOM 5593 C CA . VAL A 1 719 ? 59.213 42.010 -34.053 1.00 29.17 719 VAL A CA 1
ATOM 5594 C C . VAL A 1 719 ? 58.802 41.890 -35.554 1.00 29.17 719 VAL A C 1
ATOM 5596 O O . VAL A 1 719 ? 59.640 41.547 -36.373 1.00 29.17 719 VAL A O 1
ATOM 5599 N N . ALA A 1 720 ? 57.562 42.343 -35.866 1.00 31.45 720 ALA A N 1
ATOM 5600 C CA . ALA A 1 720 ? 57.009 42.938 -37.126 1.00 31.45 720 ALA A CA 1
ATOM 5601 C C . ALA A 1 720 ? 57.064 42.142 -38.480 1.00 31.45 720 ALA A C 1
ATOM 5603 O O . ALA A 1 720 ? 57.819 41.189 -38.600 1.00 31.45 720 ALA A O 1
ATOM 5604 N N . ASP A 1 721 ? 56.277 42.427 -39.544 1.00 31.45 721 ASP A N 1
ATOM 5605 C CA . ASP A 1 721 ? 55.304 43.519 -39.804 1.00 31.45 721 ASP A CA 1
ATOM 5606 C C . ASP A 1 721 ? 54.177 43.185 -40.846 1.00 31.45 721 ASP A C 1
ATOM 5608 O O . ASP A 1 721 ? 54.245 42.186 -41.553 1.00 31.45 721 ASP A O 1
ATOM 5612 N N . GLU A 1 722 ? 53.163 44.064 -40.914 1.00 32.72 722 GLU A N 1
ATOM 5613 C CA . GLU A 1 722 ? 52.150 44.422 -41.952 1.00 32.72 722 GLU A CA 1
ATOM 5614 C C . GLU A 1 722 ? 51.527 43.497 -43.063 1.00 32.72 722 GLU A C 1
ATOM 5616 O O . GLU A 1 722 ? 52.194 42.939 -43.926 1.00 32.72 722 GLU A O 1
ATOM 5621 N N . LYS A 1 723 ? 50.184 43.677 -43.194 1.00 32.06 723 LYS A N 1
ATOM 5622 C CA . LYS A 1 723 ? 49.320 43.863 -44.413 1.00 32.06 723 LYS A CA 1
ATOM 5623 C C . LYS A 1 723 ? 48.733 42.693 -45.266 1.00 32.06 723 LYS A C 1
ATOM 5625 O O . LYS A 1 723 ? 49.413 42.119 -46.103 1.00 32.06 723 LYS A O 1
ATOM 5630 N N . ARG A 1 724 ? 47.375 42.675 -45.275 1.00 30.42 724 ARG A N 1
ATOM 5631 C CA . ARG A 1 724 ? 46.415 42.477 -46.414 1.00 30.42 724 ARG A CA 1
ATOM 5632 C C . ARG A 1 724 ? 46.287 41.069 -47.064 1.00 30.42 724 ARG A C 1
ATOM 5634 O O . ARG A 1 724 ? 47.216 40.284 -47.016 1.00 30.42 724 ARG A O 1
ATOM 5641 N N . ASP A 1 725 ? 45.152 40.666 -47.668 1.00 31.20 725 ASP A N 1
ATOM 5642 C CA . ASP A 1 725 ? 43.878 41.373 -47.940 1.00 31.20 725 ASP A CA 1
ATOM 5643 C C . ASP A 1 725 ? 42.608 40.471 -47.897 1.00 31.20 725 ASP A C 1
ATOM 5645 O O . ASP A 1 725 ? 42.648 39.292 -48.225 1.00 31.20 725 ASP A O 1
ATOM 5649 N N . SER A 1 726 ? 41.479 41.097 -47.541 1.00 29.95 726 SER A N 1
ATOM 5650 C CA . SER A 1 726 ? 40.057 40.826 -47.875 1.00 29.95 726 SER A CA 1
ATOM 5651 C C . SER A 1 726 ? 39.406 39.407 -47.941 1.00 29.95 726 SER A C 1
ATOM 5653 O O . SER A 1 726 ? 39.734 38.590 -48.797 1.00 29.95 726 SER A O 1
ATOM 5655 N N . LYS A 1 727 ? 38.238 39.313 -47.262 1.00 30.73 727 LYS A N 1
ATOM 5656 C CA . LYS A 1 727 ? 36.895 38.945 -47.808 1.00 30.73 727 LYS A CA 1
ATOM 5657 C C . LYS A 1 727 ? 36.284 37.546 -47.552 1.00 30.73 727 LYS A C 1
ATOM 5659 O O . LYS A 1 727 ? 36.470 36.623 -48.337 1.00 30.73 727 LYS A O 1
ATOM 5664 N N . SER A 1 728 ? 35.348 37.492 -46.595 1.00 30.38 728 SER A N 1
ATOM 5665 C CA . SER A 1 728 ? 34.117 36.677 -46.675 1.00 30.38 728 SER A CA 1
ATOM 5666 C C . SER A 1 728 ? 33.083 37.135 -45.631 1.00 30.38 728 SER A C 1
ATOM 5668 O O . SER A 1 728 ? 33.243 36.847 -44.445 1.00 30.38 728 SER A O 1
ATOM 5670 N N . ASP A 1 729 ? 32.026 37.820 -46.066 1.00 31.14 729 ASP A N 1
ATOM 5671 C CA . ASP A 1 729 ? 30.828 38.066 -45.254 1.00 31.14 729 ASP A CA 1
ATOM 5672 C C . ASP A 1 729 ? 29.838 36.904 -45.427 1.00 31.14 729 ASP A C 1
ATOM 5674 O O . ASP A 1 729 ? 29.627 36.453 -46.550 1.00 31.14 729 ASP A O 1
ATOM 5678 N N . GLU A 1 730 ? 29.204 36.445 -44.345 1.00 30.69 730 GLU A N 1
ATOM 5679 C CA . GLU A 1 730 ? 27.778 36.727 -44.097 1.00 30.69 730 GLU A CA 1
ATOM 5680 C C . GLU A 1 730 ? 27.423 36.366 -42.639 1.00 30.69 730 GLU A C 1
ATOM 5682 O O . GLU A 1 730 ? 27.969 35.425 -42.058 1.00 30.69 730 GLU A O 1
ATOM 5687 N N . SER A 1 731 ? 26.568 37.166 -41.998 1.00 31.91 731 SER A N 1
ATOM 5688 C CA . SER A 1 731 ? 26.415 37.180 -40.541 1.00 31.91 731 SER A CA 1
ATOM 5689 C C . SER A 1 731 ? 25.179 36.432 -40.031 1.00 31.91 731 SER A C 1
ATOM 5691 O O . SER A 1 731 ? 24.036 36.740 -40.352 1.00 31.91 731 SER A O 1
ATOM 5693 N N . THR A 1 732 ? 25.405 35.526 -39.079 1.00 36.59 732 THR A N 1
ATOM 5694 C CA . THR A 1 732 ? 24.458 35.369 -37.961 1.00 36.59 732 THR A CA 1
ATOM 5695 C C . THR A 1 732 ? 24.699 36.519 -36.980 1.00 36.59 732 THR A C 1
ATOM 5697 O O . THR A 1 732 ? 25.862 36.862 -36.799 1.00 36.59 732 THR A O 1
ATOM 5700 N N . ILE A 1 733 ? 23.659 37.071 -36.331 1.00 35.34 733 ILE A N 1
ATOM 5701 C CA . ILE A 1 733 ? 23.652 37.603 -34.941 1.00 35.34 733 ILE A CA 1
ATOM 5702 C C . ILE A 1 733 ? 22.351 38.381 -34.665 1.00 35.34 733 ILE A C 1
ATOM 5704 O O . ILE A 1 733 ? 21.946 39.225 -35.457 1.00 35.34 733 ILE A O 1
ATOM 5708 N N . SER A 1 734 ? 21.764 38.174 -33.481 1.00 31.81 734 SER A N 1
ATOM 5709 C CA . SER A 1 734 ? 20.958 39.186 -32.773 1.00 31.81 734 SER A CA 1
ATOM 5710 C C . SER A 1 734 ? 20.825 38.809 -31.285 1.00 31.81 734 SER A C 1
ATOM 5712 O O . SER A 1 734 ? 20.175 37.800 -30.992 1.00 31.81 734 SER A O 1
ATOM 5714 N N . PRO A 1 735 ? 21.418 39.559 -30.336 1.00 45.06 735 PRO A N 1
ATOM 5715 C CA . PRO A 1 735 ? 21.282 39.307 -28.906 1.00 45.06 735 PRO A CA 1
ATOM 5716 C C . PRO A 1 735 ? 20.482 40.406 -28.179 1.00 45.06 735 PRO A C 1
ATOM 5718 O O . PRO A 1 735 ? 20.457 41.547 -28.615 1.00 45.06 735 PRO A O 1
ATOM 5721 N N . ILE A 1 736 ? 19.866 40.002 -27.062 1.00 32.03 736 ILE A N 1
ATOM 5722 C CA . ILE A 1 736 ? 19.743 40.676 -25.747 1.00 32.03 736 ILE A CA 1
ATOM 5723 C C . ILE A 1 736 ? 19.528 42.212 -25.707 1.00 32.03 736 ILE A C 1
ATOM 5725 O O . ILE A 1 736 ? 20.240 43.005 -26.309 1.00 32.03 736 ILE A O 1
ATOM 5729 N N . HIS A 1 737 ? 18.548 42.615 -24.896 1.00 33.12 737 HIS A N 1
ATOM 5730 C CA . HIS A 1 737 ? 17.986 43.964 -24.789 1.00 33.12 737 HIS A CA 1
ATOM 5731 C C . HIS A 1 737 ? 18.436 44.720 -23.513 1.00 33.12 737 HIS A C 1
ATOM 5733 O O . HIS A 1 737 ? 19.129 44.149 -22.676 1.00 33.12 737 HIS A O 1
ATOM 5739 N N . GLU A 1 738 ? 17.895 45.940 -23.361 1.00 33.22 738 GLU A N 1
ATOM 5740 C CA . GLU A 1 738 ? 17.703 46.720 -22.118 1.00 33.22 738 GLU A CA 1
ATOM 5741 C C . GLU A 1 738 ? 18.792 47.758 -21.748 1.00 33.22 738 GLU A C 1
ATOM 5743 O O . GLU A 1 738 ? 19.984 47.459 -21.730 1.00 33.22 738 GLU A O 1
ATOM 5748 N N . GLY A 1 739 ? 18.356 49.005 -21.483 1.00 32.25 739 GLY A N 1
ATOM 5749 C CA . GLY A 1 739 ? 19.213 50.159 -21.154 1.00 32.25 739 GLY A CA 1
ATOM 5750 C C . GLY A 1 739 ? 18.616 51.541 -21.506 1.00 32.25 739 GLY A C 1
ATOM 5751 O O . GLY A 1 739 ? 18.816 52.031 -22.611 1.00 32.25 739 GLY A O 1
ATOM 5752 N N . ASP A 1 740 ? 17.924 52.139 -20.533 1.00 30.81 740 ASP A N 1
ATOM 5753 C CA . ASP A 1 740 ? 17.740 53.577 -20.228 1.00 30.81 740 ASP A CA 1
ATOM 5754 C C . ASP A 1 740 ? 17.124 54.599 -21.232 1.00 30.81 740 ASP A C 1
ATOM 5756 O O . ASP A 1 740 ? 17.779 55.166 -22.099 1.00 30.81 740 ASP A O 1
ATOM 5760 N N . GLU A 1 741 ? 15.848 54.910 -20.950 1.00 36.56 741 GLU A N 1
ATOM 5761 C CA . GLU A 1 741 ? 15.228 56.237 -20.693 1.00 36.56 741 GLU A CA 1
ATOM 5762 C C . GLU A 1 741 ? 15.205 57.444 -21.687 1.00 36.56 741 GLU A C 1
ATOM 5764 O O . GLU A 1 741 ? 16.149 57.813 -22.374 1.00 36.56 741 GLU A O 1
ATOM 5769 N N . ASP A 1 742 ? 14.070 58.160 -21.579 1.00 33.94 742 ASP A N 1
ATOM 5770 C CA . ASP A 1 742 ? 13.862 59.619 -21.701 1.00 33.94 742 ASP A CA 1
ATOM 5771 C C . ASP A 1 742 ? 13.826 60.330 -23.089 1.00 33.94 742 ASP A C 1
ATOM 5773 O O . ASP A 1 742 ? 14.849 60.735 -23.642 1.00 33.94 742 ASP A O 1
ATOM 5777 N N . LYS A 1 743 ? 12.609 60.690 -23.570 1.00 32.94 743 LYS A N 1
ATOM 5778 C CA . LYS A 1 743 ? 12.048 62.070 -23.416 1.00 32.94 743 LYS A CA 1
ATOM 5779 C C . LYS A 1 743 ? 10.704 62.380 -24.138 1.00 32.94 743 LYS A C 1
ATOM 5781 O O . LYS A 1 743 ? 10.558 62.226 -25.341 1.00 32.94 743 LYS A O 1
ATOM 5786 N N . TYR A 1 744 ? 9.813 63.033 -23.377 1.00 36.31 744 TYR A N 1
ATOM 5787 C CA . TYR A 1 744 ? 8.933 64.176 -23.738 1.00 36.31 744 TYR A CA 1
ATOM 5788 C C . TYR A 1 744 ? 7.656 64.051 -24.628 1.00 36.31 744 TYR A C 1
ATOM 5790 O O . TYR A 1 744 ? 7.676 64.245 -25.835 1.00 36.31 744 TYR A O 1
ATOM 5798 N N . PHE A 1 745 ? 6.516 64.090 -23.911 1.00 36.97 745 PHE A N 1
ATOM 5799 C CA . PHE A 1 745 ? 5.438 65.114 -23.984 1.00 36.97 745 PHE A CA 1
ATOM 5800 C C . PHE A 1 745 ? 4.275 65.082 -25.016 1.00 36.97 745 PHE A C 1
ATOM 5802 O O . PHE A 1 745 ? 4.465 65.211 -26.217 1.00 36.97 745 PHE A O 1
ATOM 5809 N N . LYS A 1 746 ? 3.059 65.251 -24.441 1.00 32.38 746 LYS A N 1
ATOM 5810 C CA . LYS A 1 746 ? 1.811 65.853 -24.994 1.00 32.38 746 LYS A CA 1
ATOM 5811 C C . LYS A 1 746 ? 1.049 65.060 -26.089 1.00 32.38 746 LYS A C 1
ATOM 5813 O O . LYS A 1 746 ? 1.648 64.410 -26.923 1.00 32.38 746 LYS A O 1
ATOM 5818 N N . THR A 1 747 ? -0.293 65.060 -26.145 1.00 31.39 747 THR A N 1
ATOM 5819 C CA . THR A 1 747 ? -1.322 65.838 -25.404 1.00 31.39 747 THR A CA 1
ATOM 5820 C C . THR A 1 747 ? -2.554 64.968 -25.090 1.00 31.39 747 THR A C 1
ATOM 5822 O O . THR A 1 747 ? -2.873 64.066 -25.858 1.00 31.39 747 THR A O 1
ATOM 5825 N N . LYS A 1 748 ? -3.280 65.257 -23.998 1.00 34.00 748 LYS A N 1
ATOM 5826 C CA . LYS A 1 748 ? -4.621 64.702 -23.716 1.00 34.00 748 LYS A CA 1
ATOM 5827 C C . LYS A 1 748 ? -5.732 65.615 -24.251 1.00 34.00 748 LYS A C 1
ATOM 5829 O O . LYS A 1 748 ? -5.601 66.833 -24.179 1.00 34.00 748 LYS A O 1
ATOM 5834 N N . GLY A 1 749 ? -6.850 65.017 -24.654 1.00 30.84 749 GLY A N 1
ATOM 5835 C CA . GLY A 1 749 ? -8.171 65.647 -24.682 1.00 30.84 749 GLY A CA 1
ATOM 5836 C C . GLY A 1 749 ? -9.170 64.701 -24.012 1.00 30.84 749 GLY A C 1
ATOM 5837 O O . GLY A 1 749 ? -9.095 63.493 -24.233 1.00 30.84 749 GLY A O 1
ATOM 5838 N N . ASP A 1 750 ? -10.035 65.223 -23.147 1.00 36.91 750 ASP A N 1
ATOM 5839 C CA . ASP A 1 750 ? -10.992 64.423 -22.371 1.00 36.91 750 ASP A CA 1
ATOM 5840 C C . ASP A 1 750 ? -12.340 64.257 -23.097 1.00 36.91 750 ASP A C 1
ATOM 5842 O O . ASP A 1 750 ? -12.650 65.024 -24.005 1.00 36.91 750 ASP A O 1
ATOM 5846 N N . VAL A 1 751 ? -13.142 63.275 -22.653 1.00 33.44 751 VAL A N 1
ATOM 5847 C CA . VAL A 1 751 ? -14.599 63.343 -22.359 1.00 33.44 751 VAL A CA 1
ATOM 5848 C C . VAL A 1 751 ? -15.189 61.919 -22.297 1.00 33.44 751 VAL A C 1
ATOM 5850 O O . VAL A 1 751 ? -14.910 61.062 -23.129 1.00 33.44 751 VAL A O 1
ATOM 5853 N N . SER A 1 752 ? -16.009 61.662 -21.276 1.00 37.16 752 SER A N 1
ATOM 5854 C CA . SER A 1 752 ? -16.824 60.443 -21.060 1.00 37.16 752 SER A CA 1
ATOM 5855 C C . SER A 1 752 ? -18.320 60.836 -21.073 1.00 37.16 752 SER A C 1
ATOM 5857 O O . SER A 1 752 ? -18.589 62.027 -21.234 1.00 37.16 752 SER A O 1
ATOM 5859 N N . PRO A 1 753 ? -19.311 59.966 -20.761 1.00 59.28 753 PRO A N 1
ATOM 5860 C CA . PRO A 1 753 ? -19.394 58.489 -20.717 1.00 59.28 753 PRO A CA 1
ATOM 5861 C C . PRO A 1 753 ? -20.632 57.965 -21.523 1.00 59.28 753 PRO A C 1
ATOM 5863 O O . PRO A 1 753 ? -21.151 58.719 -22.338 1.00 59.28 753 PRO A O 1
ATOM 5866 N N . ILE A 1 754 ? -21.133 56.732 -21.253 1.00 32.12 754 ILE A N 1
ATOM 5867 C CA . ILE A 1 754 ? -22.573 56.303 -21.112 1.00 32.12 754 ILE A CA 1
ATOM 5868 C C . ILE A 1 754 ? -22.908 54.884 -21.670 1.00 32.12 754 ILE A C 1
ATOM 5870 O O . ILE A 1 754 ? -22.492 54.534 -22.765 1.00 32.12 754 ILE A O 1
ATOM 5874 N N . GLN A 1 755 ? -23.702 54.126 -20.880 1.00 32.09 755 GLN A N 1
ATOM 5875 C CA . GLN A 1 755 ? -24.523 52.902 -21.130 1.00 32.09 755 GLN A CA 1
ATOM 5876 C C . GLN A 1 755 ? -23.897 51.659 -21.818 1.00 32.09 755 GLN A C 1
ATOM 5878 O O . GLN A 1 755 ? -23.460 51.704 -22.957 1.00 32.09 755 GLN A O 1
ATOM 5883 N N . GLU A 1 756 ? -23.794 50.482 -21.180 1.00 37.97 756 GLU A N 1
ATOM 5884 C CA . GLU A 1 756 ? -24.870 49.602 -20.650 1.00 37.97 756 GLU A CA 1
ATOM 5885 C C . GLU A 1 756 ? -25.825 49.037 -21.727 1.00 37.97 756 GLU A C 1
ATOM 5887 O O . GLU A 1 756 ? -26.742 49.741 -22.150 1.00 37.97 756 GLU A O 1
ATOM 5892 N N . LYS A 1 757 ? -25.693 47.736 -22.072 1.00 35.38 757 LYS A N 1
ATOM 5893 C CA . LYS A 1 757 ? -26.853 46.814 -22.151 1.00 35.38 757 LYS A CA 1
ATOM 5894 C C . LYS A 1 757 ? -26.553 45.307 -22.258 1.00 35.38 757 LYS A C 1
ATOM 5896 O O . LYS A 1 757 ? -25.457 44.875 -22.594 1.00 35.38 757 LYS A O 1
ATOM 5901 N N . ASP A 1 758 ? -27.605 44.558 -21.933 1.00 44.03 758 ASP A N 1
ATOM 5902 C CA . ASP A 1 758 ? -27.757 43.115 -21.715 1.00 44.03 758 ASP A CA 1
ATOM 5903 C C . ASP A 1 758 ? -27.696 42.151 -22.929 1.00 44.03 758 ASP A C 1
ATOM 5905 O O . ASP A 1 758 ? -28.264 42.421 -23.983 1.00 44.03 758 ASP A O 1
ATOM 5909 N N . GLN A 1 759 ? -27.226 40.930 -22.618 1.00 44.81 759 GLN A N 1
ATOM 5910 C CA . GLN A 1 759 ? -27.784 39.597 -22.960 1.00 44.81 759 GLN A CA 1
ATOM 5911 C C . GLN A 1 759 ? -27.788 38.989 -24.383 1.00 44.81 759 GLN A C 1
ATOM 5913 O O . GLN A 1 759 ? -28.081 39.624 -25.389 1.00 44.81 759 GLN A O 1
ATOM 5918 N N . LYS A 1 760 ? -27.706 37.642 -24.335 1.00 43.62 760 LYS A N 1
ATOM 5919 C CA . LYS A 1 760 ? -27.921 36.600 -25.366 1.00 43.62 760 LYS A CA 1
ATOM 5920 C C . LYS A 1 760 ? -26.800 36.472 -26.413 1.00 43.62 760 LYS A C 1
ATOM 5922 O O . LYS A 1 760 ? -26.216 37.466 -26.823 1.00 43.62 760 LYS A O 1
ATOM 5927 N N . ALA A 1 761 ? -26.461 35.263 -26.870 1.00 45.97 761 ALA A N 1
ATOM 5928 C CA . ALA A 1 761 ? -27.100 33.948 -26.655 1.00 45.97 761 ALA A CA 1
ATOM 5929 C C . ALA A 1 761 ? -26.203 32.955 -25.893 1.00 45.97 761 ALA A C 1
ATOM 5931 O O . ALA A 1 761 ? -24.966 33.071 -26.022 1.00 45.97 761 ALA A O 1
#

Mean predicted aligned error: 18.98 Å